Protein AF-0000000079969632 (afdb_homodimer)

Foldseek 3Di:
DDDPPDDPDDPPDPPDPPPPPPPPPPPPPCPPDDVPDDPVVVPVVVPPDPPPPPPLPCLLLFFDPVLAQLADALVRLCVLAVLLQVQLVVLLVVFFDADDDDDLQPAQKWKWKQDQLFTFTAGHHPDDDPQSLLQVLLQVVLLRSLSVSYPDRFDIDIAMAGADPDDDARHEYQKDFLPPPPVGSYHFAHGSCCQFDPDPLTTHLVVLLVLLVVLCVVAPLVRAAQAEEDEEAQCFAAPVQRRQLVLVCVQAPPDPRYHYDYWDPDDPDPDTPDDRLSCLLSHQEYEDHQGNARDPSVLSVLQHLHAYEYAQHRMQGSVSSLFAEAELLLVCCVPVPDPNDDDVVNVCLVVVPDRDGPDDHDRDLLQGQYYHYHSSCNCVVVSSVSCVVVVVSSSSSSSNSSSSNRSSSCSGSNNNSSSSSSNSNSSRVRYHYDCNVPDDNHHGPVVVVVCSVPDDSPPDPDD/DDDPPDPPDPDDDPDDPPPDPPPPPPPPPCPPDDVPDDDVVVPPVVPPDPPPPPPLPCLLLFFDPVLAQLADALVRLCVLAVLLQVQLVVLLVVFFDADDDDDQQPAQKWKWKQDQLFTFTAGHHPDDDPQSLLQVLLQVVLLRSLSVNYPDHFDIDIAMAGADPDDDARHEYQKDFLPPPPVGSYHFAHGSCCQFDPDPLTTHLVVLLVLLVVLCVVAPLVRAAQAEEDEEAQCFAAPVQRRQLVLVCVQAPPDPRYHYDYWDPDDDDPDTPDDRLSCLLSHQEYEDHQGNARDPSVLSVLQHLHAYEYAQHRMDGSVSSLFAEAELLLVCCVPVPDPNPCPPVVVCVVVVPDRDGPDDHDRDLLQGQYYHYHSSCNCVVVSSVSCVVVVVSSSSSSSNSSSSSRSSSCSGSNNNSSSSSSNSNSSRVRYHYDCNVPDDNHHGPVVVVVCSVPDDSPPDPDD

Radius of gyration: 34.25 Å; Cα contacts (8 Å, |Δi|>4): 1635; chains: 2; bounding box: 92×126×96 Å

Sequence (926 aa):
MAPISRALFRTSLLGCFALFLCGIALFYEDHGRGVFPSEKRLQNADEQHPLTNPTLDNSLLFPRPEHHLLTLNLHQCTALFPTLLSSIPHSIARGNFSLKKSNPDYQGLVQARVSNNNLYILSTAPDHTPDLLSDRTSILQQLHRALITSPTPLPDTCFSLVLNDAPKNNSWVFAQENKGQSAYRTWLMPHFAFWSWARPTLGAMDDILRKIATIERGTPFSQKEDRAVWRGTPWFNPLSAPTLRQDLIKVAGGKEWADVQALSSNGTDGGGNGLPIERFCAYKYVVYTEGVTYSGRLAYHQACASVLVMAPLTYLTTTGWLVRPIYAEDLIAQVEGGKVGRTKTTEKRENWKGPKPVVESVMDYQQANAVYVAKDFSNLEATIGFLRRWPEVAERIARNQRMMSIGAGNLSPAAEVCYWRALVRGWASVVEVDADWGDEMGERFETWILKEASRDRSPRRGSMAPISRALFRTSLLGCFALFLCGIALFYEDHGRGVFPSEKRLQNADEQHPLTNPTLDNSLLFPRPEHHLLTLNLHQCTALFPTLLSSIPHSIARGNFSLKKSNPDYQGLVQARVSNNNLYILSTAPDHTPDLLSDRTSILQQLHRALITSPTPLPDTCFSLVLNDAPKNNSWVFAQENKGQSAYRTWLMPHFAFWSWARPTLGAMDDILRKIATIERGTPFSQKEDRAVWRGTPWFNPLSAPTLRQDLIKVAGGKEWADVQALSSNGTDGGGNGLPIERFCAYKYVVYTEGVTYSGRLAYHQACASVLVMAPLTYLTTTGWLVRPIYAEDLIAQVEGGKVGRTKTTEKRENWKGPKPVVESVMDYQQANAVYVAKDFSNLEATIGFLRRWPEVAERIARNQRMMSIGAGNLSPAAEVCYWRALVRGWASVVEVDADWGDEMGERFETWILKEASRDRSPRRGS

Organism: NCBI:txid1448308

Solvent-accessible surface area (backbone atoms only — not comparable to full-atom values): 51362 Å² total; per-residue (Å²): 140,81,92,80,77,78,81,76,79,80,75,74,82,78,69,78,78,70,68,77,71,66,65,73,66,66,76,70,62,79,80,70,71,77,78,68,77,73,76,73,66,64,62,62,66,70,64,62,81,67,84,59,91,60,78,77,60,66,69,47,54,38,73,53,79,71,31,66,41,61,56,57,46,72,70,54,37,49,70,58,32,47,75,71,49,52,57,46,61,59,58,49,72,73,50,68,46,74,45,69,76,68,71,57,70,42,74,44,29,35,36,33,28,36,48,92,46,36,53,17,45,62,43,62,24,85,70,79,51,47,64,60,43,27,41,51,49,23,46,53,50,46,50,49,50,30,43,72,34,37,75,60,81,56,71,59,40,73,52,36,34,29,71,45,94,67,78,51,66,64,18,33,24,52,58,43,66,30,60,63,85,58,86,50,53,61,41,72,35,80,59,34,41,73,40,22,35,84,44,97,75,54,29,35,36,69,61,50,50,50,52,30,48,53,47,54,71,74,38,48,66,91,67,25,42,83,26,34,36,36,74,39,61,54,84,38,25,26,83,93,39,69,52,33,45,44,30,41,41,69,68,33,42,86,38,88,59,28,56,35,46,67,50,53,78,61,71,93,70,85,74,47,82,70,69,54,68,51,59,54,44,45,21,39,27,34,52,55,67,55,20,59,57,70,44,90,56,52,63,63,59,39,56,15,59,17,31,36,34,26,43,71,44,49,46,36,30,59,64,52,69,70,58,27,27,21,42,44,68,45,48,49,16,69,72,71,59,53,77,63,54,82,35,73,65,51,40,43,54,72,60,46,86,61,75,56,52,58,59,68,67,46,86,49,62,90,68,10,26,29,34,27,40,47,65,60,32,79,49,42,68,61,45,53,52,49,38,66,75,34,51,69,61,37,47,48,18,2,46,43,20,10,28,53,30,30,30,49,22,58,74,26,67,19,37,51,32,41,43,50,50,48,47,52,49,46,46,47,73,34,54,38,77,38,74,79,56,62,86,69,65,54,39,47,46,61,27,47,54,32,53,43,41,31,42,67,59,41,80,76,76,78,128,139,82,91,80,75,84,78,75,84,82,75,73,89,75,70,78,80,72,67,80,75,65,68,75,65,67,75,70,61,78,81,70,71,78,76,69,76,73,76,74,68,64,60,62,67,71,64,62,78,65,85,59,91,59,79,77,60,67,69,45,55,37,73,54,78,72,32,66,39,61,56,56,45,72,70,54,36,50,69,57,32,46,75,71,51,51,57,47,61,58,57,49,70,74,51,68,47,76,46,67,74,68,70,55,69,42,75,44,30,35,36,34,28,37,50,91,47,37,52,17,45,62,42,61,24,85,72,81,52,47,66,61,42,26,40,51,49,22,44,53,50,48,51,48,52,30,44,75,35,37,74,59,81,56,72,62,39,73,52,35,33,29,72,44,94,68,77,52,68,62,18,32,24,52,58,42,66,30,61,65,84,58,84,50,52,61,40,73,35,81,60,31,41,72,42,23,36,84,43,96,74,54,29,34,35,69,61,48,52,49,52,31,49,52,48,53,73,74,38,49,65,90,68,25,43,84,27,35,36,37,74,42,61,54,84,38,25,25,84,93,40,68,53,32,46,43,29,40,40,68,68,33,41,87,37,88,60,26,54,33,47,67,51,53,78,61,71,95,69,86,73,49,83,71,69,55,68,50,59,55,43,46,21,39,28,34,50,54,68,56,19,59,56,68,44,90,58,53,61,63,60,40,56,16,57,18,30,36,34,26,45,71,43,50,47,37,30,60,64,53,68,70,57,28,26,22,42,43,67,55,49,49,20,70,72,68,60,52,78,72,50,81,35,74,64,54,42,42,55,72,60,46,85,60,78,57,52,58,60,68,67,46,87,50,63,91,70,10,26,29,34,26,42,47,65,59,33,80,49,42,66,60,45,53,52,48,38,66,74,36,50,68,61,36,48,49,17,3,45,43,20,11,26,52,30,31,30,47,22,58,74,25,66,20,37,50,33,41,44,48,51,48,46,52,47,45,48,49,72,34,54,40,78,39,77,79,56,62,86,70,65,52,40,48,44,62,29,47,54,32,52,43,40,31,42,68,59,42,80,76,76,77,128

Secondary structure (DSSP, 8-state):
-----TT-GGGGGGGGGGGGGGGGGTT---TTS--S--GGGGTGGGTS----S----GGGGS--GGGG-TT--HHHHHHH-HHHHTHHHHHHTT--EEE----TTSTTEEEEEEETTEEEEEEE-----HHHHHHHHHHHHHHHHHHHT-SSPPPPEEEEEE-SSS--TTEEES-EE--TT----EEE---GGGTB--STT--BHHHHHHHHHHHHHH--GGGSEEEEEEEE-TT---TTSTTHHHHHHHHHTT-TTEEEEE-----SSS-SS---GGGGGGEEEEEE---SS--TTHHHHHTSSSEEEESPPSEE-TTGGG--EEEHHHHHHHHH-S--S--HHHHHHHS--SPPPSSPPPS-GGG-SEEE--TT-TTHHHHHHHHHH-HHHHHHHHHHHHIIIIIT-TTSHHHHHHHHHHHHHHHHHHEEE-GGG-S---EEHHHHHHHHHH---------/-----TT-----TT-GGGGGGGGGGTT---TTS--S--GGGGTGGGTS----S----GGGGS--GGGG-TT--HHHHHHH-HHHHTHHHHHHTT--EEE----TTSTTEEEEEEETTEEEEEEE-----HHHHHHHHHHHHHHHHHHHT-SSPPPPEEEEEE-SSS--TTEEES-EE--TT----EEE---GGGTB--STT--BHHHHHHHHHHHHHH--GGGSEEEEEEEE-TT---TTSTTHHHHHHHHHTT-TTEEEEE-----SSS-SS---GGGGGGEEEEEE---SS--TTHHHHHTSSSEEEESPPSEE-TTGGG--EEEHHHHHHHHH-------HHHHHHHS--SPPPSSPPPS-TTT-SEEE--TT-TTHHHHHHHHHH-HHHHHHHHHHHHIIIIIT-TTSHHHHHHHHHHHHHHHHHHEEE-GGG-S---EEHHHHHHHHHH---------

Structure (mmCIF, N/CA/C/O backbone):
data_AF-0000000079969632-model_v1
#
loop_
_entity.id
_entity.type
_entity.pdbx_description
1 polymer 'Glycosyl transferase CAP10 domain-containing protein'
#
loop_
_atom_site.group_PDB
_atom_site.id
_atom_site.type_symbol
_atom_site.label_atom_id
_atom_site.label_alt_id
_atom_site.label_comp_id
_atom_site.label_asym_id
_atom_site.label_entity_id
_atom_site.label_seq_id
_atom_site.pdbx_PDB_ins_code
_atom_site.Cartn_x
_atom_site.Cartn_y
_atom_site.Cartn_z
_atom_site.occupancy
_atom_site.B_iso_or_equiv
_atom_site.auth_seq_id
_atom_site.auth_comp_id
_atom_site.auth_asym_id
_atom_site.auth_atom_id
_atom_site.pdbx_PDB_model_num
ATOM 1 N N . MET A 1 1 ? -5.477 -81.312 43.844 1 19.42 1 MET A N 1
ATOM 2 C CA . MET A 1 1 ? -5.309 -80.188 44.75 1 19.42 1 MET A CA 1
ATOM 3 C C . MET A 1 1 ? -5.215 -78.875 44 1 19.42 1 MET A C 1
ATOM 5 O O . MET A 1 1 ? -5.668 -77.875 44.469 1 19.42 1 MET A O 1
ATOM 9 N N . ALA A 1 2 ? -4.523 -78.75 42.844 1 19 2 ALA A N 1
ATOM 10 C CA . ALA A 1 2 ? -3.453 -77.75 42.688 1 19 2 ALA A CA 1
ATOM 11 C C . ALA A 1 2 ? -4.008 -76.375 42.219 1 19 2 ALA A C 1
ATOM 13 O O . ALA A 1 2 ? -3.66 -75.375 42.781 1 19 2 ALA A O 1
ATOM 14 N N . PRO A 1 3 ? -4.477 -76.125 40.875 1 24.86 3 PRO A N 1
ATOM 15 C CA . PRO A 1 3 ? -4.016 -75.062 39.938 1 24.86 3 PRO A CA 1
ATOM 16 C C . PRO A 1 3 ? -4.855 -73.812 40 1 24.86 3 PRO A C 1
ATOM 18 O O . PRO A 1 3 ? -4.848 -73 39.062 1 24.86 3 PRO A O 1
ATOM 21 N N . ILE A 1 4 ? -5.359 -73.312 41.125 1 23.94 4 ILE A N 1
ATOM 22 C CA . ILE A 1 4 ? -6.461 -72.375 41.469 1 23.94 4 ILE A CA 1
ATOM 23 C C . ILE A 1 4 ? -6.168 -71 40.969 1 23.94 4 ILE A C 1
ATOM 25 O O . ILE A 1 4 ? -7.074 -70.188 40.875 1 23.94 4 ILE A O 1
ATOM 29 N N . SER A 1 5 ? -4.887 -70.562 40.844 1 23.2 5 SER A N 1
ATOM 30 C CA . SER A 1 5 ? -4.43 -69.25 41.406 1 23.2 5 SER A CA 1
ATOM 31 C C . SER A 1 5 ? -4.758 -68.125 40.5 1 23.2 5 SER A C 1
ATOM 33 O O . SER A 1 5 ? -4.391 -66.938 40.781 1 23.2 5 SER A O 1
ATOM 35 N N . ARG A 1 6 ? -5 -68.25 39.219 1 22.38 6 ARG A N 1
ATOM 36 C CA . ARG A 1 6 ? -4.48 -67.312 38.188 1 22.38 6 ARG A CA 1
ATOM 37 C C . ARG A 1 6 ? -5.289 -66 38.156 1 22.38 6 ARG A C 1
ATOM 39 O O . ARG A 1 6 ? -4.953 -65.125 37.406 1 22.38 6 ARG A O 1
ATOM 46 N N . ALA A 1 7 ? -6.578 -66 38.531 1 21.95 7 ALA A N 1
ATOM 47 C CA . ALA A 1 7 ? -7.621 -65.188 37.875 1 21.95 7 ALA A CA 1
ATOM 48 C C . ALA A 1 7 ? -7.539 -63.719 38.25 1 21.95 7 ALA A C 1
ATOM 50 O O . ALA A 1 7 ? -8.242 -62.875 37.688 1 21.95 7 ALA A O 1
ATOM 51 N N . LEU A 1 8 ? -6.91 -63.375 39.406 1 22.67 8 LEU A N 1
ATOM 52 C CA . LEU A 1 8 ? -7.375 -62.25 40.25 1 22.67 8 LEU A CA 1
ATOM 53 C C . LEU A 1 8 ? -7.062 -60.906 39.594 1 22.67 8 LEU A C 1
ATOM 55 O O . LEU A 1 8 ? -7.648 -59.906 39.969 1 22.67 8 LEU A O 1
ATOM 59 N N . PHE A 1 9 ? -5.926 -60.719 38.844 1 22.48 9 PHE A N 1
ATOM 60 C CA . PHE A 1 9 ? -5.121 -59.531 39.031 1 22.48 9 PHE A CA 1
ATOM 61 C C . PHE A 1 9 ? -5.738 -58.344 38.281 1 22.48 9 PHE A C 1
ATOM 63 O O . PHE A 1 9 ? -5.168 -57.25 38.25 1 22.48 9 PHE A O 1
ATOM 70 N N . ARG A 1 10 ? -6.742 -58.375 37.375 1 22.78 10 ARG A N 1
ATOM 71 C CA . ARG A 1 10 ? -6.859 -57.469 36.25 1 22.78 10 ARG A CA 1
ATOM 72 C C . ARG A 1 10 ? -7.379 -56.094 36.719 1 22.78 10 ARG A C 1
ATOM 74 O O . ARG A 1 10 ? -7.633 -55.219 35.875 1 22.78 10 ARG A O 1
ATOM 81 N N . THR A 1 11 ? -7.91 -55.875 37.906 1 22.88 11 THR A N 1
ATOM 82 C CA . THR A 1 11 ? -8.984 -54.906 38.125 1 22.88 11 THR A CA 1
ATOM 83 C C . THR A 1 11 ? -8.453 -53.469 38.031 1 22.88 11 THR A C 1
ATOM 85 O O . THR A 1 11 ? -9.211 -52.531 37.781 1 22.88 11 THR A O 1
ATOM 88 N N . SER A 1 12 ? -7.234 -53.156 38.562 1 23.08 12 SER A N 1
ATOM 89 C CA . SER A 1 12 ? -7.129 -51.938 39.375 1 23.08 12 SER A CA 1
ATOM 90 C C . SER A 1 12 ? -7.109 -50.688 38.5 1 23.08 12 SER A C 1
ATOM 92 O O . SER A 1 12 ? -7.27 -49.562 39 1 23.08 12 SER A O 1
ATOM 94 N N . LEU A 1 13 ? -6.5 -50.688 37.344 1 23.94 13 LEU A N 1
ATOM 95 C CA . LEU A 1 13 ? -5.715 -49.5 37 1 23.94 13 LEU A CA 1
ATOM 96 C C . LEU A 1 13 ? -6.621 -48.344 36.562 1 23.94 13 LEU A C 1
ATOM 98 O O . LEU A 1 13 ? -6.137 -47.312 36.062 1 23.94 13 LEU A O 1
ATOM 102 N N . LEU A 1 14 ? -7.938 -48.375 36.562 1 24.91 14 LEU A N 1
ATOM 103 C CA . LEU A 1 14 ? -8.805 -47.5 35.781 1 24.91 14 LEU A CA 1
ATOM 104 C C . LEU A 1 14 ? -8.805 -46.062 36.344 1 24.91 14 LEU A C 1
ATOM 106 O O . LEU A 1 14 ? -9.5 -45.188 35.812 1 24.91 14 LEU A O 1
ATOM 110 N N . GLY A 1 15 ? -8.375 -45.781 37.562 1 22.42 15 GLY A N 1
ATOM 111 C CA . GLY A 1 15 ? -8.961 -44.688 38.312 1 22.42 15 GLY A CA 1
ATOM 112 C C . GLY A 1 15 ? -8.586 -43.344 37.781 1 22.42 15 GLY A C 1
ATOM 113 O O . GLY A 1 15 ? -9.367 -42.375 37.875 1 22.42 15 GLY A O 1
ATOM 114 N N . CYS A 1 16 ? -7.324 -43.031 37.562 1 23.58 16 CYS A N 1
ATOM 115 C CA . CYS A 1 16 ? -6.777 -41.75 37.906 1 23.58 16 CYS A CA 1
ATOM 116 C C . CYS A 1 16 ? -7.125 -40.688 36.844 1 23.58 16 CYS A C 1
ATOM 118 O O . CYS A 1 16 ? -6.617 -39.562 36.875 1 23.58 16 CYS A O 1
ATOM 120 N N . PHE A 1 17 ? -7.668 -41.031 35.719 1 23.78 17 PHE A N 1
ATOM 121 C CA . PHE A 1 17 ? -7.586 -40.125 34.594 1 23.78 17 PHE A CA 1
ATOM 122 C C . PHE A 1 17 ? -8.445 -38.875 34.844 1 23.78 17 PHE A C 1
ATOM 124 O O . PHE A 1 17 ? -8.555 -38.031 33.969 1 23.78 17 PHE A O 1
ATOM 131 N N . ALA A 1 18 ? -9.352 -38.875 35.844 1 23.72 18 ALA A N 1
ATOM 132 C CA . ALA A 1 18 ? -10.461 -37.938 35.844 1 23.72 18 ALA A CA 1
ATOM 133 C C . ALA A 1 18 ? -9.961 -36.5 36.062 1 23.72 18 ALA A C 1
ATOM 135 O O . ALA A 1 18 ? -10.633 -35.531 35.688 1 23.72 18 ALA A O 1
ATOM 136 N N . LEU A 1 19 ? -8.938 -36.312 36.875 1 23.91 19 LEU A N 1
ATOM 137 C CA . LEU A 1 19 ? -8.82 -35.062 37.594 1 23.91 19 LEU A CA 1
ATOM 138 C C . LEU A 1 19 ? -8.406 -33.938 36.656 1 23.91 19 LEU A C 1
ATOM 140 O O . LEU A 1 19 ? -8.539 -32.75 36.969 1 23.91 19 LEU A O 1
ATOM 144 N N . PHE A 1 20 ? -7.621 -34.25 35.656 1 25.89 20 PHE A N 1
ATOM 145 C CA . PHE A 1 20 ? -6.828 -33.125 35.125 1 25.89 20 PHE A CA 1
ATOM 146 C C . PHE A 1 20 ? -7.703 -32.188 34.344 1 25.89 20 PHE A C 1
ATOM 148 O O . PHE A 1 20 ? -7.254 -31.094 33.938 1 25.89 20 PHE A O 1
ATOM 155 N N . LEU A 1 21 ? -8.898 -32.594 33.906 1 24.55 21 LEU A N 1
ATOM 156 C CA . LEU A 1 21 ? -9.648 -31.797 32.938 1 24.55 21 LEU A CA 1
ATOM 157 C C . LEU A 1 21 ? -10.164 -30.516 33.562 1 24.55 21 LEU A C 1
ATOM 159 O O . LEU A 1 21 ? -10.703 -29.656 32.875 1 24.55 21 LEU A O 1
ATOM 163 N N . CYS A 1 22 ? -10.359 -30.453 34.875 1 24.72 22 CYS A N 1
ATOM 164 C CA . CYS A 1 22 ? -11.203 -29.422 35.438 1 24.72 22 CYS A CA 1
ATOM 165 C C . CYS A 1 22 ? -10.555 -28.047 35.312 1 24.72 22 CYS A C 1
ATOM 167 O O . CYS A 1 22 ? -11.203 -27.016 35.531 1 24.72 22 CYS A O 1
ATOM 169 N N . GLY A 1 23 ? -9.242 -27.969 35.438 1 23.48 23 GLY A N 1
ATOM 170 C CA . GLY A 1 23 ? -8.703 -26.688 35.812 1 23.48 23 GLY A CA 1
ATOM 171 C C . GLY A 1 23 ? -8.828 -25.641 34.719 1 23.48 23 GLY A C 1
ATOM 172 O O . GLY A 1 23 ? -8.68 -24.438 35 1 23.48 23 GLY A O 1
ATOM 173 N N . ILE A 1 24 ? -8.734 -26.062 33.438 1 26.95 24 ILE A N 1
ATOM 174 C CA . ILE A 1 24 ? -8.438 -25.016 32.469 1 26.95 24 ILE A CA 1
ATOM 175 C C . ILE A 1 24 ? -9.664 -24.141 32.281 1 26.95 24 ILE A C 1
ATOM 177 O O . ILE A 1 24 ? -9.641 -23.188 31.5 1 26.95 24 ILE A O 1
ATOM 181 N N . ALA A 1 25 ? -10.82 -24.594 32.781 1 24.25 25 ALA A N 1
ATOM 182 C CA . ALA A 1 25 ? -12.055 -23.844 32.5 1 24.25 25 ALA A CA 1
ATOM 183 C C . ALA A 1 25 ? -11.984 -22.438 33.094 1 24.25 25 ALA A C 1
ATOM 185 O O . ALA A 1 25 ? -12.789 -21.578 32.719 1 24.25 25 ALA A O 1
ATOM 186 N N . LEU A 1 26 ? -11.328 -22.266 34.25 1 25.67 26 LEU A N 1
ATOM 187 C CA . LEU A 1 26 ? -11.617 -21.047 34.969 1 25.67 26 LEU A CA 1
ATOM 188 C C . LEU A 1 26 ? -11.156 -19.828 34.188 1 25.67 26 LEU A C 1
ATOM 190 O O . LEU A 1 26 ? -11.648 -18.719 34.406 1 25.67 26 LEU A O 1
ATOM 194 N N . PHE A 1 27 ? -10.008 -19.922 33.5 1 28.7 27 PHE A N 1
ATOM 195 C CA . PHE A 1 27 ? -9.461 -18.609 33.188 1 28.7 27 PHE A CA 1
ATOM 196 C C . PHE A 1 27 ? -10.219 -17.953 32.062 1 28.7 27 PHE A C 1
ATOM 198 O O . PHE A 1 27 ? -9.805 -16.906 31.531 1 28.7 27 PHE A O 1
ATOM 205 N N . TYR A 1 28 ? -11.141 -18.688 31.359 1 26.22 28 TYR A N 1
ATOM 206 C CA . TYR A 1 28 ? -11.734 -18 30.219 1 26.22 28 TYR A CA 1
ATOM 207 C C . TYR A 1 28 ? -12.633 -16.859 30.688 1 26.22 28 TYR A C 1
ATOM 209 O O . TYR A 1 28 ? -13.859 -16.984 30.672 1 26.22 28 TYR A O 1
ATOM 217 N N . GLU A 1 29 ? -12.391 -16.328 31.875 1 25.06 29 GLU A N 1
ATOM 218 C CA . GLU A 1 29 ? -13.359 -15.273 32.156 1 25.06 29 GLU A CA 1
ATOM 219 C C . GLU A 1 29 ? -13.508 -14.312 30.984 1 25.06 29 GLU A C 1
ATOM 221 O O . GLU A 1 29 ? -12.531 -14.047 30.281 1 25.06 29 GLU A O 1
ATOM 226 N N . ASP A 1 30 ? -14.75 -14.078 30.578 1 25.78 30 ASP A N 1
ATOM 227 C CA . ASP A 1 30 ? -15.414 -13.227 29.594 1 25.78 30 ASP A CA 1
ATOM 228 C C . ASP A 1 30 ? -14.906 -11.789 29.688 1 25.78 30 ASP A C 1
ATOM 230 O O . ASP A 1 30 ? -15.344 -11.023 30.547 1 25.78 30 ASP A O 1
ATOM 234 N N . HIS A 1 31 ? -13.625 -11.586 29.75 1 28.66 31 HIS A N 1
ATOM 235 C CA . HIS A 1 31 ? -13.258 -10.18 29.875 1 28.66 31 HIS A CA 1
ATOM 236 C C . HIS A 1 31 ? -13.859 -9.344 28.766 1 28.66 31 HIS A C 1
ATOM 238 O O . HIS A 1 31 ? -13.242 -9.172 27.703 1 28.66 31 HIS A O 1
ATOM 244 N N . GLY A 1 32 ? -15.086 -9.648 28.312 1 26.53 32 GLY A N 1
ATOM 245 C CA . GLY A 1 32 ? -15.789 -8.867 27.297 1 26.53 32 GLY A CA 1
ATOM 246 C C . GLY A 1 32 ? -15.641 -7.367 27.5 1 26.53 32 GLY A C 1
ATOM 247 O O . GLY A 1 32 ? -15.93 -6.582 26.594 1 26.53 32 GLY A O 1
ATOM 248 N N . ARG A 1 33 ? -16.047 -6.973 28.719 1 26.03 33 ARG A N 1
ATOM 249 C CA . ARG A 1 33 ? -16.766 -5.715 28.828 1 26.03 33 ARG A CA 1
ATOM 250 C C . ARG A 1 33 ? -15.906 -4.539 28.406 1 26.03 33 ARG A C 1
ATOM 252 O O . ARG A 1 33 ? -16.156 -3.912 27.375 1 26.03 33 ARG A O 1
ATOM 259 N N . GLY A 1 34 ? -15.867 -3.389 29.375 1 28.56 34 GLY A N 1
ATOM 260 C CA . GLY A 1 34 ? -15.711 -1.953 29.203 1 28.56 34 GLY A CA 1
ATOM 261 C C . GLY A 1 34 ? -14.289 -1.542 28.891 1 28.56 34 GLY A C 1
ATOM 262 O O . GLY A 1 34 ? -13.406 -1.639 29.75 1 28.56 34 GLY A O 1
ATOM 263 N N . VAL A 1 35 ? -13.867 -1.935 27.688 1 32.69 35 VAL A N 1
ATOM 264 C CA . VAL A 1 35 ? -12.484 -1.735 27.266 1 32.69 35 VAL A CA 1
ATOM 265 C C . VAL A 1 35 ? -12.039 -0.314 27.594 1 32.69 35 VAL A C 1
ATOM 267 O O . VAL A 1 35 ? -10.844 -0.012 27.578 1 32.69 35 VAL A O 1
ATOM 270 N N . PHE A 1 36 ? -12.945 0.575 27.188 1 30.47 36 PHE A N 1
ATOM 271 C CA . PHE A 1 36 ? -12.43 1.93 27.344 1 30.47 36 PHE A CA 1
ATOM 272 C C . PHE A 1 36 ? -12.562 2.385 28.797 1 30.47 36 PHE A C 1
ATOM 274 O O . PHE A 1 36 ? -13.609 2.195 29.422 1 30.47 36 PHE A O 1
ATOM 281 N N . PRO A 1 37 ? -11.633 2.361 29.672 1 30.03 37 PRO A N 1
ATOM 282 C CA . PRO A 1 37 ? -11.727 2.832 31.062 1 30.03 37 PRO A CA 1
ATOM 283 C C . PRO A 1 37 ? -12.609 4.07 31.203 1 30.03 37 PRO A C 1
ATOM 285 O O . PRO A 1 37 ? -12.742 4.852 30.25 1 30.03 37 PRO A O 1
ATOM 288 N N . SER A 1 38 ? -13.625 4.102 32.25 1 28.45 38 SER A N 1
ATOM 289 C CA . SER A 1 38 ? -14.508 5.199 32.625 1 28.45 38 SER A CA 1
ATOM 290 C C . SER A 1 38 ? -13.734 6.5 32.812 1 28.45 38 SER A C 1
ATOM 292 O O . SER A 1 38 ? -12.523 6.477 33.031 1 28.45 38 SER A O 1
ATOM 294 N N . GLU A 1 39 ? -14.578 7.758 32.844 1 27.75 39 GLU A N 1
ATOM 295 C CA . GLU A 1 39 ? -14.242 9.18 32.844 1 27.75 39 GLU A CA 1
ATOM 296 C C . GLU A 1 39 ? -13.383 9.555 34.031 1 27.75 39 GLU A C 1
ATOM 298 O O . GLU A 1 39 ? -12.867 10.664 34.125 1 27.75 39 GLU A O 1
ATOM 303 N N . LYS A 1 40 ? -13.508 8.82 35.188 1 28.44 40 LYS A N 1
ATOM 304 C CA . LYS A 1 40 ? -12.977 9.422 36.406 1 28.44 40 LYS A CA 1
ATOM 305 C C . LYS A 1 40 ? -11.461 9.57 36.344 1 28.44 40 LYS A C 1
ATOM 307 O O . LYS A 1 40 ? -10.883 10.414 37.031 1 28.44 40 LYS A O 1
ATOM 312 N N . ARG A 1 41 ? -10.883 8.578 35.688 1 28.5 41 ARG A N 1
ATOM 313 C CA . ARG A 1 41 ? -9.438 8.656 35.875 1 28.5 41 ARG A CA 1
ATOM 314 C C . ARG A 1 41 ? -8.812 9.68 34.938 1 28.5 41 ARG A C 1
ATOM 316 O O . ARG A 1 41 ? -7.598 9.875 34.938 1 28.5 41 ARG A O 1
ATOM 323 N N . LEU A 1 42 ? -9.672 10.234 34.031 1 28.39 42 LEU A N 1
ATOM 324 C CA . LEU A 1 42 ? -9.055 11.18 33.125 1 28.39 42 LEU A CA 1
ATOM 325 C C . LEU A 1 42 ? -8.812 12.523 33.781 1 28.39 42 LEU A C 1
ATOM 327 O O . LEU A 1 42 ? -8.156 13.406 33.219 1 28.39 42 LEU A O 1
ATOM 331 N N . GLN A 1 43 ? -9.594 12.781 34.906 1 28.2 43 GLN A N 1
ATOM 332 C CA . GLN A 1 43 ? -9.383 14.133 35.406 1 28.2 43 GLN A CA 1
ATOM 333 C C . GLN A 1 43 ? -7.984 14.297 35.969 1 28.2 43 GLN A C 1
ATOM 335 O O . GLN A 1 43 ? -7.387 15.375 35.875 1 28.2 43 GLN A O 1
ATOM 340 N N . ASN A 1 44 ? -7.641 13.281 36.844 1 28.06 44 ASN A N 1
ATOM 341 C CA . ASN A 1 44 ? -6.465 13.586 37.656 1 28.06 44 ASN A CA 1
ATOM 342 C C . ASN A 1 44 ? -5.176 13.438 36.875 1 28.06 44 ASN A C 1
ATOM 344 O O . ASN A 1 44 ? -4.082 13.523 37.406 1 28.06 44 ASN A O 1
ATOM 348 N N . ALA A 1 45 ? -5.355 12.766 35.719 1 31.3 45 ALA A N 1
ATOM 349 C CA . ALA A 1 45 ? -4.066 12.633 35.062 1 31.3 45 ALA A CA 1
ATOM 350 C C . ALA A 1 45 ? -3.521 14 34.656 1 31.3 45 ALA A C 1
ATOM 352 O O . ALA A 1 45 ? -2.41 14.094 34.125 1 31.3 45 ALA A O 1
ATOM 353 N N . ASP A 1 46 ? -4.395 15.023 34.75 1 28.89 46 ASP A N 1
ATOM 354 C CA . ASP A 1 46 ? -3.871 16.328 34.375 1 28.89 46 ASP A CA 1
ATOM 355 C C . ASP A 1 46 ? -2.865 16.844 35.406 1 28.89 46 ASP A C 1
ATOM 357 O O . ASP A 1 46 ? -2.236 17.875 35.219 1 28.89 46 ASP A O 1
ATOM 361 N N . GLU A 1 47 ? -3.027 16.406 36.719 1 31 47 GLU A N 1
ATOM 362 C CA . GLU A 1 47 ? -2.291 17.141 37.75 1 31 47 GLU A CA 1
ATOM 363 C C . GLU A 1 47 ? -0.791 16.891 37.625 1 31 47 GLU A C 1
ATOM 365 O O . GLU A 1 47 ? 0.012 17.609 38.219 1 31 47 GLU A O 1
ATOM 370 N N . GLN A 1 48 ? -0.352 15.641 37.344 1 32 48 GLN A N 1
ATOM 371 C CA . GLN A 1 48 ? 0.91 15.367 38.031 1 32 48 GLN A CA 1
ATOM 372 C C . GLN A 1 48 ? 2.064 16.125 37.375 1 32 48 GLN A C 1
ATOM 374 O O . GLN A 1 48 ? 3.098 16.359 38 1 32 48 GLN A O 1
ATOM 379 N N . HIS A 1 49 ? 2.328 15.812 36 1 31.38 49 HIS A N 1
ATOM 380 C CA . HIS A 1 49 ? 3.74 16.141 35.844 1 31.38 49 HIS A CA 1
ATOM 381 C C . HIS A 1 49 ? 3.973 17.641 35.875 1 31.38 49 HIS A C 1
ATOM 383 O O . HIS A 1 49 ? 3.451 18.391 35.062 1 31.38 49 HIS A O 1
ATOM 389 N N . PRO A 1 50 ? 4.039 18.172 37.062 1 31.42 50 PRO A N 1
ATOM 390 C CA . PRO A 1 50 ? 4.492 19.562 37.031 1 31.42 50 PRO A CA 1
ATOM 391 C C . PRO A 1 50 ? 5.559 19.812 35.969 1 31.42 50 PRO A C 1
ATOM 393 O O . PRO A 1 50 ? 6.461 18.984 35.781 1 31.42 50 PRO A O 1
ATOM 396 N N . LEU A 1 51 ? 5.309 20.547 34.906 1 34.28 51 LEU A N 1
ATOM 397 C CA . LEU A 1 51 ? 6.336 21.125 34.062 1 34.28 51 LEU A CA 1
ATOM 398 C C . LEU A 1 51 ? 7.422 21.812 34.875 1 34.28 51 LEU A C 1
ATOM 400 O O . LEU A 1 51 ? 7.266 22.953 35.312 1 34.28 51 LEU A O 1
ATOM 404 N N . THR A 1 52 ? 8.047 21.281 35.969 1 33.44 52 THR A N 1
ATOM 405 C CA . THR A 1 52 ? 9.18 21.938 36.625 1 33.44 52 THR A CA 1
ATOM 406 C C . THR A 1 52 ? 10.078 22.609 35.562 1 33.44 52 THR A C 1
ATOM 408 O O . THR A 1 52 ? 9.992 22.312 34.375 1 33.44 52 THR A O 1
ATOM 411 N N . ASN A 1 53 ? 11.18 23.484 36.062 1 37.62 53 ASN A N 1
ATOM 412 C CA . ASN A 1 53 ? 12.086 24.344 35.312 1 37.62 53 ASN A CA 1
ATOM 413 C C . ASN A 1 53 ? 12.766 23.594 34.188 1 37.62 53 ASN A C 1
ATOM 415 O O . ASN A 1 53 ? 13.789 22.938 34.375 1 37.62 53 ASN A O 1
ATOM 419 N N . PRO A 1 54 ? 12.172 22.781 33.344 1 40.22 54 PRO A N 1
ATOM 420 C CA . PRO A 1 54 ? 12.836 21.75 32.531 1 40.22 54 PRO A CA 1
ATOM 421 C C . PRO A 1 54 ? 13.992 22.297 31.703 1 40.22 54 PRO A C 1
ATOM 423 O O . PRO A 1 54 ? 13.859 23.344 31.062 1 40.22 54 PRO A O 1
ATOM 426 N N . THR A 1 55 ? 15.219 22.375 32.094 1 43.84 55 THR A N 1
ATOM 427 C CA . THR A 1 55 ? 16.266 22.344 31.078 1 43.84 55 THR A CA 1
ATOM 428 C C . THR A 1 55 ? 15.719 21.75 29.781 1 43.84 55 THR A C 1
ATOM 430 O O . THR A 1 55 ? 15.156 20.656 29.766 1 43.84 55 THR A O 1
ATOM 433 N N . LEU A 1 56 ? 15.156 22.625 28.906 1 58.72 56 LEU A N 1
ATOM 434 C CA . LEU A 1 56 ? 14.422 22.453 27.656 1 58.72 56 LEU A CA 1
ATOM 435 C C . LEU A 1 56 ? 15 21.297 26.844 1 58.72 56 LEU A C 1
ATOM 437 O O . LEU A 1 56 ? 16.047 21.453 26.203 1 58.72 56 LEU A O 1
ATOM 441 N N . ASP A 1 57 ? 14.938 20.156 27.281 1 74.62 57 ASP A N 1
ATOM 442 C CA . ASP A 1 57 ? 15.375 18.953 26.562 1 74.62 57 ASP A CA 1
ATOM 443 C C . ASP A 1 57 ? 14.875 18.984 25.109 1 74.62 57 ASP A C 1
ATOM 445 O O . ASP A 1 57 ? 13.703 18.734 24.844 1 74.62 57 ASP A O 1
ATOM 449 N N . ASN A 1 58 ? 15.719 19.531 24.234 1 84.25 58 ASN A N 1
ATOM 450 C CA . ASN A 1 58 ? 15.43 19.672 22.812 1 84.25 58 ASN A CA 1
ATOM 451 C C . ASN A 1 58 ? 15.078 18.328 22.172 1 84.25 58 ASN A C 1
ATOM 453 O O . ASN A 1 58 ? 14.508 18.281 21.078 1 84.25 58 ASN A O 1
ATOM 457 N N . SER A 1 59 ? 15.422 17.266 22.859 1 83.69 59 SER A N 1
ATOM 458 C CA . SER A 1 59 ? 15.117 15.953 22.297 1 83.69 59 SER A CA 1
ATOM 459 C C . SER A 1 59 ? 13.617 15.719 22.203 1 83.69 59 SER A C 1
ATOM 461 O O . SER A 1 59 ? 13.148 14.938 21.375 1 83.69 59 SER A O 1
ATOM 463 N N . LEU A 1 60 ? 12.883 16.484 22.984 1 86.5 60 LEU A N 1
ATOM 464 C CA . LEU A 1 60 ? 11.438 16.328 23.047 1 86.5 60 LEU A CA 1
ATOM 465 C C . LEU A 1 60 ? 10.766 17 21.859 1 86.5 60 LEU A C 1
ATOM 467 O O . LEU A 1 60 ? 9.562 16.859 21.656 1 86.5 60 LEU A O 1
ATOM 471 N N . LEU A 1 61 ? 11.531 17.688 21.062 1 94.38 61 LEU A N 1
ATOM 472 C CA . LEU A 1 61 ? 10.984 18.391 19.922 1 94.38 61 LEU A CA 1
ATOM 473 C C . LEU A 1 61 ? 11.148 17.578 18.641 1 94.38 61 LEU A C 1
ATOM 475 O O . LEU A 1 61 ? 10.773 18.016 17.562 1 94.38 61 LEU A O 1
ATOM 479 N N . PHE A 1 62 ? 11.695 16.406 18.75 1 95.56 62 PHE A N 1
ATOM 480 C CA . PHE A 1 62 ? 11.984 15.586 17.578 1 95.56 62 PHE A CA 1
ATOM 481 C C . PHE A 1 62 ? 11.367 14.203 17.719 1 95.56 62 PHE A C 1
ATOM 483 O O . PHE A 1 62 ? 11.047 13.766 18.828 1 95.56 62 PHE A O 1
ATOM 490 N N . PRO A 1 63 ? 11.18 13.547 16.594 1 95.25 63 PRO A N 1
ATOM 491 C CA . PRO A 1 63 ? 10.547 12.227 16.672 1 95.25 63 PRO A CA 1
ATOM 492 C C . PRO A 1 63 ? 11.445 11.18 17.312 1 95.25 63 PRO A C 1
ATOM 494 O O . PRO A 1 63 ? 12.68 11.305 17.281 1 95.25 63 PRO A O 1
ATOM 497 N N . ARG A 1 64 ? 10.797 10.203 17.859 1 95.38 64 ARG A N 1
ATOM 498 C CA . ARG A 1 64 ? 11.461 9.047 18.438 1 95.38 64 ARG A CA 1
ATOM 499 C C . ARG A 1 64 ? 11.297 7.816 17.562 1 95.38 64 ARG A C 1
ATOM 501 O O . ARG A 1 64 ? 10.391 7.766 16.719 1 95.38 64 ARG A O 1
ATOM 508 N N . PRO A 1 65 ? 12.125 6.816 17.75 1 93.19 65 PRO A N 1
ATOM 509 C CA . PRO A 1 65 ? 12.094 5.637 16.891 1 93.19 65 PRO A CA 1
ATOM 510 C C . PRO A 1 65 ? 10.734 4.945 16.891 1 93.19 65 PRO A C 1
ATOM 512 O O . PRO A 1 65 ? 10.289 4.438 15.852 1 93.19 65 PRO A O 1
ATOM 515 N N . GLU A 1 66 ? 10.031 4.914 18 1 95.44 66 GLU A N 1
ATOM 516 C CA . GLU A 1 66 ? 8.75 4.223 18.109 1 95.44 66 GLU A CA 1
ATOM 517 C C . GLU A 1 66 ? 7.688 4.887 17.234 1 95.44 66 GLU A C 1
ATOM 519 O O . GLU A 1 66 ? 6.664 4.277 16.922 1 95.44 66 GLU A O 1
ATOM 524 N N . HIS A 1 67 ? 7.945 6.16 16.875 1 96.69 67 HIS A N 1
ATOM 525 C CA . HIS A 1 67 ? 6.984 6.918 16.078 1 96.69 67 HIS A CA 1
ATOM 526 C C . HIS A 1 67 ? 6.957 6.43 14.633 1 96.69 67 HIS A C 1
ATOM 528 O O . HIS A 1 67 ? 6.109 6.859 13.852 1 96.69 67 HIS A O 1
ATOM 534 N N . HIS A 1 68 ? 7.82 5.465 14.312 1 94.12 68 HIS A N 1
ATOM 535 C CA . HIS A 1 68 ? 7.879 4.957 12.953 1 94.12 68 HIS A CA 1
ATOM 536 C C . HIS A 1 68 ? 7.41 3.508 12.883 1 94.12 68 HIS A C 1
ATOM 538 O O . HIS A 1 68 ? 7.391 2.906 11.805 1 94.12 68 HIS A O 1
ATOM 544 N N . LEU A 1 69 ? 6.961 2.992 13.969 1 96 69 LEU A N 1
ATOM 545 C CA . LEU A 1 69 ? 6.508 1.605 14.023 1 96 69 LEU A CA 1
ATOM 546 C C . LEU A 1 69 ? 5.062 1.49 13.547 1 96 69 LEU A C 1
ATOM 548 O O . LEU A 1 69 ? 4.152 2.043 14.18 1 96 69 LEU A O 1
ATOM 552 N N . LEU A 1 70 ? 4.867 0.732 12.523 1 97.94 70 LEU A N 1
ATOM 553 C CA . LEU A 1 70 ? 3.521 0.607 11.969 1 97.94 70 LEU A CA 1
ATOM 554 C C . LEU A 1 70 ? 2.785 -0.575 12.594 1 97.94 70 LEU A C 1
ATOM 556 O O . LEU A 1 70 ? 1.595 -0.771 12.344 1 97.94 70 LEU A O 1
ATOM 560 N N . THR A 1 71 ? 3.453 -1.326 13.484 1 97.06 71 THR A N 1
ATOM 561 C CA . THR A 1 71 ? 2.896 -2.594 13.945 1 97.06 71 THR A CA 1
ATOM 562 C C . THR A 1 71 ? 2.504 -2.508 15.422 1 97.06 71 THR A C 1
ATOM 564 O O . THR A 1 71 ? 2.545 -3.51 16.141 1 97.06 71 THR A O 1
ATOM 567 N N . LEU A 1 72 ? 2.213 -1.297 15.875 1 97.69 72 LEU A N 1
ATOM 568 C CA . LEU A 1 72 ? 1.813 -1.128 17.266 1 97.69 72 LEU A CA 1
ATOM 569 C C . LEU A 1 72 ? 0.448 -1.759 17.516 1 97.69 72 LEU A C 1
ATOM 571 O O . LEU A 1 72 ? -0.458 -1.643 16.688 1 97.69 72 LEU A O 1
ATOM 575 N N . ASN A 1 73 ? 0.337 -2.461 18.641 1 96.62 73 ASN A N 1
ATOM 576 C CA . ASN A 1 73 ? -0.975 -2.977 19.016 1 96.62 73 ASN A CA 1
ATOM 577 C C . ASN A 1 73 ? -1.821 -1.907 19.703 1 96.62 73 ASN A C 1
ATOM 579 O O . ASN A 1 73 ? -1.363 -0.781 19.891 1 96.62 73 ASN A O 1
ATOM 583 N N . LEU A 1 74 ? -3 -2.234 20.047 1 95.62 74 LEU A N 1
ATOM 584 C CA . LEU A 1 74 ? -3.967 -1.279 20.578 1 95.62 74 LEU A CA 1
ATOM 585 C C . LEU A 1 74 ? -3.457 -0.649 21.875 1 95.62 74 LEU A C 1
ATOM 587 O O . LEU A 1 74 ? -3.57 0.564 22.062 1 95.62 74 LEU A O 1
ATOM 591 N N . HIS A 1 75 ? -2.9 -1.426 22.75 1 97.19 75 HIS A N 1
ATOM 592 C CA . HIS A 1 75 ? -2.393 -0.934 24.016 1 97.19 75 HIS A CA 1
ATOM 593 C C . HIS A 1 75 ? -1.229 0.03 23.812 1 97.19 75 HIS A C 1
ATOM 595 O O . HIS A 1 75 ? -1.18 1.091 24.438 1 97.19 75 HIS A O 1
ATOM 601 N N . GLN A 1 76 ? -0.344 -0.322 22.922 1 98.25 76 GLN A N 1
ATOM 602 C CA . GLN A 1 76 ? 0.792 0.538 22.609 1 98.25 76 GLN A CA 1
ATOM 603 C C . GLN A 1 76 ? 0.332 1.85 21.984 1 98.25 76 GLN A C 1
ATOM 605 O O . GLN A 1 76 ? 0.853 2.918 22.312 1 98.25 76 GLN A O 1
ATOM 610 N N . CYS A 1 77 ? -0.643 1.812 21.078 1 98.5 77 CYS A N 1
ATOM 611 C CA . CYS A 1 77 ? -1.202 2.994 20.438 1 98.5 77 CYS A CA 1
ATOM 612 C C . CYS A 1 77 ? -1.785 3.955 21.469 1 98.5 77 CYS A C 1
ATOM 614 O O . CYS A 1 77 ? -1.508 5.156 21.438 1 98.5 77 CYS A O 1
ATOM 616 N N . THR A 1 78 ? -2.533 3.439 22.422 1 97.62 78 THR A N 1
ATOM 617 C CA . THR A 1 78 ? -3.184 4.266 23.438 1 97.62 78 THR A CA 1
ATOM 618 C C . THR A 1 78 ? -2.15 4.887 24.375 1 97.62 78 THR A C 1
ATOM 620 O O . THR A 1 78 ? -2.318 6.02 24.828 1 97.62 78 THR A O 1
ATOM 623 N N . ALA A 1 79 ? -1.133 4.133 24.641 1 98 79 ALA A N 1
ATOM 624 C CA . ALA A 1 79 ? -0.076 4.625 25.516 1 98 79 ALA A CA 1
ATOM 625 C C . ALA A 1 79 ? 0.744 5.715 24.828 1 98 79 ALA A C 1
ATOM 627 O O . ALA A 1 79 ? 1.13 6.703 25.469 1 98 79 ALA A O 1
ATOM 628 N N . LEU A 1 80 ? 1.013 5.57 23.547 1 98.06 80 LEU A N 1
ATOM 629 C CA . LEU A 1 80 ? 1.915 6.465 22.828 1 98.06 80 LEU A CA 1
ATOM 630 C C . LEU A 1 80 ? 1.173 7.699 22.328 1 98.06 80 LEU A C 1
ATOM 632 O O . LEU A 1 80 ? 1.754 8.781 22.25 1 98.06 80 LEU A O 1
ATOM 636 N N . PHE A 1 81 ? -0.139 7.496 22.016 1 98.44 81 PHE A N 1
ATOM 637 C CA . PHE A 1 81 ? -0.851 8.602 21.375 1 98.44 81 PHE A CA 1
ATOM 638 C C . PHE A 1 81 ? -2.184 8.852 22.062 1 98.44 81 PHE A C 1
ATOM 640 O O . PHE A 1 81 ? -3.225 8.938 21.406 1 98.44 81 PHE A O 1
ATOM 647 N N . PRO A 1 82 ? -2.213 9.086 23.328 1 97.81 82 PRO A N 1
ATOM 648 C CA . PRO A 1 82 ? -3.465 9.219 24.078 1 97.81 82 PRO A CA 1
ATOM 649 C C . PRO A 1 82 ? -4.285 10.438 23.656 1 97.81 82 PRO A C 1
ATOM 651 O O . PRO A 1 82 ? -5.512 10.352 23.562 1 97.81 82 PRO A O 1
ATOM 654 N N . THR A 1 83 ? -3.684 11.578 23.391 1 96.88 83 THR A N 1
ATOM 655 C CA . THR A 1 83 ? -4.41 12.797 23.062 1 96.88 83 THR A CA 1
ATOM 656 C C . THR A 1 83 ? -5.102 12.664 21.703 1 96.88 83 THR A C 1
ATOM 658 O O . THR A 1 83 ? -6.293 12.961 21.578 1 96.88 83 THR A O 1
ATOM 661 N N . LEU A 1 84 ? -4.359 12.195 20.719 1 97.19 84 LEU A N 1
ATOM 662 C CA . LEU A 1 84 ? -4.91 12.055 19.375 1 97.19 84 LEU A CA 1
ATOM 663 C C . LEU A 1 84 ? -6.082 11.078 19.375 1 97.19 84 LEU A C 1
ATOM 665 O O . LEU A 1 84 ? -7.113 11.344 18.75 1 97.19 84 LEU A O 1
ATOM 669 N N . LEU A 1 85 ? -5.953 9.969 20.078 1 97.75 85 LEU A N 1
ATOM 670 C CA . LEU A 1 85 ? -6.934 8.891 20.031 1 97.75 85 LEU A CA 1
ATOM 671 C C . LEU A 1 85 ? -8.133 9.195 20.906 1 97.75 85 LEU A C 1
ATOM 673 O O . LEU A 1 85 ? -9.172 8.531 20.812 1 97.75 85 LEU A O 1
ATOM 677 N N . SER A 1 86 ? -8.102 10.219 21.703 1 95.38 86 SER A N 1
ATOM 678 C CA . SER A 1 86 ? -9.18 10.539 22.641 1 95.38 86 SER A CA 1
ATOM 679 C C . SER A 1 86 ? -10.422 11.031 21.906 1 95.38 86 SER A C 1
ATOM 681 O O . SER A 1 86 ? -11.508 11.078 22.484 1 95.38 86 SER A O 1
ATOM 683 N N . SER A 1 87 ? -10.32 11.367 20.656 1 92.12 87 SER A N 1
ATOM 684 C CA . SER A 1 87 ? -11.469 11.82 19.875 1 92.12 87 SER A CA 1
ATOM 685 C C . SER A 1 87 ? -12.422 10.664 19.578 1 92.12 87 SER A C 1
ATOM 687 O O . SER A 1 87 ? -13.609 10.883 19.344 1 92.12 87 SER A O 1
ATOM 689 N N . ILE A 1 88 ? -11.93 9.484 19.547 1 96.62 88 ILE A N 1
ATOM 690 C CA . ILE A 1 88 ? -12.695 8.312 19.125 1 96.62 88 ILE A CA 1
ATOM 691 C C . ILE A 1 88 ? -13.742 7.977 20.188 1 96.62 88 ILE A C 1
ATOM 693 O O . ILE A 1 88 ? -14.93 7.836 19.875 1 96.62 88 ILE A O 1
ATOM 697 N N . PRO A 1 89 ? -13.367 7.895 21.469 1 94.94 89 PRO A N 1
ATOM 698 C CA . PRO A 1 89 ? -14.391 7.66 22.5 1 94.94 89 PRO A CA 1
ATOM 699 C C . PRO A 1 89 ? -15.484 8.727 22.5 1 94.94 89 PRO A C 1
ATOM 701 O O . PRO A 1 89 ? -16.641 8.438 22.812 1 94.94 89 PRO A O 1
ATOM 704 N N . HIS A 1 90 ? -15.094 9.906 22.188 1 89.81 90 HIS A N 1
ATOM 705 C CA . HIS A 1 90 ? -16.078 10.977 22.094 1 89.81 90 HIS A CA 1
ATOM 706 C C . HIS A 1 90 ? -17.125 10.68 21.016 1 89.81 90 HIS A C 1
ATOM 708 O O . HIS A 1 90 ? -18.312 10.914 21.219 1 89.81 90 HIS A O 1
ATOM 714 N N . SER A 1 91 ? -16.734 10.164 19.906 1 92 91 SER A N 1
ATOM 715 C CA . SER A 1 91 ? -17.625 9.805 18.812 1 92 91 SER A CA 1
ATOM 716 C C . SER A 1 91 ? -18.484 8.602 19.188 1 92 91 SER A C 1
ATOM 718 O O . SER A 1 91 ? -19.672 8.555 18.875 1 92 91 SER A O 1
ATOM 720 N N . ILE A 1 92 ? -17.922 7.66 19.875 1 95.69 92 ILE A N 1
ATOM 721 C CA . ILE A 1 92 ? -18.625 6.465 20.312 1 95.69 92 ILE A CA 1
ATOM 722 C C . ILE A 1 92 ? -19.766 6.855 21.25 1 95.69 92 ILE A C 1
ATOM 724 O O . ILE A 1 92 ? -20.859 6.297 21.188 1 95.69 92 ILE A O 1
ATOM 728 N N . ALA A 1 93 ? -19.5 7.812 22.078 1 93.75 93 ALA A N 1
ATOM 729 C CA . ALA A 1 93 ? -20.438 8.227 23.125 1 93.75 93 ALA A CA 1
ATOM 730 C C . ALA A 1 93 ? -21.719 8.812 22.531 1 93.75 93 ALA A C 1
ATOM 732 O O . ALA A 1 93 ? -22.734 8.914 23.203 1 93.75 93 ALA A O 1
ATOM 733 N N . ARG A 1 94 ? -21.703 9.125 21.297 1 91.69 94 ARG A N 1
ATOM 734 C CA . ARG A 1 94 ? -22.875 9.68 20.625 1 91.69 94 ARG A CA 1
ATOM 735 C C . ARG A 1 94 ? -23.906 8.594 20.344 1 91.69 94 ARG A C 1
ATOM 737 O O . ARG A 1 94 ? -25.031 8.891 19.922 1 91.69 94 ARG A O 1
ATOM 744 N N . GLY A 1 95 ? -23.531 7.293 20.422 1 93.06 95 GLY A N 1
ATOM 745 C CA . GLY A 1 95 ? -24.484 6.199 20.406 1 93.06 95 GLY A CA 1
ATOM 746 C C . GLY A 1 95 ? -24.531 5.457 19.094 1 93.06 95 GLY A C 1
ATOM 747 O O . GLY A 1 95 ? -23.828 5.832 18.141 1 93.06 95 GLY A O 1
ATOM 748 N N . ASN A 1 96 ? -25.375 4.457 19.094 1 95.69 96 ASN A N 1
ATOM 749 C CA . ASN A 1 96 ? -25.516 3.6 17.922 1 95.69 96 ASN A CA 1
ATOM 750 C C . ASN A 1 96 ? -26.281 4.301 16.797 1 95.69 96 ASN A C 1
ATOM 752 O O . ASN A 1 96 ? -27.094 5.191 17.062 1 95.69 96 ASN A O 1
ATOM 756 N N . PHE A 1 97 ? -26.031 3.889 15.617 1 95.31 97 PHE A N 1
ATOM 757 C CA . PHE A 1 97 ? -26.734 4.43 14.469 1 95.31 97 PHE A CA 1
ATOM 758 C C . PHE A 1 97 ? -26.812 3.402 13.344 1 95.31 97 PHE A C 1
ATOM 760 O O . PHE A 1 97 ? -26.031 2.445 13.32 1 95.31 97 PHE A O 1
ATOM 767 N N . SER A 1 98 ? -27.719 3.623 12.43 1 95.44 98 SER A N 1
ATOM 768 C CA . SER A 1 98 ? -27.875 2.752 11.273 1 95.44 98 SER A CA 1
ATOM 769 C C . SER A 1 98 ? -27.203 3.348 10.039 1 95.44 98 SER A C 1
ATOM 771 O O . SER A 1 98 ? -27.406 4.523 9.719 1 95.44 98 SER A O 1
ATOM 773 N N . LEU A 1 99 ? -26.406 2.568 9.438 1 96.31 99 LEU A N 1
ATOM 774 C CA . LEU A 1 99 ? -25.75 3 8.219 1 96.31 99 LEU A CA 1
ATOM 775 C C . LEU A 1 99 ? -26.469 2.475 6.98 1 96.31 99 LEU A C 1
ATOM 777 O O . LEU A 1 99 ? -26.484 1.268 6.73 1 96.31 99 LEU A O 1
ATOM 781 N N . LYS A 1 100 ? -26.984 3.375 6.281 1 95 100 LYS A N 1
ATOM 782 C CA . LYS A 1 100 ? -27.641 3.043 5.02 1 95 100 LYS A CA 1
ATOM 783 C C . LYS A 1 100 ? -26.719 3.348 3.832 1 95 100 LYS A C 1
ATOM 785 O O . LYS A 1 100 ? -25.875 4.242 3.902 1 95 100 LYS A O 1
ATOM 790 N N . LYS A 1 101 ? -26.922 2.559 2.777 1 93.19 101 LYS A N 1
ATOM 791 C CA . LYS A 1 101 ? -26.188 2.867 1.551 1 93.19 101 LYS A CA 1
ATOM 792 C C . LYS A 1 101 ? -26.609 4.215 0.98 1 93.19 101 LYS A C 1
ATOM 794 O O . LYS A 1 101 ? -27.797 4.57 1.033 1 93.19 101 LYS A O 1
ATOM 799 N N . SER A 1 102 ? -25.734 4.902 0.506 1 92.62 102 SER A N 1
ATOM 800 C CA . SER A 1 102 ? -26 6.219 -0.07 1 92.62 102 SER A CA 1
ATOM 801 C C . SER A 1 102 ? -25.891 6.188 -1.591 1 92.62 102 SER A C 1
ATOM 803 O O . SER A 1 102 ? -25.359 5.234 -2.162 1 92.62 102 SER A O 1
ATOM 805 N N . ASN A 1 103 ? -26.453 7.203 -2.15 1 93.88 103 ASN A N 1
ATOM 806 C CA . ASN A 1 103 ? -26.297 7.371 -3.592 1 93.88 103 ASN A CA 1
ATOM 807 C C . ASN A 1 103 ? -24.828 7.457 -3.982 1 93.88 103 ASN A C 1
ATOM 809 O O . ASN A 1 103 ? -24.125 8.391 -3.586 1 93.88 103 ASN A O 1
ATOM 813 N N . PRO A 1 104 ? -24.406 6.5 -4.781 1 93.62 104 PRO A N 1
ATOM 814 C CA . PRO A 1 104 ? -22.984 6.434 -5.102 1 93.62 104 PRO A CA 1
ATOM 815 C C . PRO A 1 104 ? -22.5 7.637 -5.914 1 93.62 104 PRO A C 1
ATOM 817 O O . PRO A 1 104 ? -21.297 7.84 -6.07 1 93.62 104 PRO A O 1
ATOM 820 N N . ASP A 1 105 ? -23.391 8.469 -6.355 1 94.31 105 ASP A N 1
ATOM 821 C CA . ASP A 1 105 ? -23 9.594 -7.203 1 94.31 105 ASP A CA 1
ATOM 822 C C . ASP A 1 105 ? -22.703 10.836 -6.367 1 94.31 105 ASP A C 1
ATOM 824 O O . ASP A 1 105 ? -22.266 11.859 -6.898 1 94.31 105 ASP A O 1
ATOM 828 N N . TYR A 1 106 ? -22.953 10.719 -5.098 1 94.19 106 TYR A N 1
ATOM 829 C CA . TYR A 1 106 ? -22.609 11.852 -4.242 1 94.19 106 TYR A CA 1
ATOM 830 C C . TYR A 1 106 ? -21.125 12.172 -4.32 1 94.19 106 TYR A C 1
ATOM 832 O O . TYR A 1 106 ? -20.281 11.305 -4.062 1 94.19 106 TYR A O 1
ATOM 840 N N . GLN A 1 107 ? -20.828 13.359 -4.582 1 93.75 107 GLN A N 1
ATOM 841 C CA . GLN A 1 107 ? -19.453 13.758 -4.848 1 93.75 107 GLN A CA 1
ATOM 842 C C . GLN A 1 107 ? -18.547 13.414 -3.67 1 93.75 107 GLN A C 1
ATOM 844 O O . GLN A 1 107 ? -18.859 13.742 -2.521 1 93.75 107 GLN A O 1
ATOM 849 N N . GLY A 1 108 ? -17.469 12.789 -3.973 1 96 108 GLY A N 1
ATOM 850 C CA . GLY A 1 108 ? -16.453 12.477 -2.98 1 96 108 GLY A CA 1
ATOM 851 C C . GLY A 1 108 ? -16.812 11.281 -2.115 1 96 108 GLY A C 1
ATOM 852 O O . GLY A 1 108 ? -16.062 10.938 -1.192 1 96 108 GLY A O 1
ATOM 853 N N . LEU A 1 109 ? -17.922 10.648 -2.391 1 97.31 109 LEU A N 1
ATOM 854 C CA . LEU A 1 109 ? -18.391 9.547 -1.555 1 97.31 109 LEU A CA 1
ATOM 855 C C . LEU A 1 109 ? -17.641 8.258 -1.876 1 97.31 109 LEU A C 1
ATOM 857 O O . LEU A 1 109 ? -17.422 7.938 -3.047 1 97.31 109 LEU A O 1
ATOM 861 N N . VAL A 1 110 ? -17.188 7.566 -0.918 1 98.25 110 VAL A N 1
ATOM 862 C CA . VAL A 1 110 ? -16.672 6.199 -0.996 1 98.25 110 VAL A CA 1
ATOM 863 C C . VAL A 1 110 ? -17.453 5.301 -0.044 1 98.25 110 VAL A C 1
ATOM 865 O O . VAL A 1 110 ? -17.656 5.648 1.121 1 98.25 110 VAL A O 1
ATOM 868 N N . GLN A 1 111 ? -18 4.277 -0.483 1 98.12 111 GLN A N 1
ATOM 869 C CA . GLN A 1 111 ? -18.609 3.234 0.329 1 98.12 111 GLN A CA 1
ATOM 870 C C . GLN A 1 111 ? -17.812 1.935 0.262 1 98.12 111 GLN A C 1
ATOM 872 O O . GLN A 1 111 ? -17.531 1.434 -0.827 1 98.12 111 GLN A O 1
ATOM 877 N N . ALA A 1 112 ? -17.422 1.458 1.425 1 98.38 112 ALA A N 1
ATOM 878 C CA . ALA A 1 112 ? -16.484 0.342 1.458 1 98.38 112 ALA A CA 1
ATOM 879 C C . ALA A 1 112 ? -16.719 -0.532 2.689 1 98.38 112 ALA A C 1
ATOM 881 O O . ALA A 1 112 ? -17.578 -0.239 3.512 1 98.38 112 ALA A O 1
ATOM 882 N N . ARG A 1 113 ? -15.984 -1.668 2.709 1 97.38 113 ARG A N 1
ATOM 883 C CA . ARG A 1 113 ? -16.078 -2.643 3.791 1 97.38 113 ARG A CA 1
ATOM 884 C C . ARG A 1 113 ? -14.703 -3.129 4.215 1 97.38 113 ARG A C 1
ATOM 886 O O . ARG A 1 113 ? -13.797 -3.238 3.387 1 97.38 113 ARG A O 1
ATOM 893 N N . VAL A 1 114 ? -14.523 -3.275 5.492 1 98.19 114 VAL A N 1
ATOM 894 C CA . VAL A 1 114 ? -13.453 -4.109 6.023 1 98.19 114 VAL A CA 1
ATOM 895 C C . VAL A 1 114 ? -13.984 -5.508 6.324 1 98.19 114 VAL A C 1
ATOM 897 O O . VAL A 1 114 ? -14.969 -5.664 7.055 1 98.19 114 VAL A O 1
ATOM 900 N N . SER A 1 115 ? -13.469 -6.488 5.684 1 96.88 115 SER A N 1
ATOM 901 C CA . SER A 1 115 ? -13.836 -7.879 5.918 1 96.88 115 SER A CA 1
ATOM 902 C C . SER A 1 115 ? -12.602 -8.781 5.961 1 96.88 115 SER A C 1
ATOM 904 O O . SER A 1 115 ? -11.773 -8.742 5.055 1 96.88 115 SER A O 1
ATOM 906 N N . ASN A 1 116 ? -12.492 -9.578 7.039 1 94.06 116 ASN A N 1
ATOM 907 C CA . ASN A 1 116 ? -11.328 -10.438 7.246 1 94.06 116 ASN A CA 1
ATOM 908 C C . ASN A 1 116 ? -10.023 -9.664 7.078 1 94.06 116 ASN A C 1
ATOM 910 O O . ASN A 1 116 ? -9.133 -10.086 6.348 1 94.06 116 ASN A O 1
ATOM 914 N N . ASN A 1 117 ? -10.023 -8.461 7.609 1 96.38 117 ASN A N 1
ATOM 915 C CA . ASN A 1 117 ? -8.867 -7.566 7.688 1 96.38 117 ASN A CA 1
ATOM 916 C C . ASN A 1 117 ? -8.461 -7.059 6.309 1 96.38 117 ASN A C 1
ATOM 918 O O . ASN A 1 117 ? -7.324 -6.625 6.113 1 96.38 117 ASN A O 1
ATOM 922 N N . ASN A 1 118 ? -9.344 -7.254 5.32 1 97.5 118 ASN A N 1
ATOM 923 C CA . ASN A 1 118 ? -9.102 -6.746 3.973 1 97.5 118 ASN A CA 1
ATOM 924 C C . ASN A 1 118 ? -10.055 -5.613 3.615 1 97.5 118 ASN A C 1
ATOM 926 O O . ASN A 1 118 ? -11.18 -5.555 4.121 1 97.5 118 ASN A O 1
ATOM 930 N N . LEU A 1 119 ? -9.594 -4.707 2.779 1 98.69 119 LEU A N 1
ATOM 931 C CA . LEU A 1 119 ? -10.375 -3.555 2.344 1 98.69 119 LEU A CA 1
ATOM 932 C C . LEU A 1 119 ? -11.078 -3.844 1.021 1 98.69 119 LEU A C 1
ATOM 934 O O . LEU A 1 119 ? -10.438 -4.246 0.047 1 98.69 119 LEU A O 1
ATOM 938 N N . TYR A 1 120 ? -12.359 -3.699 0.981 1 98.25 120 TYR A N 1
ATOM 939 C CA . TYR A 1 120 ? -13.188 -3.881 -0.21 1 98.25 120 TYR A CA 1
ATOM 940 C C . TYR A 1 120 ? -13.883 -2.584 -0.592 1 98.25 120 TYR A C 1
ATOM 942 O O . TYR A 1 120 ? -14.508 -1.933 0.252 1 98.25 120 TYR A O 1
ATOM 950 N N . ILE A 1 121 ? -13.797 -2.232 -1.832 1 98.38 121 ILE A N 1
ATOM 951 C CA . ILE A 1 121 ? -14.422 -1.014 -2.33 1 98.38 121 ILE A CA 1
ATOM 952 C C . ILE A 1 121 ? -15.75 -1.355 -2.998 1 98.38 121 ILE A C 1
ATOM 954 O O . ILE A 1 121 ? -15.789 -2.09 -3.988 1 98.38 121 ILE A O 1
ATOM 958 N N . LEU A 1 122 ? -16.812 -0.885 -2.463 1 97.44 122 LEU A N 1
ATOM 959 C CA . LEU A 1 122 ? -18.125 -1.137 -3.037 1 97.44 122 LEU A CA 1
ATOM 960 C C . LEU A 1 122 ? -18.453 -0.126 -4.133 1 97.44 122 LEU A C 1
ATOM 962 O O . LEU A 1 122 ? -18.906 -0.501 -5.215 1 97.44 122 LEU A O 1
ATOM 966 N N . SER A 1 123 ? -18.203 1.162 -3.793 1 96.81 123 SER A N 1
ATOM 967 C CA . SER A 1 123 ? -18.438 2.203 -4.789 1 96.81 123 SER A CA 1
ATOM 968 C C . SER A 1 123 ? -17.609 3.449 -4.492 1 96.81 123 SER A C 1
ATOM 970 O O . SER A 1 123 ? -17.297 3.73 -3.336 1 96.81 123 SER A O 1
ATOM 972 N N . THR A 1 124 ? -17.172 4.102 -5.492 1 96.81 124 THR A N 1
ATOM 973 C CA . THR A 1 124 ? -16.578 5.434 -5.438 1 96.81 124 THR A CA 1
ATOM 974 C C . THR A 1 124 ? -17.312 6.391 -6.363 1 96.81 124 THR A C 1
ATOM 976 O O . THR A 1 124 ? -17.719 6.012 -7.469 1 96.81 124 THR A O 1
ATOM 979 N N . ALA A 1 125 ? -17.547 7.527 -5.875 1 96 125 ALA A N 1
ATOM 980 C CA . ALA A 1 125 ? -18.219 8.516 -6.703 1 96 125 ALA A CA 1
ATOM 981 C C . ALA A 1 125 ? -17.484 8.734 -8.023 1 96 125 ALA A C 1
ATOM 983 O O . ALA A 1 125 ? -16.25 8.656 -8.07 1 96 125 ALA A O 1
ATOM 984 N N . PRO A 1 126 ? -18.219 8.984 -9.109 1 92.88 126 PRO A N 1
ATOM 985 C CA . PRO A 1 126 ? -17.578 9.203 -10.406 1 92.88 126 PRO A CA 1
ATOM 986 C C . PRO A 1 126 ? -16.938 10.586 -10.531 1 92.88 126 PRO A C 1
ATOM 988 O O . PRO A 1 126 ? -17.219 11.32 -11.469 1 92.88 126 PRO A O 1
ATOM 991 N N . ASP A 1 127 ? -16.047 10.836 -9.656 1 90.38 127 ASP A N 1
ATOM 992 C CA . ASP A 1 127 ? -15.32 12.109 -9.656 1 90.38 127 ASP A CA 1
ATOM 993 C C . ASP A 1 127 ? -14.32 12.172 -10.812 1 90.38 127 ASP A C 1
ATOM 995 O O . ASP A 1 127 ? -13.789 11.148 -11.234 1 90.38 127 ASP A O 1
ATOM 999 N N . HIS A 1 128 ? -14.047 13.398 -11.258 1 86.31 128 HIS A N 1
ATOM 1000 C CA . HIS A 1 128 ? -13.156 13.5 -12.406 1 86.31 128 HIS A CA 1
ATOM 1001 C C . HIS A 1 128 ? -12.039 14.508 -12.148 1 86.31 128 HIS A C 1
ATOM 1003 O O . HIS A 1 128 ? -11.102 14.617 -12.945 1 86.31 128 HIS A O 1
ATOM 1009 N N . THR A 1 129 ? -12.133 15.172 -11.062 1 88.62 129 THR A N 1
ATOM 1010 C CA . THR A 1 129 ? -11.062 16.125 -10.789 1 88.62 129 THR A CA 1
ATOM 1011 C C . THR A 1 129 ? -9.836 15.422 -10.211 1 88.62 129 THR A C 1
ATOM 1013 O O . THR A 1 129 ? -9.969 14.578 -9.32 1 88.62 129 THR A O 1
ATOM 1016 N N . PRO A 1 130 ? -8.672 15.734 -10.68 1 89.62 130 PRO A N 1
ATOM 1017 C CA . PRO A 1 130 ? -7.453 15.07 -10.211 1 89.62 130 PRO A CA 1
ATOM 1018 C C . PRO A 1 130 ? -7.273 15.164 -8.703 1 89.62 130 PRO A C 1
ATOM 1020 O O . PRO A 1 130 ? -6.789 14.211 -8.078 1 89.62 130 PRO A O 1
ATOM 1023 N N . ASP A 1 131 ? -7.688 16.25 -8.109 1 90.44 131 ASP A N 1
ATOM 1024 C CA . ASP A 1 131 ? -7.516 16.422 -6.668 1 90.44 131 ASP A CA 1
ATOM 1025 C C . ASP A 1 131 ? -8.352 15.414 -5.891 1 90.44 131 ASP A C 1
ATOM 1027 O O . ASP A 1 131 ? -7.859 14.773 -4.961 1 90.44 131 ASP A O 1
ATOM 1031 N N . LEU A 1 132 ? -9.602 15.312 -6.293 1 93.25 132 LEU A N 1
ATOM 1032 C CA . LEU A 1 132 ? -10.469 14.375 -5.59 1 93.25 132 LEU A CA 1
ATOM 1033 C C . LEU A 1 132 ? -10 12.938 -5.793 1 93.25 132 LEU A C 1
ATOM 1035 O O . LEU A 1 132 ? -10.102 12.117 -4.879 1 93.25 132 LEU A O 1
ATOM 1039 N N . LEU A 1 133 ? -9.531 12.648 -7.012 1 95.06 133 LEU A N 1
ATOM 1040 C CA . LEU A 1 133 ? -9.023 11.312 -7.293 1 95.06 133 LEU A CA 1
ATOM 1041 C C . LEU A 1 133 ? -7.781 11.016 -6.457 1 95.06 133 LEU A C 1
ATOM 1043 O O . LEU A 1 133 ? -7.633 9.922 -5.918 1 95.06 133 LEU A O 1
ATOM 1047 N N . SER A 1 134 ? -6.957 12.008 -6.352 1 95.5 134 SER A N 1
ATOM 1048 C CA . SER A 1 134 ? -5.75 11.883 -5.543 1 95.5 134 SER A CA 1
ATOM 1049 C C . SER A 1 134 ? -6.094 11.688 -4.066 1 95.5 134 SER A C 1
ATOM 1051 O O . SER A 1 134 ? -5.52 10.828 -3.4 1 95.5 134 SER A O 1
ATOM 1053 N N . ASP A 1 135 ? -7.047 12.492 -3.574 1 96.56 135 ASP A N 1
ATOM 1054 C CA . ASP A 1 135 ? -7.457 12.383 -2.178 1 96.56 135 ASP A CA 1
ATOM 1055 C C . ASP A 1 135 ? -8.039 11.008 -1.881 1 96.56 135 ASP A C 1
ATOM 1057 O O . ASP A 1 135 ? -7.723 10.398 -0.855 1 96.56 135 ASP A O 1
ATOM 1061 N N . ARG A 1 136 ? -8.867 10.555 -2.781 1 97.44 136 ARG A N 1
ATOM 1062 C CA . ARG A 1 136 ? -9.492 9.25 -2.635 1 97.44 136 ARG A CA 1
ATOM 1063 C C . ARG A 1 136 ? -8.438 8.148 -2.537 1 97.44 136 ARG A C 1
ATOM 1065 O O . ARG A 1 136 ? -8.5 7.305 -1.639 1 97.44 136 ARG A O 1
ATOM 1072 N N . THR A 1 137 ? -7.52 8.203 -3.467 1 98.06 137 THR A N 1
ATOM 1073 C CA . THR A 1 137 ? -6.461 7.203 -3.494 1 98.06 137 THR A CA 1
ATOM 1074 C C . THR A 1 137 ? -5.613 7.277 -2.227 1 98.06 137 THR A C 1
ATOM 1076 O O . THR A 1 137 ? -5.262 6.246 -1.646 1 98.06 137 THR A O 1
ATOM 1079 N N . SER A 1 138 ? -5.344 8.461 -1.763 1 98.44 138 SER A N 1
ATOM 1080 C CA . SER A 1 138 ? -4.543 8.656 -0.559 1 98.44 138 SER A CA 1
ATOM 1081 C C . SER A 1 138 ? -5.215 8.031 0.661 1 98.44 138 SER A C 1
ATOM 1083 O O . SER A 1 138 ? -4.57 7.324 1.435 1 98.44 138 SER A O 1
ATOM 1085 N N . ILE A 1 139 ? -6.434 8.273 0.81 1 98.69 139 ILE A N 1
ATOM 1086 C CA . ILE A 1 139 ? -7.16 7.812 1.987 1 98.69 139 ILE A CA 1
ATOM 1087 C C . ILE A 1 139 ? -7.254 6.289 1.97 1 98.69 139 ILE A C 1
ATOM 1089 O O . ILE A 1 139 ? -7.043 5.633 2.996 1 98.69 139 ILE A O 1
ATOM 1093 N N . LEU A 1 140 ? -7.543 5.77 0.826 1 98.81 140 LEU A N 1
ATOM 1094 C CA . LEU A 1 140 ? -7.688 4.32 0.739 1 98.81 140 LEU A CA 1
ATOM 1095 C C . LEU A 1 140 ? -6.336 3.633 0.905 1 98.81 140 LEU A C 1
ATOM 1097 O O . LEU A 1 140 ? -6.258 2.535 1.463 1 98.81 140 LEU A O 1
ATOM 1101 N N . GLN A 1 141 ? -5.25 4.281 0.424 1 98.75 141 GLN A N 1
ATOM 1102 C CA . GLN A 1 141 ? -3.9 3.787 0.683 1 98.75 141 GLN A CA 1
ATOM 1103 C C . GLN A 1 141 ? -3.59 3.793 2.178 1 98.75 141 GLN A C 1
ATOM 1105 O O . GLN A 1 141 ? -3.025 2.832 2.703 1 98.75 141 GLN A O 1
ATOM 1110 N N . GLN A 1 142 ? -3.945 4.836 2.869 1 98.81 142 GLN A N 1
ATOM 1111 C CA . GLN A 1 142 ? -3.721 4.934 4.309 1 98.81 142 GLN A CA 1
ATOM 1112 C C . GLN A 1 142 ? -4.445 3.82 5.055 1 98.81 142 GLN A C 1
ATOM 1114 O O . GLN A 1 142 ? -3.857 3.148 5.902 1 98.81 142 GLN A O 1
ATOM 1119 N N . LEU A 1 143 ? -5.652 3.689 4.727 1 98.88 143 LEU A N 1
ATOM 1120 C CA . LEU A 1 143 ? -6.465 2.676 5.395 1 98.88 143 LEU A CA 1
ATOM 1121 C C . LEU A 1 143 ? -5.918 1.278 5.125 1 98.88 143 LEU A C 1
ATOM 1123 O O . LEU A 1 143 ? -5.824 0.457 6.039 1 98.88 143 LEU A O 1
ATOM 1127 N N . HIS A 1 144 ? -5.574 1.01 3.879 1 98.81 144 HIS A N 1
ATOM 1128 C CA . HIS A 1 144 ? -4.977 -0.271 3.516 1 98.81 144 HIS A CA 1
ATOM 1129 C C . HIS A 1 144 ? -3.703 -0.53 4.312 1 98.81 144 HIS A C 1
ATOM 1131 O O . HIS A 1 144 ? -3.514 -1.624 4.852 1 98.81 144 HIS A O 1
ATOM 1137 N N . ARG A 1 145 ? -2.826 0.471 4.395 1 98.44 145 ARG A N 1
ATOM 1138 C CA . ARG A 1 145 ? -1.595 0.363 5.168 1 98.44 145 ARG A CA 1
ATOM 1139 C C . ARG A 1 145 ? -1.893 0.026 6.625 1 98.44 145 ARG A C 1
ATOM 1141 O O . ARG A 1 145 ? -1.218 -0.815 7.223 1 98.44 145 ARG A O 1
ATOM 1148 N N . ALA A 1 146 ? -2.898 0.667 7.199 1 98.75 146 ALA A N 1
ATOM 1149 C CA . ALA A 1 146 ? -3.262 0.419 8.594 1 98.75 146 ALA A CA 1
ATOM 1150 C C . ALA A 1 146 ? -3.729 -1.021 8.789 1 98.75 146 ALA A C 1
ATOM 1152 O O . ALA A 1 146 ? -3.443 -1.637 9.82 1 98.75 146 ALA A O 1
ATOM 1153 N N . LEU A 1 147 ? -4.402 -1.559 7.801 1 98.44 147 LEU A N 1
ATOM 1154 C CA . LEU A 1 147 ? -4.938 -2.912 7.895 1 98.44 147 LEU A CA 1
ATOM 1155 C C . LEU A 1 147 ? -3.822 -3.947 7.773 1 98.44 147 LEU A C 1
ATOM 1157 O O . LEU A 1 147 ? -3.703 -4.836 8.617 1 98.44 147 LEU A O 1
ATOM 1161 N N . ILE A 1 148 ? -2.924 -3.785 6.816 1 97.25 148 ILE A N 1
ATOM 1162 C CA . ILE A 1 148 ? -1.965 -4.848 6.539 1 97.25 148 ILE A CA 1
ATOM 1163 C C . ILE A 1 148 ? -0.868 -4.844 7.602 1 97.25 148 ILE A C 1
ATOM 1165 O O . ILE A 1 148 ? -0.184 -5.852 7.801 1 97.25 148 ILE A O 1
ATOM 1169 N N . THR A 1 149 ? -0.74 -3.736 8.297 1 97.81 149 THR A N 1
ATOM 1170 C CA . THR A 1 149 ? 0.317 -3.658 9.297 1 97.81 149 THR A CA 1
ATOM 1171 C C . THR A 1 149 ? -0.245 -3.9 10.695 1 97.81 149 THR A C 1
ATOM 1173 O O . THR A 1 149 ? 0.498 -3.891 11.68 1 97.81 149 THR A O 1
ATOM 1176 N N . SER A 1 150 ? -1.531 -4.109 10.789 1 97.44 150 SER A N 1
ATOM 1177 C CA . SER A 1 150 ? -2.131 -4.359 12.094 1 97.44 150 SER A CA 1
ATOM 1178 C C . SER A 1 150 ? -1.689 -5.707 12.656 1 97.44 150 SER A C 1
ATOM 1180 O O . SER A 1 150 ? -1.772 -6.73 11.977 1 97.44 150 SER A O 1
ATOM 1182 N N . PRO A 1 151 ? -1.268 -5.73 13.922 1 94.81 151 PRO A N 1
ATOM 1183 C CA . PRO A 1 151 ? -0.869 -7.008 14.508 1 94.81 151 PRO A CA 1
ATOM 1184 C C . PRO A 1 151 ? -2.061 -7.914 14.82 1 94.81 151 PRO A C 1
ATOM 1186 O O . PRO A 1 151 ? -1.891 -9.117 15.008 1 94.81 151 PRO A O 1
ATOM 1189 N N . THR A 1 152 ? -3.201 -7.277 14.945 1 95.25 152 THR A N 1
ATOM 1190 C CA . THR A 1 152 ? -4.438 -8.023 15.148 1 95.25 152 THR A CA 1
ATOM 1191 C C . THR A 1 152 ? -5.484 -7.637 14.109 1 95.25 152 THR A C 1
ATOM 1193 O O . THR A 1 152 ? -5.559 -6.477 13.703 1 95.25 152 THR A O 1
ATOM 1196 N N . PRO A 1 153 ? -6.27 -8.648 13.68 1 95.5 153 PRO A N 1
ATOM 1197 C CA . PRO A 1 153 ? -7.301 -8.297 12.703 1 95.5 153 PRO A CA 1
ATOM 1198 C C . PRO A 1 153 ? -8.297 -7.277 13.234 1 95.5 153 PRO A C 1
ATOM 1200 O O . PRO A 1 153 ? -8.641 -7.301 14.422 1 95.5 153 PRO A O 1
ATOM 1203 N N . LEU A 1 154 ? -8.766 -6.371 12.383 1 98.19 154 LEU A N 1
ATOM 1204 C CA . LEU A 1 154 ? -9.812 -5.418 12.727 1 98.19 154 LEU A CA 1
ATOM 1205 C C . LEU A 1 154 ? -11.195 -6.031 12.516 1 98.19 154 LEU A C 1
ATOM 1207 O O . LEU A 1 154 ? -11.344 -6.988 11.75 1 98.19 154 LEU A O 1
ATOM 1211 N N . PRO A 1 155 ? -12.172 -5.539 13.227 1 98.12 155 PRO A N 1
ATOM 1212 C CA . PRO A 1 155 ? -13.523 -6.086 13.047 1 98.12 155 PRO A CA 1
ATOM 1213 C C . PRO A 1 155 ? -14.094 -5.805 11.664 1 98.12 155 PRO A C 1
ATOM 1215 O O . PRO A 1 155 ? -13.797 -4.77 11.062 1 98.12 155 PRO A O 1
ATOM 1218 N N . ASP A 1 156 ? -14.914 -6.758 11.195 1 97.25 156 ASP A N 1
ATOM 1219 C CA . ASP A 1 156 ? -15.656 -6.531 9.953 1 97.25 156 ASP A CA 1
ATOM 1220 C C . ASP A 1 156 ? -16.656 -5.387 10.117 1 97.25 156 ASP A C 1
ATOM 1222 O O . ASP A 1 156 ? -17.297 -5.262 11.156 1 97.25 156 ASP A O 1
ATOM 1226 N N . THR A 1 157 ? -16.766 -4.578 9.148 1 97.62 157 THR A N 1
ATOM 1227 C CA . THR A 1 157 ? -17.719 -3.475 9.18 1 97.62 157 THR A CA 1
ATOM 1228 C C . THR A 1 157 ? -17.859 -2.854 7.793 1 97.62 157 THR A C 1
ATOM 1230 O O . THR A 1 157 ? -17.141 -3.213 6.863 1 97.62 157 THR A O 1
ATOM 1233 N N . CYS A 1 158 ? -18.891 -2.07 7.598 1 97.81 158 CYS A N 1
ATOM 1234 C CA . CYS A 1 158 ? -19.078 -1.208 6.438 1 97.81 158 CYS A CA 1
ATOM 1235 C C . CYS A 1 158 ? -18.938 0.26 6.82 1 97.81 158 CYS A C 1
ATOM 1237 O O . CYS A 1 158 ? -19.203 0.633 7.965 1 97.81 158 CYS A O 1
ATOM 1239 N N . PHE A 1 159 ? -18.531 1.047 5.941 1 98 159 PHE A N 1
ATOM 1240 C CA . PHE A 1 159 ? -18.391 2.465 6.258 1 98 159 PHE A CA 1
ATOM 1241 C C . PHE A 1 159 ? -18.562 3.316 5.008 1 98 159 PHE A C 1
ATOM 1243 O O . PHE A 1 159 ? -18.469 2.809 3.887 1 98 159 PHE A O 1
ATOM 1250 N N . SER A 1 160 ? -18.844 4.574 5.199 1 97.56 160 SER A N 1
ATOM 1251 C CA . SER A 1 160 ? -18.859 5.617 4.18 1 97.56 160 SER A CA 1
ATOM 1252 C C . SER A 1 160 ? -17.922 6.766 4.547 1 97.56 160 SER A C 1
ATOM 1254 O O . SER A 1 160 ? -17.812 7.125 5.719 1 97.56 160 SER A O 1
ATOM 1256 N N . LEU A 1 161 ? -17.219 7.242 3.598 1 98.19 161 LEU A N 1
ATOM 1257 C CA . LEU A 1 161 ? -16.453 8.461 3.811 1 98.19 161 LEU A CA 1
ATOM 1258 C C . LEU A 1 161 ? -16.688 9.461 2.689 1 98.19 161 LEU A C 1
ATOM 1260 O O . LEU A 1 161 ? -17.062 9.078 1.58 1 98.19 161 LEU A O 1
ATOM 1264 N N . VAL A 1 162 ? -16.516 10.688 2.998 1 96.75 162 VAL A N 1
ATOM 1265 C CA . VAL A 1 162 ? -16.719 11.766 2.035 1 96.75 162 VAL A CA 1
ATOM 1266 C C . VAL A 1 162 ? -15.492 12.656 1.992 1 96.75 162 VAL A C 1
ATOM 1268 O O . VAL A 1 162 ? -15.023 13.133 3.029 1 96.75 162 VAL A O 1
ATOM 1271 N N . LEU A 1 163 ? -15.047 12.914 0.777 1 95.5 163 LEU A N 1
ATOM 1272 C CA . LEU A 1 163 ? -13.789 13.625 0.59 1 95.5 163 LEU A CA 1
ATOM 1273 C C . LEU A 1 163 ? -14.031 15.117 0.376 1 95.5 163 LEU A C 1
ATOM 1275 O O . LEU A 1 163 ? -13.117 15.922 0.553 1 95.5 163 LEU A O 1
ATOM 1279 N N . ASN A 1 164 ? -15.18 15.406 -0.072 1 88.12 164 ASN A N 1
ATOM 1280 C CA . ASN A 1 164 ? -15.438 16.828 -0.322 1 88.12 164 ASN A CA 1
ATOM 1281 C C . ASN A 1 164 ? -15.789 17.562 0.964 1 88.12 164 ASN A C 1
ATOM 1283 O O . ASN A 1 164 ? -15.906 16.953 2.027 1 88.12 164 ASN A O 1
ATOM 1287 N N . ASP A 1 165 ? -15.891 18.828 0.922 1 82.19 165 ASP A N 1
ATOM 1288 C CA . ASP A 1 165 ? -16.016 19.672 2.102 1 82.19 165 ASP A CA 1
ATOM 1289 C C . ASP A 1 165 ? -17.469 19.672 2.615 1 82.19 165 ASP A C 1
ATOM 1291 O O . ASP A 1 165 ? -17.75 20.234 3.672 1 82.19 165 ASP A O 1
ATOM 1295 N N . ALA A 1 166 ? -18.359 19 1.923 1 79.56 166 ALA A N 1
ATOM 1296 C CA . ALA A 1 166 ? -19.734 18.875 2.373 1 79.56 166 ALA A CA 1
ATOM 1297 C C . ALA A 1 166 ? -19.984 17.516 2.998 1 79.56 166 ALA A C 1
ATOM 1299 O O . ALA A 1 166 ? -20.141 16.516 2.287 1 79.56 166 ALA A O 1
ATOM 1300 N N . PRO A 1 167 ? -20.078 17.516 4.223 1 80.94 167 PRO A N 1
ATOM 1301 C CA . PRO A 1 167 ? -20.203 16.219 4.887 1 80.94 167 PRO A CA 1
ATOM 1302 C C . PRO A 1 167 ? -21.547 15.539 4.602 1 80.94 167 PRO A C 1
ATOM 1304 O O . PRO A 1 167 ? -22.516 16.203 4.203 1 80.94 167 PRO A O 1
ATOM 1307 N N . LYS A 1 168 ? -21.516 14.289 4.676 1 87.94 168 LYS A N 1
ATOM 1308 C CA . LYS A 1 168 ? -22.719 13.469 4.676 1 87.94 168 LYS A CA 1
ATOM 1309 C C . LYS A 1 168 ? -22.922 12.805 6.031 1 87.94 168 LYS A C 1
ATOM 1311 O O . LYS A 1 168 ? -21.969 12.414 6.695 1 87.94 168 LYS A O 1
ATOM 1316 N N . ASN A 1 169 ? -24.188 12.68 6.34 1 91 169 ASN A N 1
ATOM 1317 C CA . ASN A 1 169 ? -24.5 12.008 7.602 1 91 169 ASN A CA 1
ATOM 1318 C C . ASN A 1 169 ? -23.953 10.586 7.617 1 91 169 ASN A C 1
ATOM 1320 O O . ASN A 1 169 ? -23.938 9.914 6.582 1 91 169 ASN A O 1
ATOM 1324 N N . ASN A 1 170 ? -23.5 10.164 8.805 1 94 170 ASN A N 1
ATOM 1325 C CA . ASN A 1 170 ? -23.016 8.812 9.031 1 94 170 ASN A CA 1
ATOM 1326 C C . ASN A 1 170 ? -21.844 8.477 8.125 1 94 170 ASN A C 1
ATOM 1328 O O . ASN A 1 170 ? -21.828 7.434 7.469 1 94 170 ASN A O 1
ATOM 1332 N N . SER A 1 171 ? -20.875 9.383 8.086 1 96.06 171 SER A N 1
ATOM 1333 C CA . SER A 1 171 ? -19.688 9.18 7.262 1 96.06 171 SER A CA 1
ATOM 1334 C C . SER A 1 171 ? -18.422 9.664 7.977 1 96.06 171 SER A C 1
ATOM 1336 O O . SER A 1 171 ? -18.5 10.391 8.969 1 96.06 171 SER A O 1
ATOM 1338 N N . TRP A 1 172 ? -17.297 9.172 7.543 1 97.69 172 TRP A N 1
ATOM 1339 C CA . TRP A 1 172 ? -16.016 9.734 7.934 1 97.69 172 TRP A CA 1
ATOM 1340 C C . TRP A 1 172 ? -15.68 10.969 7.105 1 97.69 172 TRP A C 1
ATOM 1342 O O . TRP A 1 172 ? -15.867 10.977 5.887 1 97.69 172 TRP A O 1
ATOM 1352 N N . VAL A 1 173 ? -15.195 12.031 7.781 1 96.62 173 VAL A N 1
ATOM 1353 C CA . VAL A 1 173 ? -14.953 13.305 7.098 1 96.62 173 VAL A CA 1
ATOM 1354 C C . VAL A 1 173 ? -13.617 13.883 7.547 1 96.62 173 VAL A C 1
ATOM 1356 O O . VAL A 1 173 ? -13.078 13.5 8.586 1 96.62 173 VAL A O 1
ATOM 1359 N N . PHE A 1 174 ? -13.102 14.852 6.805 1 96.75 174 PHE A N 1
ATOM 1360 C CA . PHE A 1 174 ? -11.836 15.492 7.148 1 96.75 174 PHE A CA 1
ATOM 1361 C C . PHE A 1 174 ? -12.031 16.516 8.258 1 96.75 174 PHE A C 1
ATOM 1363 O O . PHE A 1 174 ? -11.117 16.781 9.039 1 96.75 174 PHE A O 1
ATOM 1370 N N . ALA A 1 175 ? -13.219 17.141 8.234 1 94.75 175 ALA A N 1
ATOM 1371 C CA . ALA A 1 175 ? -13.445 18.234 9.164 1 94.75 175 ALA A CA 1
ATOM 1372 C C . ALA A 1 175 ? -14.914 18.312 9.586 1 94.75 175 ALA A C 1
ATOM 1374 O O . ALA A 1 175 ? -15.805 18 8.797 1 94.75 175 ALA A O 1
ATOM 1375 N N . GLN A 1 176 ? -15.094 18.703 10.805 1 91.44 176 GLN A N 1
ATOM 1376 C CA . GLN A 1 176 ? -16.422 18.906 11.375 1 91.44 176 GLN A CA 1
ATOM 1377 C C . GLN A 1 176 ? -16.688 20.375 11.664 1 91.44 176 GLN A C 1
ATOM 1379 O O . GLN A 1 176 ? -15.891 21.031 12.328 1 91.44 176 GLN A O 1
ATOM 1384 N N . GLU A 1 177 ? -17.719 20.828 11.172 1 87.12 177 GLU A N 1
ATOM 1385 C CA . GLU A 1 177 ? -18.078 22.219 11.398 1 87.12 177 GLU A CA 1
ATOM 1386 C C . GLU A 1 177 ? -18.641 22.422 12.805 1 87.12 177 GLU A C 1
ATOM 1388 O O . GLU A 1 177 ? -19.156 21.484 13.414 1 87.12 177 GLU A O 1
ATOM 1393 N N . ASN A 1 178 ? -18.359 23.688 13.367 1 73.19 178 ASN A N 1
ATOM 1394 C CA . ASN A 1 178 ? -18.828 24.047 14.695 1 73.19 178 ASN A CA 1
ATOM 1395 C C . ASN A 1 178 ? -20.344 24.188 14.734 1 73.19 178 ASN A C 1
ATOM 1397 O O . ASN A 1 178 ? -20.922 24.578 15.758 1 73.19 178 ASN A O 1
ATOM 1401 N N . LYS A 1 179 ? -20.938 24.078 13.617 1 60.12 179 LYS A N 1
ATOM 1402 C CA . LYS A 1 179 ? -22.359 24.344 13.664 1 60.12 179 LYS A CA 1
ATOM 1403 C C . LYS A 1 179 ? -23.047 23.469 14.711 1 60.12 179 LYS A C 1
ATOM 1405 O O . LYS A 1 179 ? -22.625 22.328 14.961 1 60.12 179 LYS A O 1
ATOM 1410 N N . GLY A 1 180 ? -23.391 24.172 15.75 1 50.38 180 GLY A N 1
ATOM 1411 C CA . GLY A 1 180 ? -24.219 23.5 16.734 1 50.38 180 GLY A CA 1
ATOM 1412 C C . GLY A 1 180 ? -24.656 22.125 16.297 1 50.38 180 GLY A C 1
ATOM 1413 O O . GLY A 1 180 ? -24.062 21.531 15.398 1 50.38 180 GLY A O 1
ATOM 1414 N N . GLN A 1 181 ? -25.938 21.906 16.297 1 46.5 181 GLN A N 1
ATOM 1415 C CA . GLN A 1 181 ? -26.734 20.688 16.141 1 46.5 181 GLN A CA 1
ATOM 1416 C C . GLN A 1 181 ? -26.406 19.969 14.836 1 46.5 181 GLN A C 1
ATOM 1418 O O . GLN A 1 181 ? -27.203 20.016 13.891 1 46.5 181 GLN A O 1
ATOM 1423 N N . SER A 1 182 ? -25.125 20.094 14.312 1 54.81 182 SER A N 1
ATOM 1424 C CA . SER A 1 182 ? -25.156 19.281 13.102 1 54.81 182 SER A CA 1
ATOM 1425 C C . SER A 1 182 ? -25.703 17.891 13.391 1 54.81 182 SER A C 1
ATOM 1427 O O . SER A 1 182 ? -25.25 17.203 14.312 1 54.81 182 SER A O 1
ATOM 1429 N N . ALA A 1 183 ? -26.781 17.797 13.078 1 64.38 183 ALA A N 1
ATOM 1430 C CA . ALA A 1 183 ? -27.578 16.562 13.133 1 64.38 183 ALA A CA 1
ATOM 1431 C C . ALA A 1 183 ? -26.844 15.406 12.477 1 64.38 183 ALA A C 1
ATOM 1433 O O . ALA A 1 183 ? -27.219 14.25 12.633 1 64.38 183 ALA A O 1
ATOM 1434 N N . TYR A 1 184 ? -25.484 15.883 12.07 1 84.38 184 TYR A N 1
ATOM 1435 C CA . TYR A 1 184 ? -24.859 14.781 11.344 1 84.38 184 TYR A CA 1
ATOM 1436 C C . TYR A 1 184 ? -23.938 13.977 12.266 1 84.38 184 TYR A C 1
ATOM 1438 O O . TYR A 1 184 ? -23.234 14.547 13.102 1 84.38 184 TYR A O 1
ATOM 1446 N N . ARG A 1 185 ? -24.047 12.82 12.125 1 89.5 185 ARG A N 1
ATOM 1447 C CA . ARG A 1 185 ? -23.109 11.914 12.781 1 89.5 185 ARG A CA 1
ATOM 1448 C C . ARG A 1 185 ? -21.891 11.648 11.906 1 89.5 185 ARG A C 1
ATOM 1450 O O . ARG A 1 185 ? -21.859 10.688 11.141 1 89.5 185 ARG A O 1
ATOM 1457 N N . THR A 1 186 ? -20.938 12.523 12.047 1 93.38 186 THR A N 1
ATOM 1458 C CA . THR A 1 186 ? -19.703 12.375 11.289 1 93.38 186 THR A CA 1
ATOM 1459 C C . THR A 1 186 ? -18.531 12.031 12.219 1 93.38 186 THR A C 1
ATOM 1461 O O . THR A 1 186 ? -18.547 12.391 13.398 1 93.38 186 THR A O 1
ATOM 1464 N N . TRP A 1 187 ? -17.641 11.281 11.734 1 96 187 TRP A N 1
ATOM 1465 C CA . TRP A 1 187 ? -16.406 10.953 12.43 1 96 187 TRP A CA 1
ATOM 1466 C C . TRP A 1 187 ? -15.188 11.492 11.672 1 96 187 TRP A C 1
ATOM 1468 O O . TRP A 1 187 ? -15.156 11.469 10.445 1 96 187 TRP A O 1
ATOM 1478 N N . LEU A 1 188 ? -14.234 11.945 12.367 1 96.56 188 LEU A N 1
ATOM 1479 C CA . LEU A 1 188 ? -13.047 12.5 11.734 1 96.56 188 LEU A CA 1
ATOM 1480 C C . LEU A 1 188 ? -12.133 11.391 11.227 1 96.56 188 LEU A C 1
ATOM 1482 O O . LEU A 1 188 ? -11.922 10.391 11.914 1 96.56 188 LEU A O 1
ATOM 1486 N N . MET A 1 189 ? -11.68 11.555 10.055 1 98.31 189 MET A N 1
ATOM 1487 C CA . MET A 1 189 ? -10.625 10.695 9.531 1 98.31 189 MET A CA 1
ATOM 1488 C C . MET A 1 189 ? -9.344 11.484 9.297 1 98.31 189 MET A C 1
ATOM 1490 O O . MET A 1 189 ? -9.375 12.711 9.18 1 98.31 189 MET A O 1
ATOM 1494 N N . PRO A 1 190 ? -8.156 10.797 9.242 1 98.38 190 PRO A N 1
ATOM 1495 C CA . PRO A 1 190 ? -6.91 11.508 8.953 1 98.38 190 PRO A CA 1
ATOM 1496 C C . PRO A 1 190 ? -6.926 12.195 7.594 1 98.38 190 PRO A C 1
ATOM 1498 O O . PRO A 1 190 ? -7.551 11.695 6.652 1 98.38 190 PRO A O 1
ATOM 1501 N N . HIS A 1 191 ? -6.289 13.273 7.484 1 98 191 HIS A N 1
ATOM 1502 C CA . HIS A 1 191 ? -6.152 14.031 6.246 1 98 191 HIS A CA 1
ATOM 1503 C C . HIS A 1 191 ? -5.367 13.242 5.203 1 98 191 HIS A C 1
ATOM 1505 O O . HIS A 1 191 ? -4.484 12.453 5.551 1 98 191 HIS A O 1
ATOM 1511 N N . PHE A 1 192 ? -5.617 13.398 3.928 1 97.88 192 PHE A N 1
ATOM 1512 C CA . PHE A 1 192 ? -4.984 12.656 2.84 1 97.88 192 PHE A CA 1
ATOM 1513 C C . PHE A 1 192 ? -3.488 12.938 2.789 1 97.88 192 PHE A C 1
ATOM 1515 O O . PHE A 1 192 ? -2.709 12.109 2.32 1 97.88 192 PHE A O 1
ATOM 1522 N N . ALA A 1 193 ? -3.016 14.039 3.316 1 97.75 193 ALA A N 1
ATOM 1523 C CA . ALA A 1 193 ? -1.609 14.43 3.283 1 97.75 193 ALA A CA 1
ATOM 1524 C C . ALA A 1 193 ? -0.748 13.453 4.07 1 97.75 193 ALA A C 1
ATOM 1526 O O . ALA A 1 193 ? 0.468 13.391 3.877 1 97.75 193 ALA A O 1
ATOM 1527 N N . PHE A 1 194 ? -1.354 12.703 4.98 1 98.38 194 PHE A N 1
ATOM 1528 C CA . PHE A 1 194 ? -0.59 11.742 5.77 1 98.38 194 PHE A CA 1
ATOM 1529 C C . PHE A 1 194 ? -0.053 10.625 4.883 1 98.38 194 PHE A C 1
ATOM 1531 O O . PHE A 1 194 ? 0.876 9.914 5.27 1 98.38 194 PHE A O 1
ATOM 1538 N N . TRP A 1 195 ? -0.682 10.461 3.711 1 98.44 195 TRP A N 1
ATOM 1539 C CA . TRP A 1 195 ? -0.07 9.672 2.645 1 98.44 195 TRP A CA 1
ATOM 1540 C C . TRP A 1 195 ? 0.828 10.547 1.773 1 98.44 195 TRP A C 1
ATOM 1542 O O . TRP A 1 195 ? 2.055 10.438 1.837 1 98.44 195 TRP A O 1
ATOM 1552 N N . SER A 1 196 ? 0.252 11.391 1.09 1 98.12 196 SER A N 1
ATOM 1553 C CA . SER A 1 196 ? 0.936 12.359 0.242 1 98.12 196 SER A CA 1
ATOM 1554 C C . SER A 1 196 ? -0.028 13.43 -0.264 1 98.12 196 SER A C 1
ATOM 1556 O O . SER A 1 196 ? -1.21 13.148 -0.48 1 98.12 196 SER A O 1
ATOM 1558 N N . TRP A 1 197 ? 0.375 14.547 -0.274 1 96.5 197 TRP A N 1
ATOM 1559 C CA . TRP A 1 197 ? -0.314 15.633 -0.967 1 96.5 197 TRP A CA 1
ATOM 1560 C C . TRP A 1 197 ? 0.411 16 -2.256 1 96.5 197 TRP A C 1
ATOM 1562 O O . TRP A 1 197 ? 1.384 16.766 -2.234 1 96.5 197 TRP A O 1
ATOM 1572 N N . ALA A 1 198 ? -0.131 15.531 -3.357 1 92.06 198 ALA A N 1
ATOM 1573 C CA . ALA A 1 198 ? 0.581 15.578 -4.633 1 92.06 198 ALA A CA 1
ATOM 1574 C C . ALA A 1 198 ? 0.533 16.984 -5.238 1 92.06 198 ALA A C 1
ATOM 1576 O O . ALA A 1 198 ? -0.115 17.203 -6.262 1 92.06 198 ALA A O 1
ATOM 1577 N N . ARG A 1 199 ? 1.299 17.844 -4.676 1 88 199 ARG A N 1
ATOM 1578 C CA . ARG A 1 199 ? 1.509 19.203 -5.152 1 88 199 ARG A CA 1
ATOM 1579 C C . ARG A 1 199 ? 2.996 19.5 -5.297 1 88 199 ARG A C 1
ATOM 1581 O O . ARG A 1 199 ? 3.832 18.859 -4.656 1 88 199 ARG A O 1
ATOM 1588 N N . PRO A 1 200 ? 3.451 20.266 -6.234 1 78.12 200 PRO A N 1
ATOM 1589 C CA . PRO A 1 200 ? 4.859 20.5 -6.551 1 78.12 200 PRO A CA 1
ATOM 1590 C C . PRO A 1 200 ? 5.711 20.75 -5.309 1 78.12 200 PRO A C 1
ATOM 159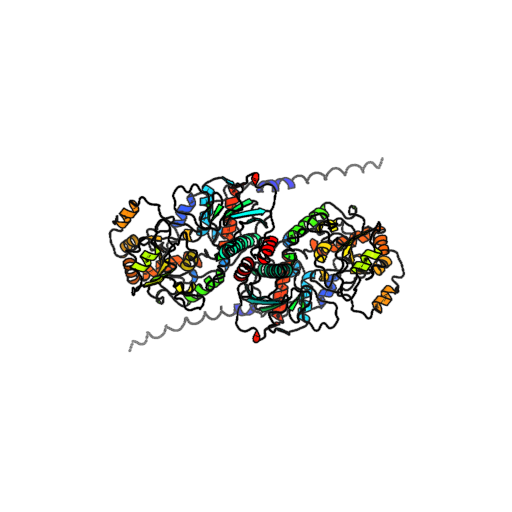2 O O . PRO A 1 200 ? 6.848 20.281 -5.23 1 78.12 200 PRO A O 1
ATOM 1595 N N . THR A 1 201 ? 5.211 21.438 -4.234 1 83.12 201 THR A N 1
ATOM 1596 C CA . THR A 1 201 ? 6.059 21.734 -3.086 1 83.12 201 THR A CA 1
ATOM 1597 C C . THR A 1 201 ? 5.68 20.859 -1.892 1 83.12 201 THR A C 1
ATOM 1599 O O . THR A 1 201 ? 6.164 21.078 -0.778 1 83.12 201 THR A O 1
ATOM 1602 N N . LEU A 1 202 ? 4.934 19.938 -2.195 1 92.94 202 LEU A N 1
ATOM 1603 C CA . LEU A 1 202 ? 4.559 19 -1.142 1 92.94 202 LEU A CA 1
ATOM 1604 C C . LEU A 1 202 ? 4.809 17.562 -1.578 1 92.94 202 LEU A C 1
ATOM 1606 O O . LEU A 1 202 ? 5.637 17.312 -2.457 1 92.94 202 LEU A O 1
ATOM 1610 N N . GLY A 1 203 ? 4.273 16.641 -0.997 1 95.06 203 GLY A N 1
ATOM 1611 C CA . GLY A 1 203 ? 4.492 15.219 -1.215 1 95.06 203 GLY A CA 1
ATOM 1612 C C . GLY A 1 203 ? 4.145 14.367 -0.005 1 95.06 203 GLY A C 1
ATOM 1613 O O . GLY A 1 203 ? 3.176 14.656 0.702 1 95.06 203 GLY A O 1
ATOM 1614 N N . ALA A 1 204 ? 4.945 13.359 0.151 1 97.06 204 ALA A N 1
ATOM 1615 C CA . ALA A 1 204 ? 4.703 12.461 1.277 1 97.06 204 ALA A CA 1
ATOM 1616 C C . ALA A 1 204 ? 4.91 13.18 2.607 1 97.06 204 ALA A C 1
ATOM 1618 O O . ALA A 1 204 ? 5.871 13.938 2.77 1 97.06 204 ALA A O 1
ATOM 1619 N N . MET A 1 205 ? 4.059 12.938 3.525 1 97.25 205 MET A N 1
ATOM 1620 C CA . MET A 1 205 ? 4.059 13.625 4.812 1 97.25 205 MET A CA 1
ATOM 1621 C C . MET A 1 205 ? 5.402 13.461 5.52 1 97.25 205 MET A C 1
ATOM 1623 O O . MET A 1 205 ? 5.969 14.438 6.016 1 97.25 205 MET A O 1
ATOM 1627 N N . ASP A 1 206 ? 5.891 12.234 5.566 1 95.62 206 ASP A N 1
ATOM 1628 C CA . ASP A 1 206 ? 7.105 11.977 6.336 1 95.62 206 ASP A CA 1
ATOM 1629 C C . ASP A 1 206 ? 8.312 12.68 5.707 1 95.62 206 ASP A C 1
ATOM 1631 O O . ASP A 1 206 ? 9.234 13.078 6.41 1 95.62 206 ASP A O 1
ATOM 1635 N N . ASP A 1 207 ? 8.32 12.883 4.383 1 95.25 207 ASP A N 1
ATOM 1636 C CA . ASP A 1 207 ? 9.383 13.633 3.725 1 95.25 207 ASP A CA 1
ATOM 1637 C C . ASP A 1 207 ? 9.352 15.102 4.145 1 95.25 207 ASP A C 1
ATOM 1639 O O . ASP A 1 207 ? 10.398 15.695 4.41 1 95.25 207 ASP A O 1
ATOM 1643 N N . ILE A 1 208 ? 8.195 15.648 4.168 1 97.12 208 ILE A N 1
ATOM 1644 C CA . ILE A 1 208 ? 8.047 17.047 4.539 1 97.12 208 ILE A CA 1
ATOM 1645 C C . ILE A 1 208 ? 8.43 17.234 6.004 1 97.12 208 ILE A C 1
ATOM 1647 O O . ILE A 1 208 ? 9.117 18.203 6.352 1 97.12 208 ILE A O 1
ATOM 1651 N N . LEU A 1 209 ? 8.031 16.312 6.844 1 97.81 209 LEU A N 1
ATOM 1652 C CA . LEU A 1 209 ? 8.367 16.406 8.258 1 97.81 209 LEU A CA 1
ATOM 1653 C C . LEU A 1 209 ? 9.875 16.312 8.469 1 97.81 209 LEU A C 1
ATOM 1655 O O . LEU A 1 209 ? 10.422 16.938 9.375 1 97.81 209 LEU A O 1
ATOM 1659 N N . ARG A 1 210 ? 10.523 15.531 7.641 1 96 210 ARG A N 1
ATOM 1660 C CA . ARG A 1 210 ? 11.977 15.461 7.719 1 96 210 ARG A CA 1
ATOM 1661 C C . ARG A 1 210 ? 12.609 16.797 7.344 1 96 210 ARG A C 1
ATOM 1663 O O . ARG A 1 210 ? 13.57 17.234 7.977 1 96 210 ARG A O 1
ATOM 1670 N N . LYS A 1 211 ? 12.102 17.406 6.32 1 96.75 211 LYS A N 1
ATOM 1671 C CA . LYS A 1 211 ? 12.602 18.719 5.934 1 96.75 211 LYS A CA 1
ATOM 1672 C C . LYS A 1 211 ? 12.391 19.75 7.051 1 96.75 211 LYS A C 1
ATOM 1674 O O . LYS A 1 211 ? 13.266 20.562 7.336 1 96.75 211 LYS A O 1
ATOM 1679 N N . ILE A 1 212 ? 11.234 19.719 7.656 1 98.19 212 ILE A N 1
ATOM 1680 C CA . ILE A 1 212 ? 10.93 20.609 8.766 1 98.19 212 ILE A CA 1
ATOM 1681 C C . ILE A 1 212 ? 11.891 20.344 9.922 1 98.19 212 ILE A C 1
ATOM 1683 O O . ILE A 1 212 ? 12.414 21.281 10.523 1 98.19 212 ILE A O 1
ATOM 1687 N N . ALA A 1 213 ? 12.133 19.062 10.211 1 97.69 213 ALA A N 1
ATOM 1688 C CA . ALA A 1 213 ? 13.062 18.719 11.281 1 97.69 213 ALA A CA 1
ATOM 1689 C C . ALA A 1 213 ? 14.445 19.297 11.023 1 97.69 213 ALA A C 1
ATOM 1691 O O . ALA A 1 213 ? 15.133 19.734 11.945 1 97.69 213 ALA A O 1
ATOM 1692 N N . THR A 1 214 ? 14.844 19.266 9.789 1 97.12 214 THR A N 1
ATOM 1693 C CA . THR A 1 214 ? 16.141 19.828 9.422 1 97.12 214 THR A CA 1
ATOM 1694 C C . THR A 1 214 ? 16.203 21.328 9.727 1 97.12 214 THR A C 1
ATOM 1696 O O . THR A 1 214 ? 17.188 21.812 10.289 1 97.12 214 THR A O 1
ATOM 1699 N N . ILE A 1 215 ? 15.148 22 9.367 1 98 215 ILE A N 1
ATOM 1700 C CA . ILE A 1 215 ? 15.078 23.438 9.656 1 98 215 ILE A CA 1
ATOM 1701 C C . ILE A 1 215 ? 15.086 23.656 11.164 1 98 215 ILE A C 1
ATOM 1703 O O . ILE A 1 215 ? 15.82 24.5 11.672 1 98 215 ILE A O 1
ATOM 1707 N N . GLU A 1 216 ? 14.312 22.891 11.898 1 98 216 GLU A N 1
ATOM 1708 C CA . GLU A 1 216 ? 14.156 23.047 13.344 1 98 216 GLU A CA 1
ATOM 1709 C C . GLU A 1 216 ? 15.461 22.734 14.07 1 98 216 GLU A C 1
ATOM 1711 O O . GLU A 1 216 ? 15.75 23.312 15.125 1 98 216 GLU A O 1
ATOM 1716 N N . ARG A 1 217 ? 16.219 21.828 13.516 1 95.94 217 ARG A N 1
ATOM 1717 C CA . ARG A 1 217 ? 17.531 21.531 14.102 1 95.94 217 ARG A CA 1
ATOM 1718 C C . ARG A 1 217 ? 18.516 22.672 13.875 1 95.94 217 ARG A C 1
ATOM 1720 O O . ARG A 1 217 ? 19.328 22.969 14.742 1 95.94 217 ARG A O 1
ATOM 1727 N N . GLY A 1 218 ? 18.406 23.312 12.789 1 96 218 GLY A N 1
ATOM 1728 C CA . GLY A 1 218 ? 19.391 24.312 12.391 1 96 218 GLY A CA 1
ATOM 1729 C C . GLY A 1 218 ? 19 25.719 12.805 1 96 218 GLY A C 1
ATOM 1730 O O . GLY A 1 218 ? 19.844 26.625 12.789 1 96 218 GLY A O 1
ATOM 1731 N N . THR A 1 219 ? 17.734 25.906 13.172 1 96.88 219 THR A N 1
ATOM 1732 C CA . THR A 1 219 ? 17.266 27.25 13.461 1 96.88 219 THR A CA 1
ATOM 1733 C C . THR A 1 219 ? 16.5 27.281 14.781 1 96.88 219 THR A C 1
ATOM 1735 O O . THR A 1 219 ? 15.266 27.281 14.797 1 96.88 219 THR A O 1
ATOM 1738 N N . PRO A 1 220 ? 17.219 27.453 15.859 1 94.69 220 PRO A N 1
ATOM 1739 C CA . PRO A 1 220 ? 16.516 27.609 17.141 1 94.69 220 PRO A CA 1
ATOM 1740 C C . PRO A 1 220 ? 15.594 28.828 17.156 1 94.69 220 PRO A C 1
ATOM 1742 O O . PRO A 1 220 ? 15.742 29.734 16.312 1 94.69 220 PRO A O 1
ATOM 1745 N N . PHE A 1 221 ? 14.727 28.875 18.094 1 97.44 221 PHE A N 1
ATOM 1746 C CA . PHE A 1 221 ? 13.68 29.891 18.109 1 97.44 221 PHE A CA 1
ATOM 1747 C C . PHE A 1 221 ? 14.281 31.297 18.031 1 97.44 221 PHE A C 1
ATOM 1749 O O . PHE A 1 221 ? 13.789 32.156 17.297 1 97.44 221 PHE A O 1
ATOM 1756 N N . SER A 1 222 ? 15.352 31.5 18.75 1 97.25 222 SER A N 1
ATOM 1757 C CA . SER A 1 222 ? 15.961 32.812 18.859 1 97.25 222 SER A CA 1
ATOM 1758 C C . SER A 1 222 ? 16.531 33.281 17.516 1 97.25 222 SER A C 1
ATOM 1760 O O . SER A 1 222 ? 16.734 34.469 17.281 1 97.25 222 SER A O 1
ATOM 1762 N N . GLN A 1 223 ? 16.766 32.312 16.594 1 97.88 223 GLN A N 1
ATOM 1763 C CA . GLN A 1 223 ? 17.391 32.625 15.32 1 97.88 223 GLN A CA 1
ATOM 1764 C C . GLN A 1 223 ? 16.359 32.656 14.188 1 97.88 223 GLN A C 1
ATOM 1766 O O . GLN A 1 223 ? 16.703 32.969 13.039 1 97.88 223 GLN A O 1
ATOM 1771 N N . LYS A 1 224 ? 15.172 32.344 14.492 1 98.69 224 LYS A N 1
ATOM 1772 C CA . LYS A 1 224 ? 14.117 32.406 13.484 1 98.69 224 LYS A CA 1
ATOM 1773 C C . LYS A 1 224 ? 13.812 33.844 13.078 1 98.69 224 LYS A C 1
ATOM 1775 O O . LYS A 1 224 ? 14.109 34.781 13.828 1 98.69 224 LYS A O 1
ATOM 1780 N N . GLU A 1 225 ? 13.266 33.969 11.844 1 98.5 225 GLU A N 1
ATOM 1781 C CA . GLU A 1 225 ? 12.805 35.281 11.398 1 98.5 225 GLU A CA 1
ATOM 1782 C C . GLU A 1 225 ? 11.734 35.812 12.336 1 98.5 225 GLU A C 1
ATOM 1784 O O . GLU A 1 225 ? 10.734 35.156 12.609 1 98.5 225 GLU A O 1
ATOM 1789 N N . ASP A 1 226 ? 11.93 37.062 12.766 1 98.5 226 ASP A N 1
ATOM 1790 C CA . ASP A 1 226 ? 11.062 37.688 13.758 1 98.5 226 ASP A CA 1
ATOM 1791 C C . ASP A 1 226 ? 9.883 38.375 13.094 1 98.5 226 ASP A C 1
ATOM 1793 O O . ASP A 1 226 ? 9.68 39.594 13.273 1 98.5 226 ASP A O 1
ATOM 1797 N N . ARG A 1 227 ? 9.07 37.688 12.352 1 98.69 227 ARG A N 1
ATOM 1798 C CA . ARG A 1 227 ? 7.898 38.188 11.625 1 98.69 227 ARG A CA 1
ATOM 1799 C C . ARG A 1 227 ? 6.801 37.125 11.578 1 98.69 227 ARG A C 1
ATOM 1801 O O . ARG A 1 227 ? 7.078 35.906 11.688 1 98.69 227 ARG A O 1
ATOM 1808 N N . ALA A 1 228 ? 5.586 37.562 11.516 1 98.81 228 ALA A N 1
ATOM 1809 C CA . ALA A 1 228 ? 4.461 36.688 11.211 1 98.81 228 ALA A CA 1
ATOM 1810 C C . ALA A 1 228 ? 4.414 36.344 9.727 1 98.81 228 ALA A C 1
ATOM 1812 O O . ALA A 1 228 ? 4.535 37.25 8.875 1 98.81 228 ALA A O 1
ATOM 1813 N N . VAL A 1 229 ? 4.266 35.062 9.43 1 98.69 229 VAL A N 1
ATOM 1814 C CA . VAL A 1 229 ? 4.293 34.656 8.023 1 98.69 229 VAL A CA 1
ATOM 1815 C C . VAL A 1 229 ? 2.949 34.031 7.641 1 98.69 229 VAL A C 1
ATOM 1817 O O . VAL A 1 229 ? 2.34 33.312 8.438 1 98.69 229 VAL A O 1
ATOM 1820 N N . TRP A 1 230 ? 2.471 34.312 6.441 1 98.12 230 TRP A N 1
ATOM 1821 C CA . TRP A 1 230 ? 1.279 33.719 5.852 1 98.12 230 TRP A CA 1
ATOM 1822 C C . TRP A 1 230 ? 1.292 33.844 4.332 1 98.12 230 TRP A C 1
ATOM 1824 O O . TRP A 1 230 ? 1.681 34.906 3.803 1 98.12 230 TRP A O 1
ATOM 1834 N N . ARG A 1 231 ? 0.962 32.812 3.658 1 95.81 231 ARG A N 1
ATOM 1835 C CA . ARG A 1 231 ? 0.678 32.781 2.227 1 95.81 231 ARG A CA 1
ATOM 1836 C C . ARG A 1 231 ? -0.662 32.125 1.948 1 95.81 231 ARG A C 1
ATOM 1838 O O . ARG A 1 231 ? -0.974 31.078 2.533 1 95.81 231 ARG A O 1
ATOM 1845 N N . GLY A 1 232 ? -1.506 32.656 1.129 1 94 232 GLY A N 1
ATOM 1846 C CA . GLY A 1 232 ? -2.758 31.984 0.821 1 94 232 GLY A CA 1
ATOM 1847 C C . GLY A 1 232 ? -3.592 32.719 -0.213 1 94 232 GLY A C 1
ATOM 1848 O O . GLY A 1 232 ? -3.197 33.781 -0.694 1 94 232 GLY A O 1
ATOM 1849 N N . THR A 1 233 ? -4.668 32.062 -0.585 1 92.5 233 THR A N 1
ATOM 1850 C CA . THR A 1 233 ? -5.633 32.656 -1.513 1 92.5 233 THR A CA 1
ATOM 1851 C C . THR A 1 233 ? -6.668 33.5 -0.765 1 92.5 233 THR A C 1
ATOM 1853 O O . THR A 1 233 ? -7.453 32.969 0.023 1 92.5 233 THR A O 1
ATOM 1856 N N . PRO A 1 234 ? -6.789 34.75 -1.12 1 93.88 234 PRO A N 1
ATOM 1857 C CA . PRO A 1 234 ? -7.609 35.656 -0.313 1 93.88 234 PRO A CA 1
ATOM 1858 C C . PRO A 1 234 ? -9.102 35.344 -0.386 1 93.88 234 PRO A C 1
ATOM 1860 O O . PRO A 1 234 ? -9.852 35.656 0.539 1 93.88 234 PRO A O 1
ATOM 1863 N N . TRP A 1 235 ? -9.539 34.656 -1.409 1 90.75 235 TRP A N 1
ATOM 18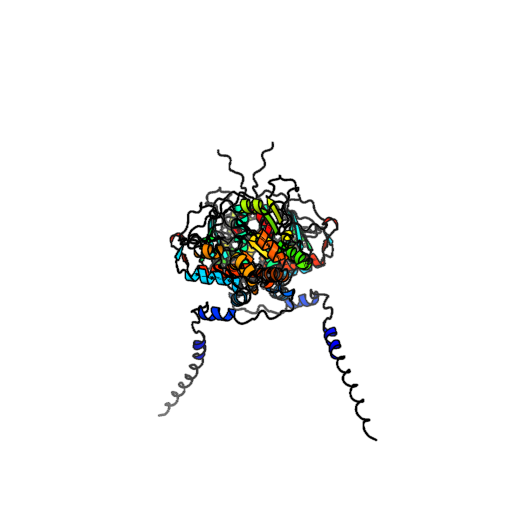64 C CA . TRP A 1 235 ? -10.977 34.531 -1.634 1 90.75 235 TRP A CA 1
ATOM 1865 C C . TRP A 1 235 ? -11.516 33.25 -1.054 1 90.75 235 TRP A C 1
ATOM 1867 O O . TRP A 1 235 ? -12.711 32.969 -1.121 1 90.75 235 TRP A O 1
ATOM 1877 N N . PHE A 1 236 ? -10.727 32.406 -0.517 1 90.69 236 PHE A N 1
ATOM 1878 C CA . PHE A 1 236 ? -11.18 31.234 0.208 1 90.69 236 PHE A CA 1
ATOM 1879 C C . PHE A 1 236 ? -11.367 31.547 1.688 1 90.69 236 PHE A C 1
ATOM 1881 O O . PHE A 1 236 ? -10.391 31.703 2.422 1 90.69 236 PHE A O 1
ATOM 1888 N N . ASN A 1 237 ? -12.633 31.672 2.104 1 92.19 237 ASN A N 1
ATOM 1889 C CA . ASN A 1 237 ? -12.969 32.031 3.48 1 92.19 237 ASN A CA 1
ATOM 1890 C C . ASN A 1 237 ? -14.125 31.188 4.004 1 92.19 237 ASN A C 1
ATOM 1892 O O . ASN A 1 237 ? -15 30.766 3.236 1 92.19 237 ASN A O 1
ATOM 1896 N N . PRO A 1 238 ? -14.062 30.922 5.289 1 88.19 238 PRO A N 1
ATOM 1897 C CA . PRO A 1 238 ? -15.211 30.219 5.848 1 88.19 238 PRO A CA 1
ATOM 1898 C C . PRO A 1 238 ? -16.469 31.078 5.93 1 88.19 238 PRO A C 1
ATOM 1900 O O . PRO A 1 238 ? -16.359 32.312 5.98 1 88.19 238 PRO A O 1
ATOM 1903 N N . LEU A 1 239 ? -17.641 30.516 6 1 83.06 239 LEU A N 1
ATOM 1904 C CA . LEU A 1 239 ? -18.906 31.234 6.047 1 83.06 239 LEU A CA 1
ATOM 1905 C C . LEU A 1 239 ? -18.984 32.125 7.285 1 83.06 239 LEU A C 1
ATOM 1907 O O . LEU A 1 239 ? -19.578 33.188 7.242 1 83.06 239 LEU A O 1
ATOM 1911 N N . SER A 1 240 ? -18.406 31.672 8.383 1 83.94 240 SER A N 1
ATOM 1912 C CA . SER A 1 240 ? -18.484 32.375 9.656 1 83.94 240 SER A CA 1
ATOM 1913 C C . SER A 1 240 ? -17.594 33.625 9.648 1 83.94 240 SER A C 1
ATOM 1915 O O . SER A 1 240 ? -17.75 34.5 10.5 1 83.94 240 SER A O 1
ATOM 1917 N N . ALA A 1 241 ? -16.688 33.688 8.805 1 88.81 241 ALA A N 1
ATOM 1918 C CA . ALA A 1 241 ? -15.789 34.844 8.625 1 88.81 241 ALA A CA 1
ATOM 1919 C C . ALA A 1 241 ? -15.477 35.031 7.145 1 88.81 241 ALA A C 1
ATOM 1921 O O . ALA A 1 241 ? -14.383 34.719 6.684 1 88.81 241 ALA A O 1
ATOM 1922 N N . PRO A 1 242 ? -16.391 35.625 6.438 1 91.94 242 PRO A N 1
ATOM 1923 C CA . PRO A 1 242 ? -16.344 35.625 4.973 1 91.94 242 PRO A CA 1
ATOM 1924 C C . PRO A 1 242 ? -15.211 36.469 4.414 1 91.94 242 PRO A C 1
ATOM 1926 O O . PRO A 1 242 ? -14.922 36.438 3.217 1 91.94 242 PRO A O 1
ATOM 1929 N N . THR A 1 243 ? -14.578 37.344 5.215 1 96.12 243 THR A N 1
ATOM 1930 C CA . THR A 1 243 ? -13.461 38.156 4.734 1 96.12 243 THR A CA 1
ATOM 1931 C C . THR A 1 243 ? -12.203 37.875 5.551 1 96.12 243 THR A C 1
ATOM 1933 O O . THR A 1 243 ? -11.328 38.75 5.656 1 96.12 243 THR A O 1
ATOM 1936 N N . LEU A 1 244 ? -12.094 36.719 6.137 1 96.31 244 LEU A N 1
ATOM 1937 C CA . LEU A 1 244 ? -11.039 36.375 7.078 1 96.31 244 LEU A CA 1
ATOM 1938 C C . LEU A 1 244 ? -9.664 36.625 6.484 1 96.31 244 LEU A C 1
ATOM 1940 O O . LEU A 1 244 ? -8.867 37.375 7.066 1 96.31 244 LEU A O 1
ATOM 1944 N N . ARG A 1 245 ? -9.336 36.062 5.34 1 97.5 245 ARG A N 1
ATOM 1945 C CA . ARG A 1 245 ? -8.008 36.188 4.75 1 97.5 245 ARG A CA 1
ATOM 1946 C C . ARG A 1 245 ? -7.762 37.562 4.191 1 97.5 245 ARG A C 1
ATOM 1948 O O . ARG A 1 245 ? -6.633 38.062 4.215 1 97.5 245 ARG A O 1
ATOM 1955 N N . GLN A 1 246 ? -8.805 38.219 3.707 1 97.31 246 GLN A N 1
ATOM 1956 C CA . GLN A 1 246 ? -8.688 39.594 3.262 1 97.31 246 GLN A CA 1
ATOM 1957 C C . GLN A 1 246 ? -8.391 40.531 4.434 1 97.31 246 GLN A C 1
ATOM 1959 O O . GLN A 1 246 ? -7.586 41.469 4.309 1 97.31 246 GLN A O 1
ATOM 1964 N N . ASP A 1 247 ? -9.094 40.281 5.508 1 97.81 247 ASP A N 1
ATOM 1965 C CA . ASP A 1 247 ? -8.844 41.094 6.703 1 97.81 247 ASP A CA 1
ATOM 1966 C C . ASP A 1 247 ? -7.406 40.906 7.188 1 97.81 247 ASP A C 1
ATOM 1968 O O . ASP A 1 247 ? -6.773 41.906 7.602 1 97.81 247 ASP A O 1
ATOM 1972 N N . LEU A 1 248 ? -6.891 39.719 7.121 1 98.44 248 LEU A N 1
ATOM 1973 C CA . LEU A 1 248 ? -5.504 39.469 7.5 1 98.44 248 LEU A CA 1
ATOM 1974 C C . LEU A 1 248 ? -4.547 40.281 6.637 1 98.44 248 LEU A C 1
ATOM 1976 O O . LEU A 1 248 ? -3.637 40.906 7.16 1 98.44 248 LEU A O 1
ATOM 1980 N N . ILE A 1 249 ? -4.777 40.219 5.352 1 97.88 249 ILE A N 1
ATOM 1981 C CA . ILE A 1 249 ? -3.912 40.938 4.422 1 97.88 249 ILE A CA 1
ATOM 1982 C C . ILE A 1 249 ? -4.012 42.438 4.68 1 97.88 249 ILE A C 1
ATOM 1984 O O . ILE A 1 249 ? -3.006 43.156 4.648 1 97.88 249 ILE A O 1
ATOM 1988 N N . LYS A 1 250 ? -5.172 42.906 4.891 1 97.81 250 LYS A N 1
ATOM 1989 C CA . LYS A 1 250 ? -5.395 44.344 5.156 1 97.81 250 LYS A CA 1
ATOM 1990 C C . LYS A 1 250 ? -4.617 44.781 6.387 1 97.81 250 LYS A C 1
ATOM 1992 O O . LYS A 1 250 ? -4.008 45.875 6.375 1 97.81 250 LYS A O 1
ATOM 1997 N N . VAL A 1 251 ? -4.629 44.031 7.426 1 98.12 251 VAL A N 1
ATOM 1998 C CA . VAL A 1 251 ? -4.055 44.406 8.711 1 98.12 251 VAL A CA 1
ATOM 1999 C C . VAL A 1 251 ? -2.539 44.219 8.68 1 98.12 251 VAL A C 1
ATOM 2001 O O . VAL A 1 251 ? -1.796 45.031 9.227 1 98.12 251 VAL A O 1
ATOM 2004 N N . ALA A 1 252 ? -2.066 43.188 8.023 1 98.31 252 ALA A N 1
ATOM 2005 C CA . ALA A 1 252 ? -0.683 42.781 8.219 1 98.31 252 ALA A CA 1
ATOM 2006 C C . ALA A 1 252 ? 0.136 42.969 6.945 1 98.31 252 ALA A C 1
ATOM 2008 O O . ALA A 1 252 ? 1.368 42.969 6.988 1 98.31 252 ALA A O 1
ATOM 2009 N N . GLY A 1 253 ? -0.515 43.125 5.816 1 97.25 253 GLY A N 1
ATOM 2010 C CA . GLY A 1 253 ? 0.196 43.281 4.555 1 97.25 253 GLY A CA 1
ATOM 2011 C C . GLY A 1 253 ? 1.132 44.469 4.543 1 97.25 253 GLY A C 1
ATOM 2012 O O . GLY A 1 253 ? 0.73 45.562 4.887 1 97.25 253 GLY A O 1
ATOM 2013 N N . GLY A 1 254 ? 2.465 44.219 4.156 1 96.44 254 GLY A N 1
ATOM 2014 C CA . GLY A 1 254 ? 3.428 45.312 4.004 1 96.44 254 GLY A CA 1
ATOM 2015 C C . GLY A 1 254 ? 4 45.781 5.324 1 96.44 254 GLY A C 1
ATOM 2016 O O . GLY A 1 254 ? 4.867 46.656 5.352 1 96.44 254 GLY A O 1
ATOM 2017 N N . LYS A 1 255 ? 3.551 45.281 6.418 1 98.19 255 LYS A N 1
ATOM 2018 C CA . LYS A 1 255 ? 4.051 45.688 7.723 1 98.19 255 LYS A CA 1
ATOM 2019 C C . LYS A 1 255 ? 5.418 45.062 8.016 1 98.19 255 LYS A C 1
ATOM 2021 O O . LYS A 1 255 ? 5.703 43.969 7.578 1 98.19 255 LYS A O 1
ATOM 2026 N N . GLU A 1 256 ? 6.23 45.75 8.789 1 98.12 256 GLU A N 1
ATOM 2027 C CA . GLU A 1 256 ? 7.574 45.312 9.133 1 98.12 256 GLU A CA 1
ATOM 2028 C C . GLU A 1 256 ? 7.523 44 9.938 1 98.12 256 GLU A C 1
ATOM 2030 O O . GLU A 1 256 ? 8.367 43.125 9.758 1 98.12 256 GLU A O 1
ATOM 2035 N N . TRP A 1 257 ? 6.566 43.812 10.75 1 98.44 257 TRP A N 1
ATOM 2036 C CA . TRP A 1 257 ? 6.469 42.688 11.688 1 98.44 257 TRP A CA 1
ATOM 2037 C C . TRP A 1 257 ? 5.82 41.5 11.023 1 98.44 257 TRP A C 1
ATOM 2039 O O . TRP A 1 257 ? 5.633 40.469 11.664 1 98.44 257 TRP A O 1
ATOM 2049 N N . ALA A 1 258 ? 5.539 41.625 9.688 1 98.56 258 ALA A N 1
ATOM 2050 C CA . ALA A 1 258 ? 4.766 40.562 9.039 1 98.56 258 ALA A CA 1
ATOM 2051 C C . ALA A 1 258 ? 5.27 40.281 7.625 1 98.56 258 ALA A C 1
ATOM 2053 O O . ALA A 1 258 ? 5.664 41.219 6.918 1 98.56 258 ALA A O 1
ATOM 2054 N N . ASP A 1 259 ? 5.355 39.094 7.242 1 98.12 259 ASP A N 1
ATOM 2055 C CA . ASP A 1 259 ? 5.52 38.594 5.875 1 98.12 259 ASP A CA 1
ATOM 2056 C C . ASP A 1 259 ? 4.254 37.906 5.379 1 98.12 259 ASP A C 1
ATOM 2058 O O . ASP A 1 259 ? 4.27 36.719 5.105 1 98.12 259 ASP A O 1
ATOM 2062 N N . VAL A 1 260 ? 3.197 38.625 5.297 1 98 260 VAL A N 1
ATOM 2063 C CA . VAL A 1 260 ? 1.866 38.188 4.906 1 98 260 VAL A CA 1
ATOM 2064 C C . VAL A 1 260 ? 1.569 38.625 3.477 1 98 260 VAL A C 1
ATOM 2066 O O . VAL A 1 260 ? 1.568 39.812 3.178 1 98 260 VAL A O 1
ATOM 2069 N N . GLN A 1 261 ? 1.327 37.688 2.605 1 95.94 261 GLN A N 1
ATOM 2070 C CA . GLN A 1 261 ? 1.098 38 1.201 1 95.94 261 GLN A CA 1
ATOM 2071 C C . GLN A 1 261 ? 0.074 37.062 0.581 1 95.94 261 GLN A C 1
ATOM 2073 O O . GLN A 1 261 ? 0.04 35.844 0.91 1 95.94 261 GLN A O 1
ATOM 2078 N N . ALA A 1 262 ? -0.754 37.594 -0.339 1 93.94 262 ALA A N 1
ATOM 2079 C CA . ALA A 1 262 ? -1.596 36.75 -1.191 1 93.94 262 ALA A CA 1
ATOM 2080 C C . ALA A 1 262 ? -0.752 35.938 -2.17 1 93.94 262 ALA A C 1
ATOM 2082 O O . ALA A 1 262 ? 0.23 36.438 -2.719 1 93.94 262 ALA A O 1
ATOM 2083 N N . LEU A 1 263 ? -1.156 34.688 -2.264 1 88.31 263 LEU A N 1
ATOM 2084 C CA . LEU A 1 263 ? -0.465 33.875 -3.26 1 88.31 263 LEU A CA 1
ATOM 2085 C C . LEU A 1 263 ? -0.732 34.375 -4.668 1 88.31 263 LEU A C 1
ATOM 2087 O O . LEU A 1 263 ? -1.876 34.688 -5.016 1 88.31 263 LEU A O 1
ATOM 2091 N N . SER A 1 264 ? 0.269 34.844 -5.289 1 74.56 264 SER A N 1
ATOM 2092 C CA . SER A 1 264 ? 0.137 35.344 -6.648 1 74.56 264 SER A CA 1
ATOM 2093 C C . SER A 1 264 ? -0.136 34.219 -7.641 1 74.56 264 SER A C 1
ATOM 2095 O O . SER A 1 264 ? 0.311 33.094 -7.445 1 74.56 264 SER A O 1
ATOM 2097 N N . SER A 1 265 ? -1.4 34.25 -8.234 1 56.12 265 SER A N 1
ATOM 2098 C CA . SER A 1 265 ? -1.707 33.312 -9.305 1 56.12 265 SER A CA 1
ATOM 2099 C C . SER A 1 265 ? -0.539 33.188 -10.273 1 56.12 265 SER A C 1
ATOM 2101 O O . SER A 1 265 ? -0.701 32.656 -11.383 1 56.12 265 SER A O 1
ATOM 2103 N N . ASN A 1 266 ? 0.5 33.844 -10.008 1 47.84 266 ASN A N 1
ATOM 2104 C CA . ASN A 1 266 ? 1.321 33.812 -11.211 1 47.84 266 ASN A CA 1
ATOM 2105 C C . ASN A 1 266 ? 1.444 32.406 -11.773 1 47.84 266 ASN A C 1
ATOM 2107 O O . ASN A 1 266 ? 1.439 31.422 -11.016 1 47.84 266 ASN A O 1
ATOM 2111 N N . GLY A 1 267 ? 1.342 32.156 -13.156 1 40.09 267 GLY A N 1
ATOM 2112 C CA . GLY A 1 267 ? 1.462 31.078 -14.125 1 40.09 267 GLY A CA 1
ATOM 2113 C C . GLY A 1 267 ? 2.426 29.984 -13.695 1 40.09 267 GLY A C 1
ATOM 2114 O O . GLY A 1 267 ? 3.094 30.109 -12.664 1 40.09 267 GLY A O 1
ATOM 2115 N N . THR A 1 268 ? 2.57 28.953 -14.625 1 38.19 268 THR A N 1
ATOM 2116 C CA . THR A 1 268 ? 3.373 27.75 -14.781 1 38.19 268 THR A CA 1
ATOM 2117 C C . THR A 1 268 ? 4.797 27.969 -14.281 1 38.19 268 THR A C 1
ATOM 2119 O O . THR A 1 268 ? 5.594 27.047 -14.211 1 38.19 268 THR A O 1
ATOM 2122 N N . ASP A 1 269 ? 5.344 29.156 -14.391 1 37.25 269 ASP A N 1
ATOM 2123 C CA . ASP A 1 269 ? 6.781 29.297 -14.594 1 37.25 269 ASP A CA 1
ATOM 2124 C C . ASP A 1 269 ? 7.496 29.609 -13.281 1 37.25 269 ASP A C 1
ATOM 2126 O O . ASP A 1 269 ? 7.973 30.734 -13.078 1 37.25 269 ASP A O 1
ATOM 2130 N N . GLY A 1 270 ? 7.41 28.969 -12.195 1 46.72 270 GLY A N 1
ATOM 2131 C CA . GLY A 1 270 ? 8.383 28.906 -11.117 1 46.72 270 GLY A CA 1
ATOM 2132 C C . GLY A 1 270 ? 8.445 30.188 -10.305 1 46.72 270 GLY A C 1
ATOM 2133 O O . GLY A 1 270 ? 9.234 30.297 -9.359 1 46.72 270 GLY A O 1
ATOM 2134 N N . GLY A 1 271 ? 7.992 31.328 -10.695 1 51.16 271 GLY A N 1
ATOM 2135 C CA . GLY A 1 271 ? 8.375 32.625 -10.18 1 51.16 271 GLY A CA 1
ATOM 2136 C C . GLY A 1 271 ? 7.445 33.156 -9.094 1 51.16 271 GLY A C 1
ATOM 2137 O O . GLY A 1 271 ? 7.391 34.344 -8.82 1 51.16 271 GLY A O 1
ATOM 2138 N N . GLY A 1 272 ? 6.566 32.406 -8.492 1 66.38 272 GLY A N 1
ATOM 2139 C CA . GLY A 1 272 ? 5.594 33 -7.59 1 66.38 272 GLY A CA 1
ATOM 2140 C C . GLY A 1 272 ? 6.109 33.156 -6.176 1 66.38 272 GLY A C 1
ATOM 2141 O O . GLY A 1 272 ? 7.27 32.844 -5.891 1 66.38 272 GLY A O 1
ATOM 2142 N N . ASN A 1 273 ? 5.523 34.094 -5.332 1 82.5 273 ASN A N 1
ATOM 2143 C CA . ASN A 1 273 ? 5.875 34.406 -3.953 1 82.5 273 ASN A CA 1
ATOM 2144 C C . ASN A 1 273 ? 5.566 33.25 -3.008 1 82.5 273 ASN A C 1
ATOM 2146 O O . ASN A 1 273 ? 5.539 33.438 -1.788 1 82.5 273 ASN A O 1
ATOM 2150 N N . GLY A 1 274 ? 5.309 32.125 -3.656 1 87.06 274 GLY A N 1
ATOM 2151 C CA . GLY A 1 274 ? 5.078 30.953 -2.848 1 87.06 274 GLY A CA 1
ATOM 2152 C C . GLY A 1 274 ? 6.27 30.562 -1.997 1 87.06 274 GLY A C 1
ATOM 2153 O O . GLY A 1 274 ? 7.418 30.812 -2.379 1 87.06 274 GLY A O 1
ATOM 2154 N N . LEU A 1 275 ? 5.961 30.047 -0.798 1 91.44 275 LEU A N 1
ATOM 2155 C CA . LEU A 1 275 ? 6.969 29.547 0.133 1 91.44 275 LEU A CA 1
ATOM 2156 C C . LEU A 1 275 ? 6.812 28.047 0.365 1 91.44 275 LEU A C 1
ATOM 2158 O O . LEU A 1 275 ? 5.711 27.578 0.648 1 91.44 275 LEU A O 1
ATOM 2162 N N . PRO A 1 276 ? 7.938 27.328 0.145 1 93.81 276 PRO A N 1
ATOM 2163 C CA . PRO A 1 276 ? 7.82 25.938 0.563 1 93.81 276 PRO A CA 1
ATOM 2164 C C . PRO A 1 276 ? 7.297 25.781 1.991 1 93.81 276 PRO A C 1
ATOM 2166 O O . PRO A 1 276 ? 7.652 26.578 2.865 1 93.81 276 PRO A O 1
ATOM 2169 N N . ILE A 1 277 ? 6.496 24.781 2.213 1 96.69 277 ILE A N 1
ATOM 2170 C CA . ILE A 1 277 ? 5.75 24.656 3.459 1 96.69 277 ILE A CA 1
ATOM 2171 C C . ILE A 1 277 ? 6.719 24.547 4.633 1 96.69 277 ILE A C 1
ATOM 2173 O O . ILE A 1 277 ? 6.453 25.062 5.719 1 96.69 277 ILE A O 1
ATOM 2177 N N . GLU A 1 278 ? 7.902 23.875 4.414 1 97.62 278 GLU A N 1
ATOM 2178 C CA . GLU A 1 278 ? 8.859 23.688 5.504 1 97.62 278 GLU A CA 1
ATOM 2179 C C . GLU A 1 278 ? 9.508 25.016 5.902 1 97.62 278 GLU A C 1
ATOM 2181 O O . GLU A 1 278 ? 9.953 25.172 7.039 1 97.62 278 GLU A O 1
ATOM 2186 N N . ARG A 1 279 ? 9.5 26 5.027 1 97.12 279 ARG A N 1
ATOM 2187 C CA . ARG A 1 279 ? 10.164 27.266 5.285 1 97.12 279 ARG A CA 1
ATOM 2188 C C . ARG A 1 279 ? 9.352 28.125 6.246 1 97.12 279 ARG A C 1
ATOM 2190 O O . ARG A 1 279 ? 9.883 29.062 6.852 1 97.12 279 ARG A O 1
ATOM 2197 N N . PHE A 1 280 ? 8.102 27.828 6.355 1 98.19 280 PHE A N 1
ATOM 2198 C CA . PHE A 1 280 ? 7.309 28.516 7.371 1 98.19 280 PHE A CA 1
ATOM 2199 C C . PHE A 1 280 ? 7.91 28.312 8.758 1 98.19 280 PHE A C 1
ATOM 2201 O O . PHE A 1 280 ? 7.801 29.188 9.625 1 98.19 280 PHE A O 1
ATOM 2208 N N . CYS A 1 281 ? 8.57 27.203 8.945 1 98.62 281 CYS A N 1
ATOM 2209 C CA . CYS A 1 281 ? 9.109 26.844 10.25 1 98.62 281 CYS A CA 1
ATOM 2210 C C . CYS A 1 281 ? 10.344 27.672 10.586 1 98.62 281 CYS A C 1
ATOM 2212 O O . CYS A 1 281 ? 10.852 27.609 11.711 1 98.62 281 CYS A O 1
ATOM 2214 N N . ALA A 1 282 ? 10.797 28.5 9.656 1 98.69 282 ALA A N 1
ATOM 2215 C CA . ALA A 1 282 ? 11.922 29.391 9.906 1 98.69 282 ALA A CA 1
ATOM 2216 C C . ALA A 1 282 ? 11.453 30.719 10.5 1 98.69 282 ALA A C 1
ATOM 2218 O O . ALA A 1 282 ? 12.273 31.578 10.836 1 98.69 282 ALA A O 1
ATOM 2219 N N . TYR A 1 283 ? 10.18 30.891 10.664 1 98.88 283 TYR A N 1
ATOM 2220 C CA . TYR A 1 283 ? 9.602 32.094 11.242 1 98.88 283 TYR A CA 1
ATOM 2221 C C . TYR A 1 283 ? 9.148 31.859 12.68 1 98.88 283 TYR A C 1
ATOM 2223 O O . TYR A 1 283 ? 8.773 30.734 13.039 1 98.88 283 TYR A O 1
ATOM 2231 N N . LYS A 1 284 ? 9.156 32.906 13.492 1 98.88 284 LYS A N 1
ATOM 2232 C CA . LYS A 1 284 ? 8.734 32.781 14.891 1 98.88 284 LYS A CA 1
ATOM 2233 C C . LYS A 1 284 ? 7.219 32.625 14.992 1 98.88 284 LYS A C 1
ATOM 2235 O O . LYS A 1 284 ? 6.723 31.953 15.883 1 98.88 284 LYS A O 1
ATOM 2240 N N . TYR A 1 285 ? 6.535 33.281 14.086 1 98.94 285 TYR A N 1
ATOM 2241 C CA . TYR A 1 285 ? 5.078 33.312 14.164 1 98.94 285 TYR A CA 1
ATOM 2242 C C . TYR A 1 285 ? 4.449 32.844 12.852 1 98.94 285 TYR A C 1
ATOM 2244 O O . TYR A 1 285 ? 4.684 33.469 11.805 1 98.94 285 TYR A O 1
ATOM 2252 N N . VAL A 1 286 ? 3.709 31.766 12.883 1 98.94 286 VAL A N 1
ATOM 2253 C CA . VAL A 1 286 ? 3.014 31.25 11.711 1 98.94 286 VAL A CA 1
ATOM 2254 C C . VAL A 1 286 ? 1.513 31.5 11.844 1 98.94 286 VAL A C 1
ATOM 2256 O O . VAL A 1 286 ? 0.889 31.047 12.812 1 98.94 286 VAL A O 1
ATOM 2259 N N . VAL A 1 287 ? 0.951 32.188 10.883 1 98.88 287 VAL A N 1
ATOM 2260 C CA . VAL A 1 287 ? -0.482 32.469 10.906 1 98.88 287 VAL A CA 1
ATOM 2261 C C . VAL A 1 287 ? -1.227 31.406 10.109 1 98.88 287 VAL A C 1
ATOM 2263 O O . VAL A 1 287 ? -0.904 31.141 8.953 1 98.88 287 VAL A O 1
ATOM 2266 N N . TYR A 1 288 ? -2.166 30.75 10.75 1 98.38 288 TYR A N 1
ATOM 2267 C CA . TYR A 1 288 ? -3.053 29.781 10.102 1 98.38 288 TYR A CA 1
ATOM 2268 C C . TYR A 1 288 ? -4.434 30.391 9.867 1 98.38 288 TYR A C 1
ATOM 2270 O O . TYR A 1 288 ? -4.992 31.031 10.758 1 98.38 288 TYR A O 1
ATOM 2278 N N . THR A 1 289 ? -4.941 30.219 8.695 1 97.69 289 THR A N 1
ATOM 2279 C CA . THR A 1 289 ? -6.32 30.578 8.383 1 97.69 289 THR A CA 1
ATOM 2280 C C . THR A 1 289 ? -7.062 29.391 7.777 1 97.69 289 THR A C 1
ATOM 2282 O O . THR A 1 289 ? -6.488 28.609 7.008 1 97.69 289 THR A O 1
ATOM 2285 N N . GLU A 1 290 ? -8.281 29.25 8.156 1 95.5 290 GLU A N 1
ATOM 2286 C CA . GLU A 1 290 ? -9.172 28.344 7.445 1 95.5 290 GLU A CA 1
ATOM 2287 C C . GLU A 1 290 ? -9.492 28.875 6.047 1 95.5 290 GLU A C 1
ATOM 2289 O O . GLU A 1 290 ? -9.211 30.031 5.734 1 95.5 290 GLU A O 1
ATOM 2294 N N . GLY A 1 291 ? -9.906 27.984 5.168 1 93.38 291 GLY A N 1
ATOM 2295 C CA . GLY A 1 291 ? -10.422 28.359 3.857 1 93.38 291 GLY A CA 1
ATOM 2296 C C . GLY A 1 291 ? -11.938 28.375 3.801 1 93.38 291 GLY A C 1
ATOM 2297 O O . GLY A 1 291 ? -12.586 28.891 4.715 1 93.38 291 GLY A O 1
ATOM 2298 N N . VAL A 1 292 ? -12.438 27.859 2.699 1 90.88 292 VAL A N 1
ATOM 2299 C CA . VAL A 1 292 ? -13.891 27.719 2.652 1 90.88 292 VAL A CA 1
ATOM 2300 C C . VAL A 1 292 ? -14.359 26.828 3.801 1 90.88 292 VAL A C 1
ATOM 2302 O O . VAL A 1 292 ? -15.406 27.078 4.402 1 90.88 292 VAL A O 1
ATOM 2305 N N . THR A 1 293 ? -13.594 25.828 4.043 1 92.81 293 THR A N 1
ATOM 2306 C CA . THR A 1 293 ? -13.711 25.016 5.242 1 92.81 293 THR A CA 1
ATOM 2307 C C . THR A 1 293 ? -12.398 24.984 6.012 1 92.81 293 THR A C 1
ATOM 2309 O O . THR A 1 293 ? -11.914 26.016 6.469 1 92.81 293 THR A O 1
ATOM 2312 N N . TYR A 1 294 ? -11.891 23.844 6.207 1 94 294 TYR A N 1
ATOM 2313 C CA . TYR A 1 294 ? -10.594 23.703 6.859 1 94 294 TYR A CA 1
ATOM 2314 C C . TYR A 1 294 ? -9.461 23.875 5.852 1 94 294 TYR A C 1
ATOM 2316 O O . TYR A 1 294 ? -9.688 23.828 4.641 1 94 294 TYR A O 1
ATOM 2324 N N . SER A 1 295 ? -8.297 24.234 6.32 1 94.44 295 SER A N 1
ATOM 2325 C CA . SER A 1 295 ? -7.098 24.203 5.488 1 94.44 295 SER A CA 1
ATOM 2326 C C . SER A 1 295 ? -6.223 23 5.824 1 94.44 295 SER A C 1
ATOM 2328 O O . SER A 1 295 ? -5.879 22.781 6.988 1 94.44 295 SER A O 1
ATOM 2330 N N . GLY A 1 296 ? -5.809 22.312 4.789 1 94.56 296 GLY A N 1
ATOM 2331 C CA . GLY A 1 296 ? -4.992 21.125 4.961 1 94.56 296 GLY A CA 1
ATOM 2332 C C . GLY A 1 296 ? -3.588 21.422 5.445 1 94.56 296 GLY A C 1
ATOM 2333 O O . GLY A 1 296 ? -2.826 20.516 5.77 1 94.56 296 GLY A O 1
ATOM 2334 N N . ARG A 1 297 ? -3.223 22.703 5.602 1 96.12 297 ARG A N 1
ATOM 2335 C CA . ARG A 1 297 ? -1.854 23.078 5.941 1 96.12 297 ARG A CA 1
ATOM 2336 C C . ARG A 1 297 ? -1.638 23.031 7.453 1 96.12 297 ARG A C 1
ATOM 2338 O O . ARG A 1 297 ? -0.503 23.141 7.926 1 96.12 297 ARG A O 1
ATOM 2345 N N . LEU A 1 298 ? -2.668 22.891 8.211 1 98.25 298 LEU A N 1
ATOM 2346 C CA . LEU A 1 298 ? -2.582 23.016 9.664 1 98.25 298 LEU A CA 1
ATOM 2347 C C . LEU A 1 298 ? -1.527 22.062 10.227 1 98.25 298 LEU A C 1
ATOM 2349 O O . LEU A 1 298 ? -0.684 22.469 11.023 1 98.25 298 LEU A O 1
ATOM 2353 N N . ALA A 1 299 ? -1.548 20.828 9.773 1 98.5 299 ALA A N 1
ATOM 2354 C CA . ALA A 1 299 ? -0.631 19.844 10.32 1 98.5 299 ALA A CA 1
ATOM 2355 C C . ALA A 1 299 ? 0.822 20.25 10.102 1 98.5 299 ALA A C 1
ATOM 2357 O O . ALA A 1 299 ? 1.671 20.031 10.969 1 98.5 299 ALA A O 1
ATOM 2358 N N . TYR A 1 300 ? 1.141 20.828 8.992 1 98.44 300 TYR A N 1
ATOM 2359 C CA . TYR A 1 300 ? 2.502 21.266 8.695 1 98.44 300 TYR A CA 1
ATOM 2360 C C . TYR A 1 300 ? 2.916 22.422 9.586 1 98.44 300 TYR A C 1
ATOM 2362 O O . TYR A 1 300 ? 4.047 22.469 10.078 1 98.44 300 TYR A O 1
ATOM 2370 N N . HIS A 1 301 ? 1.985 23.344 9.766 1 98.75 301 HIS A N 1
ATOM 2371 C CA . HIS A 1 301 ? 2.264 24.469 10.656 1 98.75 301 HIS A CA 1
ATOM 2372 C C . HIS A 1 301 ? 2.479 24 12.086 1 98.75 301 HIS A C 1
ATOM 2374 O O . HIS A 1 301 ? 3.332 24.531 12.797 1 98.75 301 HIS A O 1
ATOM 2380 N N . GLN A 1 302 ? 1.689 23.031 12.469 1 98.81 302 GLN A N 1
ATOM 2381 C CA . GLN A 1 302 ? 1.797 22.469 13.812 1 98.81 302 GLN A CA 1
ATOM 2382 C C . GLN A 1 302 ? 3.139 21.781 14.016 1 98.81 302 GLN A C 1
ATOM 2384 O O . GLN A 1 302 ? 3.584 21.594 15.148 1 98.81 302 GLN A O 1
ATOM 2389 N N . ALA A 1 303 ? 3.764 21.406 12.961 1 98.81 303 ALA A N 1
ATOM 2390 C CA . ALA A 1 303 ? 5.043 20.703 13.047 1 98.81 303 ALA A CA 1
ATOM 2391 C C . ALA A 1 303 ? 6.184 21.688 13.336 1 98.81 303 ALA A C 1
ATOM 2393 O O . ALA A 1 303 ? 7.305 21.266 13.633 1 98.81 303 ALA A O 1
ATOM 2394 N N . CYS A 1 304 ? 5.922 22.969 13.273 1 98.75 304 CYS A N 1
ATOM 2395 C CA . CYS A 1 304 ? 6.934 24 13.508 1 98.75 304 CYS A CA 1
ATOM 2396 C C . CYS A 1 304 ? 7.047 24.328 14.984 1 98.75 304 CYS A C 1
ATOM 2398 O O . CYS A 1 304 ? 6.039 24.375 15.695 1 98.75 304 CYS A O 1
ATOM 2400 N N . ALA A 1 305 ? 8.273 24.547 15.453 1 98.56 305 ALA A N 1
ATOM 2401 C CA . ALA A 1 305 ? 8.445 25.203 16.75 1 98.56 305 ALA A CA 1
ATOM 2402 C C . ALA A 1 305 ? 8.281 26.719 16.609 1 98.56 305 ALA A C 1
ATOM 2404 O O . ALA A 1 305 ? 9.203 27.469 16.906 1 98.56 305 ALA A O 1
ATOM 2405 N N . SER A 1 306 ? 7.148 27.109 16.188 1 98.88 306 SER A N 1
ATOM 2406 C CA . SER A 1 306 ? 6.707 28.5 16.016 1 98.88 306 SER A CA 1
ATOM 2407 C C . SER A 1 306 ? 5.402 28.75 16.766 1 98.88 306 SER A C 1
ATOM 2409 O O . SER A 1 306 ? 4.68 27.812 17.109 1 98.88 306 SER A O 1
ATOM 2411 N N . VAL A 1 307 ? 5.199 29.969 17.094 1 98.94 307 VAL A N 1
ATOM 2412 C CA . VAL A 1 307 ? 3.898 30.312 17.656 1 98.94 307 VAL A CA 1
ATOM 2413 C C . VAL A 1 307 ? 2.834 30.266 16.562 1 98.94 307 VAL A C 1
ATOM 2415 O O . VAL A 1 307 ? 2.936 30.984 15.57 1 98.94 307 VAL A O 1
ATOM 2418 N N . LEU A 1 308 ? 1.932 29.391 16.719 1 98.94 308 LEU A N 1
ATOM 2419 C CA . LEU A 1 308 ? 0.795 29.312 15.805 1 98.94 308 LEU A CA 1
ATOM 2420 C C . LEU A 1 308 ? -0.277 30.328 16.172 1 98.94 308 LEU A C 1
ATOM 2422 O O . LEU A 1 308 ? -0.815 30.297 17.281 1 98.94 308 LEU A O 1
ATOM 2426 N N . VAL A 1 309 ? -0.552 31.25 15.312 1 98.88 309 VAL A N 1
ATOM 2427 C CA . VAL A 1 309 ? -1.53 32.312 15.539 1 98.88 309 VAL A CA 1
ATOM 2428 C C . VAL A 1 309 ? -2.713 32.125 14.594 1 98.88 309 VAL A C 1
ATOM 2430 O O . VAL A 1 309 ? -2.529 31.938 13.391 1 98.88 309 VAL A O 1
ATOM 2433 N N . MET A 1 310 ? -3.893 32.188 15.164 1 98.19 310 MET A N 1
ATOM 2434 C CA . MET A 1 310 ? -5.051 31.969 14.305 1 98.19 310 MET A CA 1
ATOM 2435 C C . MET A 1 310 ? -6.312 32.562 14.922 1 98.19 310 MET A C 1
ATOM 2437 O O . MET A 1 310 ? -6.34 32.875 16.109 1 98.19 310 MET A O 1
ATOM 2441 N N . ALA A 1 311 ? -7.328 32.844 14.039 1 96 311 ALA A N 1
ATOM 2442 C CA . ALA A 1 311 ? -8.672 33.062 14.555 1 96 311 ALA A CA 1
ATOM 2443 C C . ALA A 1 311 ? -9.25 31.781 15.156 1 96 311 ALA A C 1
ATOM 2445 O O . ALA A 1 311 ? -8.797 30.688 14.836 1 96 311 ALA A O 1
ATOM 2446 N N . PRO A 1 312 ? -10.219 31.938 16.078 1 94.69 312 PRO A N 1
ATOM 2447 C CA . PRO A 1 312 ? -10.82 30.719 16.641 1 94.69 312 PRO A CA 1
ATOM 2448 C C . PRO A 1 312 ? -11.328 29.766 15.57 1 94.69 312 PRO A C 1
ATOM 2450 O O . PRO A 1 312 ? -12.039 30.172 14.648 1 94.69 312 PRO A O 1
ATOM 2453 N N . LEU A 1 313 ? -11.016 28.469 15.695 1 94.19 313 LEU A N 1
ATOM 2454 C CA . LEU A 1 313 ? -11.336 27.453 14.695 1 94.19 313 LEU A CA 1
ATOM 2455 C C . LEU A 1 313 ? -12.836 27.219 14.617 1 94.19 313 LEU A C 1
ATOM 2457 O O . LEU A 1 313 ? -13.508 27.125 15.648 1 94.19 313 LEU A O 1
ATOM 2461 N N . THR A 1 314 ? -13.336 27.125 13.422 1 92 314 THR A N 1
ATOM 2462 C CA . THR A 1 314 ? -14.742 26.812 13.219 1 92 314 THR A CA 1
ATOM 2463 C C . THR A 1 314 ? -14.898 25.406 12.633 1 92 314 THR A C 1
ATOM 2465 O O . THR A 1 314 ? -16 24.859 12.602 1 92 314 THR A O 1
ATOM 2468 N N . TYR A 1 315 ? -13.805 24.75 12.188 1 92.81 315 TYR A N 1
ATOM 2469 C CA . TYR A 1 315 ? -13.766 23.375 11.711 1 92.81 315 TYR A CA 1
ATOM 2470 C C . TYR A 1 315 ? -12.773 22.547 12.508 1 92.81 315 TYR A C 1
ATOM 2472 O O . TYR A 1 315 ? -11.609 22.922 12.664 1 92.81 315 TYR A O 1
ATOM 2480 N N . LEU A 1 316 ? -13.258 21.453 12.969 1 94.31 316 LEU A N 1
ATOM 2481 C CA . LEU A 1 316 ? -12.391 20.547 13.711 1 94.31 316 LEU A CA 1
ATOM 2482 C C . LEU A 1 316 ? -11.828 19.453 12.805 1 94.31 316 LEU A C 1
ATOM 2484 O O . LEU A 1 316 ? -12.578 18.797 12.078 1 94.31 316 LEU A O 1
ATOM 2488 N N . THR A 1 317 ? -10.555 19.281 12.742 1 96.56 317 THR A N 1
ATOM 2489 C CA . THR A 1 317 ? -9.867 18.172 12.086 1 96.56 317 THR A CA 1
ATOM 2490 C C . THR A 1 317 ? -9.18 17.281 13.109 1 96.56 317 THR A C 1
ATOM 2492 O O . THR A 1 317 ? -9.164 17.594 14.305 1 96.56 317 THR A O 1
ATOM 2495 N N . THR A 1 318 ? -8.586 16.156 12.688 1 97.56 318 THR A N 1
ATOM 2496 C CA . THR A 1 318 ? -7.883 15.273 13.609 1 97.56 318 THR A CA 1
ATOM 2497 C C . THR A 1 318 ? -6.711 16 14.266 1 97.56 318 THR A C 1
ATOM 2499 O O . THR A 1 318 ? -6.465 15.844 15.469 1 97.56 318 THR A O 1
ATOM 2502 N N . THR A 1 319 ? -6.031 16.859 13.539 1 98.06 319 THR A N 1
ATOM 2503 C CA . THR A 1 319 ? -4.898 17.562 14.125 1 98.06 319 THR A CA 1
ATOM 2504 C C . THR A 1 319 ? -5.367 18.812 14.859 1 98.06 319 THR A C 1
ATOM 2506 O O . THR A 1 319 ? -4.699 19.281 15.781 1 98.06 319 THR A O 1
ATOM 2509 N N . GLY A 1 320 ? -6.543 19.359 14.375 1 97.5 320 GLY A N 1
ATOM 2510 C CA . GLY A 1 320 ? -7.156 20.422 15.148 1 97.5 320 GLY A CA 1
ATOM 2511 C C . GLY A 1 320 ? -7.461 20.016 16.578 1 97.5 320 GLY A C 1
ATOM 2512 O O . GLY A 1 320 ? -7.426 20.859 17.484 1 97.5 320 GLY A O 1
ATOM 2513 N N . TRP A 1 321 ? -7.703 18.75 16.734 1 95.88 321 TRP A N 1
ATOM 2514 C CA . TRP A 1 321 ? -7.988 18.172 18.047 1 95.88 321 TRP A CA 1
ATOM 2515 C C . TRP A 1 321 ? -6.805 18.344 19 1 95.88 321 TRP A C 1
ATOM 2517 O O . TRP A 1 321 ? -6.969 18.312 20.219 1 95.88 321 TRP A O 1
ATOM 2527 N N . LEU A 1 322 ? -5.621 18.625 18.484 1 97.94 322 LEU A N 1
ATOM 2528 C CA . LEU A 1 322 ? -4.391 18.719 19.266 1 97.94 322 LEU A CA 1
ATOM 2529 C C . LEU A 1 322 ? -4.113 20.156 19.688 1 97.94 322 LEU A C 1
ATOM 2531 O O . LEU A 1 322 ? -3.191 20.406 20.469 1 97.94 322 LEU A O 1
ATOM 2535 N N . VAL A 1 323 ? -4.906 21.109 19.219 1 98.31 323 VAL A N 1
ATOM 2536 C CA . VAL A 1 323 ? -4.668 22.516 19.484 1 98.31 323 VAL A CA 1
ATOM 2537 C C . VAL A 1 323 ? -5.113 22.859 20.906 1 98.31 323 VAL A C 1
ATOM 2539 O O . VAL A 1 323 ? -6.172 22.422 21.359 1 98.31 323 VAL A O 1
ATOM 2542 N N . ARG A 1 324 ? -4.266 23.641 21.625 1 98.31 324 ARG A N 1
ATOM 2543 C CA . ARG A 1 324 ? -4.543 24.234 22.938 1 98.31 324 ARG A CA 1
ATOM 2544 C C . ARG A 1 324 ? -4.355 25.75 22.891 1 98.31 324 ARG A C 1
ATOM 2546 O O . ARG A 1 324 ? -3.361 26.266 23.406 1 98.31 324 ARG A O 1
ATOM 2553 N N . PRO A 1 325 ? -5.367 26.391 22.422 1 98.31 325 PRO A N 1
ATOM 2554 C CA . PRO A 1 325 ? -5.207 27.828 22.172 1 98.31 325 PRO A CA 1
ATOM 2555 C C . PRO A 1 325 ? -5.43 28.656 23.438 1 98.31 325 PRO A C 1
ATOM 2557 O O . PRO A 1 325 ? -6.191 28.266 24.312 1 98.31 325 PRO A O 1
ATOM 2560 N N . ILE A 1 326 ? -4.738 29.75 23.531 1 98 326 ILE A N 1
ATOM 2561 C CA . ILE A 1 326 ? -5.004 30.797 24.5 1 98 326 ILE A CA 1
ATOM 2562 C C . ILE A 1 326 ? -5.363 32.094 23.766 1 98 326 ILE A C 1
ATOM 2564 O O . ILE A 1 326 ? -4.746 32.438 22.766 1 98 326 ILE A O 1
ATOM 2568 N N . TYR A 1 327 ? -6.352 32.75 24.25 1 96.38 327 TYR A N 1
ATOM 2569 C CA . TYR A 1 327 ? -6.695 34.031 23.641 1 96.38 327 TYR A CA 1
ATOM 2570 C C . TYR A 1 327 ? -5.609 35.094 23.891 1 96.38 327 TYR A C 1
ATOM 2572 O O . TYR A 1 327 ? -5.074 35.156 25 1 96.38 327 TYR A O 1
ATOM 2580 N N . ALA A 1 328 ? -5.344 35.906 22.875 1 97.25 328 ALA A N 1
ATOM 2581 C CA . ALA A 1 328 ? -4.293 36.906 22.953 1 97.25 328 ALA A CA 1
ATOM 2582 C C . ALA A 1 328 ? -4.5 37.812 24.156 1 97.25 328 ALA A C 1
ATOM 2584 O O . ALA A 1 328 ? -3.553 38.125 24.891 1 97.25 328 ALA A O 1
ATOM 2585 N N . GLU A 1 329 ? -5.699 38.219 24.375 1 93.44 329 GLU A N 1
ATOM 2586 C CA . GLU A 1 329 ? -5.996 39.125 25.484 1 93.44 329 GLU A CA 1
ATOM 2587 C C . GLU A 1 329 ? -5.703 38.469 26.828 1 93.44 329 GLU A C 1
ATOM 2589 O O . GLU A 1 329 ? -5.168 39.125 27.734 1 93.44 329 GLU A O 1
ATOM 2594 N N . ASP A 1 330 ? -6.094 37.219 26.906 1 94 330 ASP A N 1
ATOM 2595 C CA . ASP A 1 330 ? -5.824 36.5 28.141 1 94 330 ASP A CA 1
ATOM 2596 C C . ASP A 1 330 ? -4.324 36.281 28.344 1 94 330 ASP A C 1
ATOM 2598 O O . ASP A 1 330 ? -3.83 36.406 29.469 1 94 330 ASP A O 1
ATOM 2602 N N . LEU A 1 331 ? -3.658 36.031 27.328 1 96.69 331 LEU A N 1
ATOM 2603 C CA . LEU A 1 331 ? -2.209 35.844 27.359 1 96.69 331 LEU A CA 1
ATOM 2604 C C . LEU A 1 331 ? -1.521 37.125 27.828 1 96.69 331 LEU A C 1
ATOM 2606 O O . LEU A 1 331 ? -0.695 37.094 28.75 1 96.69 331 LEU A O 1
ATOM 2610 N N . ILE A 1 332 ? -1.832 38.25 27.266 1 95.31 332 ILE A N 1
ATOM 2611 C CA . ILE A 1 332 ? -1.231 39.562 27.594 1 95.31 332 ILE A CA 1
ATOM 2612 C C . ILE A 1 332 ? -1.544 39.906 29.047 1 95.31 332 ILE A C 1
ATOM 2614 O O . ILE A 1 332 ? -0.658 40.312 29.797 1 95.31 332 ILE A O 1
ATOM 2618 N N . ALA A 1 333 ? -2.738 39.656 29.375 1 93 333 ALA A N 1
ATOM 2619 C CA . ALA A 1 333 ? -3.152 39.938 30.75 1 93 333 ALA A CA 1
ATOM 2620 C C . ALA A 1 333 ? -2.385 39.094 31.75 1 93 333 ALA A C 1
ATOM 2622 O O . ALA A 1 333 ? -2.025 39.562 32.844 1 93 333 ALA A O 1
ATOM 2623 N N . GLN A 1 334 ? -2.191 37.906 31.453 1 92.88 334 GLN A N 1
ATOM 2624 C CA . GLN A 1 334 ? -1.502 36.969 32.344 1 92.88 334 GLN A CA 1
ATOM 2625 C C . GLN A 1 334 ? -0.055 37.406 32.562 1 92.88 334 GLN A C 1
ATOM 2627 O O . GLN A 1 334 ? 0.469 37.281 33.688 1 92.88 334 GLN A O 1
ATOM 2632 N N . VAL A 1 335 ? 0.625 37.906 31.594 1 95 335 VAL A N 1
ATOM 2633 C CA . VAL A 1 335 ? 2.057 38.156 31.656 1 95 335 VAL A CA 1
ATOM 2634 C C . VAL A 1 335 ? 2.293 39.625 32.094 1 95 335 VAL A C 1
ATOM 2636 O O . VAL A 1 335 ? 3.145 39.875 32.938 1 95 335 VAL A O 1
ATOM 2639 N N . GLU A 1 336 ? 1.692 40.625 31.531 1 93.31 336 GLU A N 1
ATOM 2640 C CA . GLU A 1 336 ? 1.947 42.031 31.781 1 93.31 336 GLU A CA 1
ATOM 2641 C C . GLU A 1 336 ? 1.003 42.594 32.844 1 93.31 336 GLU A C 1
ATOM 2643 O O . GLU A 1 336 ? 1.132 43.75 33.25 1 93.31 336 GLU A O 1
ATOM 2648 N N . GLY A 1 337 ? 0.49 41.875 33.438 1 81.19 337 GLY A N 1
ATOM 2649 C CA . GLY A 1 337 ? -0.402 42.344 34.469 1 81.19 337 GLY A CA 1
ATOM 2650 C C . GLY A 1 337 ? -1.629 43.062 33.938 1 81.19 337 GLY A C 1
ATOM 2651 O O . GLY A 1 337 ? -1.596 43.625 32.844 1 81.19 337 GLY A O 1
ATOM 2652 N N . GLY A 1 338 ? -2.713 42.812 34.344 1 64.94 338 GLY A N 1
ATOM 2653 C CA . GLY A 1 338 ? -3.98 43.375 33.938 1 64.94 338 GLY A CA 1
ATOM 2654 C C . GLY A 1 338 ? -5.164 42.469 34.188 1 64.94 338 GLY A C 1
ATOM 2655 O O . GLY A 1 338 ? -4.988 41.312 34.531 1 64.94 338 GLY A O 1
ATOM 2656 N N . LYS A 1 339 ? -6.246 43 34.531 1 55.22 339 LYS A N 1
ATOM 2657 C CA . LYS A 1 339 ? -7.434 42.188 34.812 1 55.22 339 LYS A CA 1
ATOM 2658 C C . LYS A 1 339 ? -7.641 41.125 33.719 1 55.22 339 LYS A C 1
ATOM 2660 O O . LYS A 1 339 ? -7.652 41.469 32.531 1 55.22 339 LYS A O 1
ATOM 2665 N N . VAL A 1 340 ? -6.98 40.031 33.719 1 54.06 340 VAL A N 1
ATOM 2666 C CA . VAL A 1 340 ? -7.355 38.906 32.875 1 54.06 340 VAL A CA 1
ATOM 2667 C C . VAL A 1 340 ? -8.828 39 32.5 1 54.06 340 VAL A C 1
ATOM 2669 O O . VAL A 1 340 ? -9.414 38.062 31.984 1 54.06 340 VAL A O 1
ATOM 2672 N N . GLY A 1 341 ? -9.539 39.969 33.125 1 45.06 341 GLY A N 1
ATOM 2673 C CA . GLY A 1 341 ? -10.969 40.156 33.281 1 45.06 341 GLY A CA 1
ATOM 2674 C C . GLY A 1 341 ? -11.719 40.281 31.984 1 45.06 341 GLY A C 1
ATOM 2675 O O . GLY A 1 341 ? -11.109 40.344 30.906 1 45.06 341 GLY A O 1
ATOM 2676 N N . ARG A 1 342 ? -13.023 40.562 32.031 1 46.75 342 ARG A N 1
ATOM 2677 C CA . ARG A 1 342 ? -14.164 40.906 31.172 1 46.75 342 ARG A CA 1
ATOM 2678 C C . ARG A 1 342 ? -13.812 42 30.172 1 46.75 342 ARG A C 1
ATOM 2680 O O . ARG A 1 342 ? -13.867 43.188 30.5 1 46.75 342 ARG A O 1
ATOM 2687 N N . THR A 1 343 ? -12.734 41.75 29.453 1 48.38 343 THR A N 1
ATOM 2688 C CA . THR A 1 343 ? -12.578 42.781 28.422 1 48.38 343 THR A CA 1
ATOM 2689 C C . THR A 1 343 ? -13.742 42.719 27.438 1 48.38 343 THR A C 1
ATOM 2691 O O . THR A 1 343 ? -14.531 41.781 27.438 1 48.38 343 THR A O 1
ATOM 2694 N N . LYS A 1 344 ? -13.898 43.875 26.688 1 48.91 344 LYS A N 1
ATOM 2695 C CA . LYS A 1 344 ? -14.953 43.938 25.688 1 48.91 344 LYS A CA 1
ATOM 2696 C C . LYS A 1 344 ? -14.906 42.719 24.781 1 48.91 344 LYS A C 1
ATOM 2698 O O . LYS A 1 344 ? -15.953 42.219 24.328 1 48.91 344 LYS A O 1
ATOM 2703 N N . THR A 1 345 ? -13.609 42.219 24.594 1 49.97 345 THR A N 1
ATOM 2704 C CA . THR A 1 345 ? -13.453 41.062 23.734 1 49.97 345 THR A CA 1
ATOM 2705 C C . THR A 1 345 ? -13.961 39.812 24.453 1 49.97 345 THR A C 1
ATOM 2707 O O . THR A 1 345 ? -14.625 38.969 23.828 1 49.97 345 THR A O 1
ATOM 2710 N N . THR A 1 346 ? -13.516 39.719 25.781 1 52.5 346 THR A N 1
ATOM 2711 C CA . THR A 1 346 ? -14 38.594 26.562 1 52.5 346 THR A CA 1
ATOM 2712 C C . THR A 1 346 ? -15.523 38.656 26.703 1 52.5 346 THR A C 1
ATOM 2714 O O . THR A 1 346 ? -16.188 37.594 26.641 1 52.5 346 THR A O 1
ATOM 2717 N N . GLU A 1 347 ? -15.953 39.875 26.969 1 46.88 347 GLU A N 1
ATOM 2718 C CA . GLU A 1 347 ? -17.391 40.094 27.047 1 46.88 347 GLU A CA 1
ATOM 2719 C C . GLU A 1 347 ? -18.078 39.719 25.734 1 46.88 347 GLU A C 1
ATOM 2721 O O . GLU A 1 347 ? -19.156 39.094 25.75 1 46.88 347 GLU A O 1
ATOM 2726 N N . LYS A 1 348 ? -17.547 40.219 24.703 1 54.78 348 LYS A N 1
ATOM 2727 C CA . LYS A 1 348 ? -18.062 39.906 23.375 1 54.78 348 LYS A CA 1
ATOM 2728 C C . LYS A 1 348 ? -18 38.406 23.094 1 54.78 348 LYS A C 1
ATOM 2730 O O . LYS A 1 348 ? -18.906 37.844 22.469 1 54.78 348 LYS A O 1
ATOM 2735 N N . ARG A 1 349 ? -16.938 37.875 23.641 1 58.66 349 ARG A N 1
ATOM 2736 C CA . ARG A 1 349 ? -16.828 36.438 23.516 1 58.66 349 ARG A CA 1
ATOM 2737 C C . ARG A 1 349 ? -17.922 35.719 24.328 1 58.66 349 ARG A C 1
ATOM 2739 O O . ARG A 1 349 ? -18.516 34.781 23.859 1 58.66 349 ARG A O 1
ATOM 2746 N N . GLU A 1 350 ? -18.031 36.25 25.531 1 53 350 GLU A N 1
ATOM 2747 C CA . GLU A 1 350 ? -19.047 35.656 26.406 1 53 350 GLU A CA 1
ATOM 2748 C C . GLU A 1 350 ? -20.453 35.906 25.859 1 53 350 GLU A C 1
ATOM 2750 O O . GLU A 1 350 ? -21.344 35.094 26.047 1 53 350 GLU A O 1
ATOM 2755 N N . ASN A 1 351 ? -20.516 37.062 25.094 1 48.59 351 ASN A N 1
ATOM 2756 C CA . ASN A 1 351 ? -21.828 37.438 24.578 1 48.59 351 ASN A CA 1
ATOM 2757 C C . ASN A 1 351 ? -22.016 37 23.125 1 48.59 351 ASN A C 1
ATOM 2759 O O . ASN A 1 351 ? -23 37.344 22.484 1 48.59 351 ASN A O 1
ATOM 2763 N N . TRP A 1 352 ? -20.922 36.5 22.688 1 56.5 352 TRP A N 1
ATOM 2764 C CA . TRP A 1 352 ? -20.969 36.031 21.312 1 56.5 352 TRP A CA 1
ATOM 2765 C C . TRP A 1 352 ? -22.078 35 21.141 1 56.5 352 TRP A C 1
ATOM 2767 O O . TRP A 1 352 ? -22.125 34 21.844 1 56.5 352 TRP A O 1
ATOM 2777 N N . LYS A 1 353 ? -23.109 35.5 20.469 1 55.84 353 LYS A N 1
ATOM 2778 C CA . LYS A 1 353 ? -24.266 34.656 20.203 1 55.84 353 LYS A CA 1
ATOM 2779 C C . LYS A 1 353 ? -24 33.719 19.031 1 55.84 353 LYS A C 1
ATOM 2781 O O . LYS A 1 353 ? -24.844 32.875 18.688 1 55.84 353 LYS A O 1
ATOM 2786 N N . GLY A 1 354 ? -22.719 33.781 18.422 1 59.38 354 GLY A N 1
ATOM 2787 C CA . GLY A 1 354 ? -22.453 32.938 17.266 1 59.38 354 GLY A CA 1
ATOM 2788 C C . GLY A 1 354 ? -21.859 31.609 17.641 1 59.38 354 GLY A C 1
ATOM 2789 O O . GLY A 1 354 ? -21.797 31.25 18.812 1 59.38 354 GLY A O 1
ATOM 2790 N N . PRO A 1 355 ? -21.609 30.828 16.672 1 68.25 355 PRO A N 1
ATOM 2791 C CA . PRO A 1 355 ? -21.094 29.5 16.969 1 68.25 355 PRO A CA 1
ATOM 2792 C C . PRO A 1 355 ? -19.781 29.547 17.75 1 68.25 355 PRO A C 1
ATOM 2794 O O . PRO A 1 355 ? -18.938 30.406 17.484 1 68.25 355 PRO A O 1
ATOM 2797 N N . LYS A 1 356 ? -19.75 28.812 18.75 1 78.88 356 LYS A N 1
ATOM 2798 C CA . LYS A 1 356 ? -18.547 28.688 19.562 1 78.88 356 LYS A CA 1
ATOM 2799 C C . LYS A 1 356 ? -17.422 27.984 18.797 1 78.88 356 LYS A C 1
ATOM 2801 O O . LYS A 1 356 ? -17.703 27.172 17.906 1 78.88 356 LYS A O 1
ATOM 2806 N N . PRO A 1 357 ? -16.203 28.406 19.141 1 86.38 357 PRO A N 1
ATOM 2807 C CA . PRO A 1 357 ? -15.102 27.688 18.5 1 86.38 357 PRO A CA 1
ATOM 2808 C C . PRO A 1 357 ? -15.141 26.172 18.781 1 86.38 357 PRO A C 1
ATOM 2810 O O . PRO A 1 357 ? -15.648 25.75 19.812 1 86.38 357 PRO A O 1
ATOM 2813 N N . VAL A 1 358 ? -14.617 25.438 17.844 1 90.12 358 VAL A N 1
ATOM 2814 C CA . VAL A 1 358 ? -14.656 23.984 17.938 1 90.12 358 VAL A CA 1
ATOM 2815 C C . VAL A 1 358 ? -13.625 23.5 18.953 1 90.12 358 VAL A C 1
ATOM 2817 O O . VAL A 1 358 ? -13.695 22.375 19.438 1 90.12 358 VAL A O 1
ATOM 2820 N N . VAL A 1 359 ? -12.641 24.359 19.297 1 92.81 359 VAL A N 1
ATOM 2821 C CA . VAL A 1 359 ? -11.625 24.031 20.281 1 92.81 359 VAL A CA 1
ATOM 2822 C C . VAL A 1 359 ? -11.625 25.094 21.391 1 92.81 359 VAL A C 1
ATOM 2824 O O . VAL A 1 359 ? -11.453 26.281 21.125 1 92.81 359 VAL A O 1
ATOM 2827 N N . GLU A 1 360 ? -11.789 24.656 22.547 1 91.19 360 GLU A N 1
ATOM 2828 C CA . GLU A 1 360 ? -11.828 25.547 23.703 1 91.19 360 GLU A CA 1
ATOM 2829 C C . GLU A 1 360 ? -10.422 26.031 24.078 1 91.19 360 GLU A C 1
ATOM 2831 O O . GLU A 1 360 ? -9.445 25.297 23.922 1 91.19 360 GLU A O 1
ATOM 2836 N N . SER A 1 361 ? -10.375 27.234 24.656 1 94.81 361 SER A N 1
ATOM 2837 C CA . SER A 1 361 ? -9.086 27.844 25.016 1 94.81 361 SER A CA 1
ATOM 2838 C C . SER A 1 361 ? -8.609 27.344 26.375 1 94.81 361 SER A C 1
ATOM 2840 O O . SER A 1 361 ? -9.406 26.906 27.203 1 94.81 361 SER A O 1
ATOM 2842 N N . VAL A 1 362 ? -7.285 27.422 26.547 1 96.12 362 VAL A N 1
ATOM 2843 C CA . VAL A 1 362 ? -6.68 27.234 27.859 1 96.12 362 VAL A CA 1
ATOM 2844 C C . VAL A 1 362 ? -6.41 28.578 28.5 1 96.12 362 VAL A C 1
ATOM 2846 O O . VAL A 1 362 ? -6.414 29.609 27.828 1 96.12 362 VAL A O 1
ATOM 2849 N N . MET A 1 363 ? -6.094 28.547 29.828 1 91.94 363 MET A N 1
ATOM 2850 C CA . MET A 1 363 ? -5.949 29.797 30.562 1 91.94 363 MET A CA 1
ATOM 2851 C C . MET A 1 363 ? -4.484 30.078 30.875 1 91.94 363 MET A C 1
ATOM 2853 O O . MET A 1 363 ? -4.102 31.219 31.109 1 91.94 363 MET A O 1
ATOM 2857 N N . ASP A 1 364 ? -3.746 29.078 30.922 1 95.31 364 ASP A N 1
ATOM 2858 C CA . ASP A 1 364 ? -2.326 29.188 31.234 1 95.31 364 ASP A CA 1
ATOM 2859 C C . ASP A 1 364 ? -1.473 29.047 29.969 1 95.31 364 ASP A C 1
ATOM 2861 O O . ASP A 1 364 ? -1.514 28.016 29.312 1 95.31 364 ASP A O 1
ATOM 2865 N N . TYR A 1 365 ? -0.697 30.125 29.703 1 96 365 TYR A N 1
ATOM 2866 C CA . TYR A 1 365 ? 0.111 30.094 28.5 1 96 365 TYR A CA 1
ATOM 2867 C C . TYR A 1 365 ? 1.129 28.969 28.547 1 96 365 TYR A C 1
ATOM 2869 O O . TYR A 1 365 ? 1.623 28.516 27.5 1 96 365 TYR A O 1
ATOM 2877 N N . GLN A 1 366 ? 1.419 28.406 29.703 1 96.75 366 GLN A N 1
ATOM 2878 C CA . GLN A 1 366 ? 2.359 27.297 29.844 1 96.75 366 GLN A CA 1
ATOM 2879 C C . GLN A 1 366 ? 1.798 26.016 29.234 1 96.75 366 GLN A C 1
ATOM 2881 O O . GLN A 1 366 ? 2.551 25.109 28.891 1 96.75 366 GLN A O 1
ATOM 2886 N N . GLN A 1 367 ? 0.487 26.016 29.047 1 97.06 367 GLN A N 1
ATOM 2887 C CA . GLN A 1 367 ? -0.182 24.844 28.469 1 97.06 367 GLN A CA 1
ATOM 2888 C C . GLN A 1 367 ? -0.594 25.109 27.031 1 97.06 367 GLN A C 1
ATOM 2890 O O . GLN A 1 367 ? -1.028 24.188 26.328 1 97.06 367 GLN A O 1
ATOM 2895 N N . ALA A 1 368 ? -0.451 26.344 26.625 1 98.62 368 ALA A N 1
ATOM 2896 C CA . ALA A 1 368 ? -0.944 26.75 25.312 1 98.62 368 ALA A CA 1
ATOM 2897 C C . ALA A 1 368 ? 0.046 26.359 24.219 1 98.62 368 ALA A C 1
ATOM 2899 O O . ALA A 1 368 ? 1.261 26.406 24.422 1 98.62 368 ALA A O 1
ATOM 2900 N N . ASN A 1 369 ? -0.496 25.906 23.094 1 98.75 369 ASN A N 1
ATOM 2901 C CA . ASN A 1 369 ? 0.364 25.672 21.938 1 98.75 369 ASN A CA 1
ATOM 2902 C C . ASN A 1 369 ? -0.077 26.484 20.734 1 98.75 369 ASN A C 1
ATOM 2904 O O . ASN A 1 369 ? 0.357 26.219 19.609 1 98.75 369 ASN A O 1
ATOM 2908 N N . ALA A 1 370 ? -0.962 27.406 20.922 1 98.88 370 ALA A N 1
ATOM 2909 C CA . ALA A 1 370 ? -1.437 28.344 19.906 1 98.88 370 ALA A CA 1
ATOM 2910 C C . ALA A 1 370 ? -2.01 29.609 20.562 1 98.88 370 ALA A C 1
ATOM 2912 O O . ALA A 1 370 ? -2.291 29.625 21.766 1 98.88 370 ALA A O 1
ATOM 2913 N N . VAL A 1 371 ? -2.141 30.641 19.75 1 98.88 371 VAL A N 1
ATOM 2914 C CA . VAL A 1 371 ? -2.73 31.891 20.219 1 98.88 371 VAL A CA 1
ATOM 2915 C C . VAL A 1 371 ? -3.926 32.25 19.328 1 98.88 371 VAL A C 1
ATOM 2917 O O . VAL A 1 371 ? -3.797 32.375 18.109 1 98.88 371 VAL A O 1
ATOM 2920 N N . TYR A 1 372 ? -5.043 32.438 19.953 1 98 372 TYR A N 1
ATOM 2921 C CA . TYR A 1 372 ? -6.234 32.938 19.281 1 98 372 TYR A CA 1
ATOM 2922 C C . TYR A 1 372 ? -6.23 34.469 19.219 1 98 372 TYR A C 1
ATOM 2924 O O . TYR A 1 372 ? -6.059 35.125 20.25 1 98 372 TYR A O 1
ATOM 2932 N N . VAL A 1 373 ? -6.387 35 18.078 1 97.56 373 VAL A N 1
ATOM 2933 C CA . VAL A 1 373 ? -6.582 36.406 17.891 1 97.56 373 VAL A CA 1
ATOM 2934 C C . VAL A 1 373 ? -7.988 36.688 17.344 1 97.56 373 VAL A C 1
ATOM 2936 O O . VAL A 1 373 ? -8.734 35.75 17.062 1 97.56 373 VAL A O 1
ATOM 2939 N N . ALA A 1 374 ? -8.289 37.938 17.219 1 94.62 374 ALA A N 1
ATOM 2940 C CA . ALA A 1 374 ? -9.609 38.312 16.719 1 94.62 374 ALA A CA 1
ATOM 2941 C C . ALA A 1 374 ? -9.797 37.844 15.273 1 94.62 374 ALA A C 1
ATOM 2943 O O . ALA A 1 374 ? -8.852 37.844 14.484 1 94.62 374 ALA A O 1
ATOM 2944 N N . LYS A 1 375 ? -11.031 37.594 14.836 1 93.38 375 LYS A N 1
ATOM 2945 C CA . LYS A 1 375 ? -11.359 37.062 13.508 1 93.38 375 LYS A CA 1
ATOM 2946 C C . LYS A 1 375 ? -10.984 38.062 12.422 1 93.38 375 LYS A C 1
ATOM 2948 O O . LYS A 1 375 ? -10.688 37.688 11.289 1 93.38 375 LYS A O 1
ATOM 2953 N N . ASP A 1 376 ? -11.078 39.312 12.742 1 95.38 376 ASP A N 1
ATOM 2954 C CA . ASP A 1 376 ? -10.727 40.344 11.766 1 95.38 376 ASP A CA 1
ATOM 2955 C C . ASP A 1 376 ? -9.25 40.719 11.891 1 95.38 376 ASP A C 1
ATOM 2957 O O . ASP A 1 376 ? -8.797 41.688 11.242 1 95.38 376 ASP A O 1
ATOM 2961 N N . PHE A 1 377 ? -8.531 40.094 12.812 1 97.56 377 PHE A N 1
ATOM 2962 C CA . PHE A 1 377 ? -7.098 40.25 13.047 1 97.56 377 PHE A CA 1
ATOM 2963 C C . PHE A 1 377 ? -6.77 41.656 13.555 1 97.56 377 PHE A C 1
ATOM 2965 O O . PHE A 1 377 ? -5.633 42.094 13.43 1 97.56 377 PHE A O 1
ATOM 2972 N N . SER A 1 378 ? -7.711 42.312 14.117 1 96.62 378 SER A N 1
ATOM 2973 C CA . SER A 1 378 ? -7.512 43.688 14.594 1 96.62 378 SER A CA 1
ATOM 2974 C C . SER A 1 378 ? -6.477 43.75 15.711 1 96.62 378 SER A C 1
ATOM 2976 O O . SER A 1 378 ? -5.828 44.75 15.922 1 96.62 378 SER A O 1
ATOM 2978 N N . ASN A 1 379 ? -6.34 42.656 16.453 1 97.19 379 ASN A N 1
ATOM 2979 C CA . ASN A 1 379 ? -5.391 42.656 17.562 1 97.19 379 ASN A CA 1
ATOM 2980 C C . ASN A 1 379 ? -4.121 41.875 17.219 1 97.19 379 ASN A C 1
ATOM 2982 O O . ASN A 1 379 ? -3.354 41.5 18.109 1 97.19 379 ASN A O 1
ATOM 2986 N N . LEU A 1 380 ? -3.918 41.562 15.922 1 98.5 380 LEU A N 1
ATOM 2987 C CA . LEU A 1 380 ? -2.762 40.781 15.508 1 98.5 380 LEU A CA 1
ATOM 2988 C C . LEU A 1 380 ? -1.466 41.531 15.758 1 98.5 380 LEU A C 1
ATOM 2990 O O . LEU A 1 380 ? -0.505 41 16.297 1 98.5 380 LEU A O 1
ATOM 2994 N N . GLU A 1 381 ? -1.426 42.844 15.375 1 98.5 381 GLU A N 1
ATOM 2995 C CA . GLU A 1 381 ? -0.215 43.625 15.555 1 98.5 381 GLU A CA 1
ATOM 2996 C C . GLU A 1 381 ? 0.175 43.719 17.031 1 98.5 381 GLU A C 1
ATOM 2998 O O . GLU A 1 381 ? 1.344 43.531 17.375 1 98.5 381 GLU A O 1
ATOM 3003 N N . ALA A 1 382 ? -0.79 43.969 17.859 1 97.69 382 ALA A N 1
ATOM 3004 C CA . ALA A 1 382 ? -0.534 44.031 19.297 1 97.69 382 ALA A CA 1
ATOM 3005 C C . ALA A 1 382 ? -0.043 42.688 19.828 1 97.69 382 ALA A C 1
ATOM 3007 O O . ALA A 1 382 ? 0.821 42.656 20.719 1 97.69 382 ALA A O 1
ATOM 3008 N N . THR A 1 383 ? -0.627 41.656 19.359 1 98.44 383 THR A N 1
ATOM 3009 C CA . THR A 1 383 ? -0.254 40.312 19.797 1 98.44 383 THR A CA 1
ATOM 3010 C C . THR A 1 383 ? 1.188 40 19.406 1 98.44 383 THR A C 1
ATOM 3012 O O . THR A 1 383 ? 1.972 39.531 20.234 1 98.44 383 THR A O 1
ATOM 3015 N N . ILE A 1 384 ? 1.567 40.281 18.141 1 98.81 384 ILE A N 1
ATOM 3016 C CA . ILE A 1 384 ? 2.934 40.031 17.688 1 98.81 384 ILE A CA 1
ATOM 3017 C C . ILE A 1 384 ? 3.9 40.906 18.484 1 98.81 384 ILE A C 1
ATOM 3019 O O . ILE A 1 384 ? 4.965 40.438 18.906 1 98.81 384 ILE A O 1
ATOM 3023 N N . GLY A 1 385 ? 3.553 42.188 18.672 1 98.44 385 GLY A N 1
ATOM 3024 C CA . GLY A 1 385 ? 4.367 43.062 19.5 1 98.44 385 GLY A CA 1
ATOM 3025 C C . GLY A 1 385 ? 4.605 42.5 20.891 1 98.44 385 GLY A C 1
ATOM 3026 O O . GLY A 1 385 ? 5.73 42.562 21.406 1 98.44 385 GLY A O 1
ATOM 3027 N N . PHE A 1 386 ? 3.578 42.031 21.516 1 97.94 386 PHE A N 1
ATOM 3028 C CA . PHE A 1 386 ? 3.693 41.406 22.844 1 97.94 386 PHE A CA 1
ATOM 3029 C C . PHE A 1 386 ? 4.656 40.25 22.812 1 97.94 386 PHE A C 1
ATOM 3031 O O . PHE A 1 386 ? 5.539 40.125 23.672 1 97.94 386 PHE A O 1
ATOM 3038 N N . LEU A 1 387 ? 4.512 39.312 21.828 1 98.75 387 LEU A N 1
ATOM 3039 C CA . LEU A 1 387 ? 5.336 38.125 21.719 1 98.75 387 LEU A CA 1
ATOM 3040 C C . LEU A 1 387 ? 6.797 38.5 21.484 1 98.75 387 LEU A C 1
ATOM 3042 O O . LEU A 1 387 ? 7.703 37.781 21.953 1 98.75 387 LEU A O 1
ATOM 3046 N N . ARG A 1 388 ? 7.016 39.625 20.797 1 98.44 388 ARG A N 1
ATOM 3047 C CA . ARG A 1 388 ? 8.367 40.156 20.578 1 98.44 388 ARG A CA 1
ATOM 3048 C C . ARG A 1 388 ? 8.969 40.656 21.875 1 98.44 388 ARG A C 1
ATOM 3050 O O . ARG A 1 388 ? 10.164 40.5 22.125 1 98.44 388 ARG A O 1
ATOM 3057 N N . ARG A 1 389 ? 8.141 41.219 22.672 1 97.75 389 ARG A N 1
ATOM 3058 C CA . ARG A 1 389 ? 8.602 41.781 23.953 1 97.75 389 ARG A CA 1
ATOM 3059 C C . ARG A 1 389 ? 8.867 40.688 24.953 1 97.75 389 ARG A C 1
ATOM 3061 O O . ARG A 1 389 ? 9.703 40.844 25.859 1 97.75 389 ARG A O 1
ATOM 3068 N N . TRP A 1 390 ? 8.203 39.562 24.828 1 97.94 390 TRP A N 1
ATOM 3069 C CA . TRP A 1 390 ? 8.344 38.469 25.766 1 97.94 390 TRP A CA 1
ATOM 3070 C C . TRP A 1 390 ? 8.727 37.188 25.031 1 97.94 390 TRP A C 1
ATOM 3072 O O . TRP A 1 390 ? 7.961 36.219 25.016 1 97.94 390 TRP A O 1
ATOM 3082 N N . PRO A 1 391 ? 9.969 37.156 24.562 1 97.69 391 PRO A N 1
ATOM 3083 C CA . PRO A 1 391 ? 10.383 36.031 23.719 1 97.69 391 PRO A CA 1
ATOM 3084 C C . PRO A 1 391 ? 10.352 34.688 24.453 1 97.69 391 PRO A C 1
ATOM 3086 O O . PRO A 1 391 ? 10.141 33.656 23.828 1 97.69 391 PRO A O 1
ATOM 3089 N N . GLU A 1 392 ? 10.508 34.656 25.75 1 97.25 392 GLU A N 1
ATOM 3090 C CA . GLU A 1 392 ? 10.453 33.406 26.5 1 97.25 392 GLU A CA 1
ATOM 3091 C C . GLU A 1 392 ? 9.039 32.812 26.5 1 97.25 392 GLU A C 1
ATOM 3093 O O . GLU A 1 392 ? 8.867 31.609 26.453 1 97.25 392 GLU A O 1
ATOM 3098 N N . VAL A 1 393 ? 8.055 33.688 26.609 1 98.25 393 VAL A N 1
ATOM 3099 C CA . VAL A 1 393 ? 6.66 33.281 26.531 1 98.25 393 VAL A CA 1
ATOM 3100 C C . VAL A 1 393 ? 6.363 32.719 25.141 1 98.25 393 VAL A C 1
ATOM 3102 O O . VAL A 1 393 ? 5.754 31.672 25 1 98.25 393 VAL A O 1
ATOM 3105 N N . ALA A 1 394 ? 6.824 33.438 24.141 1 98.81 394 ALA A N 1
ATOM 3106 C CA . ALA A 1 394 ? 6.633 33 22.75 1 98.81 394 ALA A CA 1
ATOM 3107 C C . ALA A 1 394 ? 7.27 31.641 22.516 1 98.81 394 ALA A C 1
ATOM 3109 O O . ALA A 1 394 ? 6.641 30.766 21.922 1 98.81 394 ALA A O 1
ATOM 3110 N N . GLU A 1 395 ? 8.453 31.5 22.953 1 98.44 395 GLU A N 1
ATOM 3111 C CA . GLU A 1 395 ? 9.172 30.25 22.75 1 98.44 395 GLU A CA 1
ATOM 3112 C C . GLU A 1 395 ? 8.477 29.094 23.484 1 98.44 395 GLU A C 1
ATOM 3114 O O . GLU A 1 395 ? 8.445 27.969 22.969 1 98.44 395 GLU A O 1
ATOM 3119 N N . ARG A 1 396 ? 8.008 29.359 24.672 1 98.06 396 ARG A N 1
ATOM 3120 C CA . ARG A 1 396 ? 7.285 28.328 25.422 1 98.06 396 ARG A CA 1
ATOM 3121 C C . ARG A 1 396 ? 6.086 27.828 24.625 1 98.06 396 ARG A C 1
ATOM 3123 O O . ARG A 1 396 ? 5.887 26.625 24.5 1 98.06 396 ARG A O 1
ATOM 3130 N N . ILE A 1 397 ? 5.297 28.672 24.078 1 98.75 397 ILE A N 1
ATOM 3131 C CA . ILE A 1 397 ? 4.117 28.312 23.312 1 98.75 397 ILE A CA 1
ATOM 3132 C C . ILE A 1 397 ? 4.531 27.547 22.047 1 98.75 397 ILE A C 1
ATOM 3134 O O . ILE A 1 397 ? 3.926 26.547 21.703 1 98.75 397 ILE A O 1
ATOM 3138 N N . ALA A 1 398 ? 5.598 28.031 21.391 1 98.75 398 ALA A N 1
ATOM 3139 C CA . ALA A 1 398 ? 6.129 27.391 20.203 1 98.75 398 ALA A CA 1
ATOM 3140 C C . ALA A 1 398 ? 6.59 25.969 20.5 1 98.75 398 ALA A C 1
ATOM 3142 O O . ALA A 1 398 ? 6.293 25.031 19.75 1 98.75 398 ALA A O 1
ATOM 3143 N N . ARG A 1 399 ? 7.293 25.812 21.562 1 98.12 399 ARG A N 1
ATOM 3144 C CA . ARG A 1 399 ? 7.793 24.5 21.969 1 98.12 399 ARG A CA 1
ATOM 3145 C C . ARG A 1 399 ? 6.641 23.562 22.312 1 98.12 399 ARG A C 1
ATOM 3147 O O . ARG A 1 399 ? 6.672 22.375 21.969 1 98.12 399 ARG A O 1
ATOM 3154 N N . ASN A 1 400 ? 5.652 24.125 23.047 1 98.44 400 ASN A N 1
ATOM 3155 C CA . ASN A 1 400 ? 4.48 23.312 23.359 1 98.44 400 ASN A CA 1
ATOM 3156 C C . ASN A 1 400 ? 3.846 22.734 22.094 1 98.44 400 ASN A C 1
ATOM 3158 O O . ASN A 1 400 ? 3.416 21.578 22.078 1 98.44 400 ASN A O 1
ATOM 3162 N N . GLN A 1 401 ? 3.797 23.531 21.109 1 98.5 401 GLN A N 1
ATOM 3163 C CA . GLN A 1 401 ? 3.189 23.109 19.844 1 98.5 401 GLN A CA 1
ATOM 3164 C C . GLN A 1 401 ? 3.957 21.938 19.234 1 98.5 401 GLN A C 1
ATOM 3166 O O . GLN A 1 401 ? 3.363 20.906 18.891 1 98.5 401 GLN A O 1
ATOM 3171 N N . ARG A 1 402 ? 5.199 22.109 19.078 1 98.44 402 ARG A N 1
ATOM 3172 C CA . ARG A 1 402 ? 5.992 21.078 18.422 1 98.44 402 ARG A CA 1
ATOM 3173 C C . ARG A 1 402 ? 6.109 19.828 19.297 1 98.44 402 ARG A C 1
ATOM 3175 O O . ARG A 1 402 ? 6.156 18.719 18.781 1 98.44 402 ARG A O 1
ATOM 3182 N N . MET A 1 403 ? 6.172 19.984 20.625 1 98.06 403 MET A N 1
ATOM 3183 C CA . MET A 1 403 ? 6.176 18.828 21.516 1 98.06 403 MET A CA 1
ATOM 3184 C C . MET A 1 403 ? 4.91 18 21.344 1 98.06 403 MET A C 1
ATOM 3186 O O . MET A 1 403 ? 4.965 16.766 21.297 1 98.06 403 MET A O 1
ATOM 3190 N N . MET A 1 404 ? 3.812 18.656 21.188 1 98.12 404 MET A N 1
ATOM 3191 C CA . MET A 1 404 ? 2.525 18 21.031 1 98.12 404 MET A CA 1
ATOM 3192 C C . MET A 1 404 ? 2.455 17.281 19.672 1 98.12 404 MET A C 1
ATOM 3194 O O . MET A 1 404 ? 2.035 16.125 19.594 1 98.12 404 MET A O 1
ATOM 3198 N N . SER A 1 405 ? 2.865 17.891 18.641 1 98.31 405 SER A N 1
ATOM 3199 C CA . SER A 1 405 ? 2.666 17.406 17.281 1 98.31 405 SER A CA 1
ATOM 3200 C C . SER A 1 405 ? 3.742 16.391 16.891 1 98.31 405 SER A C 1
ATOM 3202 O O . SER A 1 405 ? 3.436 15.32 16.359 1 98.31 405 SER A O 1
ATOM 3204 N N . ILE A 1 406 ? 5.07 16.734 17.188 1 98.44 406 ILE A N 1
ATOM 3205 C CA . ILE A 1 406 ? 6.203 15.938 16.734 1 98.44 406 ILE A CA 1
ATOM 3206 C C . ILE A 1 406 ? 6.785 15.156 17.906 1 98.44 406 ILE A C 1
ATOM 3208 O O . ILE A 1 406 ? 7.004 13.953 17.812 1 98.44 406 ILE A O 1
ATOM 3212 N N . GLY A 1 407 ? 6.988 15.852 19.016 1 97.94 407 GLY A N 1
ATOM 3213 C CA . GLY A 1 407 ? 7.578 15.203 20.172 1 97.94 407 GLY A CA 1
ATOM 3214 C C . GLY A 1 407 ? 6.758 14.031 20.672 1 97.94 407 GLY A C 1
ATOM 3215 O O . GLY A 1 407 ? 7.309 12.969 20.984 1 97.94 407 GLY A O 1
ATOM 3216 N N . ALA A 1 408 ? 5.477 14.266 20.734 1 98.06 408 ALA A N 1
ATOM 3217 C CA . ALA A 1 408 ? 4.562 13.219 21.188 1 98.06 408 ALA A CA 1
ATOM 3218 C C . ALA A 1 408 ? 4.211 12.266 20.047 1 98.06 408 ALA A C 1
ATOM 3220 O O . ALA A 1 408 ? 3.535 11.258 20.266 1 98.06 408 ALA A O 1
ATOM 3221 N N . GLY A 1 409 ? 4.613 12.57 18.844 1 98.38 409 GLY A N 1
ATOM 3222 C CA . GLY A 1 409 ? 4.496 11.672 17.719 1 98.38 409 GLY A CA 1
ATOM 3223 C C . GLY A 1 409 ? 3.131 11.719 17.047 1 98.38 409 GLY A C 1
ATOM 3224 O O . GLY A 1 409 ? 2.791 10.852 16.25 1 98.38 409 GLY A O 1
ATOM 3225 N N . ASN A 1 410 ? 2.367 12.75 17.312 1 98.62 410 ASN A N 1
ATOM 3226 C CA . ASN A 1 410 ? 0.966 12.75 16.906 1 98.62 410 ASN A CA 1
ATOM 3227 C C . ASN A 1 410 ? 0.822 12.984 15.398 1 98.62 410 ASN A C 1
ATOM 3229 O O . ASN A 1 410 ? -0.258 12.789 14.836 1 98.62 410 ASN A O 1
ATOM 3233 N N . LEU A 1 411 ? 1.887 13.344 14.695 1 98.56 411 LEU A N 1
ATOM 3234 C CA . LEU A 1 411 ? 1.84 13.508 13.25 1 98.56 411 LEU A CA 1
ATOM 3235 C C . LEU A 1 411 ? 2.592 12.375 12.555 1 98.56 411 LEU A C 1
ATOM 3237 O O . LEU A 1 411 ? 2.789 12.414 11.336 1 98.56 411 LEU A O 1
ATOM 3241 N N . SER A 1 412 ? 3.008 11.352 13.305 1 98.38 412 SER A N 1
ATOM 3242 C CA . SER A 1 412 ? 3.863 10.289 12.805 1 98.38 412 SER A CA 1
ATOM 3243 C C . SER A 1 412 ? 3.053 9.242 12.039 1 98.38 412 SER A C 1
ATOM 3245 O O . SER A 1 412 ? 1.83 9.172 12.18 1 98.38 412 SER A O 1
ATOM 3247 N N . PRO A 1 413 ? 3.746 8.453 11.203 1 98 413 PRO A N 1
ATOM 3248 C CA . PRO A 1 413 ? 3.061 7.332 10.562 1 98 413 PRO A CA 1
ATOM 3249 C C . PRO A 1 413 ? 2.459 6.355 11.578 1 98 413 PRO A C 1
ATOM 3251 O O . PRO A 1 413 ? 1.39 5.793 11.328 1 98 413 PRO A O 1
ATOM 3254 N N . ALA A 1 414 ? 3.125 6.176 12.703 1 98.56 414 ALA A N 1
ATOM 3255 C CA . ALA A 1 414 ? 2.602 5.297 13.75 1 98.56 414 ALA A CA 1
ATOM 3256 C C . ALA A 1 414 ? 1.269 5.812 14.281 1 98.56 414 ALA A C 1
ATOM 3258 O O . ALA A 1 414 ? 0.313 5.047 14.422 1 98.56 414 ALA A O 1
ATOM 3259 N N . ALA A 1 415 ? 1.233 7.094 14.555 1 98.81 415 ALA A N 1
ATOM 3260 C CA . ALA A 1 415 ? 0.002 7.691 15.062 1 98.81 415 ALA A CA 1
ATOM 3261 C C . ALA A 1 415 ? -1.126 7.586 14.039 1 98.81 415 ALA A C 1
ATOM 3263 O O . ALA A 1 415 ? -2.277 7.332 14.406 1 98.81 415 ALA A O 1
ATOM 3264 N N . GLU A 1 416 ? -0.788 7.812 12.82 1 98.62 416 GLU A N 1
ATOM 3265 C CA . GLU A 1 416 ? -1.779 7.754 11.75 1 98.62 416 GLU A CA 1
ATOM 3266 C C . GLU A 1 416 ? -2.396 6.363 11.648 1 98.62 416 GLU A C 1
ATOM 3268 O O . GLU A 1 416 ? -3.619 6.223 11.586 1 98.62 416 GLU A O 1
ATOM 3273 N N . VAL A 1 417 ? -1.604 5.285 11.617 1 98.75 417 VAL A N 1
ATOM 3274 C CA . VAL A 1 417 ? -2.152 3.936 11.492 1 98.75 417 VAL A CA 1
ATOM 3275 C C . VAL A 1 417 ? -2.924 3.574 12.758 1 98.75 417 VAL A C 1
ATOM 3277 O O . VAL A 1 417 ? -3.949 2.893 12.695 1 98.75 417 VAL A O 1
ATOM 3280 N N . CYS A 1 418 ? -2.402 4.004 13.914 1 98.81 418 CYS A N 1
ATOM 3281 C CA . CYS A 1 418 ? -3.123 3.787 15.164 1 98.81 418 CYS A CA 1
ATOM 3282 C C . CYS A 1 418 ? -4.496 4.445 15.117 1 98.81 418 CYS A C 1
ATOM 3284 O O . CYS A 1 418 ? -5.484 3.854 15.555 1 98.81 418 CYS A O 1
ATOM 3286 N N . TYR A 1 419 ? -4.535 5.652 14.625 1 98.88 419 TYR A N 1
ATOM 3287 C CA . TYR A 1 419 ? -5.805 6.359 14.555 1 98.88 419 TYR A CA 1
ATOM 3288 C C . TYR A 1 419 ? -6.785 5.633 13.641 1 98.88 419 TYR A C 1
ATOM 3290 O O . TYR A 1 419 ? -7.953 5.457 13.984 1 98.88 419 TYR A O 1
ATOM 3298 N N . TRP A 1 420 ? -6.363 5.203 12.477 1 98.88 420 TRP A N 1
ATOM 3299 C CA . TRP A 1 420 ? -7.215 4.469 11.547 1 98.88 420 TRP A CA 1
ATOM 3300 C C . TRP A 1 420 ? -7.789 3.221 12.203 1 98.88 420 TRP A C 1
ATOM 3302 O O . TRP A 1 420 ? -8.984 2.938 12.078 1 98.88 420 TRP A O 1
ATOM 3312 N N . ARG A 1 421 ? -6.934 2.502 12.859 1 98.88 421 ARG A N 1
ATOM 3313 C CA . ARG A 1 421 ? -7.395 1.277 13.508 1 98.88 421 ARG A CA 1
ATOM 3314 C C . ARG A 1 421 ? -8.414 1.585 14.594 1 98.88 421 ARG A C 1
ATOM 3316 O O . ARG A 1 421 ? -9.43 0.898 14.719 1 98.88 421 ARG A O 1
ATOM 3323 N N . ALA A 1 422 ? -8.102 2.635 15.367 1 98.69 422 ALA A N 1
ATOM 3324 C CA . ALA A 1 422 ? -9.039 3.045 16.406 1 98.69 422 ALA A CA 1
ATOM 3325 C C . ALA A 1 422 ? -10.367 3.498 15.805 1 98.69 422 ALA A C 1
ATOM 3327 O O . ALA A 1 422 ? -11.438 3.207 16.344 1 98.69 422 ALA A O 1
ATOM 3328 N N . LEU A 1 423 ? -10.305 4.207 14.727 1 98.69 423 LEU A N 1
ATOM 3329 C CA . LEU A 1 423 ? -11.5 4.684 14.031 1 98.69 423 LEU A CA 1
ATOM 3330 C C . LEU A 1 423 ? -12.359 3.516 13.562 1 98.69 423 LEU A C 1
ATOM 3332 O O . LEU A 1 423 ? -13.57 3.498 13.797 1 98.69 423 LEU A O 1
ATOM 3336 N N . VAL A 1 424 ? -11.742 2.508 12.922 1 98.81 424 VAL A N 1
ATOM 3337 C CA . VAL A 1 424 ? -12.469 1.351 12.414 1 98.81 424 VAL A CA 1
ATOM 3338 C C . VAL A 1 424 ? -13.086 0.578 13.578 1 98.81 424 VAL A C 1
ATOM 3340 O O . VAL A 1 424 ? -14.266 0.2 13.516 1 98.81 424 VAL A O 1
ATOM 3343 N N . ARG A 1 425 ? -12.312 0.361 14.641 1 98.44 425 ARG A N 1
ATOM 3344 C CA . ARG A 1 425 ? -12.812 -0.365 15.797 1 98.44 425 ARG A CA 1
ATOM 3345 C C . ARG A 1 425 ? -13.969 0.382 16.453 1 98.44 425 ARG A C 1
ATOM 3347 O O . ARG A 1 425 ? -15 -0.215 16.766 1 98.44 425 ARG A O 1
ATOM 3354 N N . GLY A 1 426 ? -13.734 1.701 16.719 1 98.31 426 GLY A N 1
ATOM 3355 C CA . GLY A 1 426 ? -14.789 2.502 17.312 1 98.31 426 GLY A CA 1
ATOM 3356 C C . GLY A 1 426 ? -16.062 2.537 16.484 1 98.31 426 GLY A C 1
ATOM 3357 O O . GLY A 1 426 ? -17.156 2.348 17 1 98.31 426 GLY A O 1
ATOM 3358 N N . TRP A 1 427 ? -15.922 2.771 15.203 1 98.5 427 TRP A N 1
ATOM 3359 C CA . TRP A 1 427 ? -17.031 2.803 14.266 1 98.5 427 TRP A CA 1
ATOM 3360 C C . TRP A 1 427 ? -17.797 1.482 14.281 1 98.5 427 TRP A C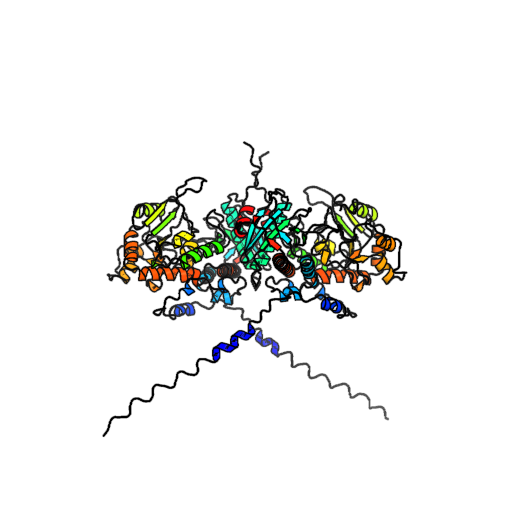 1
ATOM 3362 O O . TRP A 1 427 ? -19.016 1.467 14.406 1 98.5 427 TRP A O 1
ATOM 3372 N N . ALA A 1 428 ? -17.078 0.376 14.188 1 98.31 428 ALA A N 1
ATOM 3373 C CA . ALA A 1 428 ? -17.672 -0.956 14.125 1 98.31 428 ALA A CA 1
ATOM 3374 C C . ALA A 1 428 ? -18.453 -1.258 15.398 1 98.31 428 ALA A C 1
ATOM 3376 O O . ALA A 1 428 ? -19.406 -2.049 15.375 1 98.31 428 ALA A O 1
ATOM 3377 N N . SER A 1 429 ? -18.109 -0.64 16.484 1 98 429 SER A N 1
ATOM 3378 C CA . SER A 1 429 ? -18.734 -0.928 17.766 1 98 429 SER A CA 1
ATOM 3379 C C . SER A 1 429 ? -20.109 -0.274 17.859 1 98 429 SER A C 1
ATOM 3381 O O . SER A 1 429 ? -20.922 -0.648 18.719 1 98 429 SER A O 1
ATOM 3383 N N . VAL A 1 430 ? -20.406 0.682 16.984 1 97.75 430 VAL A N 1
ATOM 3384 C CA . VAL A 1 430 ? -21.641 1.414 17.203 1 97.75 430 VAL A CA 1
ATOM 3385 C C . VAL A 1 430 ? -22.469 1.408 15.922 1 97.75 430 VAL A C 1
ATOM 3387 O O . VAL A 1 430 ? -23.672 1.698 15.953 1 97.75 430 VAL A O 1
ATOM 3390 N N . VAL A 1 431 ? -21.906 1.027 14.781 1 97.31 431 VAL A N 1
ATOM 3391 C CA . VAL A 1 431 ? -22.625 1.096 13.516 1 97.31 431 VAL A CA 1
ATOM 3392 C C . VAL A 1 431 ? -23.484 -0.154 13.344 1 97.31 431 VAL A C 1
ATOM 3394 O O . VAL A 1 431 ? -23.031 -1.268 13.617 1 97.31 431 VAL A O 1
ATOM 3397 N N . GLU A 1 432 ? -24.703 0.015 13 1 96.38 432 GLU A N 1
ATOM 3398 C CA . GLU A 1 432 ? -25.594 -1.049 12.531 1 96.38 432 GLU A CA 1
ATOM 3399 C C . GLU A 1 432 ? -25.781 -0.983 11.016 1 96.38 432 GLU A C 1
ATOM 3401 O O . GLU A 1 432 ? -26.453 -0.08 10.516 1 96.38 432 GLU A O 1
ATOM 3406 N N . VAL A 1 433 ? -25.234 -1.932 10.375 1 95 433 VAL A N 1
ATOM 3407 C CA . VAL A 1 433 ? -25.266 -1.919 8.914 1 95 433 VAL A CA 1
ATOM 3408 C C . VAL A 1 433 ? -26.641 -2.342 8.422 1 95 433 VAL A C 1
ATOM 3410 O O . VAL A 1 433 ? -27.125 -3.428 8.758 1 95 433 VAL A O 1
ATOM 3413 N N . ASP A 1 434 ? -27.203 -1.553 7.645 1 94.38 434 ASP A N 1
ATOM 3414 C CA . ASP A 1 434 ? -28.547 -1.791 7.137 1 94.38 434 ASP A CA 1
ATOM 3415 C C . ASP A 1 434 ? -28.562 -2.922 6.109 1 94.38 434 ASP A C 1
ATOM 3417 O O . ASP A 1 434 ? -27.547 -3.162 5.438 1 94.38 434 ASP A O 1
ATOM 3421 N N . ALA A 1 435 ? -29.703 -3.469 5.859 1 91.75 435 ALA A N 1
ATOM 3422 C CA . ALA A 1 435 ? -29.875 -4.605 4.957 1 91.75 435 ALA A CA 1
ATOM 3423 C C . ALA A 1 435 ? -29.625 -4.199 3.508 1 91.75 435 ALA A C 1
ATOM 3425 O O . ALA A 1 435 ? -29.312 -5.043 2.664 1 91.75 435 ALA A O 1
ATOM 3426 N N . ASP A 1 436 ? -29.703 -2.969 3.291 1 90.81 436 ASP A N 1
ATOM 3427 C CA . ASP A 1 436 ? -29.547 -2.486 1.922 1 90.81 436 ASP A CA 1
ATOM 3428 C C . ASP A 1 436 ? -28.109 -2.666 1.442 1 90.81 436 ASP A C 1
ATOM 3430 O O . ASP A 1 436 ? -27.828 -2.574 0.244 1 90.81 436 ASP A O 1
ATOM 3434 N N . TRP A 1 437 ? -27.188 -2.809 2.299 1 91.25 437 TRP A N 1
ATOM 3435 C CA . TRP A 1 437 ? -25.797 -3.059 1.938 1 91.25 437 TRP A CA 1
ATOM 3436 C C . TRP A 1 437 ? -25.641 -4.426 1.279 1 91.25 437 TRP A C 1
ATOM 3438 O O . TRP A 1 437 ? -24.719 -4.637 0.488 1 91.25 437 TRP A O 1
ATOM 3448 N N . GLY A 1 438 ? -26.578 -5.312 1.571 1 86.44 438 GLY A N 1
ATOM 3449 C CA . GLY A 1 438 ? -26.594 -6.621 0.933 1 86.44 438 GLY A CA 1
ATOM 3450 C C . GLY A 1 438 ? -25.344 -7.434 1.218 1 86.44 438 GLY A C 1
ATOM 3451 O O . GLY A 1 438 ? -24.562 -7.094 2.115 1 86.44 438 GLY A O 1
ATOM 3452 N N . ASP A 1 439 ? -25.156 -8.492 0.319 1 86.56 439 ASP A N 1
ATOM 3453 C CA . ASP A 1 439 ? -24.078 -9.453 0.535 1 86.56 439 ASP A CA 1
ATOM 3454 C C . ASP A 1 439 ? -22.906 -9.195 -0.414 1 86.56 439 ASP A C 1
ATOM 3456 O O . ASP A 1 439 ? -21.891 -9.898 -0.367 1 86.56 439 ASP A O 1
ATOM 3460 N N . GLU A 1 440 ? -23.078 -8.164 -1.144 1 89.12 440 GLU A N 1
ATOM 3461 C CA . GLU A 1 440 ? -22 -7.859 -2.074 1 89.12 440 GLU A CA 1
ATOM 3462 C C . GLU A 1 440 ? -20.734 -7.445 -1.331 1 89.12 440 GLU A C 1
ATOM 3464 O O . GLU A 1 440 ? -20.75 -6.52 -0.517 1 89.12 440 GLU A O 1
ATOM 3469 N N . MET A 1 441 ? -19.672 -8.047 -1.591 1 91.06 441 MET A N 1
ATOM 3470 C CA . MET A 1 441 ? -18.438 -7.801 -0.864 1 91.06 441 MET A CA 1
ATOM 3471 C C . MET A 1 441 ? -17.719 -6.562 -1.407 1 91.06 441 MET A C 1
ATOM 3473 O O . MET A 1 441 ? -17.062 -5.84 -0.658 1 91.06 441 MET A O 1
ATOM 3477 N N . GLY A 1 442 ? -17.891 -6.258 -2.695 1 94.06 442 GLY A N 1
ATOM 3478 C CA . GLY A 1 442 ? -17.094 -5.23 -3.352 1 94.06 442 GLY A CA 1
ATOM 3479 C C . GLY A 1 442 ? -15.805 -5.758 -3.943 1 94.06 442 GLY A C 1
ATOM 3480 O O . GLY A 1 442 ? -15.625 -6.969 -4.082 1 94.06 442 GLY A O 1
ATOM 3481 N N . GLU A 1 443 ? -15.047 -4.848 -4.387 1 96.25 443 GLU A N 1
ATOM 3482 C CA . GLU A 1 443 ? -13.781 -5.191 -5.02 1 96.25 443 GLU A CA 1
ATOM 3483 C C . GLU A 1 443 ? -12.617 -5.016 -4.047 1 96.25 443 GLU A C 1
ATOM 3485 O O . GLU A 1 443 ? -12.539 -4.012 -3.336 1 96.25 443 GLU A O 1
ATOM 3490 N N . ARG A 1 444 ? -11.703 -6.035 -4.023 1 97.75 444 ARG A N 1
ATOM 3491 C CA . ARG A 1 444 ? -10.492 -5.906 -3.213 1 97.75 444 ARG A CA 1
ATOM 3492 C C . ARG A 1 444 ? -9.727 -4.633 -3.562 1 97.75 444 ARG A C 1
ATOM 3494 O O . ARG A 1 444 ? -9.602 -4.289 -4.738 1 97.75 444 ARG A O 1
ATOM 3501 N N . PHE A 1 445 ? -9.281 -3.936 -2.551 1 98.69 445 PHE A N 1
ATOM 3502 C CA . PHE A 1 445 ? -8.492 -2.73 -2.777 1 98.69 445 PHE A CA 1
ATOM 3503 C C . PHE A 1 445 ? -7.352 -3.004 -3.752 1 98.69 445 PHE A C 1
ATOM 3505 O O . PHE A 1 445 ? -7.062 -2.182 -4.625 1 98.69 445 PHE A O 1
ATOM 3512 N N . GLU A 1 446 ? -6.656 -4.137 -3.623 1 98.62 446 GLU A N 1
ATOM 3513 C CA . GLU A 1 446 ? -5.52 -4.52 -4.457 1 98.62 446 GLU A CA 1
ATOM 3514 C C . GLU A 1 446 ? -5.887 -4.496 -5.938 1 98.62 446 GLU A C 1
ATOM 3516 O O . GLU A 1 446 ? -5.105 -4.035 -6.773 1 98.62 446 GLU A O 1
ATOM 3521 N N . THR A 1 447 ? -7.047 -4.977 -6.219 1 98.06 447 THR A N 1
ATOM 3522 C CA . THR A 1 447 ? -7.516 -4.996 -7.598 1 98.06 447 THR A CA 1
ATOM 3523 C C . THR A 1 447 ? -8.016 -3.615 -8.016 1 98.06 447 THR A C 1
ATOM 3525 O O . THR A 1 447 ? -7.719 -3.148 -9.117 1 98.06 447 THR A O 1
ATOM 3528 N N . TRP A 1 448 ? -8.703 -2.953 -7.137 1 97.56 448 TRP A N 1
ATOM 3529 C CA . TRP A 1 448 ? -9.305 -1.647 -7.398 1 97.56 448 TRP A CA 1
ATOM 3530 C C . TRP A 1 448 ? -8.234 -0.634 -7.805 1 97.56 448 TRP A C 1
ATOM 3532 O O . TRP A 1 448 ? -8.406 0.104 -8.773 1 97.56 448 TRP A O 1
ATOM 3542 N N . ILE A 1 449 ? -7.129 -0.545 -7.078 1 98.12 449 ILE A N 1
ATOM 3543 C CA . ILE A 1 449 ? -6.094 0.459 -7.305 1 98.12 449 ILE A CA 1
ATOM 3544 C C . ILE A 1 449 ? -5.457 0.244 -8.672 1 98.12 449 ILE A C 1
ATOM 3546 O O . ILE A 1 449 ? -5.047 1.202 -9.336 1 98.12 449 ILE A O 1
ATOM 3550 N N . LEU A 1 450 ? -5.371 -1.028 -9.125 1 97.44 450 LEU A N 1
ATOM 3551 C CA . LEU A 1 450 ? -4.844 -1.307 -10.461 1 97.44 450 LEU A CA 1
ATOM 3552 C C . LEU A 1 450 ? -5.754 -0.731 -11.539 1 97.44 450 LEU A C 1
ATOM 3554 O O . LEU A 1 450 ? -5.277 -0.14 -12.508 1 97.44 450 LEU A O 1
ATOM 3558 N N . LYS A 1 451 ? -7.004 -0.937 -11.352 1 94.56 451 LYS A N 1
ATOM 3559 C CA . LYS A 1 451 ? -7.977 -0.409 -12.305 1 94.56 451 LYS A CA 1
ATOM 3560 C C . LYS A 1 451 ? -7.945 1.116 -12.336 1 94.56 451 LYS A C 1
ATOM 3562 O O . LYS A 1 451 ? -8.047 1.725 -13.406 1 94.56 451 LYS A O 1
ATOM 3567 N N . GLU A 1 452 ? -7.77 1.72 -11.148 1 94.19 452 GLU A N 1
ATOM 3568 C CA . GLU A 1 452 ? -7.68 3.174 -11.07 1 94.19 452 GLU A CA 1
ATOM 3569 C C . GLU A 1 452 ? -6.438 3.691 -11.789 1 94.19 452 GLU A C 1
ATOM 3571 O O . GLU A 1 452 ? -6.484 4.719 -12.469 1 94.19 452 GLU A O 1
ATOM 3576 N N . ALA A 1 453 ? -5.355 3.006 -11.633 1 93.94 453 ALA A N 1
ATOM 3577 C CA . ALA A 1 453 ? -4.07 3.443 -12.172 1 93.94 453 ALA A CA 1
ATOM 3578 C C . ALA A 1 453 ? -3.99 3.186 -13.68 1 93.94 453 ALA A C 1
ATOM 3580 O O . ALA A 1 453 ? -3.137 3.752 -14.367 1 93.94 453 ALA A O 1
ATOM 3581 N N . SER A 1 454 ? -4.844 2.316 -14.203 1 91 454 SER A N 1
ATOM 3582 C CA . SER A 1 454 ? -4.754 1.951 -15.617 1 91 454 SER A CA 1
ATOM 3583 C C . SER A 1 454 ? -5.922 2.527 -16.406 1 91 454 SER A C 1
ATOM 3585 O O . SER A 1 454 ? -6.043 2.285 -17.609 1 91 454 SER A O 1
ATOM 3587 N N . ARG A 1 455 ? -6.758 3.221 -15.742 1 82.94 455 ARG A N 1
ATOM 3588 C CA . ARG A 1 455 ? -7.988 3.73 -16.344 1 82.94 455 ARG A CA 1
ATOM 3589 C C . ARG A 1 455 ? -7.684 4.82 -17.359 1 82.94 455 ARG A C 1
ATOM 3591 O O . ARG A 1 455 ? -6.832 5.68 -17.125 1 82.94 455 ARG A O 1
ATOM 3598 N N . ASP A 1 456 ? -8.242 4.531 -18.531 1 71.69 456 ASP A N 1
ATOM 3599 C CA . ASP A 1 456 ? -8.242 5.621 -19.5 1 71.69 456 ASP A CA 1
ATOM 3600 C C . ASP A 1 456 ? -9.32 6.648 -19.172 1 71.69 456 ASP A C 1
ATOM 3602 O O . ASP A 1 456 ? -10.516 6.355 -19.266 1 71.69 456 ASP A O 1
ATOM 3606 N N . ARG A 1 457 ? -9.094 7.676 -18.656 1 59.38 457 ARG A N 1
ATOM 3607 C CA . ARG A 1 457 ? -10.078 8.656 -18.203 1 59.38 457 ARG A CA 1
ATOM 3608 C C . ARG A 1 457 ? -10.391 9.664 -19.312 1 59.38 457 ARG A C 1
ATOM 3610 O O . ARG A 1 457 ? -10.875 10.766 -19.031 1 59.38 457 ARG A O 1
ATOM 3617 N N . SER A 1 458 ? -10.109 9.281 -20.578 1 54.16 458 SER A N 1
ATOM 3618 C CA . SER A 1 458 ? -10.469 10.164 -21.688 1 54.16 458 SER A CA 1
ATOM 3619 C C . SER A 1 458 ? -11.977 10.281 -21.828 1 54.16 458 SER A C 1
ATOM 3621 O O . SER A 1 458 ? -12.703 9.289 -21.656 1 54.16 458 SER A O 1
ATOM 3623 N N . PRO A 1 459 ? -12.625 11.539 -21.766 1 45.81 459 PRO A N 1
ATOM 3624 C CA . PRO A 1 459 ? -14.055 11.688 -22.047 1 45.81 459 PRO A CA 1
ATOM 3625 C C . PRO A 1 459 ? -14.492 10.914 -23.297 1 45.81 459 PRO A C 1
ATOM 3627 O O . PRO A 1 459 ? -13.797 10.922 -24.312 1 45.81 459 PRO A O 1
ATOM 3630 N N . ARG A 1 460 ? -15.328 9.922 -23.234 1 39.25 460 ARG A N 1
ATOM 3631 C CA . ARG A 1 460 ? -15.922 9.266 -24.406 1 39.25 460 ARG A CA 1
ATOM 3632 C C . ARG A 1 460 ? -16.547 10.289 -25.344 1 39.25 460 ARG A C 1
ATOM 3634 O O . ARG A 1 460 ? -17.281 11.188 -24.891 1 39.25 460 ARG A O 1
ATOM 3641 N N . ARG A 1 461 ? -16.047 10.469 -26.641 1 29.61 461 ARG A N 1
ATOM 3642 C CA . ARG A 1 461 ? -16.812 11.164 -27.672 1 29.61 461 ARG A CA 1
ATOM 3643 C C . ARG A 1 461 ? -18.172 10.5 -27.875 1 29.61 461 ARG A C 1
ATOM 3645 O O . ARG A 1 461 ? -18.281 9.273 -27.828 1 29.61 461 ARG A O 1
ATOM 3652 N N . GLY A 1 462 ? -19.281 11.156 -27.484 1 23.52 462 GLY A N 1
ATOM 3653 C CA . GLY A 1 462 ? -20.594 10.852 -28.031 1 23.52 462 GLY A CA 1
ATOM 3654 C C . GLY A 1 462 ? -20.547 10.305 -29.438 1 23.52 462 GLY A C 1
ATOM 3655 O O . GLY A 1 462 ? -19.844 10.859 -30.297 1 23.52 462 GLY A O 1
ATOM 3656 N N . SER A 1 463 ? -20.75 8.938 -29.641 1 19.09 463 SER A N 1
ATOM 3657 C CA . SER A 1 463 ? -21.594 8.883 -30.828 1 19.09 463 SER A CA 1
ATOM 3658 C C . SER A 1 463 ? -22.906 9.633 -30.625 1 19.09 463 SER A C 1
ATOM 3660 O O . SER A 1 463 ? -23.438 9.656 -29.516 1 19.09 463 SER A O 1
ATOM 3662 N N . MET B 1 1 ? 61.75 31.703 64.25 1 18.62 1 MET B N 1
ATOM 3663 C CA . MET B 1 1 ? 61.781 30.266 64.062 1 18.62 1 MET B CA 1
ATOM 3664 C C . MET B 1 1 ? 60.688 29.797 63.125 1 18.62 1 MET B C 1
ATOM 3666 O O . MET B 1 1 ? 60.906 28.953 62.25 1 18.62 1 MET B O 1
ATOM 3670 N N . ALA B 1 2 ? 59.312 29.938 63.344 1 18.86 2 ALA B N 1
ATOM 3671 C CA . ALA B 1 2 ? 58.438 28.859 63.75 1 18.86 2 ALA B CA 1
ATOM 3672 C C . ALA B 1 2 ? 57.688 28.281 62.562 1 18.86 2 ALA B C 1
ATOM 3674 O O . ALA B 1 2 ? 57.406 27.078 62.5 1 18.86 2 ALA B O 1
ATOM 3675 N N . PRO B 1 3 ? 57.25 29.078 61.469 1 23.47 3 PRO B N 1
ATOM 3676 C CA . PRO B 1 3 ? 55.938 29.109 60.812 1 23.47 3 PRO B CA 1
ATOM 3677 C C . PRO B 1 3 ? 55.812 28.109 59.656 1 23.47 3 PRO B C 1
ATOM 3679 O O . PRO B 1 3 ? 54.938 28.25 58.781 1 23.47 3 PRO B O 1
ATOM 3682 N N . ILE B 1 4 ? 56.562 26.891 59.594 1 23.78 4 ILE B N 1
ATOM 3683 C CA . ILE B 1 4 ? 57.031 25.922 58.594 1 23.78 4 ILE B CA 1
ATOM 3684 C C . ILE B 1 4 ? 55.875 25.188 58 1 23.78 4 ILE B C 1
ATOM 3686 O O . ILE B 1 4 ? 56.031 24.469 57 1 23.78 4 ILE B O 1
ATOM 3690 N N . SER B 1 5 ? 54.625 25.062 58.625 1 21.75 5 SER B N 1
ATOM 3691 C CA . SER B 1 5 ? 53.875 23.812 58.781 1 21.75 5 SER B CA 1
ATOM 3692 C C . SER B 1 5 ? 53.062 23.484 57.531 1 21.75 5 SER B C 1
ATOM 3694 O O . SER B 1 5 ? 52.531 22.391 57.406 1 21.75 5 SER B O 1
ATOM 3696 N N . ARG B 1 6 ? 52.5 24.406 56.719 1 21.72 6 ARG B N 1
ATOM 3697 C CA . ARG B 1 6 ? 51.156 24.328 56.188 1 21.72 6 ARG B CA 1
ATOM 3698 C C . ARG B 1 6 ? 51.094 23.438 54.938 1 21.72 6 ARG B C 1
ATOM 3700 O O . ARG B 1 6 ? 50.062 23.359 54.281 1 21.72 6 ARG B O 1
ATOM 3707 N N . ALA B 1 7 ? 52.219 23.016 54.219 1 20.69 7 ALA B N 1
ATOM 3708 C CA . ALA B 1 7 ? 52.375 22.812 52.781 1 20.69 7 ALA B CA 1
ATOM 3709 C C . ALA B 1 7 ? 51.719 21.516 52.344 1 20.69 7 ALA B C 1
ATOM 3711 O O . ALA B 1 7 ? 51.594 21.266 51.156 1 20.69 7 ALA B O 1
ATOM 3712 N N . LEU B 1 8 ? 51.531 20.469 53.219 1 21.36 8 LEU B N 1
ATOM 3713 C CA . LEU B 1 8 ? 51.75 19.062 52.844 1 21.36 8 LEU B CA 1
ATOM 3714 C C . LEU B 1 8 ? 50.594 18.531 52.031 1 21.36 8 LEU B C 1
ATOM 3716 O O . LEU B 1 8 ? 50.781 17.578 51.25 1 21.36 8 LEU B O 1
ATOM 3720 N N . PHE B 1 9 ? 49.281 18.812 52.281 1 21.41 9 PHE B N 1
ATOM 3721 C CA . PHE B 1 9 ? 48.25 17.766 52.344 1 21.41 9 PHE B CA 1
ATOM 3722 C C . PHE B 1 9 ? 47.75 17.438 50.938 1 21.41 9 PHE B C 1
ATOM 3724 O O . PHE B 1 9 ? 46.781 16.688 50.781 1 21.41 9 PHE B O 1
ATOM 3731 N N . ARG B 1 10 ? 48.062 18.047 49.781 1 21.12 10 ARG B N 1
ATOM 3732 C CA . ARG B 1 10 ? 47.188 18.172 48.594 1 21.12 10 ARG B CA 1
ATOM 3733 C C . ARG B 1 10 ? 47.125 16.859 47.812 1 21.12 10 ARG B C 1
ATOM 3735 O O . ARG B 1 10 ? 46.5 16.781 46.781 1 21.12 10 ARG B O 1
ATOM 3742 N N . THR B 1 11 ? 47.938 15.789 47.938 1 21.39 11 THR B N 1
ATOM 3743 C CA . THR B 1 11 ? 48.438 14.953 46.875 1 21.39 11 THR B CA 1
ATOM 3744 C C . THR B 1 11 ? 47.406 13.938 46.438 1 21.39 11 THR B C 1
ATOM 3746 O O . THR B 1 11 ? 47.438 13.438 45.312 1 21.39 11 THR B O 1
ATOM 3749 N N . SER B 1 12 ? 46.562 13.281 47.281 1 21.75 12 SER B N 1
ATOM 3750 C CA . SER B 1 12 ? 46.406 11.844 47.156 1 21.75 12 SER B CA 1
ATOM 3751 C C . SER B 1 12 ? 45.406 11.492 46.062 1 21.75 12 SER B C 1
ATOM 3753 O O . SER B 1 12 ? 45.344 10.344 45.625 1 21.75 12 SER B O 1
ATOM 3755 N N . LEU B 1 13 ? 44.312 12.211 45.812 1 23.42 13 LEU B N 1
ATOM 3756 C CA . LEU B 1 13 ? 43.062 11.508 45.5 1 23.42 13 LEU B CA 1
ATOM 3757 C C . LEU B 1 13 ? 43.062 11.023 44.062 1 23.42 13 LEU B C 1
ATOM 3759 O O . LEU B 1 13 ? 42 10.719 43.5 1 23.42 13 LEU B O 1
ATOM 3763 N N . LEU B 1 14 ? 44.094 10.898 43.188 1 23.59 14 LEU B N 1
ATOM 3764 C CA . LEU B 1 14 ? 44.188 10.797 41.75 1 23.59 14 LEU B CA 1
ATOM 3765 C C . LEU B 1 14 ? 43.719 9.422 41.281 1 23.59 14 LEU B C 1
ATOM 3767 O O . LEU B 1 14 ? 43.656 9.164 40.062 1 23.59 14 LEU B O 1
ATOM 3771 N N . GLY B 1 15 ? 43.75 8.312 42 1 22 15 GLY B N 1
ATOM 3772 C CA . GLY B 1 15 ? 44.094 7.016 41.438 1 22 15 GLY B CA 1
ATOM 3773 C C . GLY B 1 15 ? 42.969 6.414 40.625 1 22 15 GLY B C 1
ATOM 3774 O O . GLY B 1 15 ? 43.219 5.762 39.594 1 22 15 GLY B O 1
ATOM 3775 N N . CYS B 1 16 ? 41.75 6.246 41.125 1 23.22 16 CYS B N 1
ATOM 3776 C CA . CYS B 1 16 ? 41 5.02 40.906 1 23.22 16 CYS B CA 1
ATOM 3777 C C . CYS B 1 16 ? 40.281 5.031 39.562 1 23.22 16 CYS B C 1
ATOM 3779 O O . CYS B 1 16 ? 39.5 4.145 39.25 1 23.22 16 CYS B O 1
ATOM 3781 N N . PHE B 1 17 ? 40.219 6.098 38.812 1 23.39 17 PHE B N 1
ATOM 3782 C CA . PHE B 1 17 ? 39.188 6.23 37.781 1 23.39 17 PHE B CA 1
ATOM 3783 C C . PHE B 1 17 ? 39.469 5.293 36.625 1 23.39 17 PHE B C 1
ATOM 3785 O O . PHE B 1 17 ? 38.75 5.316 35.625 1 23.39 17 PHE B O 1
ATOM 3792 N N . ALA B 1 18 ? 40.625 4.637 36.5 1 23.64 18 ALA B N 1
ATOM 3793 C CA . ALA B 1 18 ? 41.125 4.09 35.219 1 23.64 18 ALA B CA 1
ATOM 3794 C C . ALA B 1 18 ? 40.281 2.871 34.812 1 23.64 18 ALA B C 1
ATOM 3796 O O . ALA B 1 18 ? 40.281 2.486 33.656 1 23.64 18 ALA B O 1
ATOM 3797 N N . LEU B 1 19 ? 39.781 2.066 35.719 1 23.69 19 LEU B N 1
ATOM 3798 C CA . LEU B 1 19 ? 39.594 0.655 35.406 1 23.69 19 LEU B CA 1
ATOM 3799 C C . LEU B 1 19 ? 38.406 0.465 34.469 1 23.69 19 LEU B C 1
ATOM 3801 O O . LEU B 1 19 ? 38.375 -0.496 33.719 1 23.69 19 LEU B O 1
ATOM 3805 N N . PHE B 1 20 ? 37.344 1.2 34.656 1 25.7 20 PHE B N 1
ATOM 3806 C CA . PHE B 1 20 ? 36.062 0.636 34.219 1 25.7 20 PHE B CA 1
ATOM 3807 C C . PHE B 1 20 ? 35.969 0.652 32.719 1 25.7 20 PHE B C 1
ATOM 3809 O O . PHE B 1 20 ? 35.031 0.067 32.125 1 25.7 20 PHE B O 1
ATOM 3816 N N . LEU B 1 21 ? 36.781 1.442 31.984 1 24.09 21 LEU B N 1
ATOM 3817 C CA . LEU B 1 21 ? 36.531 1.7 30.562 1 24.09 21 LEU B CA 1
ATOM 3818 C C . LEU B 1 21 ? 36.844 0.464 29.734 1 24.09 21 LEU B C 1
ATOM 3820 O O . LEU B 1 21 ? 36.625 0.459 28.516 1 24.09 21 LEU B O 1
ATOM 3824 N N . CYS B 1 22 ? 37.625 -0.485 30.188 1 24.8 22 CYS B N 1
ATOM 3825 C CA . CYS B 1 22 ? 38.25 -1.44 29.297 1 24.8 22 CYS B CA 1
ATOM 3826 C C . CYS B 1 22 ? 37.25 -2.406 28.719 1 24.8 22 CYS B C 1
ATOM 3828 O O . CYS B 1 22 ? 37.531 -3.143 27.766 1 24.8 22 CYS B O 1
ATOM 3830 N N . GLY B 1 23 ? 36.219 -2.803 29.484 1 23.89 23 GLY B N 1
ATOM 3831 C CA . GLY B 1 23 ? 35.594 -4.074 29.141 1 23.89 23 GLY B CA 1
ATOM 3832 C C . GLY B 1 23 ? 34.812 -4.02 27.859 1 23.89 23 GLY B C 1
ATOM 3833 O O . GLY B 1 23 ? 34.469 -5.059 27.281 1 23.89 23 GLY B O 1
ATOM 3834 N N . ILE B 1 24 ? 34.188 -2.861 27.531 1 27.09 24 ILE B N 1
ATOM 3835 C CA . ILE B 1 24 ? 33.094 -2.975 26.562 1 27.09 24 ILE B CA 1
ATOM 3836 C C . ILE B 1 24 ? 33.688 -3.225 25.172 1 27.09 24 ILE B C 1
ATOM 3838 O O . ILE B 1 24 ? 32.938 -3.377 24.203 1 27.09 24 ILE B O 1
ATOM 3842 N N . ALA B 1 25 ? 35 -3.08 25.016 1 24.8 25 ALA B N 1
ATOM 3843 C CA . ALA B 1 25 ? 35.531 -3.127 23.656 1 24.8 25 ALA B CA 1
ATOM 3844 C C . ALA B 1 25 ? 35.312 -4.496 23.031 1 24.8 25 ALA B C 1
ATOM 3846 O O . ALA B 1 25 ? 35.5 -4.664 21.812 1 24.8 25 ALA B O 1
ATOM 3847 N N . LEU B 1 26 ? 35.375 -5.535 23.812 1 26.41 26 LEU B N 1
ATOM 3848 C CA . LEU B 1 26 ? 35.594 -6.812 23.156 1 26.41 26 LEU B CA 1
ATOM 3849 C C . LEU B 1 26 ? 34.438 -7.156 22.219 1 26.41 26 LEU B C 1
ATOM 3851 O O . LEU B 1 26 ? 34.594 -7.922 21.266 1 26.41 26 LEU B O 1
ATOM 3855 N N . PHE B 1 27 ? 33.188 -6.879 22.656 1 28.47 27 PHE B N 1
ATOM 3856 C CA . PHE B 1 27 ? 32.188 -7.695 21.984 1 28.47 27 PHE B CA 1
ATOM 3857 C C . PHE B 1 27 ? 31.922 -7.164 20.578 1 28.47 27 PHE B C 1
ATOM 3859 O O . PHE B 1 27 ? 31.016 -7.629 19.891 1 28.47 27 PHE B O 1
ATOM 3866 N N . TYR B 1 28 ? 32.469 -5.941 20.203 1 26.05 28 TYR B N 1
ATOM 3867 C CA . TYR B 1 28 ? 32.062 -5.465 18.891 1 26.05 28 TYR B CA 1
ATOM 3868 C C . TYR B 1 28 ? 32.688 -6.32 17.781 1 26.05 28 TYR B C 1
ATOM 3870 O O . TYR B 1 28 ? 33.656 -5.898 17.125 1 26.05 28 TYR B O 1
ATOM 3878 N N . GLU B 1 29 ? 33 -7.586 18.094 1 25.2 29 GLU B N 1
ATOM 3879 C CA . GLU B 1 29 ? 33.625 -8.227 16.922 1 25.2 29 GLU B CA 1
ATOM 3880 C C . GLU B 1 29 ? 32.75 -8.031 15.68 1 25.2 29 GLU B C 1
ATOM 3882 O O . GLU B 1 29 ? 31.531 -8.008 15.758 1 25.2 29 GLU B O 1
ATOM 3887 N N . ASP B 1 30 ? 33.375 -7.535 14.609 1 25.45 30 ASP B N 1
ATOM 3888 C CA . ASP B 1 30 ? 33.062 -7.242 13.219 1 25.45 30 ASP B CA 1
ATOM 3889 C C . ASP B 1 30 ? 32.344 -8.406 12.562 1 25.45 30 ASP B C 1
ATOM 3891 O O . ASP B 1 30 ? 32.969 -9.367 12.109 1 25.45 30 ASP B O 1
ATOM 3895 N N . HIS B 1 31 ? 31.328 -8.961 13.234 1 28.77 31 HIS B N 1
ATOM 3896 C CA . HIS B 1 31 ? 30.75 -10.117 12.562 1 28.77 31 HIS B CA 1
ATOM 3897 C C . HIS B 1 31 ? 30.281 -9.766 11.156 1 28.77 31 HIS B C 1
ATOM 3899 O O . HIS B 1 31 ? 29.078 -9.672 10.906 1 28.77 31 HIS B O 1
ATOM 3905 N N . GLY B 1 32 ? 30.953 -8.812 10.453 1 26.3 32 GLY B N 1
ATOM 3906 C CA . GLY B 1 32 ? 30.609 -8.43 9.094 1 26.3 32 GLY B CA 1
ATOM 3907 C C . GLY B 1 32 ? 30.297 -9.617 8.203 1 26.3 32 GLY B C 1
ATOM 3908 O O . GLY B 1 32 ? 29.859 -9.445 7.066 1 26.3 32 GLY B O 1
ATOM 3909 N N . ARG B 1 33 ? 31.234 -10.562 8.258 1 25.86 33 ARG B N 1
ATOM 3910 C CA . ARG B 1 33 ? 31.547 -11.273 7.02 1 25.86 33 ARG B CA 1
ATOM 3911 C C . ARG B 1 33 ? 30.328 -12.031 6.508 1 25.86 33 ARG B C 1
ATOM 3913 O O . ARG B 1 33 ? 29.781 -11.703 5.449 1 25.86 33 ARG B O 1
ATOM 3920 N N . GLY B 1 34 ? 30.562 -13.461 6.23 1 27.8 34 GLY B N 1
ATOM 3921 C CA . GLY B 1 34 ? 29.969 -14.375 5.27 1 27.8 34 GLY B CA 1
ATOM 3922 C C . GLY B 1 34 ? 28.562 -14.805 5.637 1 27.8 34 GLY B C 1
ATOM 3923 O O . GLY B 1 34 ? 28.375 -15.555 6.598 1 27.8 34 GLY B O 1
ATOM 3924 N N . VAL B 1 35 ? 27.656 -13.836 5.566 1 32.66 35 VAL B N 1
ATOM 3925 C CA . VAL B 1 35 ? 26.281 -14.055 6.016 1 32.66 35 VAL B CA 1
ATOM 3926 C C . VAL B 1 35 ? 25.766 -15.383 5.469 1 32.66 35 VAL B C 1
ATOM 3928 O O . VAL B 1 35 ? 24.766 -15.914 5.957 1 32.66 35 VAL B O 1
ATOM 3931 N N . PHE B 1 36 ? 25.922 -15.43 4.137 1 29.7 36 PHE B N 1
ATOM 3932 C CA . PHE B 1 36 ? 25.266 -16.609 3.602 1 29.7 36 PHE B CA 1
ATOM 3933 C C . PHE B 1 36 ? 26.109 -17.859 3.846 1 29.7 36 PHE B C 1
ATOM 3935 O O . PHE B 1 36 ? 27.312 -17.859 3.604 1 29.7 36 PHE B O 1
ATOM 3942 N N . PRO B 1 37 ? 25.938 -18.703 4.793 1 29.59 37 PRO B N 1
ATOM 3943 C CA . PRO B 1 37 ? 26.719 -19.922 5.02 1 29.59 37 PRO B CA 1
ATOM 3944 C C . PRO B 1 37 ? 27.125 -20.609 3.719 1 29.59 37 PRO B C 1
ATOM 3946 O O . PRO B 1 37 ? 26.453 -20.469 2.699 1 29.59 37 PRO B O 1
ATOM 3949 N N . SER B 1 38 ? 28.469 -21.016 3.547 1 28.42 38 SER B N 1
ATOM 3950 C CA . SER B 1 38 ? 29.094 -21.75 2.449 1 28.42 38 SER B CA 1
ATOM 3951 C C . SER B 1 38 ? 28.25 -22.953 2.045 1 28.42 38 SER B C 1
ATOM 3953 O O . SER B 1 38 ? 27.453 -23.453 2.846 1 28.42 38 SER B O 1
ATOM 3955 N N . GLU B 1 39 ? 28.484 -23.547 0.701 1 29.06 39 GLU B N 1
ATOM 3956 C CA . GLU B 1 39 ? 27.844 -24.547 -0.163 1 29.06 39 GLU B CA 1
ATOM 3957 C C . GLU B 1 39 ? 27.766 -25.906 0.519 1 29.06 39 GLU B C 1
ATOM 3959 O O . GLU B 1 39 ? 26.938 -26.75 0.141 1 29.06 39 GLU B O 1
ATOM 3964 N N . LYS B 1 40 ? 28.703 -26.375 1.414 1 30.7 40 LYS B N 1
ATOM 3965 C CA . LYS B 1 40 ? 28.812 -27.781 1.801 1 30.7 40 LYS B CA 1
ATOM 3966 C C . LYS B 1 40 ? 27.594 -28.219 2.621 1 30.7 40 LYS B C 1
ATOM 3968 O O . LYS B 1 40 ? 27.281 -29.406 2.689 1 30.7 40 LYS B O 1
ATOM 3973 N N . ARG B 1 41 ? 27.141 -27.234 3.434 1 29.19 41 ARG B N 1
ATOM 3974 C CA . ARG B 1 41 ? 26.156 -27.797 4.352 1 29.19 41 ARG B CA 1
ATOM 3975 C C . ARG B 1 41 ? 24.797 -27.953 3.672 1 29.19 41 ARG B C 1
ATOM 3977 O O . ARG B 1 41 ? 23.828 -28.406 4.297 1 29.19 41 ARG B O 1
ATOM 3984 N N . LEU B 1 42 ? 24.734 -27.484 2.414 1 28.34 42 LEU B N 1
ATOM 3985 C CA . LEU B 1 42 ? 23.453 -27.625 1.754 1 28.34 42 LEU B CA 1
ATOM 3986 C C . LEU B 1 42 ? 23.25 -29.047 1.234 1 28.34 42 LEU B C 1
ATOM 3988 O O . LEU B 1 42 ? 22.188 -29.375 0.715 1 28.34 42 LEU B O 1
ATOM 3992 N N . GLN B 1 43 ? 24.422 -29.812 1.101 1 27.3 43 GLN B N 1
ATOM 3993 C CA . GLN B 1 43 ? 24.141 -31.125 0.519 1 27.3 43 GLN B CA 1
ATOM 3994 C C . GLN B 1 43 ? 23.344 -32 1.478 1 27.3 43 GLN B C 1
ATOM 3996 O O . GLN B 1 43 ? 22.5 -32.781 1.046 1 27.3 43 GLN B O 1
ATOM 4001 N N . ASN B 1 44 ? 23.812 -32.031 2.777 1 28.02 44 ASN B N 1
ATOM 4002 C CA . ASN B 1 44 ? 23.281 -33.094 3.625 1 28.02 44 ASN B CA 1
ATOM 4003 C C . ASN B 1 44 ? 21.891 -32.781 4.133 1 28.02 44 ASN B C 1
ATOM 4005 O O . ASN B 1 44 ? 21.344 -33.5 4.965 1 28.02 44 ASN B O 1
ATOM 4009 N N . ALA B 1 45 ? 21.562 -31.5 4.008 1 31.61 45 ALA B N 1
ATOM 4010 C CA . ALA B 1 45 ? 20.234 -31.281 4.578 1 31.61 45 ALA B CA 1
ATOM 4011 C C . ALA B 1 45 ? 19.172 -32.031 3.785 1 31.61 45 ALA B C 1
ATOM 4013 O O . ALA B 1 45 ? 18 -32.031 4.16 1 31.61 45 ALA B O 1
ATOM 4014 N N . ASP B 1 46 ? 19.609 -32.531 2.592 1 28.86 46 ASP B N 1
ATOM 4015 C CA . ASP B 1 46 ? 18.609 -33.281 1.836 1 28.86 46 ASP B CA 1
ATOM 4016 C C . ASP B 1 46 ? 18.297 -34.625 2.502 1 28.86 46 ASP B C 1
ATOM 4018 O O . ASP B 1 46 ? 17.438 -35.375 2.043 1 28.86 46 ASP B O 1
ATOM 4022 N N . GLU B 1 47 ? 19.328 -35.188 3.291 1 30.91 47 GLU B N 1
ATOM 4023 C CA . GLU B 1 47 ? 19.156 -36.594 3.658 1 30.91 47 GLU B CA 1
ATOM 4024 C C . GLU B 1 47 ? 18.016 -36.75 4.668 1 30.91 47 GLU B C 1
ATOM 4026 O O . GLU B 1 47 ? 17.562 -37.875 4.91 1 30.91 47 GLU B O 1
ATOM 4031 N N . GLN B 1 48 ? 17.875 -35.875 5.641 1 32.38 48 GLN B N 1
ATOM 4032 C CA . GLN B 1 48 ? 17.375 -36.469 6.867 1 32.38 48 GLN B CA 1
ATOM 4033 C C . GLN B 1 48 ? 15.891 -36.812 6.738 1 32.38 48 GLN B C 1
ATOM 4035 O O . GLN B 1 48 ? 15.375 -37.656 7.492 1 32.38 48 GLN B O 1
ATOM 4040 N N . HIS B 1 49 ? 15.031 -35.75 6.43 1 31.31 49 HIS B N 1
ATOM 4041 C CA . HIS B 1 49 ? 13.734 -36.219 6.926 1 31.31 49 HIS B CA 1
ATOM 4042 C C . HIS B 1 49 ? 13.188 -37.344 6.062 1 31.31 49 HIS B C 1
ATOM 4044 O O . HIS B 1 49 ? 12.906 -37.156 4.879 1 31.31 49 HIS B O 1
ATOM 4050 N N . PRO B 1 50 ? 13.695 -38.531 6.285 1 31.38 50 PRO B N 1
ATOM 4051 C CA . PRO B 1 50 ? 12.953 -39.562 5.59 1 31.38 50 PRO B CA 1
ATOM 4052 C C . PRO B 1 50 ? 11.453 -39.312 5.566 1 31.38 50 PRO B C 1
ATOM 4054 O O . PRO B 1 50 ? 10.875 -38.906 6.578 1 31.38 50 PRO B O 1
ATOM 4057 N N . LEU B 1 51 ? 10.836 -39.031 4.445 1 34.41 51 LEU B N 1
ATOM 4058 C CA . LEU B 1 51 ? 9.391 -39.125 4.266 1 34.41 51 LEU B CA 1
ATOM 4059 C C . LEU B 1 51 ? 8.875 -40.469 4.797 1 34.41 51 LEU B C 1
ATOM 4061 O O . LEU B 1 51 ? 8.914 -41.469 4.094 1 34.41 51 LEU B O 1
ATOM 4065 N N . THR B 1 52 ? 9.18 -41 6.004 1 33.41 52 THR B N 1
ATOM 4066 C CA . THR B 1 52 ? 8.516 -42.219 6.5 1 33.41 52 THR B CA 1
ATOM 4067 C C . THR B 1 52 ? 7.043 -42.219 6.109 1 33.41 52 THR B C 1
ATOM 4069 O O . THR B 1 52 ? 6.484 -41.188 5.746 1 33.41 52 THR B O 1
ATOM 4072 N N . ASN B 1 53 ? 6.258 -43.438 6.375 1 37.66 53 ASN B N 1
ATOM 4073 C CA . ASN B 1 53 ? 4.895 -43.781 5.988 1 37.66 53 ASN B CA 1
ATOM 4074 C C . ASN B 1 53 ? 3.904 -42.719 6.41 1 37.66 53 ASN B C 1
ATOM 4076 O O . ASN B 1 53 ? 3.42 -42.719 7.547 1 37.66 53 ASN B O 1
ATOM 4080 N N . PRO B 1 54 ? 4.066 -41.406 6.27 1 40.09 54 PRO B N 1
ATOM 4081 C CA . PRO B 1 54 ? 3.346 -40.375 7.02 1 40.09 54 PRO B CA 1
ATOM 4082 C C . PRO B 1 54 ? 1.829 -40.531 6.934 1 40.09 54 PRO B C 1
ATOM 4084 O O . PRO B 1 54 ? 1.29 -40.75 5.848 1 40.09 54 PRO B O 1
ATOM 4087 N N . THR B 1 55 ? 1.13 -41.188 7.77 1 43.81 55 THR B N 1
ATOM 4088 C CA . THR B 1 55 ? -0.255 -40.75 7.93 1 43.81 55 THR B CA 1
ATOM 4089 C C . THR B 1 55 ? -0.439 -39.344 7.434 1 43.81 55 THR B C 1
ATOM 4091 O O . THR B 1 55 ? 0.278 -38.438 7.863 1 43.81 55 THR B O 1
ATOM 4094 N N . LEU B 1 56 ? -0.746 -39.156 6.121 1 58.72 56 LEU B N 1
ATOM 4095 C CA . LEU B 1 56 ? -0.841 -38 5.254 1 58.72 56 LEU B CA 1
ATOM 4096 C C . LEU B 1 56 ? -1.454 -36.812 6.004 1 58.72 56 LEU B C 1
ATOM 4098 O O . LEU B 1 56 ? -2.668 -36.781 6.211 1 58.72 56 LEU B O 1
ATOM 4102 N N . ASP B 1 57 ? -0.831 -36.312 6.941 1 74.5 57 ASP B N 1
ATOM 4103 C CA . ASP B 1 57 ? -1.262 -35.125 7.676 1 74.5 57 ASP B CA 1
ATOM 4104 C C . ASP B 1 57 ? -1.72 -34.031 6.723 1 74.5 57 ASP B C 1
ATOM 4106 O O . ASP B 1 57 ? -0.894 -33.344 6.098 1 74.5 57 ASP B O 1
ATOM 4110 N N . ASN B 1 58 ? -3.027 -34.031 6.449 1 84.31 58 ASN B N 1
ATOM 4111 C CA . ASN B 1 58 ? -3.662 -33.062 5.543 1 84.31 58 ASN B CA 1
ATOM 4112 C C . ASN B 1 58 ? -3.395 -31.625 5.965 1 84.31 58 ASN B C 1
ATOM 4114 O O . ASN B 1 58 ? -3.57 -30.703 5.176 1 84.31 58 ASN B O 1
ATOM 4118 N N . SER B 1 59 ? -2.963 -31.469 7.203 1 83.62 59 SER B N 1
ATOM 4119 C CA . SER B 1 59 ? -2.697 -30.109 7.672 1 83.62 59 SER B CA 1
ATOM 4120 C C . SER B 1 59 ? -1.523 -29.484 6.926 1 83.62 59 SER B C 1
ATOM 4122 O O . SER B 1 59 ? -1.429 -28.266 6.82 1 83.62 59 SER B O 1
ATOM 4124 N N . LEU B 1 60 ? -0.723 -30.344 6.34 1 86.56 60 LEU B N 1
ATOM 4125 C CA . LEU B 1 60 ? 0.473 -29.891 5.641 1 86.56 60 LEU B CA 1
ATOM 4126 C C . LEU B 1 60 ? 0.121 -29.344 4.254 1 86.56 60 LEU B C 1
ATOM 4128 O O . LEU B 1 60 ? 0.976 -28.797 3.564 1 86.56 60 LEU B O 1
ATOM 4132 N N . LEU B 1 61 ? -1.111 -29.469 3.877 1 94.38 61 LEU B N 1
ATOM 4133 C CA . LEU B 1 61 ? -1.552 -29.016 2.561 1 94.38 61 LEU B CA 1
ATOM 4134 C C . LEU B 1 61 ? -2.188 -27.641 2.641 1 94.38 61 LEU B C 1
ATOM 4136 O O . LEU B 1 61 ? -2.648 -27.109 1.629 1 94.38 61 LEU B O 1
ATOM 4140 N N . PHE B 1 62 ? -2.223 -27.062 3.805 1 95.56 62 PHE B N 1
ATOM 4141 C CA . PHE B 1 62 ? -2.9 -25.781 4.008 1 95.56 62 PHE B CA 1
ATOM 4142 C C . PHE B 1 62 ? -1.965 -24.781 4.664 1 95.56 62 PHE B C 1
ATOM 4144 O O . PHE B 1 62 ? -0.96 -25.156 5.27 1 95.56 62 PHE B O 1
ATOM 4151 N N . PRO B 1 63 ? -2.285 -23.516 4.488 1 95.44 63 PRO B N 1
ATOM 4152 C CA . PRO B 1 63 ? -1.402 -22.5 5.059 1 95.44 63 PRO B CA 1
ATOM 4153 C C . PRO B 1 63 ? -1.434 -22.469 6.586 1 95.44 63 PRO B C 1
ATOM 4155 O O . PRO B 1 63 ? -2.434 -22.875 7.191 1 95.44 63 PRO B O 1
ATOM 4158 N N . ARG B 1 64 ? -0.361 -22 7.117 1 95.44 64 ARG B N 1
ATOM 4159 C CA . ARG B 1 64 ? -0.222 -21.797 8.555 1 95.44 64 ARG B CA 1
ATOM 4160 C C . ARG B 1 64 ? -0.267 -20.328 8.906 1 95.44 64 ARG B C 1
ATOM 4162 O O . ARG B 1 64 ? -0.048 -19.469 8.047 1 95.44 64 ARG B O 1
ATOM 4169 N N . PRO B 1 65 ? -0.513 -20.016 10.156 1 93.31 65 PRO B N 1
ATOM 4170 C CA . PRO B 1 65 ? -0.665 -18.609 10.555 1 93.31 65 PRO B CA 1
ATOM 4171 C C . PRO B 1 65 ? 0.571 -17.766 10.242 1 93.31 65 PRO B C 1
ATOM 4173 O O . PRO B 1 65 ? 0.448 -16.594 9.875 1 93.31 65 PRO B O 1
ATOM 4176 N N . GLU B 1 66 ? 1.755 -18.312 10.359 1 95.56 66 GLU B N 1
ATOM 4177 C CA . GLU B 1 66 ? 2.992 -17.562 10.141 1 95.56 66 GLU B CA 1
ATOM 4178 C C . GLU B 1 66 ? 3.123 -17.125 8.68 1 95.56 66 GLU B C 1
ATOM 4180 O O . GLU B 1 66 ? 3.898 -16.234 8.367 1 95.56 66 GLU B O 1
ATOM 4185 N N . HIS B 1 67 ? 2.367 -17.812 7.801 1 96.75 67 HIS B N 1
ATOM 4186 C CA . HIS B 1 67 ? 2.443 -17.531 6.371 1 96.75 67 HIS B CA 1
ATOM 4187 C C . HIS B 1 67 ? 1.763 -16.203 6.035 1 96.75 67 HIS B C 1
ATOM 4189 O O . HIS B 1 67 ? 1.839 -15.734 4.902 1 96.75 67 HIS B O 1
ATOM 4195 N N . HIS B 1 68 ? 1.175 -15.57 7.059 1 94.19 68 HIS B N 1
ATOM 4196 C CA . HIS B 1 68 ? 0.479 -14.312 6.828 1 94.19 68 HIS B CA 1
ATOM 4197 C C . HIS B 1 68 ? 1.194 -13.148 7.512 1 94.19 68 HIS B C 1
ATOM 4199 O O . HIS B 1 68 ? 0.752 -12 7.426 1 94.19 68 HIS B O 1
ATOM 4205 N N . LEU B 1 69 ? 2.316 -13.422 8.094 1 96.06 69 LEU B N 1
ATOM 4206 C CA . LEU B 1 69 ? 3.072 -12.398 8.797 1 96.06 69 LEU B CA 1
ATOM 4207 C C . LEU B 1 69 ? 3.949 -11.609 7.828 1 96.06 69 LEU B C 1
ATOM 4209 O O . LEU B 1 69 ? 4.863 -12.164 7.219 1 96.06 69 LEU B O 1
ATOM 4213 N N . LEU B 1 70 ? 3.705 -10.336 7.77 1 97.94 70 LEU B N 1
ATOM 4214 C CA . LEU B 1 70 ? 4.457 -9.516 6.832 1 97.94 70 LEU B CA 1
ATOM 4215 C C . LEU B 1 70 ? 5.703 -8.938 7.492 1 97.94 70 LEU B C 1
ATOM 4217 O O . LEU B 1 70 ? 6.531 -8.312 6.824 1 97.94 70 LEU B O 1
ATOM 4221 N N . THR B 1 71 ? 5.91 -9.219 8.797 1 97.12 71 THR B N 1
ATOM 4222 C CA . THR B 1 71 ? 6.949 -8.523 9.547 1 97.12 71 THR B CA 1
ATOM 4223 C C . THR B 1 71 ? 8.07 -9.477 9.922 1 97.12 71 THR B C 1
ATOM 4225 O O . THR B 1 71 ? 8.734 -9.297 10.953 1 97.12 71 THR B O 1
ATOM 4228 N N . LEU B 1 72 ? 8.234 -10.539 9.133 1 97.69 72 LEU B N 1
ATOM 4229 C CA . LEU B 1 72 ? 9.297 -11.5 9.414 1 97.69 72 LEU B CA 1
ATOM 4230 C C . LEU B 1 72 ? 10.672 -10.875 9.164 1 97.69 72 LEU B C 1
ATOM 4232 O O . LEU B 1 72 ? 10.859 -10.148 8.195 1 97.69 72 LEU B O 1
ATOM 4236 N N . ASN B 1 73 ? 11.578 -11.125 10.078 1 96.69 73 ASN B N 1
ATOM 4237 C CA . ASN B 1 73 ? 12.953 -10.672 9.844 1 96.69 73 ASN B CA 1
ATOM 4238 C C . ASN B 1 73 ? 13.711 -11.641 8.938 1 96.69 73 ASN B C 1
ATOM 4240 O O . ASN B 1 73 ? 13.172 -12.664 8.523 1 96.69 73 ASN B O 1
ATOM 4244 N N . LEU B 1 74 ? 14.922 -11.344 8.648 1 95.75 74 LEU B N 1
ATOM 4245 C CA . LEU B 1 74 ? 15.711 -12.094 7.684 1 95.75 74 LEU B CA 1
ATOM 4246 C C . LEU B 1 74 ? 15.883 -13.539 8.125 1 95.75 74 LEU B C 1
ATOM 4248 O O . LEU B 1 74 ? 15.75 -14.461 7.316 1 95.75 74 LEU B O 1
ATOM 4252 N N . HIS B 1 75 ? 16.172 -13.758 9.375 1 97.25 75 HIS B N 1
ATOM 4253 C CA . HIS B 1 75 ? 16.375 -15.102 9.906 1 97.25 75 HIS B CA 1
ATOM 4254 C C . HIS B 1 75 ? 15.094 -15.93 9.82 1 97.25 75 HIS B C 1
ATOM 4256 O O . HIS B 1 75 ? 15.125 -17.094 9.406 1 97.25 75 HIS B O 1
ATOM 4262 N N . GLN B 1 76 ? 14 -15.312 10.172 1 98.31 76 GLN B N 1
ATOM 4263 C CA . GLN B 1 76 ? 12.703 -15.984 10.094 1 98.31 76 GLN B CA 1
ATOM 4264 C C . GLN B 1 76 ? 12.344 -16.328 8.656 1 98.31 76 GLN B C 1
ATOM 4266 O O . GLN B 1 76 ? 11.836 -17.422 8.375 1 98.31 76 GLN B O 1
ATOM 4271 N N . CYS B 1 77 ? 12.586 -15.43 7.715 1 98.5 77 CYS B N 1
ATOM 4272 C CA . CYS B 1 77 ? 12.32 -15.641 6.297 1 98.5 77 CYS B CA 1
ATOM 4273 C C . CYS B 1 77 ? 13.109 -16.844 5.77 1 98.5 77 CYS B C 1
ATOM 4275 O O . CYS B 1 77 ? 12.547 -17.703 5.094 1 98.5 77 CYS B O 1
ATOM 4277 N N . THR B 1 78 ? 14.383 -16.938 6.113 1 97.62 78 THR B N 1
ATOM 4278 C CA . THR B 1 78 ? 15.234 -18.016 5.629 1 97.62 78 THR B CA 1
ATOM 4279 C C . THR B 1 78 ? 14.812 -19.344 6.223 1 97.62 78 THR B C 1
ATOM 4281 O O . THR B 1 78 ? 14.898 -20.391 5.559 1 97.62 78 THR B O 1
ATOM 4284 N N . ALA B 1 79 ? 14.375 -19.281 7.445 1 98.06 79 ALA B N 1
ATOM 4285 C CA . ALA B 1 79 ? 13.93 -20.516 8.109 1 98.06 79 ALA B CA 1
ATOM 4286 C C . ALA B 1 79 ? 12.609 -21 7.527 1 98.06 79 ALA B C 1
ATOM 4288 O O . ALA B 1 79 ? 12.406 -22.203 7.359 1 98.06 79 ALA B O 1
ATOM 4289 N N . LEU B 1 80 ? 11.711 -20.094 7.199 1 98.12 80 LEU B N 1
ATOM 4290 C CA . LEU B 1 80 ? 10.359 -20.453 6.785 1 98.12 80 LEU B CA 1
ATOM 4291 C C . LEU B 1 80 ? 10.312 -20.766 5.289 1 98.12 80 LEU B C 1
ATOM 4293 O O . LEU B 1 80 ? 9.523 -21.594 4.844 1 98.12 80 LEU B O 1
ATOM 4297 N N . PHE B 1 81 ? 11.188 -20.047 4.527 1 98.5 81 PHE B N 1
ATOM 4298 C CA . PHE B 1 81 ? 11.07 -20.156 3.08 1 98.5 81 PHE B CA 1
ATOM 4299 C C . PHE B 1 81 ? 12.43 -20.453 2.449 1 98.5 81 PHE B C 1
ATOM 4301 O O . PHE B 1 81 ? 12.836 -19.766 1.499 1 98.5 81 PHE B O 1
ATOM 4308 N N . PRO B 1 82 ? 13.125 -21.453 2.842 1 97.81 82 PRO B N 1
ATOM 4309 C CA . PRO B 1 82 ? 14.484 -21.719 2.369 1 97.81 82 PRO B CA 1
ATOM 4310 C C . PRO B 1 82 ? 14.539 -22.031 0.876 1 97.81 82 PRO B C 1
ATOM 4312 O O . PRO B 1 82 ? 15.453 -21.578 0.182 1 97.81 82 PRO B O 1
ATOM 4315 N N . THR B 1 83 ? 13.617 -22.797 0.327 1 96.94 83 THR B N 1
ATOM 4316 C CA . THR B 1 83 ? 13.656 -23.203 -1.072 1 96.94 83 THR B CA 1
ATOM 4317 C C . THR B 1 83 ? 13.445 -22 -1.992 1 96.94 83 THR B C 1
ATOM 4319 O O . THR B 1 83 ? 14.211 -21.797 -2.938 1 96.94 83 THR B O 1
ATOM 4322 N N . LEU B 1 84 ? 12.43 -21.203 -1.679 1 97.31 84 LEU B N 1
ATOM 4323 C CA . LEU B 1 84 ? 12.117 -20.047 -2.506 1 97.31 84 LEU B CA 1
ATOM 4324 C C . LEU B 1 84 ? 13.281 -19.062 -2.516 1 97.31 84 LEU B C 1
ATOM 4326 O O . LEU B 1 84 ? 13.656 -18.547 -3.572 1 97.31 84 LEU B O 1
ATOM 4330 N N . LEU B 1 85 ? 13.898 -18.828 -1.367 1 97.75 85 LEU B N 1
ATOM 4331 C CA . LEU B 1 85 ? 14.914 -17.797 -1.217 1 97.75 85 LEU B CA 1
ATOM 4332 C C . LEU B 1 85 ? 16.266 -18.281 -1.722 1 97.75 85 LEU B C 1
ATOM 4334 O O . LEU B 1 85 ? 17.188 -17.484 -1.904 1 97.75 85 LEU B O 1
ATOM 4338 N N . SER B 1 86 ? 16.422 -19.531 -2.041 1 95.44 86 SER B N 1
ATOM 4339 C CA . SER B 1 86 ? 17.703 -20.094 -2.459 1 95.44 86 SER B CA 1
ATOM 4340 C C . SER B 1 86 ? 18.094 -19.594 -3.842 1 95.44 86 SER B C 1
ATOM 4342 O O . SER B 1 86 ? 19.25 -19.719 -4.246 1 95.44 86 SER B O 1
ATOM 4344 N N . SER B 1 87 ? 17.203 -18.984 -4.57 1 92.12 87 SER B N 1
ATOM 4345 C CA . SER B 1 87 ? 17.516 -18.453 -5.891 1 92.12 87 SER B CA 1
ATOM 4346 C C . SER B 1 87 ? 18.406 -17.203 -5.785 1 92.12 87 SER B C 1
ATOM 4348 O O . SER B 1 87 ? 19.125 -16.875 -6.727 1 92.12 87 SER B O 1
ATOM 4350 N N . ILE B 1 88 ? 18.328 -16.516 -4.711 1 96.62 88 ILE B N 1
ATOM 4351 C CA . ILE B 1 88 ? 18.984 -15.219 -4.547 1 96.62 88 ILE B CA 1
ATOM 4352 C C . ILE B 1 88 ? 20.5 -15.43 -4.441 1 96.62 88 ILE B C 1
ATOM 4354 O O . ILE B 1 88 ? 21.266 -14.797 -5.172 1 96.62 88 ILE B O 1
ATOM 4358 N N . PRO B 1 89 ? 20.969 -16.344 -3.604 1 94.88 89 PRO B N 1
ATOM 4359 C CA . PRO B 1 89 ? 22.422 -16.609 -3.572 1 94.88 89 PRO B CA 1
ATOM 4360 C C . PRO B 1 89 ? 22.969 -17.031 -4.926 1 94.88 89 PRO B C 1
ATOM 4362 O O . PRO B 1 89 ? 24.109 -16.734 -5.254 1 94.88 89 PRO B O 1
ATOM 4365 N N . HIS B 1 90 ? 22.172 -17.734 -5.652 1 89.81 90 HIS B N 1
ATOM 4366 C CA . HIS B 1 90 ? 22.578 -18.125 -6.992 1 89.81 90 HIS B CA 1
ATOM 4367 C C . HIS B 1 90 ? 22.844 -16.906 -7.871 1 89.81 90 HIS B C 1
ATOM 4369 O O . HIS B 1 90 ? 23.828 -16.891 -8.625 1 89.81 90 HIS B O 1
ATOM 4375 N N . SER B 1 91 ? 22.047 -15.914 -7.785 1 91.88 91 SER B N 1
ATOM 4376 C CA . SER B 1 91 ? 22.203 -14.68 -8.555 1 91.88 91 SER B CA 1
ATOM 4377 C C . SER B 1 91 ? 23.406 -13.883 -8.055 1 91.88 91 SER B C 1
ATOM 4379 O O . SER B 1 91 ? 24.156 -13.312 -8.859 1 91.88 91 SER B O 1
ATOM 4381 N N . ILE B 1 92 ? 23.625 -13.867 -6.785 1 95.62 92 ILE B N 1
ATOM 4382 C CA . ILE B 1 92 ? 24.734 -13.156 -6.184 1 95.62 92 ILE B CA 1
ATOM 4383 C C . ILE B 1 92 ? 26.062 -13.758 -6.672 1 95.62 92 ILE B C 1
ATOM 4385 O O . ILE B 1 92 ? 27.016 -13.031 -6.957 1 95.62 92 ILE B O 1
ATOM 4389 N N . ALA B 1 93 ? 26.078 -15.039 -6.801 1 93.75 93 ALA B N 1
ATOM 4390 C CA . ALA B 1 93 ? 27.281 -15.781 -7.148 1 93.75 93 ALA B CA 1
ATOM 4391 C C . ALA B 1 93 ? 27.766 -15.422 -8.547 1 93.75 93 ALA B C 1
ATOM 4393 O O . ALA B 1 93 ? 28.922 -15.68 -8.906 1 93.75 93 ALA B O 1
ATOM 4394 N N . ARG B 1 94 ? 26.969 -14.805 -9.32 1 91.56 94 ARG B N 1
ATOM 4395 C CA . ARG B 1 94 ? 27.344 -14.406 -10.672 1 91.56 94 ARG B CA 1
ATOM 4396 C C . ARG B 1 94 ? 28.266 -13.195 -10.656 1 91.56 94 ARG B C 1
ATOM 4398 O O . ARG B 1 94 ? 28.812 -12.812 -11.688 1 91.56 94 ARG B O 1
ATOM 4405 N N . GLY B 1 95 ? 28.375 -12.469 -9.5 1 93.06 95 GLY B N 1
ATOM 4406 C CA . GLY B 1 95 ? 29.406 -11.453 -9.312 1 93.06 95 GLY B CA 1
ATOM 4407 C C . GLY B 1 95 ? 28.875 -10.039 -9.422 1 93.06 95 GLY B C 1
ATOM 4408 O O . GLY B 1 95 ? 27.688 -9.836 -9.711 1 93.06 95 GLY B O 1
ATOM 4409 N N . ASN B 1 96 ? 29.797 -9.133 -9.219 1 95.69 96 ASN B N 1
ATOM 4410 C CA . ASN B 1 96 ? 29.453 -7.715 -9.25 1 95.69 96 ASN B CA 1
ATOM 4411 C C . ASN B 1 96 ? 29.219 -7.219 -10.672 1 95.69 96 ASN B C 1
ATOM 4413 O O . ASN B 1 96 ? 29.75 -7.785 -11.625 1 95.69 96 ASN B O 1
ATOM 4417 N N . PHE B 1 97 ? 28.453 -6.203 -10.781 1 95.38 97 PHE B N 1
ATOM 4418 C CA . PHE B 1 97 ? 28.203 -5.59 -12.078 1 95.38 97 PHE B CA 1
ATOM 4419 C C . PHE B 1 97 ? 27.875 -4.105 -11.922 1 95.38 97 PHE B C 1
ATOM 4421 O O . PHE B 1 97 ? 27.516 -3.654 -10.836 1 95.38 97 PHE B O 1
ATOM 4428 N N . SER B 1 98 ? 28 -3.387 -13.008 1 95.44 98 SER B N 1
ATOM 4429 C CA . SER B 1 98 ? 27.688 -1.96 -13.031 1 95.44 98 SER B CA 1
ATOM 4430 C C . SER B 1 98 ? 26.297 -1.703 -13.602 1 95.44 98 SER B C 1
ATOM 4432 O O . SER B 1 98 ? 25.953 -2.227 -14.664 1 95.44 98 SER B O 1
ATOM 4434 N N . LEU B 1 99 ? 25.547 -0.98 -12.875 1 96.31 99 LEU B N 1
ATOM 4435 C CA . LEU B 1 99 ? 24.219 -0.621 -13.336 1 96.31 99 LEU B CA 1
ATOM 4436 C C . LEU B 1 99 ? 24.203 0.776 -13.945 1 96.31 99 LEU B C 1
ATOM 4438 O O . LEU B 1 99 ? 24.391 1.769 -13.234 1 96.31 99 LEU B O 1
ATOM 4442 N N . LYS B 1 100 ? 23.953 0.792 -15.172 1 95 100 LYS B N 1
ATOM 4443 C CA . LYS B 1 100 ? 23.812 2.057 -15.891 1 95 100 LYS B CA 1
ATOM 4444 C C . LYS B 1 100 ? 22.344 2.41 -16.109 1 95 100 LYS B C 1
ATOM 4446 O O . LYS B 1 100 ? 21.484 1.522 -16.203 1 95 100 LYS B O 1
ATOM 4451 N N . LYS B 1 101 ? 22.094 3.709 -16.156 1 93.19 101 LYS B N 1
ATOM 4452 C CA . LYS B 1 101 ? 20.734 4.133 -16.5 1 93.19 101 LYS B CA 1
ATOM 4453 C C . LYS B 1 101 ? 20.391 3.717 -17.922 1 93.19 101 LYS B C 1
ATOM 4455 O O . LYS B 1 101 ? 21.234 3.748 -18.812 1 93.19 101 LYS B O 1
ATOM 4460 N N . SER B 1 102 ? 19.25 3.334 -18.094 1 92.69 102 SER B N 1
ATOM 4461 C CA . SER B 1 102 ? 18.766 2.904 -19.406 1 92.69 102 SER B CA 1
ATOM 4462 C C . SER B 1 102 ? 17.812 3.932 -20 1 92.69 102 SER B C 1
ATOM 4464 O O . SER B 1 102 ? 17.328 4.816 -19.312 1 92.69 102 SER B O 1
ATOM 4466 N N . ASN B 1 103 ? 17.656 3.777 -21.281 1 93.94 103 ASN B N 1
ATOM 4467 C CA . ASN B 1 103 ? 16.656 4.598 -21.953 1 93.94 103 ASN B CA 1
ATOM 4468 C C . ASN B 1 103 ? 15.273 4.406 -21.344 1 93.94 103 ASN B C 1
ATOM 4470 O O . ASN B 1 103 ? 14.711 3.311 -21.406 1 93.94 103 ASN B O 1
ATOM 4474 N N . PRO B 1 104 ? 14.75 5.484 -20.812 1 93.69 104 PRO B N 1
ATOM 4475 C CA . PRO B 1 104 ? 13.484 5.359 -20.094 1 93.69 104 PRO B CA 1
ATOM 4476 C C . PRO B 1 104 ? 12.32 4.969 -21 1 93.69 104 PRO B C 1
ATOM 4478 O O . PRO B 1 104 ? 11.25 4.609 -20.516 1 93.69 104 PRO B O 1
ATOM 4481 N N . ASP B 1 105 ? 12.516 4.953 -22.266 1 94.38 105 ASP B N 1
ATOM 4482 C CA . ASP B 1 105 ? 11.43 4.664 -23.188 1 94.38 105 ASP B CA 1
ATOM 4483 C C . ASP B 1 105 ? 11.352 3.168 -23.5 1 94.38 105 ASP B C 1
ATOM 4485 O O . ASP B 1 105 ? 10.438 2.717 -24.188 1 94.38 105 ASP B O 1
ATOM 4489 N N . TYR B 1 106 ? 12.305 2.453 -22.984 1 94.25 106 TYR B N 1
ATOM 4490 C CA . TYR B 1 106 ? 12.234 1.009 -23.188 1 94.25 106 TYR B CA 1
ATOM 4491 C C . TYR B 1 106 ? 10.953 0.442 -22.578 1 94.25 106 TYR B C 1
ATOM 4493 O O . TYR B 1 106 ? 10.688 0.619 -21.391 1 94.25 106 TYR B O 1
ATOM 4501 N N . GLN B 1 107 ? 10.25 -0.264 -23.344 1 93.81 107 GLN B N 1
ATOM 4502 C CA . GLN B 1 107 ? 8.922 -0.725 -22.938 1 93.81 107 GLN B CA 1
ATOM 4503 C C . GLN B 1 107 ? 8.992 -1.543 -21.656 1 93.81 107 GLN B C 1
ATOM 4505 O O . GLN B 1 107 ? 9.805 -2.461 -21.531 1 93.81 107 GLN B O 1
ATOM 4510 N N . GLY B 1 108 ? 8.156 -1.204 -20.734 1 96.06 108 GLY B N 1
ATOM 4511 C CA . GLY B 1 108 ? 8.023 -1.943 -19.484 1 96.06 108 GLY B CA 1
ATOM 4512 C C . GLY B 1 108 ? 9.125 -1.626 -18.5 1 96.06 108 GLY B C 1
ATOM 4513 O O . GLY B 1 108 ? 9.18 -2.215 -17.406 1 96.06 108 GLY B O 1
ATOM 4514 N N . LEU B 1 109 ? 10.008 -0.706 -18.828 1 97.38 109 LEU B N 1
ATOM 4515 C CA . LEU B 1 109 ? 11.148 -0.403 -17.969 1 97.38 109 LEU B CA 1
ATOM 4516 C C . LEU B 1 109 ? 10.734 0.49 -16.812 1 97.38 109 LEU B C 1
ATOM 4518 O O . LEU B 1 109 ? 9.984 1.448 -17 1 97.38 109 LEU B O 1
ATOM 4522 N N . VAL B 1 110 ? 11.109 0.178 -15.633 1 98.31 110 VAL B N 1
ATOM 4523 C CA . VAL B 1 110 ? 11.047 1.022 -14.445 1 98.31 110 VAL B CA 1
ATOM 4524 C C . VAL B 1 110 ? 12.438 1.195 -13.859 1 98.31 110 VAL B C 1
ATOM 4526 O O . VAL B 1 110 ? 13.172 0.219 -13.688 1 98.31 110 VAL B O 1
ATOM 4529 N N . GLN B 1 111 ? 12.891 2.34 -13.672 1 98.12 111 GLN B N 1
ATOM 4530 C CA . GLN B 1 111 ? 14.117 2.66 -12.953 1 98.12 111 GLN B CA 1
ATOM 4531 C C . GLN B 1 111 ? 13.812 3.371 -11.633 1 98.12 111 GLN B C 1
ATOM 4533 O O . GLN B 1 111 ? 13.102 4.379 -11.617 1 98.12 111 GLN B O 1
ATOM 4538 N N . ALA B 1 112 ? 14.297 2.791 -10.555 1 98.38 112 ALA B N 1
ATOM 4539 C CA . ALA B 1 112 ? 13.898 3.271 -9.234 1 98.38 112 ALA B CA 1
ATOM 4540 C C . ALA B 1 112 ? 15.016 3.088 -8.219 1 98.38 112 ALA B C 1
ATOM 4542 O O . ALA B 1 112 ? 16.078 2.562 -8.547 1 98.38 112 ALA B O 1
ATOM 4543 N N . ARG B 1 113 ? 14.781 3.656 -7.012 1 97.31 113 ARG B N 1
ATOM 4544 C CA . ARG B 1 113 ? 15.742 3.605 -5.914 1 97.31 113 ARG B CA 1
ATOM 4545 C C . ARG B 1 113 ? 15.055 3.27 -4.598 1 97.31 113 ARG B C 1
ATOM 4547 O O . ARG B 1 113 ? 13.906 3.66 -4.375 1 97.31 113 ARG B O 1
ATOM 4554 N N . VAL B 1 114 ? 15.695 2.441 -3.824 1 98.19 114 VAL B N 1
ATOM 4555 C CA . VAL B 1 114 ? 15.391 2.354 -2.398 1 98.19 114 VAL B CA 1
ATOM 4556 C C . VAL B 1 114 ? 16.359 3.242 -1.614 1 98.19 114 VAL B C 1
ATOM 4558 O O . VAL B 1 114 ? 17.578 3.117 -1.747 1 98.19 114 VAL B O 1
ATOM 4561 N N . SER B 1 115 ? 15.859 4.207 -0.937 1 96.88 115 SER B N 1
ATOM 4562 C CA . SER B 1 115 ? 16.656 5.094 -0.094 1 96.88 115 SER B CA 1
ATOM 4563 C C . SER B 1 115 ? 15.977 5.34 1.248 1 96.88 115 SER B C 1
ATOM 4565 O O . SER B 1 115 ? 14.805 5.711 1.296 1 96.88 115 SER B O 1
ATOM 4567 N N . ASN B 1 116 ? 16.734 5.113 2.352 1 94.12 116 ASN B N 1
ATOM 4568 C CA . ASN B 1 116 ? 16.188 5.242 3.697 1 94.12 116 ASN B CA 1
ATOM 4569 C C . ASN B 1 116 ? 14.867 4.477 3.844 1 94.12 116 ASN B C 1
ATOM 4571 O O . ASN B 1 116 ? 13.875 5.027 4.312 1 94.12 116 ASN B O 1
ATOM 4575 N N . ASN B 1 117 ? 14.844 3.297 3.262 1 96.38 117 ASN B N 1
ATOM 4576 C CA . ASN B 1 117 ? 13.758 2.328 3.352 1 96.38 117 ASN B CA 1
ATOM 4577 C C . ASN B 1 117 ? 12.516 2.816 2.619 1 96.38 117 ASN B C 1
ATOM 4579 O O . ASN B 1 117 ? 11.406 2.344 2.889 1 96.38 117 ASN B O 1
ATOM 4583 N N . ASN B 1 118 ? 12.68 3.863 1.795 1 97.5 118 ASN B N 1
ATOM 4584 C CA . ASN B 1 118 ? 11.578 4.367 0.983 1 97.5 118 ASN B CA 1
ATOM 4585 C C . ASN B 1 118 ? 11.805 4.098 -0.501 1 97.5 118 ASN B C 1
ATOM 4587 O O . ASN B 1 118 ? 12.945 4.016 -0.955 1 97.5 118 ASN B O 1
ATOM 4591 N N . LEU B 1 119 ? 10.719 3.932 -1.229 1 98.69 119 LEU B N 1
ATOM 4592 C CA . LEU B 1 119 ? 10.758 3.658 -2.662 1 98.69 119 LEU B CA 1
ATOM 4593 C C . LEU B 1 119 ? 10.609 4.945 -3.465 1 98.69 119 LEU B C 1
ATOM 4595 O O . LEU B 1 119 ? 9.664 5.711 -3.258 1 98.69 119 LEU B O 1
ATOM 4599 N N . TYR B 1 120 ? 11.539 5.23 -4.316 1 98.25 120 TYR B N 1
ATOM 4600 C CA . TYR B 1 120 ? 11.539 6.387 -5.203 1 98.25 120 TYR B CA 1
ATOM 4601 C C . TYR B 1 120 ? 11.508 5.957 -6.664 1 98.25 120 TYR B C 1
ATOM 4603 O O . TYR B 1 120 ? 12.297 5.109 -7.086 1 98.25 120 TYR B O 1
ATOM 4611 N N . ILE B 1 121 ? 10.625 6.535 -7.41 1 98.31 121 ILE B N 1
ATOM 4612 C CA . ILE B 1 121 ? 10.5 6.219 -8.828 1 98.31 121 ILE B CA 1
ATOM 4613 C C . ILE B 1 121 ? 11.242 7.27 -9.656 1 98.31 121 ILE B C 1
ATOM 4615 O O . ILE B 1 121 ? 10.898 8.453 -9.617 1 98.31 121 ILE B O 1
ATOM 4619 N N . LEU B 1 122 ? 12.234 6.871 -10.352 1 97.44 122 LEU B N 1
ATOM 4620 C CA . LEU B 1 122 ? 12.992 7.793 -11.195 1 97.44 122 LEU B CA 1
ATOM 4621 C C . LEU B 1 122 ? 12.328 7.945 -12.562 1 97.44 122 LEU B C 1
ATOM 4623 O O . LEU B 1 122 ? 12.156 9.062 -13.055 1 97.44 122 LEU B O 1
ATOM 4627 N N . SER B 1 123 ? 11.992 6.77 -13.156 1 96.81 123 SER B N 1
ATOM 4628 C CA . SER B 1 123 ? 11.312 6.809 -14.445 1 96.81 123 SER B CA 1
ATOM 4629 C C . SER B 1 123 ? 10.508 5.535 -14.688 1 96.81 123 SER B C 1
ATOM 4631 O O . SER B 1 123 ? 10.852 4.469 -14.172 1 96.81 123 SER B O 1
ATOM 4633 N N . THR B 1 124 ? 9.43 5.656 -15.336 1 96.81 124 THR B N 1
ATOM 4634 C CA . THR B 1 124 ? 8.641 4.555 -15.883 1 96.81 124 THR B CA 1
ATOM 4635 C C . THR B 1 124 ? 8.422 4.738 -17.375 1 96.81 124 THR B C 1
ATOM 4637 O O . THR B 1 124 ? 8.203 5.859 -17.844 1 96.81 124 THR B O 1
ATOM 4640 N N . ALA B 1 125 ? 8.562 3.693 -18.047 1 96.12 125 ALA B N 1
ATOM 4641 C CA . ALA B 1 125 ? 8.344 3.77 -19.5 1 96.12 125 ALA B CA 1
ATOM 4642 C C . ALA B 1 125 ? 6.953 4.324 -19.812 1 96.12 125 ALA B C 1
ATOM 4644 O O . ALA B 1 125 ? 5.996 4.074 -19.062 1 96.12 125 ALA B O 1
ATOM 4645 N N . PRO B 1 126 ? 6.824 5.09 -20.891 1 92.94 126 PRO B N 1
ATOM 4646 C CA . PRO B 1 126 ? 5.523 5.66 -21.266 1 92.94 126 PRO B CA 1
ATOM 4647 C C . PRO B 1 126 ? 4.582 4.629 -21.875 1 92.94 126 PRO B C 1
ATOM 4649 O O . PRO B 1 126 ? 4.066 4.844 -22.984 1 92.94 126 PRO B O 1
ATOM 4652 N N . ASP B 1 127 ? 4.324 3.619 -21.141 1 90.56 127 ASP B N 1
ATOM 4653 C CA . ASP B 1 127 ? 3.422 2.562 -21.594 1 90.56 127 ASP B CA 1
ATOM 4654 C C . ASP B 1 127 ? 1.971 3.039 -21.578 1 90.56 127 ASP B C 1
ATOM 4656 O O . ASP B 1 127 ? 1.597 3.879 -20.75 1 90.56 127 ASP B O 1
ATOM 4660 N N . HIS B 1 128 ? 1.166 2.438 -22.453 1 86.5 128 HIS B N 1
ATOM 4661 C CA . HIS B 1 128 ? -0.211 2.916 -22.531 1 86.5 128 HIS B CA 1
ATOM 4662 C C . HIS B 1 128 ? -1.2 1.758 -22.438 1 86.5 128 HIS B C 1
ATOM 4664 O O . HIS B 1 128 ? -2.408 1.975 -22.312 1 86.5 128 HIS B O 1
ATOM 4670 N N . THR B 1 129 ? -0.689 0.575 -22.484 1 88.81 129 THR B N 1
ATOM 4671 C CA . THR B 1 129 ? -1.62 -0.545 -22.391 1 88.81 129 THR B CA 1
ATOM 4672 C C . THR B 1 129 ? -2.039 -0.79 -20.953 1 88.81 129 THR B C 1
ATOM 4674 O O . THR B 1 129 ? -1.202 -0.784 -20.047 1 88.81 129 THR B O 1
ATOM 4677 N N . PRO B 1 130 ? -3.301 -1.005 -20.703 1 89.88 130 PRO B N 1
ATOM 4678 C CA . PRO B 1 130 ? -3.793 -1.206 -19.344 1 89.88 130 PRO B CA 1
ATOM 4679 C C . PRO B 1 130 ? -3.082 -2.35 -18.625 1 89.88 130 PRO B C 1
ATOM 4681 O O . PRO B 1 130 ? -2.836 -2.266 -17.422 1 89.88 130 PRO B O 1
ATOM 4684 N N . ASP B 1 131 ? -2.711 -3.379 -19.344 1 90.62 131 ASP B N 1
ATOM 4685 C CA . ASP B 1 131 ? -2.061 -4.523 -18.719 1 90.62 131 ASP B CA 1
ATOM 4686 C C . ASP B 1 131 ? -0.693 -4.141 -18.156 1 90.62 131 ASP B C 1
ATOM 4688 O O . ASP B 1 131 ? -0.369 -4.469 -17.016 1 90.62 131 ASP B O 1
ATOM 4692 N N . LEU B 1 132 ? 0.067 -3.453 -18.984 1 93.31 132 LEU B N 1
ATOM 4693 C CA . LEU B 1 132 ? 1.397 -3.062 -18.531 1 93.31 132 LEU B CA 1
ATOM 4694 C C . LEU B 1 132 ? 1.308 -2.076 -17.375 1 93.31 132 LEU B C 1
ATOM 4696 O O . LEU B 1 132 ? 2.131 -2.113 -16.453 1 93.31 132 LEU B O 1
ATOM 4700 N N . LEU B 1 133 ? 0.317 -1.175 -17.453 1 95.06 133 LEU B N 1
ATOM 4701 C CA . LEU B 1 133 ? 0.125 -0.216 -16.359 1 95.06 133 LEU B CA 1
ATOM 4702 C C . LEU B 1 133 ? -0.278 -0.925 -15.078 1 95.06 133 LEU B C 1
ATOM 4704 O O . LEU B 1 133 ? 0.215 -0.587 -14 1 95.06 133 LEU B O 1
ATOM 4708 N N . SER B 1 134 ? -1.114 -1.895 -15.234 1 95.5 134 SER B N 1
ATOM 4709 C CA . SER B 1 134 ? -1.546 -2.695 -14.094 1 95.5 134 SER B CA 1
ATOM 4710 C C . SER B 1 134 ? -0.38 -3.475 -13.492 1 95.5 134 SER B C 1
ATOM 4712 O O . SER B 1 134 ? -0.205 -3.494 -12.273 1 95.5 134 SER B O 1
ATOM 4714 N N . ASP B 1 135 ? 0.424 -4.098 -14.367 1 96.62 135 ASP B N 1
ATOM 4715 C CA . ASP B 1 135 ? 1.573 -4.867 -13.898 1 96.62 135 ASP B CA 1
ATOM 4716 C C . ASP B 1 135 ? 2.564 -3.973 -13.156 1 96.62 135 ASP B C 1
ATOM 4718 O O . ASP B 1 135 ? 3.076 -4.348 -12.102 1 96.62 135 ASP B O 1
ATOM 4722 N N . ARG B 1 136 ? 2.812 -2.832 -13.727 1 97.5 136 ARG B N 1
ATOM 4723 C CA . ARG B 1 136 ? 3.732 -1.87 -13.133 1 97.5 136 ARG B CA 1
ATOM 4724 C C . ARG B 1 136 ? 3.273 -1.473 -11.727 1 97.5 136 ARG B C 1
ATOM 4726 O O . ARG B 1 136 ? 4.062 -1.498 -10.781 1 97.5 136 ARG B O 1
ATOM 4733 N N . THR B 1 137 ? 2.006 -1.128 -11.664 1 98.06 137 THR B N 1
ATOM 4734 C CA . THR B 1 137 ? 1.443 -0.716 -10.383 1 98.06 137 THR B CA 1
ATOM 4735 C C . THR B 1 137 ? 1.5 -1.859 -9.367 1 98.06 137 THR B C 1
ATOM 4737 O O . THR B 1 137 ? 1.842 -1.65 -8.203 1 98.06 137 THR B O 1
ATOM 4740 N N . SER B 1 138 ? 1.245 -3.053 -9.812 1 98.5 138 SER B N 1
ATOM 4741 C CA . SER B 1 138 ? 1.266 -4.227 -8.945 1 98.5 138 SER B CA 1
ATOM 4742 C C . SER B 1 138 ? 2.654 -4.453 -8.359 1 98.5 138 SER B C 1
ATOM 4744 O O . SER B 1 138 ? 2.793 -4.672 -7.148 1 98.5 138 SER B O 1
ATOM 4746 N N . ILE B 1 139 ? 3.617 -4.383 -9.156 1 98.69 139 ILE B N 1
ATOM 4747 C CA . ILE B 1 139 ? 4.98 -4.68 -8.727 1 98.69 139 ILE B CA 1
ATOM 4748 C C . ILE B 1 139 ? 5.457 -3.607 -7.75 1 98.69 139 ILE B C 1
ATOM 4750 O O . ILE B 1 139 ? 6.062 -3.92 -6.723 1 98.69 139 ILE B O 1
ATOM 4754 N N . LEU B 1 140 ? 5.164 -2.396 -8.078 1 98.81 140 LEU B N 1
ATOM 4755 C CA . LEU B 1 140 ? 5.617 -1.314 -7.211 1 98.81 140 LEU B CA 1
ATOM 4756 C C . LEU B 1 140 ? 4.859 -1.325 -5.887 1 98.81 140 LEU B C 1
ATOM 4758 O O . LEU B 1 140 ? 5.418 -0.981 -4.844 1 98.81 140 LEU B O 1
ATOM 4762 N N . GLN B 1 141 ? 3.566 -1.74 -5.922 1 98.75 141 GLN B N 1
ATOM 4763 C CA . GLN B 1 141 ? 2.811 -1.945 -4.691 1 98.75 141 GLN B CA 1
ATOM 4764 C C . GLN B 1 141 ? 3.432 -3.055 -3.844 1 98.75 141 GLN B C 1
ATOM 4766 O O . GLN B 1 141 ? 3.557 -2.916 -2.625 1 98.75 141 GLN B O 1
ATOM 4771 N N . GLN B 1 142 ? 3.814 -4.137 -4.453 1 98.81 142 GLN B N 1
ATOM 4772 C CA . GLN B 1 142 ? 4.441 -5.246 -3.744 1 98.81 142 GLN B CA 1
ATOM 4773 C C . GLN B 1 142 ? 5.734 -4.809 -3.064 1 98.81 142 GLN B C 1
ATOM 4775 O O . GLN B 1 142 ? 5.945 -5.086 -1.882 1 98.81 142 GLN B O 1
ATOM 4780 N N . LEU B 1 143 ? 6.52 -4.168 -3.811 1 98.88 143 LEU B N 1
ATOM 4781 C CA . LEU B 1 143 ? 7.805 -3.721 -3.285 1 98.88 143 LEU B CA 1
ATOM 4782 C C . LEU B 1 143 ? 7.609 -2.736 -2.139 1 98.88 143 LEU B C 1
ATOM 4784 O O . LEU B 1 143 ? 8.281 -2.83 -1.111 1 98.88 143 LEU B O 1
ATOM 4788 N N . HIS B 1 144 ? 6.691 -1.798 -2.318 1 98.81 144 HIS B N 1
ATOM 4789 C CA . HIS B 1 144 ? 6.371 -0.843 -1.264 1 98.81 144 HIS B CA 1
ATOM 4790 C C . HIS B 1 144 ? 5.918 -1.557 0.006 1 98.81 144 HIS B C 1
ATOM 4792 O O . HIS B 1 144 ? 6.375 -1.231 1.104 1 98.81 144 HIS B O 1
ATOM 4798 N N . ARG B 1 145 ? 5.02 -2.527 -0.142 1 98.44 145 ARG B N 1
ATOM 4799 C CA . ARG B 1 145 ? 4.547 -3.318 0.99 1 98.44 145 ARG B CA 1
ATOM 4800 C C . ARG B 1 145 ? 5.707 -4 1.706 1 98.44 145 ARG B C 1
ATOM 4802 O O . ARG B 1 145 ? 5.762 -4.016 2.938 1 98.44 145 ARG B O 1
ATOM 4809 N N . ALA B 1 146 ? 6.641 -4.555 0.948 1 98.75 146 ALA B N 1
ATOM 4810 C CA . ALA B 1 146 ? 7.789 -5.238 1.536 1 98.75 146 ALA B CA 1
ATOM 4811 C C . ALA B 1 146 ? 8.656 -4.27 2.338 1 98.75 146 ALA B C 1
ATOM 4813 O O . ALA B 1 146 ? 9.195 -4.629 3.385 1 98.75 146 ALA B O 1
ATOM 4814 N N . LEU B 1 147 ? 8.75 -3.045 1.873 1 98.5 147 LEU B N 1
ATOM 4815 C CA . LEU B 1 147 ? 9.586 -2.043 2.531 1 98.5 147 LEU B CA 1
ATOM 4816 C C . LEU B 1 147 ? 8.938 -1.563 3.826 1 98.5 147 LEU B C 1
ATOM 4818 O O . LEU B 1 147 ? 9.57 -1.567 4.883 1 98.5 147 LEU B O 1
ATOM 4822 N N . ILE B 1 148 ? 7.645 -1.265 3.803 1 97.25 148 ILE B N 1
ATOM 4823 C CA . ILE B 1 148 ? 7.035 -0.614 4.957 1 97.25 148 ILE B CA 1
ATOM 4824 C C . ILE B 1 148 ? 6.801 -1.641 6.062 1 97.25 148 ILE B C 1
ATOM 4826 O O . ILE B 1 148 ? 6.66 -1.28 7.234 1 97.25 148 ILE B O 1
ATOM 4830 N N . THR B 1 149 ? 6.809 -2.896 5.691 1 97.81 149 THR B N 1
ATOM 4831 C CA . THR B 1 149 ? 6.547 -3.92 6.699 1 97.81 149 THR B CA 1
ATOM 4832 C C . THR B 1 149 ? 7.852 -4.559 7.172 1 97.81 149 THR B C 1
ATOM 4834 O O . THR B 1 149 ? 7.84 -5.434 8.039 1 97.81 149 THR B O 1
ATOM 4837 N N . SER B 1 150 ? 8.953 -4.145 6.609 1 97.5 150 SER B N 1
ATOM 4838 C CA . SER B 1 150 ? 10.234 -4.707 7.023 1 97.5 150 SER B CA 1
ATOM 4839 C C . SER B 1 150 ? 10.586 -4.301 8.453 1 97.5 150 SER B C 1
ATOM 4841 O O . SER B 1 150 ? 10.523 -3.117 8.797 1 97.5 150 SER B O 1
ATOM 4843 N N . PRO B 1 151 ? 10.992 -5.258 9.273 1 94.88 151 PRO B N 1
ATOM 4844 C CA . PRO B 1 151 ? 11.375 -4.902 10.641 1 94.88 151 PRO B CA 1
ATOM 4845 C C . PRO B 1 151 ? 12.711 -4.176 10.719 1 94.88 151 PRO B C 1
ATOM 4847 O O . PRO B 1 151 ? 13.023 -3.539 11.727 1 94.88 151 PRO B O 1
ATOM 4850 N N . THR B 1 152 ? 13.492 -4.375 9.672 1 95.31 152 THR B N 1
ATOM 4851 C CA . THR B 1 152 ? 14.758 -3.67 9.562 1 95.31 152 THR B CA 1
ATOM 4852 C C . THR B 1 152 ? 14.859 -2.939 8.227 1 95.31 152 THR B C 1
ATOM 4854 O O . THR B 1 152 ? 14.367 -3.424 7.211 1 95.31 152 THR B O 1
ATOM 4857 N N . PRO B 1 153 ? 15.5 -1.747 8.273 1 95.5 153 PRO B N 1
ATOM 4858 C CA . PRO B 1 153 ? 15.633 -1.038 6.996 1 95.5 153 PRO B CA 1
ATOM 4859 C C . PRO B 1 153 ? 16.438 -1.827 5.961 1 95.5 153 PRO B C 1
ATOM 4861 O O . PRO B 1 153 ? 17.375 -2.533 6.32 1 95.5 153 PRO B O 1
ATOM 4864 N N . LEU B 1 154 ? 16.062 -1.727 4.695 1 98.19 154 LEU B N 1
ATOM 4865 C CA . LEU B 1 154 ? 16.812 -2.324 3.598 1 98.19 154 LEU B CA 1
ATOM 4866 C C . LEU B 1 154 ? 17.922 -1.388 3.123 1 98.19 154 LEU B C 1
ATOM 4868 O O . LEU B 1 154 ? 17.844 -0.176 3.344 1 98.19 154 LEU B O 1
ATOM 4872 N N . PRO B 1 155 ? 18.953 -1.934 2.545 1 98.12 155 PRO B N 1
ATOM 4873 C CA . PRO B 1 155 ? 20.031 -1.076 2.062 1 98.12 155 PRO B CA 1
ATOM 4874 C C . PRO B 1 155 ? 19.594 -0.166 0.917 1 98.12 155 PRO B C 1
ATOM 4876 O O . PRO B 1 155 ? 18.75 -0.545 0.111 1 98.12 155 PRO B O 1
ATOM 4879 N N . ASP B 1 156 ? 20.219 1.023 0.896 1 97.25 156 ASP B N 1
ATOM 4880 C CA . ASP B 1 156 ? 20.016 1.913 -0.243 1 97.25 156 ASP B CA 1
ATOM 4881 C C . ASP B 1 156 ? 20.562 1.296 -1.527 1 97.25 156 ASP B C 1
ATOM 4883 O O . ASP B 1 156 ? 21.625 0.674 -1.517 1 97.25 156 ASP B O 1
ATOM 4887 N N . THR B 1 157 ? 19.875 1.436 -2.58 1 97.62 157 THR B N 1
ATOM 4888 C CA . THR B 1 157 ? 20.328 0.922 -3.871 1 97.62 157 THR B CA 1
ATOM 4889 C C . THR B 1 157 ? 19.469 1.487 -5.004 1 97.62 157 THR B C 1
ATOM 4891 O O . THR B 1 157 ? 18.484 2.17 -4.758 1 97.62 157 THR B O 1
ATOM 4894 N N . CYS B 1 158 ? 19.938 1.37 -6.211 1 97.81 158 CYS B N 1
ATOM 4895 C CA . CYS B 1 158 ? 19.172 1.627 -7.43 1 97.81 158 CYS B CA 1
ATOM 4896 C C . CYS B 1 158 ? 18.906 0.331 -8.18 1 97.81 158 CYS B C 1
ATOM 4898 O O . CYS B 1 158 ? 19.656 -0.632 -8.07 1 97.81 158 CYS B O 1
ATOM 4900 N N . PHE B 1 159 ? 17.859 0.287 -8.883 1 98 159 PHE B N 1
ATOM 4901 C CA . PHE B 1 159 ? 17.547 -0.926 -9.633 1 98 159 PHE B CA 1
ATOM 4902 C C . PHE B 1 159 ? 16.734 -0.604 -10.875 1 98 159 PHE B C 1
ATOM 4904 O O . PHE B 1 159 ? 16.156 0.479 -10.977 1 98 159 PHE B O 1
ATOM 4911 N N . SER B 1 160 ? 16.719 -1.518 -11.805 1 97.62 160 SER B N 1
ATOM 4912 C CA . SER B 1 160 ? 15.859 -1.523 -12.984 1 97.62 160 SER B CA 1
ATOM 4913 C C . SER B 1 160 ? 15.039 -2.807 -13.07 1 97.62 160 SER B C 1
ATOM 4915 O O . SER B 1 160 ? 15.531 -3.887 -12.727 1 97.62 160 SER B O 1
ATOM 4917 N N . LEU B 1 161 ? 13.828 -2.672 -13.406 1 98.19 161 LEU B N 1
ATOM 4918 C CA . LEU B 1 161 ? 13.023 -3.854 -13.695 1 98.19 161 LEU B CA 1
ATOM 4919 C C . LEU B 1 161 ? 12.289 -3.701 -15.023 1 98.19 161 LEU B C 1
ATOM 4921 O O . LEU B 1 161 ? 12.055 -2.58 -15.484 1 98.19 161 LEU B O 1
ATOM 4925 N N . VAL B 1 162 ? 12.008 -4.781 -15.625 1 96.75 162 VAL B N 1
ATOM 4926 C CA . VAL B 1 162 ? 11.32 -4.801 -16.922 1 96.75 162 VAL B CA 1
ATOM 4927 C C . VAL B 1 162 ? 10.102 -5.711 -16.828 1 96.75 162 VAL B C 1
ATOM 4929 O O . VAL B 1 162 ? 10.211 -6.871 -16.422 1 96.75 162 VAL B O 1
ATOM 4932 N N . LEU B 1 163 ? 8.992 -5.176 -17.297 1 95.56 163 LEU B N 1
ATOM 4933 C CA . LEU B 1 163 ? 7.719 -5.871 -17.141 1 95.56 163 LEU B CA 1
ATOM 4934 C C . LEU B 1 163 ? 7.379 -6.676 -18.391 1 95.56 163 LEU B C 1
ATOM 4936 O O . LEU B 1 163 ? 6.559 -7.594 -18.344 1 95.56 163 LEU B O 1
ATOM 4940 N N . ASN B 1 164 ? 7.922 -6.25 -19.453 1 88.19 164 ASN B N 1
ATOM 4941 C CA . ASN B 1 164 ? 7.598 -6.969 -20.672 1 88.19 164 ASN B CA 1
ATOM 4942 C C . ASN B 1 164 ? 8.414 -8.25 -20.812 1 88.19 164 ASN B C 1
ATOM 4944 O O . ASN B 1 164 ? 9.281 -8.531 -19.984 1 88.19 164 ASN B O 1
ATOM 4948 N N . ASP B 1 165 ? 8.133 -9.055 -21.75 1 82.06 165 ASP B N 1
ATOM 4949 C CA . ASP B 1 165 ? 8.688 -10.398 -21.875 1 82.06 165 ASP B CA 1
ATOM 4950 C C . ASP B 1 165 ? 10.094 -10.352 -22.469 1 82.06 165 ASP B C 1
ATOM 4952 O O . ASP B 1 165 ? 10.781 -11.375 -22.516 1 82.06 165 ASP B O 1
ATOM 4956 N N . ALA B 1 166 ? 10.555 -9.203 -22.859 1 79.25 166 ALA B N 1
ATOM 4957 C CA . ALA B 1 166 ? 11.914 -9.047 -23.359 1 79.25 166 ALA B CA 1
ATOM 4958 C C . ALA B 1 166 ? 12.836 -8.484 -22.281 1 79.25 166 ALA B C 1
ATOM 4960 O O . ALA B 1 166 ? 12.805 -7.281 -22 1 79.25 166 ALA B O 1
ATOM 4961 N N . PRO B 1 167 ? 13.617 -9.297 -21.797 1 81.06 167 PRO B N 1
ATOM 4962 C CA . PRO B 1 167 ? 14.445 -8.836 -20.688 1 81.06 167 PRO B CA 1
ATOM 4963 C C . PRO B 1 167 ? 15.5 -7.816 -21.109 1 81.06 167 PRO B C 1
ATOM 4965 O O . PRO B 1 167 ? 15.836 -7.73 -22.297 1 81.06 167 PRO B O 1
ATOM 4968 N N . LYS B 1 168 ? 15.859 -7.031 -20.203 1 87.94 168 LYS B N 1
ATOM 4969 C CA . LYS B 1 168 ? 17 -6.141 -20.328 1 87.94 168 LYS B CA 1
ATOM 4970 C C . LYS B 1 168 ? 18.125 -6.555 -19.391 1 87.94 168 LYS B C 1
ATOM 4972 O O . LYS B 1 168 ? 17.875 -7 -18.266 1 87.94 168 LYS B O 1
ATOM 4977 N N . ASN B 1 169 ? 19.312 -6.352 -19.891 1 90.88 169 ASN B N 1
ATOM 4978 C CA . ASN B 1 169 ? 20.453 -6.672 -19.031 1 90.88 169 ASN B CA 1
ATOM 4979 C C . ASN B 1 169 ? 20.438 -5.859 -17.75 1 90.88 169 ASN B C 1
ATOM 4981 O O . ASN B 1 169 ? 20 -4.707 -17.734 1 90.88 169 ASN B O 1
ATOM 4985 N N . ASN B 1 170 ? 20.875 -6.5 -16.656 1 93.94 170 ASN B N 1
ATOM 4986 C CA . ASN B 1 170 ? 21 -5.863 -15.359 1 93.94 170 ASN B CA 1
ATOM 4987 C C . ASN B 1 170 ? 19.656 -5.344 -14.859 1 93.94 170 ASN B C 1
ATOM 4989 O O . ASN B 1 170 ? 19.547 -4.191 -14.438 1 93.94 170 ASN B O 1
ATOM 4993 N N . SER B 1 171 ? 18.656 -6.199 -14.938 1 96.06 171 SER B N 1
ATOM 4994 C CA . SER B 1 171 ? 17.312 -5.82 -14.492 1 96.06 171 SER B CA 1
ATOM 4995 C C . SER B 1 171 ? 16.625 -6.98 -13.781 1 96.06 171 SER B C 1
ATOM 4997 O O . SER B 1 171 ? 17.062 -8.125 -13.875 1 96.06 171 SER B O 1
ATOM 4999 N N . TRP B 1 172 ? 15.633 -6.656 -13 1 97.69 172 TRP B N 1
ATOM 5000 C CA . TRP B 1 172 ? 14.711 -7.652 -12.469 1 97.69 172 TRP B CA 1
ATOM 5001 C C . TRP B 1 172 ? 13.648 -8.016 -13.492 1 97.69 172 TRP B C 1
ATOM 5003 O O . TRP B 1 172 ? 13.086 -7.137 -14.148 1 97.69 172 TRP B O 1
ATOM 5013 N N . VAL B 1 173 ? 13.375 -9.328 -13.633 1 96.62 173 VAL B N 1
ATOM 5014 C CA . VAL B 1 173 ? 12.461 -9.797 -14.672 1 96.62 173 VAL B CA 1
ATOM 5015 C C . VAL B 1 173 ? 11.523 -10.859 -14.102 1 96.62 173 VAL B C 1
ATOM 5017 O O . VAL B 1 173 ? 11.812 -11.453 -13.055 1 96.62 173 VAL B O 1
ATOM 5020 N N . PHE B 1 174 ? 10.43 -11.148 -14.797 1 96.75 174 PHE B N 1
ATOM 5021 C CA . PHE B 1 174 ? 9.484 -12.156 -14.352 1 96.75 174 PHE B CA 1
ATOM 5022 C C . PHE B 1 174 ? 9.992 -13.555 -14.672 1 96.75 174 PHE B C 1
ATOM 5024 O O . PHE B 1 174 ? 9.664 -14.516 -13.969 1 96.75 174 PHE B O 1
ATOM 5031 N N . ALA B 1 175 ? 10.742 -13.641 -15.773 1 94.75 175 ALA B N 1
ATOM 5032 C CA . ALA B 1 175 ? 11.148 -14.961 -16.25 1 94.75 175 ALA B CA 1
ATOM 5033 C C . ALA B 1 175 ? 12.5 -14.898 -16.938 1 94.75 175 ALA B C 1
ATOM 5035 O O . ALA B 1 175 ? 12.82 -13.914 -17.609 1 94.75 175 ALA B O 1
ATOM 503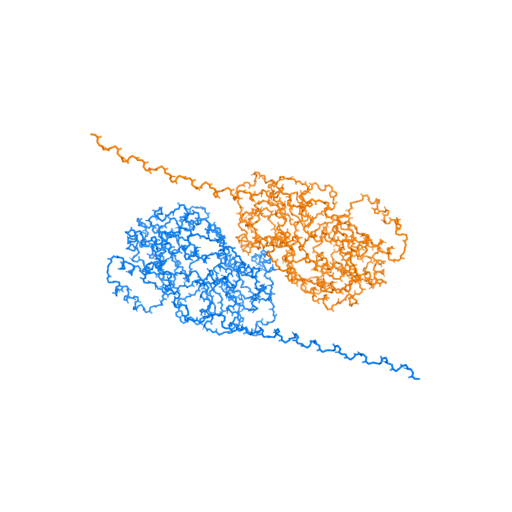6 N N . GLN B 1 176 ? 13.242 -15.953 -16.766 1 91.44 176 GLN B N 1
ATOM 5037 C CA . GLN B 1 176 ? 14.547 -16.109 -17.406 1 91.44 176 GLN B CA 1
ATOM 5038 C C . GLN B 1 176 ? 14.516 -17.25 -18.438 1 91.44 176 GLN B C 1
ATOM 5040 O O . GLN B 1 176 ? 14.102 -18.359 -18.125 1 91.44 176 GLN B O 1
ATOM 5045 N N . GLU B 1 177 ? 14.898 -16.938 -19.562 1 87.25 177 GLU B N 1
ATOM 5046 C CA . GLU B 1 177 ? 14.922 -17.938 -20.625 1 87.25 177 GLU B CA 1
ATOM 5047 C C . GLU B 1 177 ? 16.109 -18.875 -20.453 1 87.25 177 GLU B C 1
ATOM 5049 O O . GLU B 1 177 ? 17.109 -18.531 -19.828 1 87.25 177 GLU B O 1
ATOM 5054 N N . ASN B 1 178 ? 15.867 -20.203 -20.906 1 73.69 178 ASN B N 1
ATOM 5055 C CA . ASN B 1 178 ? 16.906 -21.219 -20.812 1 73.69 178 ASN B CA 1
ATOM 5056 C C . ASN B 1 178 ? 18.062 -20.938 -21.781 1 73.69 178 ASN B C 1
ATOM 5058 O O . ASN B 1 178 ? 18.969 -21.75 -21.922 1 73.69 178 ASN B O 1
ATOM 5062 N N . LYS B 1 179 ? 17.891 -19.922 -22.531 1 60.47 179 LYS B N 1
ATOM 5063 C CA . LYS B 1 179 ? 18.953 -19.734 -23.516 1 60.47 179 LYS B CA 1
ATOM 5064 C C . LYS B 1 179 ? 20.328 -19.688 -22.859 1 60.47 179 LYS B C 1
ATOM 5066 O O . LYS B 1 179 ? 20.469 -19.203 -21.734 1 60.47 179 LYS B O 1
ATOM 5071 N N . GLY B 1 180 ? 21.016 -20.797 -23.078 1 50.41 180 GLY B N 1
ATOM 5072 C CA . GLY B 1 180 ? 22.406 -20.781 -22.656 1 50.41 180 GLY B CA 1
ATOM 5073 C C . GLY B 1 180 ? 22.875 -19.422 -22.172 1 50.41 180 GLY B C 1
ATOM 5074 O O . GLY B 1 180 ? 22.062 -18.562 -21.812 1 50.41 180 GLY B O 1
ATOM 5075 N N . GLN B 1 181 ? 23.938 -18.953 -22.703 1 46.97 181 GLN B N 1
ATOM 5076 C CA . GLN B 1 181 ? 24.781 -17.812 -22.375 1 46.97 181 GLN B CA 1
ATOM 5077 C C . GLN B 1 181 ? 23.953 -16.531 -22.344 1 46.97 181 GLN B C 1
ATOM 5079 O O . GLN B 1 181 ? 24.016 -15.719 -23.266 1 46.97 181 GLN B O 1
ATOM 5084 N N . SER B 1 182 ? 22.641 -16.625 -21.891 1 55.16 182 SER B N 1
ATOM 5085 C CA . SER B 1 182 ? 22.172 -15.234 -21.891 1 55.16 182 SER B CA 1
ATOM 5086 C C . SER B 1 182 ? 23.156 -14.328 -21.156 1 55.16 182 SER B C 1
ATOM 5088 O O . SER B 1 182 ? 23.562 -14.625 -20.031 1 55.16 182 SER B O 1
ATOM 5090 N N . ALA B 1 183 ? 23.797 -13.719 -21.859 1 64.75 183 ALA B N 1
ATOM 5091 C CA . ALA B 1 183 ? 24.766 -12.703 -21.484 1 64.75 183 ALA B CA 1
ATOM 5092 C C . ALA B 1 183 ? 24.125 -11.664 -20.547 1 64.75 183 ALA B C 1
ATOM 5094 O O . ALA B 1 183 ? 24.844 -10.891 -19.906 1 64.75 183 ALA B O 1
ATOM 5095 N N . TYR B 1 184 ? 22.719 -12.086 -20.266 1 84.5 184 TYR B N 1
ATOM 5096 C CA . TYR B 1 184 ? 22.125 -11.008 -19.469 1 84.5 184 TYR B CA 1
ATOM 5097 C C . TYR B 1 184 ? 22.156 -11.344 -17.984 1 84.5 184 TYR B C 1
ATOM 5099 O O . TYR B 1 184 ? 21.953 -12.492 -17.594 1 84.5 184 TYR B O 1
ATOM 5107 N N . ARG B 1 185 ? 22.484 -10.438 -17.312 1 89.62 185 ARG B N 1
ATOM 5108 C CA . ARG B 1 185 ? 22.375 -10.516 -15.859 1 89.62 185 ARG B CA 1
ATOM 5109 C C . ARG B 1 185 ? 21 -10.078 -15.383 1 89.62 185 ARG B C 1
ATOM 5111 O O . ARG B 1 185 ? 20.797 -8.898 -15.094 1 89.62 185 ARG B O 1
ATOM 5118 N N . THR B 1 186 ? 20.125 -11.023 -15.344 1 93.31 186 THR B N 1
ATOM 5119 C CA . THR B 1 186 ? 18.766 -10.742 -14.875 1 93.31 186 THR B CA 1
ATOM 5120 C C . THR B 1 186 ? 18.5 -11.461 -13.555 1 93.31 186 THR B C 1
ATOM 5122 O O . THR B 1 186 ? 19.094 -12.5 -13.273 1 93.31 186 THR B O 1
ATOM 5125 N N . TRP B 1 187 ? 17.734 -10.859 -12.742 1 96 187 TRP B N 1
ATOM 5126 C CA . TRP B 1 187 ? 17.266 -11.438 -11.492 1 96 187 TRP B CA 1
ATOM 5127 C C . TRP B 1 187 ? 15.75 -11.625 -11.508 1 96 187 TRP B C 1
ATOM 5129 O O . TRP B 1 187 ? 15.023 -10.773 -12.031 1 96 187 TRP B O 1
ATOM 5139 N N . LEU B 1 188 ? 15.297 -12.664 -10.953 1 96.56 188 LEU B N 1
ATOM 5140 C CA . LEU B 1 188 ? 13.859 -12.93 -10.93 1 96.56 188 LEU B CA 1
ATOM 5141 C C . LEU B 1 188 ? 13.164 -12.07 -9.875 1 96.56 188 LEU B C 1
ATOM 5143 O O . LEU B 1 188 ? 13.672 -11.906 -8.766 1 96.56 188 LEU B O 1
ATOM 5147 N N . MET B 1 189 ? 12.102 -11.5 -10.258 1 98.31 189 MET B N 1
ATOM 5148 C CA . MET B 1 189 ? 11.219 -10.844 -9.305 1 98.31 189 MET B CA 1
ATOM 5149 C C . MET B 1 189 ? 9.883 -11.57 -9.211 1 98.31 189 MET B C 1
ATOM 5151 O O . MET B 1 189 ? 9.508 -12.312 -10.117 1 98.31 189 MET B O 1
ATOM 5155 N N . PRO B 1 190 ? 9.117 -11.391 -8.078 1 98.44 190 PRO B N 1
ATOM 5156 C CA . PRO B 1 190 ? 7.797 -12.016 -7.977 1 98.44 190 PRO B CA 1
ATOM 5157 C C . PRO B 1 190 ? 6.836 -11.547 -9.07 1 98.44 190 PRO B C 1
ATOM 5159 O O . PRO B 1 190 ? 6.91 -10.398 -9.508 1 98.44 190 PRO B O 1
ATOM 5162 N N . HIS B 1 191 ? 6 -12.375 -9.492 1 98 191 HIS B N 1
ATOM 5163 C CA . HIS B 1 191 ? 4.977 -12.078 -10.484 1 98 191 HIS B CA 1
ATOM 5164 C C . HIS B 1 191 ? 3.984 -11.047 -9.961 1 98 191 HIS B C 1
ATOM 5166 O O . HIS B 1 191 ? 3.727 -10.984 -8.758 1 98 191 HIS B O 1
ATOM 5172 N N . PHE B 1 192 ? 3.391 -10.219 -10.781 1 97.88 192 PHE B N 1
ATOM 5173 C CA . PHE B 1 192 ? 2.479 -9.148 -10.398 1 97.88 192 PHE B CA 1
ATOM 5174 C C . PHE B 1 192 ? 1.22 -9.711 -9.75 1 97.88 192 PHE B C 1
ATOM 5176 O O . PHE B 1 192 ? 0.575 -9.039 -8.945 1 97.88 192 PHE B O 1
ATOM 5183 N N . ALA B 1 193 ? 0.862 -10.945 -9.992 1 97.81 193 ALA B N 1
ATOM 5184 C CA . ALA B 1 193 ? -0.347 -11.57 -9.461 1 97.81 193 ALA B CA 1
ATOM 5185 C C . ALA B 1 193 ? -0.289 -11.672 -7.941 1 97.81 193 ALA B C 1
ATOM 5187 O O . ALA B 1 193 ? -1.321 -11.828 -7.285 1 97.81 193 ALA B O 1
ATOM 5188 N N . PHE B 1 194 ? 0.901 -11.625 -7.375 1 98.44 194 PHE B N 1
ATOM 5189 C CA . PHE B 1 194 ? 1.028 -11.711 -5.926 1 98.44 194 PHE B CA 1
ATOM 5190 C C . PHE B 1 194 ? 0.412 -10.492 -5.25 1 98.44 194 PHE B C 1
ATOM 5192 O O . PHE B 1 194 ? 0.117 -10.523 -4.051 1 98.44 194 PHE B O 1
ATOM 5199 N N . TRP B 1 195 ? 0.266 -9.414 -6.023 1 98.5 195 TRP B N 1
ATOM 5200 C CA . TRP B 1 195 ? -0.609 -8.32 -5.613 1 98.5 195 TRP B CA 1
ATOM 5201 C C . TRP B 1 195 ? -2.041 -8.562 -6.082 1 98.5 195 TRP B C 1
ATOM 5203 O O . TRP B 1 195 ? -2.92 -8.867 -5.273 1 98.5 195 TRP B O 1
ATOM 5213 N N . SER B 1 196 ? -2.215 -8.516 -7.297 1 98.19 196 SER B N 1
ATOM 5214 C CA . SER B 1 196 ? -3.494 -8.781 -7.945 1 98.19 196 SER B CA 1
ATOM 5215 C C . SER B 1 196 ? -3.334 -8.906 -9.453 1 98.19 196 SER B C 1
ATOM 5217 O O . SER B 1 196 ? -2.471 -8.25 -10.047 1 98.19 196 SER B O 1
ATOM 5219 N N . TRP B 1 197 ? -3.961 -9.766 -10 1 96.56 197 TRP B N 1
ATOM 5220 C CA . TRP B 1 197 ? -4.125 -9.844 -11.453 1 96.56 197 TRP B CA 1
ATOM 5221 C C . TRP B 1 197 ? -5.527 -9.414 -11.859 1 96.56 197 TRP B C 1
ATOM 5223 O O . TRP B 1 197 ? -6.473 -10.203 -11.805 1 96.56 197 TRP B O 1
ATOM 5233 N N . ALA B 1 198 ? -5.617 -8.188 -12.344 1 92.12 198 ALA B N 1
ATOM 5234 C CA . ALA B 1 198 ? -6.914 -7.547 -12.539 1 92.12 198 ALA B CA 1
ATOM 5235 C C . ALA B 1 198 ? -7.602 -8.07 -13.797 1 92.12 198 ALA B C 1
ATOM 5237 O O . ALA B 1 198 ? -7.754 -7.344 -14.781 1 92.12 198 ALA B O 1
ATOM 5238 N N . ARG B 1 199 ? -8.102 -9.242 -13.688 1 88.12 199 ARG B N 1
ATOM 5239 C CA . ARG B 1 199 ? -8.914 -9.898 -14.711 1 88.12 199 ARG B CA 1
ATOM 5240 C C . ARG B 1 199 ? -10.219 -10.414 -14.133 1 88.12 199 ARG B C 1
ATOM 5242 O O . ARG B 1 199 ? -10.328 -10.641 -12.922 1 88.12 199 ARG B O 1
ATOM 5249 N N . PRO B 1 200 ? -11.305 -10.406 -14.812 1 78.56 200 PRO B N 1
ATOM 5250 C CA . PRO B 1 200 ? -12.641 -10.734 -14.305 1 78.56 200 PRO B CA 1
ATOM 5251 C C . PRO B 1 200 ? -12.648 -11.992 -13.43 1 78.56 200 PRO B C 1
ATOM 5253 O O . PRO B 1 200 ? -13.352 -12.039 -12.422 1 78.56 200 PRO B O 1
ATOM 5256 N N . THR B 1 201 ? -11.836 -13.047 -13.719 1 83.25 201 THR B N 1
ATOM 5257 C CA . THR B 1 201 ? -11.906 -14.266 -12.914 1 83.25 201 THR B CA 1
ATOM 5258 C C . THR B 1 201 ? -10.695 -14.383 -12 1 83.25 201 THR B C 1
ATOM 5260 O O . THR B 1 201 ? -10.484 -15.422 -11.375 1 83.25 201 THR B O 1
ATOM 5263 N N . LEU B 1 202 ? -10.047 -13.344 -11.938 1 93.12 202 LEU B N 1
ATOM 5264 C CA . LEU B 1 202 ? -8.891 -13.32 -11.039 1 93.12 202 LEU B CA 1
ATOM 5265 C C . LEU B 1 202 ? -8.953 -12.117 -10.109 1 93.12 202 LEU B C 1
ATOM 5267 O O . LEU B 1 202 ? -10.023 -11.555 -9.883 1 93.12 202 LEU B O 1
ATOM 5271 N N . GLY B 1 203 ? -7.953 -11.75 -9.508 1 95.12 203 GLY B N 1
ATOM 5272 C CA . GLY B 1 203 ? -7.859 -10.695 -8.508 1 95.12 203 GLY B CA 1
ATOM 5273 C C . GLY B 1 203 ? -6.664 -10.852 -7.586 1 95.12 203 GLY B C 1
ATOM 5274 O O . GLY B 1 203 ? -5.59 -11.266 -8.023 1 95.12 203 GLY B O 1
ATOM 5275 N N . ALA B 1 204 ? -6.914 -10.484 -6.371 1 97.19 204 ALA B N 1
ATOM 5276 C CA . ALA B 1 204 ? -5.836 -10.578 -5.391 1 97.19 204 ALA B CA 1
ATOM 5277 C C . ALA B 1 204 ? -5.418 -12.023 -5.164 1 97.19 204 ALA B C 1
ATOM 5279 O O . ALA B 1 204 ? -6.27 -12.914 -5.055 1 97.19 204 ALA B O 1
ATOM 5280 N N . MET B 1 205 ? -4.164 -12.258 -5.074 1 97.38 205 MET B N 1
ATOM 5281 C CA . MET B 1 205 ? -3.609 -13.602 -4.965 1 97.38 205 MET B CA 1
ATOM 5282 C C . MET B 1 205 ? -4.195 -14.344 -3.764 1 97.38 205 MET B C 1
ATOM 5284 O O . MET B 1 205 ? -4.605 -15.492 -3.879 1 97.38 205 MET B O 1
ATOM 5288 N N . ASP B 1 206 ? -4.219 -13.672 -2.623 1 95.69 206 ASP B N 1
ATOM 5289 C CA . ASP B 1 206 ? -4.645 -14.352 -1.405 1 95.69 206 ASP B CA 1
ATOM 5290 C C . ASP B 1 206 ? -6.125 -14.727 -1.474 1 95.69 206 ASP B C 1
ATOM 5292 O O . ASP B 1 206 ? -6.543 -15.727 -0.897 1 95.69 206 ASP B O 1
ATOM 5296 N N . ASP B 1 207 ? -6.941 -13.953 -2.195 1 95.25 207 ASP B N 1
ATOM 5297 C CA . ASP B 1 207 ? -8.344 -14.305 -2.398 1 95.25 207 ASP B CA 1
ATOM 5298 C C . ASP B 1 207 ? -8.477 -15.578 -3.229 1 95.25 207 ASP B C 1
ATOM 5300 O O . ASP B 1 207 ? -9.289 -16.453 -2.914 1 95.25 207 ASP B O 1
ATOM 5304 N N . ILE B 1 208 ? -7.715 -15.648 -4.258 1 97.19 208 ILE B N 1
ATOM 5305 C CA . ILE B 1 208 ? -7.766 -16.812 -5.133 1 97.19 208 ILE B CA 1
ATOM 5306 C C . ILE B 1 208 ? -7.273 -18.047 -4.379 1 97.19 208 ILE B C 1
ATOM 5308 O O . ILE B 1 208 ? -7.863 -19.125 -4.488 1 97.19 208 ILE B O 1
ATOM 5312 N N . LEU B 1 209 ? -6.219 -17.891 -3.611 1 97.88 209 LEU B N 1
ATOM 5313 C CA . LEU B 1 209 ? -5.691 -19.016 -2.842 1 97.88 209 LEU B CA 1
ATOM 5314 C C . LEU B 1 209 ? -6.711 -19.5 -1.815 1 97.88 209 LEU B C 1
ATOM 5316 O O . LEU B 1 209 ? -6.781 -20.703 -1.522 1 97.88 209 LEU B O 1
ATOM 5320 N N . ARG B 1 210 ? -7.484 -18.578 -1.282 1 96 210 ARG B N 1
ATOM 5321 C CA . ARG B 1 210 ? -8.547 -18.984 -0.363 1 96 210 ARG B CA 1
ATOM 5322 C C . ARG B 1 210 ? -9.609 -19.797 -1.079 1 96 210 ARG B C 1
ATOM 5324 O O . ARG B 1 210 ? -10.102 -20.797 -0.54 1 96 210 ARG B O 1
ATOM 5331 N N . LYS B 1 211 ? -9.977 -19.391 -2.252 1 96.81 211 LYS B N 1
ATOM 5332 C CA . LYS B 1 211 ? -10.938 -20.156 -3.039 1 96.81 211 LYS B CA 1
ATOM 5333 C C . LYS B 1 211 ? -10.406 -21.547 -3.355 1 96.81 211 LYS B C 1
ATOM 5335 O O . LYS B 1 211 ? -11.141 -22.531 -3.271 1 96.81 211 LYS B O 1
ATOM 5340 N N . ILE B 1 212 ? -9.156 -21.625 -3.725 1 98.19 212 ILE B N 1
ATOM 5341 C CA . ILE B 1 212 ? -8.523 -22.906 -4.012 1 98.19 212 ILE B CA 1
ATOM 5342 C C . ILE B 1 212 ? -8.539 -23.781 -2.758 1 98.19 212 ILE B C 1
ATOM 5344 O O . ILE B 1 212 ? -8.852 -24.969 -2.828 1 98.19 212 ILE B O 1
ATOM 5348 N N . ALA B 1 213 ? -8.203 -23.172 -1.614 1 97.69 213 ALA B N 1
ATOM 5349 C CA . ALA B 1 213 ? -8.211 -23.922 -0.358 1 97.69 213 ALA B CA 1
ATOM 5350 C C . ALA B 1 213 ? -9.586 -24.5 -0.07 1 97.69 213 ALA B C 1
ATOM 5352 O O . ALA B 1 213 ? -9.695 -25.625 0.443 1 97.69 213 ALA B O 1
ATOM 5353 N N . THR B 1 214 ? -10.594 -23.75 -0.383 1 97.12 214 THR B N 1
ATOM 5354 C CA . THR B 1 214 ? -11.961 -24.234 -0.181 1 97.12 214 THR B CA 1
ATOM 5355 C C . THR B 1 214 ? -12.227 -25.469 -1.028 1 97.12 214 THR B C 1
ATOM 5357 O O . THR B 1 214 ? -12.789 -26.453 -0.538 1 97.12 214 THR B O 1
ATOM 5360 N N . ILE B 1 215 ? -11.805 -25.406 -2.26 1 98 215 ILE B N 1
ATOM 5361 C CA . ILE B 1 215 ? -11.977 -26.562 -3.143 1 98 215 ILE B CA 1
ATOM 5362 C C . ILE B 1 215 ? -11.164 -27.75 -2.609 1 98 215 ILE B C 1
ATOM 5364 O O . ILE B 1 215 ? -11.672 -28.859 -2.531 1 98 215 ILE B O 1
ATOM 5368 N N . GLU B 1 216 ? -9.945 -27.516 -2.205 1 98 216 GLU B N 1
ATOM 5369 C CA . GLU B 1 216 ? -9.039 -28.562 -1.747 1 98 216 GLU B CA 1
ATOM 5370 C C . GLU B 1 216 ? -9.539 -29.203 -0.453 1 98 216 GLU B C 1
ATOM 5372 O O . GLU B 1 216 ? -9.312 -30.391 -0.21 1 98 216 GLU B O 1
ATOM 5377 N N . ARG B 1 217 ? -10.203 -28.422 0.347 1 96 217 ARG B N 1
ATOM 5378 C CA . ARG B 1 217 ? -10.789 -28.953 1.568 1 96 217 ARG B CA 1
ATOM 5379 C C . ARG B 1 217 ? -11.984 -29.844 1.254 1 96 217 ARG B C 1
ATOM 5381 O O . ARG B 1 217 ? -12.195 -30.875 1.913 1 96 217 ARG B O 1
ATOM 5388 N N . GLY B 1 218 ? -12.695 -29.531 0.249 1 96.06 218 GLY B N 1
ATOM 5389 C CA . GLY B 1 218 ? -13.945 -30.203 -0.042 1 96.06 218 GLY B CA 1
ATOM 5390 C C . GLY B 1 218 ? -13.797 -31.328 -1.041 1 96.06 218 GLY B C 1
ATOM 5391 O O . GLY B 1 218 ? -14.703 -32.156 -1.188 1 96.06 218 GLY B O 1
ATOM 5392 N N . THR B 1 219 ? -12.656 -31.359 -1.733 1 96.94 219 THR B N 1
ATOM 5393 C CA . THR B 1 219 ? -12.484 -32.344 -2.803 1 96.94 219 THR B CA 1
ATOM 5394 C C . THR B 1 219 ? -11.141 -33.062 -2.672 1 96.94 219 THR B C 1
ATOM 5396 O O . THR B 1 219 ? -10.188 -32.719 -3.369 1 96.94 219 THR B O 1
ATOM 5399 N N . PRO B 1 220 ? -11.125 -34.094 -1.877 1 94.81 220 PRO B N 1
ATOM 5400 C CA . PRO B 1 220 ? -9.898 -34.875 -1.819 1 94.81 220 PRO B CA 1
ATOM 5401 C C . PRO B 1 220 ? -9.508 -35.469 -3.172 1 94.81 220 PRO B C 1
ATOM 5403 O O . PRO B 1 220 ? -10.344 -35.562 -4.074 1 94.81 220 PRO B O 1
ATOM 5406 N N . PHE B 1 221 ? -8.312 -35.906 -3.277 1 97.44 221 PHE B N 1
ATOM 5407 C CA . PHE B 1 221 ? -7.77 -36.344 -4.566 1 97.44 221 PHE B CA 1
ATOM 5408 C C . PHE B 1 221 ? -8.648 -37.406 -5.203 1 97.44 221 PHE B C 1
ATOM 5410 O O . PHE B 1 221 ? -8.93 -37.344 -6.406 1 97.44 221 PHE B O 1
ATOM 5417 N N . SER B 1 222 ? -9.125 -38.312 -4.418 1 97.25 222 SER B N 1
ATOM 5418 C CA . SER B 1 222 ? -9.906 -39.438 -4.922 1 97.25 222 SER B CA 1
ATOM 5419 C C . SER B 1 222 ? -11.234 -38.969 -5.512 1 97.25 222 SER B C 1
ATOM 5421 O O . SER B 1 222 ? -11.844 -39.688 -6.309 1 97.25 222 SER B O 1
ATOM 5423 N N . GLN B 1 223 ? -11.672 -37.781 -5.148 1 97.88 223 GLN B N 1
ATOM 5424 C CA . GLN B 1 223 ? -12.984 -37.281 -5.574 1 97.88 223 GLN B CA 1
ATOM 5425 C C . GLN B 1 223 ? -12.844 -36.25 -6.688 1 97.88 223 GLN B C 1
ATOM 5427 O O . GLN B 1 223 ? -13.844 -35.781 -7.227 1 97.88 223 GLN B O 1
ATOM 5432 N N . LYS B 1 224 ? -11.664 -35.938 -7.035 1 98.69 224 LYS B N 1
ATOM 5433 C CA . LYS B 1 224 ? -11.438 -35 -8.133 1 98.69 224 LYS B CA 1
ATOM 5434 C C . LYS B 1 224 ? -11.836 -35.625 -9.469 1 98.69 224 LYS B C 1
ATOM 5436 O O . LYS B 1 224 ? -11.883 -36.844 -9.609 1 98.69 224 LYS B O 1
ATOM 5441 N N . GLU B 1 225 ? -12.148 -34.688 -10.414 1 98.56 225 GLU B N 1
ATOM 5442 C CA . GLU B 1 225 ? -12.406 -35.156 -11.773 1 98.56 225 GLU B CA 1
ATOM 5443 C C . GLU B 1 225 ? -11.195 -35.875 -12.352 1 98.56 225 GLU B C 1
ATOM 5445 O O . GLU B 1 225 ? -10.086 -35.344 -12.344 1 98.56 225 GLU B O 1
ATOM 5450 N N . ASP B 1 226 ? -11.438 -37.062 -12.891 1 98.5 226 ASP B N 1
ATOM 5451 C CA . ASP B 1 226 ? -10.367 -37.938 -13.367 1 98.5 226 ASP B CA 1
ATOM 5452 C C . ASP B 1 226 ? -10.023 -37.656 -14.828 1 98.5 226 ASP B C 1
ATOM 5454 O O . ASP B 1 226 ? -10.086 -38.531 -15.68 1 98.5 226 ASP B O 1
ATOM 5458 N N . ARG B 1 227 ? -9.641 -36.438 -15.141 1 98.69 227 ARG B N 1
ATOM 5459 C CA . ARG B 1 227 ? -9.289 -35.938 -16.469 1 98.69 227 ARG B CA 1
ATOM 5460 C C . ARG B 1 227 ? -8.18 -34.906 -16.406 1 98.69 227 ARG B C 1
ATOM 5462 O O . ARG B 1 227 ? -8.016 -34.25 -15.375 1 98.69 227 ARG B O 1
ATOM 5469 N N . ALA B 1 228 ? -7.406 -34.844 -17.438 1 98.81 228 ALA B N 1
ATOM 5470 C CA . ALA B 1 228 ? -6.473 -33.719 -17.625 1 98.81 228 ALA B CA 1
ATOM 5471 C C . ALA B 1 228 ? -7.203 -32.469 -18.078 1 98.81 228 ALA B C 1
ATOM 5473 O O . ALA B 1 228 ? -8.031 -32.531 -18.984 1 98.81 228 ALA B O 1
ATOM 5474 N N . VAL B 1 229 ? -6.918 -31.344 -17.422 1 98.69 229 VAL B N 1
ATOM 5475 C CA . VAL B 1 229 ? -7.633 -30.125 -17.766 1 98.69 229 VAL B CA 1
ATOM 5476 C C . VAL B 1 229 ? -6.652 -29.078 -18.281 1 98.69 229 VAL B C 1
ATOM 5478 O O . VAL B 1 229 ? -5.527 -28.953 -17.781 1 98.69 229 VAL B O 1
ATOM 5481 N N . TRP B 1 230 ? -7.047 -28.312 -19.297 1 98.12 230 TRP B N 1
ATOM 5482 C CA . TRP B 1 230 ? -6.305 -27.172 -19.828 1 98.12 230 TRP B CA 1
ATOM 5483 C C . TRP B 1 230 ? -7.223 -26.234 -20.609 1 98.12 230 TRP B C 1
ATOM 5485 O O . TRP B 1 230 ? -8.109 -26.688 -21.328 1 98.12 230 TRP B O 1
ATOM 5495 N N . ARG B 1 231 ? -7.078 -24.984 -20.375 1 95.88 231 ARG B N 1
ATOM 5496 C CA . ARG B 1 231 ? -7.676 -23.906 -21.172 1 95.88 231 ARG B CA 1
ATOM 5497 C C . ARG B 1 231 ? -6.617 -22.891 -21.609 1 95.88 231 ARG B C 1
ATOM 5499 O O . ARG B 1 231 ? -5.762 -22.5 -20.812 1 95.88 231 ARG B O 1
ATOM 5506 N N . GLY B 1 232 ? -6.578 -22.484 -22.828 1 94.06 232 GLY B N 1
ATOM 5507 C CA . GLY B 1 232 ? -5.609 -21.484 -23.219 1 94.06 232 GLY B CA 1
ATOM 5508 C C . GLY B 1 232 ? -5.758 -21.047 -24.672 1 94.06 232 GLY B C 1
ATOM 5509 O O . GLY B 1 232 ? -6.625 -21.547 -25.391 1 94.06 232 GLY B O 1
ATOM 5510 N N . THR B 1 233 ? -4.977 -20.062 -25.016 1 92.56 233 THR B N 1
ATOM 5511 C CA . THR B 1 233 ? -4.922 -19.562 -26.391 1 92.56 233 THR B CA 1
ATOM 5512 C C . THR B 1 233 ? -3.922 -20.359 -27.219 1 92.56 233 THR B C 1
ATOM 5514 O O . THR B 1 233 ? -2.719 -20.328 -26.953 1 92.56 233 THR B O 1
ATOM 5517 N N . PRO B 1 234 ? -4.371 -20.938 -28.297 1 93.88 234 PRO B N 1
ATOM 5518 C CA . PRO B 1 234 ? -3.523 -21.891 -29.031 1 93.88 234 PRO B CA 1
ATOM 5519 C C . PRO B 1 234 ? -2.328 -21.203 -29.703 1 93.88 234 PRO B C 1
ATOM 5521 O O . PRO B 1 234 ? -1.301 -21.859 -29.938 1 93.88 234 PRO B O 1
ATOM 5524 N N . TRP B 1 235 ? -2.396 -19.922 -29.953 1 90.69 235 TRP B N 1
ATOM 5525 C CA . TRP B 1 235 ? -1.385 -19.297 -30.797 1 90.69 235 TRP B CA 1
ATOM 5526 C C . TRP B 1 235 ? -0.283 -18.672 -29.953 1 90.69 235 TRP B C 1
ATOM 5528 O O . TRP B 1 235 ? 0.682 -18.125 -30.484 1 90.69 235 TRP B O 1
ATOM 5538 N N . PHE B 1 236 ? -0.364 -18.703 -28.703 1 90.56 236 PHE B N 1
ATOM 5539 C CA . PHE B 1 236 ? 0.72 -18.266 -27.828 1 90.56 236 PHE B CA 1
ATOM 5540 C C . PHE B 1 236 ? 1.635 -19.438 -27.484 1 90.56 236 PHE B C 1
ATOM 5542 O O . PHE B 1 236 ? 1.262 -20.328 -26.703 1 90.56 236 PHE B O 1
ATOM 5549 N N . ASN B 1 237 ? 2.824 -19.469 -28.125 1 92.25 237 ASN B N 1
ATOM 5550 C CA . ASN B 1 237 ? 3.783 -20.562 -27.938 1 92.25 237 ASN B CA 1
ATOM 5551 C C . ASN B 1 237 ? 5.207 -20.031 -27.797 1 92.25 237 ASN B C 1
ATOM 5553 O O . ASN B 1 237 ? 5.547 -18.984 -28.359 1 92.25 237 ASN B O 1
ATOM 5557 N N . PRO B 1 238 ? 5.965 -20.734 -27 1 88.12 238 PRO B N 1
ATOM 5558 C CA . PRO B 1 238 ? 7.363 -20.312 -26.922 1 88.12 238 PRO B CA 1
ATOM 5559 C C . PRO B 1 238 ? 8.141 -20.625 -28.203 1 88.12 238 PRO B C 1
ATOM 5561 O O . PRO B 1 238 ? 7.754 -21.516 -28.969 1 88.12 238 PRO B O 1
ATOM 5564 N N . LEU B 1 239 ? 9.234 -19.969 -28.453 1 83 239 LEU B N 1
ATOM 5565 C CA . LEU B 1 239 ? 10.047 -20.141 -29.656 1 83 239 LEU B CA 1
ATOM 5566 C C . LEU B 1 239 ? 10.586 -21.562 -29.75 1 83 239 LEU B C 1
ATOM 5568 O O . LEU B 1 239 ? 10.719 -22.109 -30.844 1 83 239 LEU B O 1
ATOM 5572 N N . SER B 1 240 ? 10.891 -22.188 -28.609 1 83.75 240 SER B N 1
ATOM 5573 C CA . SER B 1 240 ? 11.492 -23.516 -28.578 1 83.75 240 SER B CA 1
ATOM 5574 C C . SER B 1 240 ? 10.469 -24.594 -28.922 1 83.75 240 SER B C 1
ATOM 5576 O O . SER B 1 240 ? 10.836 -25.734 -29.219 1 83.75 240 SER B O 1
ATOM 5578 N N . ALA B 1 241 ? 9.25 -24.312 -28.828 1 88.81 241 ALA B N 1
ATOM 5579 C CA . ALA B 1 241 ? 8.148 -25.203 -29.172 1 88.81 241 ALA B CA 1
ATOM 5580 C C . ALA B 1 241 ? 6.996 -24.422 -29.797 1 88.81 241 ALA B C 1
ATOM 5582 O O . ALA B 1 241 ? 5.969 -24.188 -29.156 1 88.81 241 ALA B O 1
ATOM 5583 N N . PRO B 1 242 ? 7.137 -24.078 -31.047 1 92 242 PRO B N 1
ATOM 5584 C CA . PRO B 1 242 ? 6.262 -23.094 -31.688 1 92 242 PRO B CA 1
ATOM 5585 C C . PRO B 1 242 ? 4.832 -23.609 -31.859 1 92 242 PRO B C 1
ATOM 5587 O O . PRO B 1 242 ? 3.934 -22.828 -32.188 1 92 242 PRO B O 1
ATOM 5590 N N . THR B 1 243 ? 4.562 -24.922 -31.719 1 96.06 243 THR B N 1
ATOM 5591 C CA . THR B 1 243 ? 3.205 -25.438 -31.844 1 96.06 243 THR B CA 1
ATOM 5592 C C . THR B 1 243 ? 2.779 -26.156 -30.562 1 96.06 243 THR B C 1
ATOM 5594 O O . THR B 1 243 ? 1.932 -27.047 -30.609 1 96.06 243 THR B O 1
ATOM 5597 N N . LEU B 1 244 ? 3.35 -25.797 -29.453 1 96.31 244 LEU B N 1
ATOM 5598 C CA . LEU B 1 244 ? 3.182 -26.469 -28.172 1 96.31 244 LEU B CA 1
ATOM 5599 C C . LEU B 1 244 ? 1.703 -26.625 -27.828 1 96.31 244 LEU B C 1
ATOM 5601 O O . LEU B 1 244 ? 1.227 -27.75 -27.625 1 96.31 244 LEU B O 1
ATOM 5605 N N . ARG B 1 245 ? 0.946 -25.562 -27.766 1 97.5 245 ARG B N 1
ATOM 5606 C CA . ARG B 1 245 ? -0.447 -25.578 -27.328 1 97.5 245 ARG B CA 1
ATOM 5607 C C . ARG B 1 245 ? -1.338 -26.219 -28.391 1 97.5 245 ARG B C 1
ATOM 5609 O O . ARG B 1 245 ? -2.328 -26.875 -28.062 1 97.5 245 ARG B O 1
ATOM 5616 N N . GLN B 1 246 ? -0.982 -26.047 -29.656 1 97.31 246 GLN B N 1
ATOM 5617 C CA . GLN B 1 246 ? -1.707 -26.703 -30.719 1 97.31 246 GLN B CA 1
ATOM 5618 C C . GLN B 1 246 ? -1.51 -28.219 -30.656 1 97.31 246 GLN B C 1
ATOM 5620 O O . GLN B 1 246 ? -2.449 -28.984 -30.891 1 97.31 246 GLN B O 1
ATOM 5625 N N . ASP B 1 247 ? -0.281 -28.609 -30.422 1 97.81 247 ASP B N 1
ATOM 5626 C CA . ASP B 1 247 ? 0.003 -30.031 -30.281 1 97.81 247 ASP B CA 1
ATOM 5627 C C . ASP B 1 247 ? -0.787 -30.641 -29.125 1 97.81 247 ASP B C 1
ATOM 5629 O O . ASP B 1 247 ? -1.302 -31.75 -29.25 1 97.81 247 ASP B O 1
ATOM 5633 N N . LEU B 1 248 ? -0.895 -29.906 -28.047 1 98.5 248 LEU B N 1
ATOM 5634 C CA . LEU B 1 248 ? -1.677 -30.359 -26.891 1 98.5 248 LEU B CA 1
ATOM 5635 C C . LEU B 1 248 ? -3.131 -30.594 -27.297 1 98.5 248 LEU B C 1
ATOM 5637 O O . LEU B 1 248 ? -3.707 -31.641 -26.984 1 98.5 248 LEU B O 1
ATOM 5641 N N . ILE B 1 249 ? -3.678 -29.625 -27.984 1 97.94 249 ILE B N 1
ATOM 5642 C CA . ILE B 1 249 ? -5.074 -29.703 -28.391 1 97.94 249 ILE B CA 1
ATOM 5643 C C . ILE B 1 249 ? -5.25 -30.875 -29.359 1 97.94 249 ILE B C 1
ATOM 5645 O O . ILE B 1 249 ? -6.234 -31.609 -29.281 1 97.94 249 ILE B O 1
ATOM 5649 N N . LYS B 1 250 ? -4.367 -31.031 -30.25 1 97.81 250 LYS B N 1
ATOM 5650 C CA . LYS B 1 250 ? -4.426 -32.094 -31.234 1 97.81 250 LYS B CA 1
ATOM 5651 C C . LYS B 1 250 ? -4.438 -33.469 -30.547 1 97.81 250 LYS B C 1
ATOM 5653 O O . LYS B 1 250 ? -5.203 -34.344 -30.938 1 97.81 250 LYS B O 1
ATOM 5658 N N . VAL B 1 251 ? -3.627 -33.656 -29.547 1 98.12 251 VAL B N 1
ATOM 5659 C CA . VAL B 1 251 ? -3.43 -34.938 -28.906 1 98.12 251 VAL B CA 1
ATOM 5660 C C . VAL B 1 251 ? -4.57 -35.219 -27.922 1 98.12 251 VAL B C 1
ATOM 5662 O O . VAL B 1 251 ? -5.051 -36.344 -27.812 1 98.12 251 VAL B O 1
ATOM 5665 N N . ALA B 1 252 ? -5.039 -34.188 -27.25 1 98.38 252 ALA B N 1
ATOM 5666 C CA . ALA B 1 252 ? -5.879 -34.406 -26.062 1 98.38 252 ALA B CA 1
ATOM 5667 C C . ALA B 1 252 ? -7.297 -33.906 -26.312 1 98.38 252 ALA B C 1
ATOM 5669 O O . ALA B 1 252 ? -8.227 -34.25 -25.578 1 98.38 252 ALA B O 1
ATOM 5670 N N . GLY B 1 253 ? -7.496 -33.031 -27.281 1 97.25 253 GLY B N 1
ATOM 5671 C CA . GLY B 1 253 ? -8.812 -32.5 -27.547 1 97.25 253 GLY B CA 1
ATOM 5672 C C . GLY B 1 253 ? -9.867 -33.531 -27.828 1 97.25 253 GLY B C 1
ATOM 5673 O O . GLY B 1 253 ? -9.656 -34.438 -28.672 1 97.25 253 GLY B O 1
ATOM 5674 N N . GLY B 1 254 ? -11.047 -33.469 -27.078 1 96.38 254 GLY B N 1
ATOM 5675 C CA . GLY B 1 254 ? -12.172 -34.375 -27.328 1 96.38 254 GLY B CA 1
ATOM 5676 C C . GLY B 1 254 ? -11.984 -35.75 -26.734 1 96.38 254 GLY B C 1
ATOM 5677 O O . GLY B 1 254 ? -12.867 -36.594 -26.828 1 96.38 254 GLY B O 1
ATOM 5678 N N . LYS B 1 255 ? -10.859 -36 -26.156 1 98.12 255 LYS B N 1
ATOM 5679 C CA . LYS B 1 255 ? -10.609 -37.312 -25.562 1 98.12 255 LYS B CA 1
ATOM 5680 C C . LYS B 1 255 ? -11.328 -37.469 -24.234 1 98.12 255 LYS B C 1
ATOM 5682 O O . LYS B 1 255 ? -11.5 -36.5 -23.5 1 98.12 255 LYS B O 1
ATOM 5687 N N . GLU B 1 256 ? -11.688 -38.719 -23.875 1 98.12 256 GLU B N 1
ATOM 5688 C CA . GLU B 1 256 ? -12.406 -39 -22.641 1 98.12 256 GLU B CA 1
ATOM 5689 C C . GLU B 1 256 ? -11.555 -38.656 -21.422 1 98.12 256 GLU B C 1
ATOM 5691 O O . GLU B 1 256 ? -12.078 -38.156 -20.422 1 98.12 256 GLU B O 1
ATOM 5696 N N . TRP B 1 257 ? -10.297 -38.812 -21.484 1 98.38 257 TRP B N 1
ATOM 5697 C CA . TRP B 1 257 ? -9.383 -38.656 -20.359 1 98.38 257 TRP B CA 1
ATOM 5698 C C . TRP B 1 257 ? -8.938 -37.219 -20.203 1 98.38 257 TRP B C 1
ATOM 5700 O O . TRP B 1 257 ? -8.133 -36.906 -19.328 1 98.38 257 TRP B O 1
ATOM 5710 N N . ALA B 1 258 ? -9.523 -36.312 -21.047 1 98.56 258 ALA B N 1
ATOM 5711 C CA . ALA B 1 258 ? -9.008 -34.938 -21.062 1 98.56 258 ALA B CA 1
ATOM 5712 C C . ALA B 1 258 ? -10.141 -33.938 -21.234 1 98.56 258 ALA B C 1
ATOM 5714 O O . ALA B 1 258 ? -11.109 -34.188 -21.953 1 98.56 258 ALA B O 1
ATOM 5715 N N . ASP B 1 259 ? -10.109 -32.875 -20.516 1 98.12 259 ASP B N 1
ATOM 5716 C CA . ASP B 1 259 ? -10.891 -31.656 -20.719 1 98.12 259 ASP B CA 1
ATOM 5717 C C . ASP B 1 259 ? -10.008 -30.5 -21.188 1 98.12 259 ASP B C 1
ATOM 5719 O O . ASP B 1 259 ? -9.859 -29.5 -20.484 1 98.12 259 ASP B O 1
ATOM 5723 N N . VAL B 1 260 ? -9.43 -30.672 -22.328 1 98.06 260 VAL B N 1
ATOM 5724 C CA . VAL B 1 260 ? -8.508 -29.734 -22.969 1 98.06 260 VAL B CA 1
ATOM 5725 C C . VAL B 1 260 ? -9.219 -28.969 -24.078 1 98.06 260 VAL B C 1
ATOM 5727 O O . VAL B 1 260 ? -9.703 -29.578 -25.031 1 98.06 260 VAL B O 1
ATOM 5730 N N . GLN B 1 261 ? -9.273 -27.656 -23.953 1 96 261 GLN B N 1
ATOM 5731 C CA . GLN B 1 261 ? -9.992 -26.859 -24.938 1 96 261 GLN B CA 1
ATOM 5732 C C . GLN B 1 261 ? -9.297 -25.516 -25.156 1 96 261 GLN B C 1
ATOM 5734 O O . GLN B 1 261 ? -8.758 -24.922 -24.219 1 96 261 GLN B O 1
ATOM 5739 N N . ALA B 1 262 ? -9.344 -25.031 -26.422 1 93.94 262 ALA B N 1
ATOM 5740 C CA . ALA B 1 262 ? -8.953 -23.656 -26.719 1 93.94 262 ALA B CA 1
ATOM 5741 C C . ALA B 1 262 ? -9.953 -22.656 -26.125 1 93.94 262 ALA B C 1
ATOM 5743 O O . ALA B 1 262 ? -11.164 -22.891 -26.156 1 93.94 262 ALA B O 1
ATOM 5744 N N . LEU B 1 263 ? -9.352 -21.641 -25.547 1 88.31 263 LEU B N 1
ATOM 5745 C CA . LEU B 1 263 ? -10.242 -20.594 -25.047 1 88.31 263 LEU B CA 1
ATOM 5746 C C . LEU B 1 263 ? -10.984 -19.906 -26.188 1 88.31 263 LEU B C 1
ATOM 5748 O O . LEU B 1 263 ? -10.383 -19.578 -27.219 1 88.31 263 LEU B O 1
ATOM 5752 N N . SER B 1 264 ? -12.219 -20.062 -26.234 1 74.62 264 SER B N 1
ATOM 5753 C CA . SER B 1 264 ? -13.039 -19.453 -27.266 1 74.62 264 SER B CA 1
ATOM 5754 C C . SER B 1 264 ? -13.094 -17.938 -27.094 1 74.62 264 SER B C 1
ATOM 5756 O O . SER B 1 264 ? -13.008 -17.422 -25.984 1 74.62 264 SER B O 1
ATOM 5758 N N . SER B 1 265 ? -12.445 -17.203 -28.125 1 55.97 265 SER B N 1
ATOM 5759 C CA . SER B 1 265 ? -12.547 -15.75 -28.125 1 55.97 265 SER B CA 1
ATOM 5760 C C . SER B 1 265 ? -13.961 -15.297 -27.766 1 55.97 265 SER B C 1
ATOM 5762 O O . SER B 1 265 ? -14.312 -14.133 -27.953 1 55.97 265 SER B O 1
ATOM 5764 N N . ASN B 1 266 ? -14.805 -16.219 -27.578 1 47.72 266 ASN B N 1
ATOM 5765 C CA . ASN B 1 266 ? -16.109 -15.57 -27.578 1 47.72 266 ASN B CA 1
ATOM 5766 C C . ASN B 1 266 ? -16.125 -14.32 -26.688 1 47.72 266 ASN B C 1
ATOM 5768 O O . ASN B 1 266 ? -15.414 -14.266 -25.688 1 47.72 266 ASN B O 1
ATOM 5772 N N . GLY B 1 267 ? -16.797 -13.141 -27.141 1 39.09 267 GLY B N 1
ATOM 5773 C CA . GLY B 1 267 ? -17.109 -11.766 -26.781 1 39.09 267 GLY B CA 1
ATOM 5774 C C . GLY B 1 267 ? -17.266 -11.562 -25.281 1 39.09 267 GLY B C 1
ATOM 5775 O O . GLY B 1 267 ? -17.234 -12.523 -24.516 1 39.09 267 GLY B O 1
ATOM 5776 N N . THR B 1 268 ? -17.688 -10.281 -24.906 1 38.16 268 THR B N 1
ATOM 5777 C CA . THR B 1 268 ? -18.094 -9.531 -23.719 1 38.16 268 THR B CA 1
ATOM 5778 C C . THR B 1 268 ? -18.922 -10.406 -22.797 1 38.16 268 THR B C 1
ATOM 5780 O O . THR B 1 268 ? -19.25 -10 -21.672 1 38.16 268 THR B O 1
ATOM 5783 N N . ASP B 1 269 ? -19.781 -11.312 -23.297 1 37.34 269 ASP B N 1
ATOM 5784 C CA . ASP B 1 269 ? -21.031 -11.633 -22.625 1 37.34 269 ASP B CA 1
ATOM 5785 C C . ASP B 1 269 ? -20.922 -12.938 -21.844 1 37.34 269 ASP B C 1
ATOM 5787 O O . ASP B 1 269 ? -21.516 -13.953 -22.234 1 37.34 269 ASP B O 1
ATOM 5791 N N . GLY B 1 270 ? -20.047 -13.266 -20.984 1 46.53 270 GLY B N 1
ATOM 5792 C CA . GLY B 1 270 ? -20.172 -14.25 -19.922 1 46.53 270 GLY B CA 1
ATOM 5793 C C . GLY B 1 270 ? -20.125 -15.68 -20.422 1 46.53 270 GLY B C 1
ATOM 5794 O O . GLY B 1 270 ? -20.234 -16.625 -19.641 1 46.53 270 GLY B O 1
ATOM 5795 N N . GLY B 1 271 ? -20.328 -16.031 -21.656 1 51.12 271 GLY B N 1
ATOM 5796 C CA . GLY B 1 271 ? -20.719 -17.359 -22.109 1 51.12 271 GLY B CA 1
ATOM 5797 C C . GLY B 1 271 ? -19.531 -18.219 -22.531 1 51.12 271 GLY B C 1
ATOM 5798 O O . GLY B 1 271 ? -19.703 -19.188 -23.281 1 51.12 271 GLY B O 1
ATOM 5799 N N . GLY B 1 272 ? -18.281 -17.906 -22.312 1 66.69 272 GLY B N 1
ATOM 5800 C CA . GLY B 1 272 ? -17.203 -18.688 -22.891 1 66.69 272 GLY B CA 1
ATOM 5801 C C . GLY B 1 272 ? -16.828 -19.906 -22.078 1 66.69 272 GLY B C 1
ATOM 5802 O O . GLY B 1 272 ? -17.484 -20.203 -21.062 1 66.69 272 GLY B O 1
ATOM 5803 N N . ASN B 1 273 ? -16.141 -20.953 -22.656 1 83 273 ASN B N 1
ATOM 5804 C CA . ASN B 1 273 ? -15.695 -22.219 -22.047 1 83 273 ASN B CA 1
ATOM 5805 C C . ASN B 1 273 ? -14.602 -21.984 -21.016 1 83 273 ASN B C 1
ATOM 5807 O O . ASN B 1 273 ? -13.922 -22.938 -20.609 1 83 273 ASN B O 1
ATOM 5811 N N . GLY B 1 274 ? -14.477 -20.734 -20.688 1 87.19 274 GLY B N 1
ATOM 5812 C CA . GLY B 1 274 ? -13.516 -20.422 -19.656 1 87.19 274 GLY B CA 1
ATOM 5813 C C . GLY B 1 274 ? -13.844 -21.062 -18.312 1 87.19 274 GLY B C 1
ATOM 5814 O O . GLY B 1 274 ? -15.016 -21.297 -18 1 87.19 274 GLY B O 1
ATOM 5815 N N . LEU B 1 275 ? -12.758 -21.438 -17.594 1 91.5 275 LEU B N 1
ATOM 5816 C CA . LEU B 1 275 ? -12.867 -22.016 -16.266 1 91.5 275 LEU B CA 1
ATOM 5817 C C . LEU B 1 275 ? -12.203 -21.109 -15.219 1 91.5 275 LEU B C 1
ATOM 5819 O O . LEU B 1 275 ? -11.062 -20.688 -15.406 1 91.5 275 LEU B O 1
ATOM 5823 N N . PRO B 1 276 ? -13.008 -20.781 -14.188 1 93.88 276 PRO B N 1
ATOM 5824 C CA . PRO B 1 276 ? -12.297 -20.078 -13.117 1 93.88 276 PRO B CA 1
ATOM 5825 C C . PRO B 1 276 ? -11.039 -20.812 -12.672 1 93.88 276 PRO B C 1
ATOM 5827 O O . PRO B 1 276 ? -11.023 -22.047 -12.609 1 93.88 276 PRO B O 1
ATOM 5830 N N . ILE B 1 277 ? -10.016 -20.078 -12.352 1 96.69 277 ILE B N 1
ATOM 5831 C CA . ILE B 1 277 ? -8.688 -20.641 -12.133 1 96.69 277 ILE B CA 1
ATOM 5832 C C . ILE B 1 277 ? -8.727 -21.625 -10.969 1 96.69 277 ILE B C 1
ATOM 5834 O O . ILE B 1 277 ? -8.039 -22.656 -10.992 1 96.69 277 ILE B O 1
ATOM 5838 N N . GLU B 1 278 ? -9.586 -21.344 -9.93 1 97.69 278 GLU B N 1
ATOM 5839 C CA . GLU B 1 278 ? -9.648 -22.234 -8.766 1 97.69 278 GLU B CA 1
ATOM 5840 C C . GLU B 1 278 ? -10.273 -23.578 -9.117 1 97.69 278 GLU B C 1
ATOM 5842 O O . GLU B 1 278 ? -10.008 -24.578 -8.461 1 97.69 278 GLU B O 1
ATOM 5847 N N . ARG B 1 279 ? -11.047 -23.641 -10.188 1 97.19 279 ARG B N 1
ATOM 5848 C CA . ARG B 1 279 ? -11.75 -24.859 -10.555 1 97.19 279 ARG B CA 1
ATOM 5849 C C . ARG B 1 279 ? -10.805 -25.875 -11.172 1 97.19 279 ARG B C 1
ATOM 5851 O O . ARG B 1 279 ? -11.117 -27.062 -11.242 1 97.19 279 ARG B O 1
ATOM 5858 N N . PHE B 1 280 ? -9.695 -25.422 -11.648 1 98.19 280 PHE B N 1
ATOM 5859 C CA . PHE B 1 280 ? -8.68 -26.359 -12.109 1 98.19 280 PHE B CA 1
ATOM 5860 C C . PHE B 1 280 ? -8.297 -27.328 -11 1 98.19 280 PHE B C 1
ATOM 5862 O O . PHE B 1 280 ? -7.945 -28.484 -11.273 1 98.19 280 PHE B O 1
ATOM 5869 N N . CYS B 1 281 ? -8.383 -26.875 -9.781 1 98.69 281 CYS B N 1
ATOM 5870 C CA . CYS B 1 281 ? -7.949 -27.656 -8.633 1 98.69 281 CYS B CA 1
ATOM 5871 C C . CYS B 1 281 ? -8.938 -28.781 -8.336 1 98.69 281 CYS B C 1
ATOM 5873 O O . CYS B 1 281 ? -8.664 -29.656 -7.5 1 98.69 281 CYS B O 1
ATOM 5875 N N . ALA B 1 282 ? -10.039 -28.828 -9.062 1 98.69 282 ALA B N 1
ATOM 5876 C CA . ALA B 1 282 ? -11.008 -29.906 -8.914 1 98.69 282 ALA B CA 1
ATOM 5877 C C . ALA B 1 282 ? -10.664 -31.094 -9.828 1 98.69 282 ALA B C 1
ATOM 5879 O O . ALA B 1 282 ? -11.336 -32.125 -9.805 1 98.69 282 ALA B O 1
ATOM 5880 N N . TYR B 1 283 ? -9.625 -30.984 -10.609 1 98.88 283 TYR B N 1
ATOM 5881 C CA . TYR B 1 283 ? -9.172 -32.031 -11.508 1 98.88 283 TYR B CA 1
ATOM 5882 C C . TYR B 1 283 ? -7.934 -32.719 -10.953 1 98.88 283 TYR B C 1
ATOM 5884 O O . TYR B 1 283 ? -7.133 -32.125 -10.25 1 98.88 283 TYR B O 1
ATOM 5892 N N . LYS B 1 284 ? -7.754 -34 -11.312 1 98.88 284 LYS B N 1
ATOM 5893 C CA . LYS B 1 284 ? -6.598 -34.75 -10.844 1 98.88 284 LYS B CA 1
ATOM 5894 C C . LYS B 1 284 ? -5.324 -34.312 -11.562 1 98.88 284 LYS B C 1
ATOM 5896 O O . LYS B 1 284 ? -4.238 -34.312 -10.977 1 98.88 284 LYS B O 1
ATOM 5901 N N . TYR B 1 285 ? -5.488 -33.938 -12.797 1 98.94 285 TYR B N 1
ATOM 5902 C CA . TYR B 1 285 ? -4.332 -33.625 -13.625 1 98.94 285 TYR B CA 1
ATOM 5903 C C . TYR B 1 285 ? -4.48 -32.25 -14.266 1 98.94 285 TYR B C 1
ATOM 5905 O O . TYR B 1 285 ? -5.43 -32 -15.008 1 98.94 285 TYR B O 1
ATOM 5913 N N . VAL B 1 286 ? -3.602 -31.328 -13.93 1 98.94 286 VAL B N 1
ATOM 5914 C CA . VAL B 1 286 ? -3.602 -29.984 -14.5 1 98.94 286 VAL B CA 1
ATOM 5915 C C . VAL B 1 286 ? -2.432 -29.844 -15.477 1 98.94 286 VAL B C 1
ATOM 5917 O O . VAL B 1 286 ? -1.274 -30.031 -15.094 1 98.94 286 VAL B O 1
ATOM 5920 N N . VAL B 1 287 ? -2.736 -29.5 -16.719 1 98.88 287 VAL B N 1
ATOM 5921 C CA . VAL B 1 287 ? -1.694 -29.312 -17.719 1 98.88 287 VAL B CA 1
ATOM 5922 C C . VAL B 1 287 ? -1.286 -27.844 -17.766 1 98.88 287 VAL B C 1
ATOM 5924 O O . VAL B 1 287 ? -2.135 -26.969 -17.938 1 98.88 287 VAL B O 1
ATOM 5927 N N . TYR B 1 288 ? -0.022 -27.578 -17.578 1 98.44 288 TYR B N 1
ATOM 5928 C CA . TYR B 1 288 ? 0.551 -26.25 -17.719 1 98.44 288 TYR B CA 1
ATOM 5929 C C . TYR B 1 288 ? 1.317 -26.125 -19.031 1 98.44 288 TYR B C 1
ATOM 5931 O O . TYR B 1 288 ? 2.096 -27 -19.391 1 98.44 288 TYR B O 1
ATOM 5939 N N . THR B 1 289 ? 1.073 -25.078 -19.734 1 97.69 289 THR B N 1
ATOM 5940 C CA . THR B 1 289 ? 1.864 -24.734 -20.906 1 97.69 289 THR B CA 1
ATOM 5941 C C . THR B 1 289 ? 2.41 -23.312 -20.797 1 97.69 289 THR B C 1
ATOM 5943 O O . THR B 1 289 ? 1.732 -22.422 -20.281 1 97.69 289 THR B O 1
ATOM 5946 N N . GLU B 1 290 ? 3.6 -23.156 -21.234 1 95.62 290 GLU B N 1
ATOM 5947 C CA . GLU B 1 290 ? 4.125 -21.812 -21.453 1 95.62 290 GLU B CA 1
ATOM 5948 C C . GLU B 1 290 ? 3.422 -21.109 -22.609 1 95.62 290 GLU B C 1
ATOM 5950 O O . GLU B 1 290 ? 2.711 -21.766 -23.391 1 95.62 290 GLU B O 1
ATOM 5955 N N . GLY B 1 291 ? 3.473 -19.797 -22.656 1 93.38 291 GLY B N 1
ATOM 5956 C CA . GLY B 1 291 ? 3.021 -19.016 -23.781 1 93.38 291 GLY B CA 1
ATOM 5957 C C . GLY B 1 291 ? 4.152 -18.578 -24.688 1 93.38 291 GLY B C 1
ATOM 5958 O O . GLY B 1 291 ? 5.051 -19.359 -25 1 93.38 291 GLY B O 1
ATOM 5959 N N . VAL B 1 292 ? 4.027 -17.344 -25.125 1 90.81 292 VAL B N 1
ATOM 5960 C CA . VAL B 1 292 ? 5.156 -16.812 -25.891 1 90.81 292 VAL B CA 1
ATOM 5961 C C . VAL B 1 292 ? 6.422 -16.859 -25.031 1 90.81 292 VAL B C 1
ATOM 5963 O O . VAL B 1 292 ? 7.504 -17.172 -25.531 1 90.81 292 VAL B O 1
ATOM 5966 N N . THR B 1 293 ? 6.25 -16.562 -23.797 1 92.75 293 THR B N 1
ATOM 5967 C CA . THR B 1 293 ? 7.258 -16.797 -22.766 1 92.75 293 THR B CA 1
ATOM 5968 C C . THR B 1 293 ? 6.695 -17.672 -21.641 1 92.75 293 THR B C 1
ATOM 5970 O O . THR B 1 293 ? 6.324 -18.828 -21.875 1 92.75 293 THR B O 1
ATOM 5973 N N . TYR B 1 294 ? 6.719 -17.172 -20.5 1 94.12 294 TYR B N 1
ATOM 5974 C CA . TYR B 1 294 ? 6.129 -17.875 -19.359 1 94.12 294 TYR B CA 1
ATOM 5975 C C . TYR B 1 294 ? 4.633 -17.594 -19.266 1 94.12 294 TYR B C 1
ATOM 5977 O O . TYR B 1 294 ? 4.121 -16.688 -19.922 1 94.12 294 TYR B O 1
ATOM 5985 N N . SER B 1 295 ? 3.9 -18.484 -18.641 1 94.5 295 SER B N 1
ATOM 5986 C CA . SER B 1 295 ? 2.506 -18.219 -18.312 1 94.5 295 SER B CA 1
ATOM 5987 C C . SER B 1 295 ? 2.35 -17.875 -16.828 1 94.5 295 SER B C 1
ATOM 5989 O O . SER B 1 295 ? 2.812 -18.609 -15.961 1 94.5 295 SER B O 1
ATOM 5991 N N . GLY B 1 296 ? 1.628 -16.812 -16.594 1 94.62 296 GLY B N 1
ATOM 5992 C CA . GLY B 1 296 ? 1.421 -16.344 -15.234 1 94.62 296 GLY B CA 1
ATOM 5993 C C . GLY B 1 296 ? 0.533 -17.25 -14.414 1 94.62 296 GLY B C 1
ATOM 5994 O O . GLY B 1 296 ? 0.385 -17.062 -13.203 1 94.62 296 GLY B O 1
ATOM 5995 N N . ARG B 1 297 ? 0 -18.328 -14.992 1 96.19 297 ARG B N 1
ATOM 5996 C CA . ARG B 1 297 ? -0.96 -19.188 -14.305 1 96.19 297 ARG B CA 1
ATOM 5997 C C . ARG B 1 297 ? -0.248 -20.25 -13.477 1 96.19 297 ARG B C 1
ATOM 5999 O O . ARG B 1 297 ? -0.878 -20.953 -12.68 1 96.19 297 ARG B O 1
ATOM 6006 N N . LEU B 1 298 ? 1.019 -20.391 -13.633 1 98.25 298 LEU B N 1
ATOM 6007 C CA . LEU B 1 298 ? 1.756 -21.484 -13.008 1 98.25 298 LEU B CA 1
ATOM 6008 C C . LEU B 1 298 ? 1.522 -21.5 -11.5 1 98.25 298 LEU B C 1
ATOM 6010 O O . LEU B 1 298 ? 1.225 -22.562 -10.938 1 98.25 298 LEU B O 1
ATOM 6014 N N . ALA B 1 299 ? 1.615 -20.359 -10.883 1 98.5 299 ALA B N 1
ATOM 6015 C CA . ALA B 1 299 ? 1.492 -20.312 -9.43 1 98.5 299 ALA B CA 1
ATOM 6016 C C . ALA B 1 299 ? 0.135 -20.828 -8.969 1 98.5 299 ALA B C 1
ATOM 6018 O O . ALA B 1 299 ? 0.04 -21.516 -7.945 1 98.5 299 ALA B O 1
ATOM 6019 N N . TYR B 1 300 ? -0.906 -20.547 -9.688 1 98.44 300 TYR B N 1
ATOM 6020 C CA . TYR B 1 300 ? -2.242 -21.016 -9.328 1 98.44 300 TYR B CA 1
ATOM 6021 C C . TYR B 1 300 ? -2.357 -22.516 -9.477 1 98.44 300 TYR B C 1
ATOM 6023 O O . TYR B 1 300 ? -2.959 -23.188 -8.633 1 98.44 300 TYR B O 1
ATOM 6031 N N . HIS B 1 301 ? -1.797 -23.031 -10.57 1 98.75 301 HIS B N 1
ATOM 6032 C CA . HIS B 1 301 ? -1.802 -24.469 -10.773 1 98.75 301 HIS B CA 1
ATOM 6033 C C . HIS B 1 301 ? -1.013 -25.188 -9.688 1 98.75 301 HIS B C 1
ATOM 6035 O O . HIS B 1 301 ? -1.405 -26.266 -9.234 1 98.75 301 HIS B O 1
ATOM 6041 N N . GLN B 1 302 ? 0.078 -24.578 -9.305 1 98.81 302 GLN B N 1
ATOM 6042 C CA . GLN B 1 302 ? 0.922 -25.141 -8.258 1 98.81 302 GLN B CA 1
ATOM 6043 C C . GLN B 1 302 ? 0.195 -25.172 -6.918 1 98.81 302 GLN B C 1
ATOM 6045 O O . GLN B 1 302 ? 0.552 -25.953 -6.031 1 98.81 302 GLN B O 1
ATOM 6050 N N . ALA B 1 303 ? -0.795 -24.375 -6.773 1 98.81 303 ALA B N 1
ATOM 6051 C CA . ALA B 1 303 ? -1.546 -24.297 -5.523 1 98.81 303 ALA B CA 1
ATOM 6052 C C . ALA B 1 303 ? -2.52 -25.469 -5.406 1 98.81 303 ALA B C 1
ATOM 6054 O O . ALA B 1 303 ? -3.1 -25.703 -4.34 1 98.81 303 ALA B O 1
ATOM 6055 N N . CYS B 1 304 ? -2.707 -26.234 -6.461 1 98.75 304 CYS B N 1
ATOM 6056 C CA . CYS B 1 304 ? -3.631 -27.359 -6.477 1 98.75 304 CYS B CA 1
ATOM 6057 C C . CYS B 1 304 ? -2.955 -28.625 -5.969 1 98.75 304 CYS B C 1
ATOM 6059 O O . CYS B 1 304 ? -1.781 -28.859 -6.262 1 98.75 304 CYS B O 1
ATOM 6061 N N . ALA B 1 305 ? -3.689 -29.422 -5.219 1 98.56 305 ALA B N 1
ATOM 6062 C CA . ALA B 1 305 ? -3.256 -30.797 -4.992 1 98.56 305 ALA B CA 1
ATOM 6063 C C . ALA B 1 305 ? -3.617 -31.688 -6.176 1 98.56 305 ALA B C 1
ATOM 6065 O O . ALA B 1 305 ? -4.363 -32.656 -6.027 1 98.56 305 ALA B O 1
ATOM 6066 N N . SER B 1 306 ? -3.102 -31.359 -7.297 1 98.88 306 SER B N 1
ATOM 6067 C CA . SER B 1 306 ? -3.232 -32.062 -8.57 1 98.88 306 SER B CA 1
ATOM 6068 C C . SER B 1 306 ? -1.866 -32.375 -9.164 1 98.88 306 SER B C 1
ATOM 6070 O O . SER B 1 306 ? -0.858 -31.797 -8.781 1 98.88 306 SER B O 1
ATOM 6072 N N . VAL B 1 307 ? -1.838 -33.375 -9.961 1 98.94 307 VAL B N 1
ATOM 6073 C CA . VAL B 1 307 ? -0.599 -33.656 -10.688 1 98.94 307 VAL B CA 1
ATOM 6074 C C . VAL B 1 307 ? -0.395 -32.594 -11.766 1 98.94 307 VAL B C 1
ATOM 6076 O O . VAL B 1 307 ? -1.242 -32.406 -12.641 1 98.94 307 VAL B O 1
ATOM 6079 N N . LEU B 1 308 ? 0.617 -31.844 -11.609 1 98.94 308 LEU B N 1
ATOM 6080 C CA . LEU B 1 308 ? 0.993 -30.859 -12.617 1 98.94 308 LEU B CA 1
ATOM 6081 C C . LEU B 1 308 ? 1.759 -31.516 -13.766 1 98.94 308 LEU B C 1
ATOM 6083 O O . LEU B 1 308 ? 2.826 -32.094 -13.547 1 98.94 308 LEU B O 1
ATOM 6087 N N . VAL B 1 309 ? 1.221 -31.469 -14.93 1 98.88 309 VAL B N 1
ATOM 6088 C CA . VAL B 1 309 ? 1.819 -32.094 -16.109 1 98.88 309 VAL B CA 1
ATOM 6089 C C . VAL B 1 309 ? 2.234 -31 -17.094 1 98.88 309 VAL B C 1
ATOM 6091 O O . VAL B 1 309 ? 1.448 -30.094 -17.406 1 98.88 309 VAL B O 1
ATOM 6094 N N . MET B 1 310 ? 3.453 -31.094 -17.562 1 98.25 310 MET B N 1
ATOM 6095 C CA . MET B 1 310 ? 3.918 -30.047 -18.453 1 98.25 310 MET B CA 1
ATOM 6096 C C . MET B 1 310 ? 5.082 -30.531 -19.312 1 98.25 310 MET B C 1
ATOM 6098 O O . MET B 1 310 ? 5.707 -31.547 -19.016 1 98.25 310 MET B O 1
ATOM 6102 N N . ALA B 1 311 ? 5.281 -29.859 -20.5 1 96.06 311 ALA B N 1
ATOM 6103 C CA . ALA B 1 311 ? 6.559 -29.984 -21.188 1 96.06 311 ALA B CA 1
ATOM 6104 C C . ALA B 1 311 ? 7.695 -29.375 -20.375 1 96.06 311 ALA B C 1
ATOM 6106 O O . ALA B 1 311 ? 7.457 -28.531 -19.516 1 96.06 311 ALA B O 1
ATOM 6107 N N . PRO B 1 312 ? 8.93 -29.844 -20.625 1 94.88 312 PRO B N 1
ATOM 6108 C CA . PRO B 1 312 ? 10.047 -29.25 -19.891 1 94.88 312 PRO B CA 1
ATOM 6109 C C . PRO B 1 312 ? 10.086 -27.719 -20 1 94.88 312 PRO B C 1
ATOM 6111 O O . PRO B 1 312 ? 9.992 -27.188 -21.109 1 94.88 312 PRO B O 1
ATOM 6114 N N . LEU B 1 313 ? 10.266 -27.016 -18.875 1 94.25 313 LEU B N 1
ATOM 6115 C CA . LEU B 1 313 ? 10.203 -25.562 -18.812 1 94.25 313 LEU B CA 1
ATOM 6116 C C . LEU B 1 313 ? 11.391 -24.938 -19.547 1 94.25 313 LEU B C 1
ATOM 6118 O O . LEU B 1 313 ? 12.523 -25.391 -19.406 1 94.25 313 LEU B O 1
ATOM 6122 N N . THR B 1 314 ? 11.109 -23.922 -20.328 1 92.06 314 THR B N 1
ATOM 6123 C CA . THR B 1 314 ? 12.172 -23.188 -21 1 92.06 314 THR B CA 1
ATOM 6124 C C . THR B 1 314 ? 12.328 -21.797 -20.406 1 92.06 314 THR B C 1
ATOM 6126 O O . THR B 1 314 ? 13.312 -21.094 -20.688 1 92.06 314 THR B O 1
ATOM 6129 N N . TYR B 1 315 ? 11.398 -21.344 -19.531 1 92.88 315 TYR B N 1
ATOM 6130 C CA . TYR B 1 315 ? 11.461 -20.094 -18.781 1 92.88 315 TYR B CA 1
ATOM 6131 C C . TYR B 1 315 ? 11.383 -20.344 -17.281 1 92.88 315 TYR B C 1
ATOM 6133 O O . TYR B 1 315 ? 10.469 -21.016 -16.812 1 92.88 315 TYR B O 1
ATOM 6141 N N . LEU B 1 316 ? 12.32 -19.781 -16.609 1 94.38 316 LEU B N 1
ATOM 6142 C CA . LEU B 1 316 ? 12.328 -19.906 -15.156 1 94.38 316 LEU B CA 1
ATOM 6143 C C . LEU B 1 316 ? 11.664 -18.703 -14.5 1 94.38 316 LEU B C 1
ATOM 6145 O O . LEU B 1 316 ? 12 -17.562 -14.812 1 94.38 316 LEU B O 1
ATOM 6149 N N . THR B 1 317 ? 10.688 -18.891 -13.68 1 96.62 317 THR B N 1
ATOM 6150 C CA . THR B 1 317 ? 10.078 -17.875 -12.828 1 96.62 317 THR B CA 1
ATOM 6151 C C . THR B 1 317 ? 10.383 -18.156 -11.359 1 96.62 317 THR B C 1
ATOM 6153 O O . THR B 1 317 ? 10.977 -19.172 -11.023 1 96.62 317 THR B O 1
ATOM 6156 N N . THR B 1 318 ? 9.992 -17.266 -10.438 1 97.56 318 THR B N 1
ATOM 6157 C CA . THR B 1 318 ? 10.219 -17.484 -9.016 1 97.56 318 THR B CA 1
ATOM 6158 C C . THR B 1 318 ? 9.5 -18.75 -8.547 1 97.56 318 THR B C 1
ATOM 6160 O O . THR B 1 318 ? 10.047 -19.516 -7.75 1 97.56 318 THR B O 1
ATOM 6163 N N . THR B 1 319 ? 8.32 -19.016 -9.062 1 98.12 319 THR B N 1
ATOM 6164 C CA . THR B 1 319 ? 7.594 -20.203 -8.625 1 98.12 319 THR B CA 1
ATOM 6165 C C . THR B 1 319 ? 8.039 -21.438 -9.414 1 98.12 319 THR B C 1
ATOM 6167 O O . THR B 1 319 ? 7.938 -22.562 -8.93 1 98.12 319 THR B O 1
ATOM 6170 N N . GLY B 1 320 ? 8.516 -21.156 -10.68 1 97.5 320 GLY B N 1
ATOM 6171 C CA . GLY B 1 320 ? 9.148 -22.234 -11.414 1 97.5 320 GLY B CA 1
ATOM 6172 C C . GLY B 1 320 ? 10.32 -22.859 -10.664 1 97.5 320 GLY B C 1
ATOM 6173 O O . GLY B 1 320 ? 10.594 -24.047 -10.805 1 97.5 320 GLY B O 1
ATOM 6174 N N . TRP B 1 321 ? 10.945 -22.047 -9.867 1 96 321 TRP B N 1
ATOM 6175 C CA . TRP B 1 321 ? 12.07 -22.453 -9.047 1 96 321 TRP B CA 1
ATOM 6176 C C . TRP B 1 321 ? 11.656 -23.547 -8.062 1 96 321 TRP B C 1
ATOM 6178 O O . TRP B 1 321 ? 12.5 -24.312 -7.578 1 96 321 TRP B O 1
ATOM 6188 N N . LEU B 1 322 ? 10.375 -23.703 -7.797 1 98 322 LEU B N 1
ATOM 6189 C CA . LEU B 1 322 ? 9.852 -24.641 -6.797 1 98 322 LEU B CA 1
ATOM 6190 C C . LEU B 1 322 ? 9.5 -25.984 -7.426 1 98 322 LEU B C 1
ATOM 6192 O O . LEU B 1 322 ? 9.172 -26.938 -6.719 1 98 322 LEU B O 1
ATOM 6196 N N . VAL B 1 323 ? 9.578 -26.078 -8.758 1 98.31 323 VAL B N 1
ATOM 6197 C CA . VAL B 1 323 ? 9.156 -27.297 -9.461 1 98.31 323 VAL B CA 1
ATOM 6198 C C . VAL B 1 323 ? 10.227 -28.375 -9.32 1 98.31 323 VAL B C 1
ATOM 6200 O O . VAL B 1 323 ? 11.422 -28.094 -9.43 1 98.31 323 VAL B O 1
ATOM 6203 N N . ARG B 1 324 ? 9.781 -29.625 -9.031 1 98.38 324 ARG B N 1
ATOM 6204 C CA . ARG B 1 324 ? 10.586 -30.844 -9.016 1 98.38 324 ARG B CA 1
ATOM 6205 C C . ARG B 1 324 ? 10.008 -31.891 -9.961 1 98.38 324 ARG B C 1
ATOM 6207 O O . ARG B 1 324 ? 9.383 -32.875 -9.516 1 98.38 324 ARG B O 1
ATOM 6214 N N . PRO B 1 325 ? 10.344 -31.719 -11.195 1 98.38 325 PRO B N 1
ATOM 6215 C CA . PRO B 1 325 ? 9.688 -32.562 -12.195 1 98.38 325 PRO B CA 1
ATOM 6216 C C . PRO B 1 325 ? 10.359 -33.938 -12.328 1 98.38 325 PRO B C 1
ATOM 6218 O O . PRO B 1 325 ? 11.562 -34.062 -12.109 1 98.38 325 PRO B O 1
ATOM 6221 N N . ILE B 1 326 ? 9.594 -34.938 -12.625 1 98.12 326 ILE B N 1
ATOM 6222 C CA . ILE B 1 326 ? 10.07 -36.25 -13.062 1 98.12 326 ILE B CA 1
ATOM 6223 C C . ILE B 1 326 ? 9.57 -36.531 -14.484 1 98.12 326 ILE B C 1
ATOM 6225 O O . ILE B 1 326 ? 8.422 -36.219 -14.812 1 98.12 326 ILE B O 1
ATOM 6229 N N . TYR B 1 327 ? 10.422 -37.031 -15.297 1 96.56 327 TYR B N 1
ATOM 6230 C CA . TYR B 1 327 ? 9.992 -37.375 -16.641 1 96.56 327 TYR B CA 1
ATOM 6231 C C . TYR B 1 327 ? 9.023 -38.562 -16.609 1 96.56 327 TYR B C 1
ATOM 6233 O O . TYR B 1 327 ? 9.227 -39.531 -15.859 1 96.56 327 TYR B O 1
ATOM 6241 N N . ALA B 1 328 ? 8.008 -38.5 -17.469 1 97.38 328 ALA B N 1
ATOM 6242 C CA . ALA B 1 328 ? 6.969 -39.531 -17.531 1 97.38 328 ALA B CA 1
ATOM 6243 C C . ALA B 1 328 ? 7.578 -40.906 -17.734 1 97.38 328 ALA B C 1
ATOM 6245 O O . ALA B 1 328 ? 7.184 -41.875 -17.062 1 97.38 328 ALA B O 1
ATOM 6246 N N . GLU B 1 329 ? 8.516 -41 -18.594 1 93.56 329 GLU B N 1
ATOM 6247 C CA . GLU B 1 329 ? 9.133 -42.281 -18.891 1 93.56 329 GLU B CA 1
ATOM 6248 C C . GLU B 1 329 ? 9.859 -42.844 -17.656 1 93.56 329 GLU B C 1
ATOM 6250 O O . GLU B 1 329 ? 9.797 -44.031 -17.391 1 93.56 329 GLU B O 1
ATOM 6255 N N . ASP B 1 330 ? 10.555 -41.938 -17 1 94.06 330 ASP B N 1
ATOM 6256 C CA . ASP B 1 330 ? 11.258 -42.344 -15.781 1 94.06 330 ASP B CA 1
ATOM 6257 C C . ASP B 1 330 ? 10.273 -42.781 -14.695 1 94.06 330 ASP B C 1
ATOM 6259 O O . ASP B 1 330 ? 10.508 -43.75 -13.977 1 94.06 330 ASP B O 1
ATOM 6263 N N . LEU B 1 331 ? 9.234 -42.062 -14.594 1 96.69 331 LEU B N 1
ATOM 6264 C CA . LEU B 1 331 ? 8.18 -42.375 -13.633 1 96.69 331 LEU B CA 1
ATOM 6265 C C . LEU B 1 331 ? 7.582 -43.75 -13.883 1 96.69 331 LEU B C 1
ATOM 6267 O O . LEU B 1 331 ? 7.48 -44.562 -12.969 1 96.69 331 LEU B O 1
ATOM 6271 N N . ILE B 1 332 ? 7.184 -44.062 -15.094 1 95.44 332 ILE B N 1
ATOM 6272 C CA . ILE B 1 332 ? 6.562 -45.312 -15.477 1 95.44 332 ILE B CA 1
ATOM 6273 C C . ILE B 1 332 ? 7.543 -46.469 -15.242 1 95.44 332 ILE B C 1
ATOM 6275 O O . ILE B 1 332 ? 7.176 -47.5 -14.688 1 95.44 332 ILE B O 1
ATOM 6279 N N . ALA B 1 333 ? 8.734 -46.188 -15.609 1 93 333 ALA B N 1
ATOM 6280 C CA . ALA B 1 333 ? 9.758 -47.219 -15.43 1 93 333 ALA B CA 1
ATOM 6281 C C . ALA B 1 333 ? 9.977 -47.531 -13.953 1 93 333 ALA B C 1
ATOM 6283 O O . ALA B 1 333 ? 10.188 -48.688 -13.578 1 93 333 ALA B O 1
ATOM 6284 N N . GLN B 1 334 ? 9.977 -46.562 -13.156 1 92.94 334 GLN B N 1
ATOM 6285 C CA . GLN B 1 334 ? 10.211 -46.75 -11.727 1 92.94 334 GLN B CA 1
ATOM 6286 C C . GLN B 1 334 ? 9.109 -47.594 -11.086 1 92.94 334 GLN B C 1
ATOM 6288 O O . GLN B 1 334 ? 9.375 -48.375 -10.195 1 92.94 334 GLN B O 1
ATOM 6293 N N . VAL B 1 335 ? 7.891 -47.469 -11.492 1 94.94 335 VAL B N 1
ATOM 6294 C CA . VAL B 1 335 ? 6.75 -48.062 -10.82 1 94.94 335 VAL B CA 1
ATOM 6295 C C . VAL B 1 335 ? 6.426 -49.406 -11.477 1 94.94 335 VAL B C 1
ATOM 6297 O O . VAL B 1 335 ? 6.184 -50.406 -10.789 1 94.94 335 VAL B O 1
ATOM 6300 N N . GLU B 1 336 ? 6.281 -49.562 -12.734 1 93 336 GLU B N 1
ATOM 6301 C CA . GLU B 1 336 ? 5.832 -50.75 -13.445 1 93 336 GLU B CA 1
ATOM 6302 C C . GLU B 1 336 ? 7.02 -51.625 -13.891 1 93 336 GLU B C 1
ATOM 6304 O O . GLU B 1 336 ? 6.836 -52.719 -14.391 1 93 336 GLU B O 1
ATOM 6309 N N . GLY B 1 337 ? 7.938 -51.438 -13.414 1 80.31 337 GLY B N 1
ATOM 6310 C CA . GLY B 1 337 ? 9.07 -52.281 -13.789 1 80.31 337 GLY B CA 1
ATOM 6311 C C . GLY B 1 337 ? 9.438 -52.156 -15.258 1 80.31 337 GLY B C 1
ATOM 6312 O O . GLY B 1 337 ? 8.586 -51.844 -16.094 1 80.31 337 GLY B O 1
ATOM 6313 N N . GLY B 1 338 ? 10.484 -51.938 -15.656 1 62.47 338 GLY B N 1
ATOM 6314 C CA . GLY B 1 338 ? 10.969 -51.812 -17.016 1 62.47 338 GLY B CA 1
ATOM 6315 C C . GLY B 1 338 ? 12.352 -51.188 -17.125 1 62.47 338 GLY B C 1
ATOM 6316 O O . GLY B 1 338 ? 12.898 -50.719 -16.125 1 62.47 338 GLY B O 1
ATOM 6317 N N . LYS B 1 339 ? 13.133 -51.719 -17.953 1 52.28 339 LYS B N 1
ATOM 6318 C CA . LYS B 1 339 ? 14.469 -51.156 -18.125 1 52.28 339 LYS B CA 1
ATOM 6319 C C . LYS B 1 339 ? 14.43 -49.625 -18.047 1 52.28 339 LYS B C 1
ATOM 6321 O O . LYS B 1 339 ? 13.672 -49 -18.781 1 52.28 339 LYS B O 1
ATOM 6326 N N . VAL B 1 340 ? 14.352 -49.094 -16.906 1 49.72 340 VAL B N 1
ATOM 6327 C CA . VAL B 1 340 ? 14.625 -47.656 -16.812 1 49.72 340 VAL B CA 1
ATOM 6328 C C . VAL B 1 340 ? 15.477 -47.219 -18 1 49.72 340 VAL B C 1
ATOM 6330 O O . VAL B 1 340 ? 16.703 -47.188 -17.906 1 49.72 340 VAL B O 1
ATOM 6333 N N . GLY B 1 341 ? 15.734 -48.188 -18.922 1 42.16 341 GLY B N 1
ATOM 6334 C CA . GLY B 1 341 ? 16.766 -48.125 -19.953 1 42.16 341 GLY B CA 1
ATOM 6335 C C . GLY B 1 341 ? 16.797 -46.781 -20.688 1 42.16 341 GLY B C 1
ATOM 6336 O O . GLY B 1 341 ? 15.844 -46 -20.594 1 42.16 341 GLY B O 1
ATOM 6337 N N . ARG B 1 342 ? 17.953 -46.438 -21.25 1 45.56 342 ARG B N 1
ATOM 6338 C CA . ARG B 1 342 ? 18.25 -45.438 -22.297 1 45.56 342 ARG B CA 1
ATOM 6339 C C . ARG B 1 342 ? 17.141 -45.406 -23.328 1 45.56 342 ARG B C 1
ATOM 6341 O O . ARG B 1 342 ? 17.078 -46.25 -24.219 1 45.56 342 ARG B O 1
ATOM 6348 N N . THR B 1 343 ? 15.953 -45.156 -22.859 1 46.31 343 THR B N 1
ATOM 6349 C CA . THR B 1 343 ? 14.953 -45.062 -23.922 1 46.31 343 THR B CA 1
ATOM 6350 C C . THR B 1 343 ? 15.344 -43.969 -24.938 1 46.31 343 THR B C 1
ATOM 6352 O O . THR B 1 343 ? 16.203 -43.156 -24.656 1 46.31 343 THR B O 1
ATOM 6355 N N . LYS B 1 344 ? 14.797 -44.219 -26.188 1 46.44 344 LYS B N 1
ATOM 6356 C CA . LYS B 1 344 ? 15.047 -43.219 -27.234 1 46.44 344 LYS B CA 1
ATOM 6357 C C . LYS B 1 344 ? 14.844 -41.812 -26.719 1 46.44 344 LYS B C 1
ATOM 6359 O O . LYS B 1 344 ? 15.492 -40.875 -27.203 1 46.44 344 LYS B O 1
ATOM 6364 N N . THR B 1 345 ? 13.883 -41.75 -25.734 1 47.22 345 THR B N 1
ATOM 6365 C CA . THR B 1 345 ? 13.594 -40.438 -25.203 1 47.22 345 THR B CA 1
ATOM 6366 C C . THR B 1 345 ? 14.727 -39.969 -24.297 1 47.22 345 THR B C 1
ATOM 6368 O O . THR B 1 345 ? 15.117 -38.781 -24.344 1 47.22 345 THR B O 1
ATOM 6371 N N . THR B 1 346 ? 15.195 -40.969 -23.344 1 49.56 346 THR B N 1
ATOM 6372 C CA . THR B 1 346 ? 16.328 -40.594 -22.5 1 49.56 346 THR B CA 1
ATOM 6373 C C . THR B 1 346 ? 17.562 -40.312 -23.344 1 49.56 346 THR B C 1
ATOM 6375 O O . THR B 1 346 ? 18.328 -39.406 -23.031 1 49.56 346 THR B O 1
ATOM 6378 N N . GLU B 1 347 ? 17.766 -41.25 -24.297 1 44.88 347 GLU B N 1
ATOM 6379 C CA . GLU B 1 347 ? 18.875 -41.031 -25.219 1 44.88 347 GLU B CA 1
ATOM 6380 C C . GLU B 1 347 ? 18.734 -39.688 -25.953 1 44.88 347 GLU B C 1
ATOM 6382 O O . GLU B 1 347 ? 19.719 -38.969 -26.141 1 44.88 347 GLU B O 1
ATOM 6387 N N . LYS B 1 348 ? 17.594 -39.469 -26.438 1 53.06 348 LYS B N 1
ATOM 6388 C CA . LYS B 1 348 ? 17.297 -38.219 -27.141 1 53.06 348 LYS B CA 1
ATOM 6389 C C . LYS B 1 348 ? 17.469 -37.031 -26.203 1 53.06 348 LYS B C 1
ATOM 6391 O O . LYS B 1 348 ? 17.938 -35.969 -26.625 1 53.06 348 LYS B O 1
ATOM 6396 N N . ARG B 1 349 ? 17.062 -37.312 -25 1 57.34 349 ARG B N 1
ATOM 6397 C CA . ARG B 1 349 ? 17.297 -36.281 -23.984 1 57.34 349 ARG B CA 1
ATOM 6398 C C . ARG B 1 349 ? 18.781 -36.031 -23.781 1 57.34 349 ARG B C 1
ATOM 6400 O O . ARG B 1 349 ? 19.219 -34.906 -23.688 1 57.34 349 ARG B O 1
ATOM 6407 N N . GLU B 1 350 ? 19.438 -37.219 -23.656 1 51.5 350 GLU B N 1
ATOM 6408 C CA . GLU B 1 350 ? 20.891 -37.094 -23.453 1 51.5 350 GLU B CA 1
ATOM 6409 C C . GLU B 1 350 ? 21.578 -36.5 -24.672 1 51.5 350 GLU B C 1
ATOM 6411 O O . GLU B 1 350 ? 22.594 -35.812 -24.547 1 51.5 350 GLU B O 1
ATOM 6416 N N . ASN B 1 351 ? 20.859 -36.812 -25.859 1 47.72 351 ASN B N 1
ATOM 6417 C CA . ASN B 1 351 ? 21.484 -36.344 -27.094 1 47.72 351 ASN B CA 1
ATOM 6418 C C . ASN B 1 351 ? 20.891 -35.031 -27.578 1 47.72 351 ASN B C 1
ATOM 6420 O O . ASN B 1 351 ? 21.188 -34.562 -28.672 1 47.72 351 ASN B O 1
ATOM 6424 N N . TRP B 1 352 ? 19.922 -34.656 -26.781 1 55.12 352 TRP B N 1
ATOM 6425 C CA . TRP B 1 352 ? 19.281 -33.406 -27.125 1 55.12 352 TRP B CA 1
ATOM 6426 C C . TRP B 1 352 ? 20.312 -32.281 -27.172 1 55.12 352 TRP B C 1
ATOM 6428 O O . TRP B 1 352 ? 21.031 -32.031 -26.203 1 55.12 352 TRP B O 1
ATOM 6438 N N . LYS B 1 353 ? 20.578 -31.859 -28.391 1 55.06 353 LYS B N 1
ATOM 6439 C CA . LYS B 1 353 ? 21.516 -30.766 -28.641 1 55.06 353 LYS B CA 1
ATOM 6440 C C . LYS B 1 353 ? 20.875 -29.406 -28.391 1 55.06 353 LYS B C 1
ATOM 6442 O O . LYS B 1 353 ? 21.531 -28.375 -28.453 1 55.06 353 LYS B O 1
ATOM 6447 N N . GLY B 1 354 ? 19.5 -29.469 -27.984 1 59.59 354 GLY B N 1
ATOM 6448 C CA . GLY B 1 354 ? 18.828 -28.188 -27.812 1 59.59 354 GLY B CA 1
ATOM 6449 C C . GLY B 1 354 ? 18.938 -27.656 -26.391 1 59.59 354 GLY B C 1
ATOM 6450 O O . GLY B 1 354 ? 19.672 -28.219 -25.562 1 59.59 354 GLY B O 1
ATOM 6451 N N . PRO B 1 355 ? 18.391 -26.531 -26.188 1 69.12 355 PRO B N 1
ATOM 6452 C CA . PRO B 1 355 ? 18.516 -25.938 -24.844 1 69.12 355 PRO B CA 1
ATOM 6453 C C . PRO B 1 355 ? 17.938 -26.844 -23.766 1 69.12 355 PRO B C 1
ATOM 6455 O O . PRO B 1 355 ? 16.906 -27.5 -23.969 1 69.12 355 PRO B O 1
ATOM 6458 N N . LYS B 1 356 ? 18.688 -26.984 -22.781 1 79.19 356 LYS B N 1
ATOM 6459 C CA . LYS B 1 356 ? 18.266 -27.766 -21.625 1 79.19 356 LYS B CA 1
ATOM 6460 C C . LYS B 1 356 ? 17.141 -27.078 -20.859 1 79.19 356 LYS B C 1
ATOM 6462 O O . LYS B 1 356 ? 17.062 -25.844 -20.859 1 79.19 356 LYS B O 1
ATOM 6467 N N . PRO B 1 357 ? 16.281 -27.906 -20.281 1 86.62 357 PRO B N 1
ATOM 6468 C CA . PRO B 1 357 ? 15.258 -27.297 -19.438 1 86.62 357 PRO B CA 1
ATOM 6469 C C . PRO B 1 357 ? 15.844 -26.453 -18.312 1 86.62 357 PRO B C 1
ATOM 6471 O O . PRO B 1 357 ? 16.953 -26.719 -17.859 1 86.62 357 PRO B O 1
ATOM 6474 N N . VAL B 1 358 ? 15.102 -25.453 -17.922 1 90.12 358 VAL B N 1
ATOM 6475 C CA . VAL B 1 358 ? 15.578 -24.516 -16.906 1 90.12 358 VAL B CA 1
ATOM 6476 C C . VAL B 1 358 ? 15.5 -25.172 -15.531 1 90.12 358 VAL B C 1
ATOM 6478 O O . VAL B 1 358 ? 16.125 -24.703 -14.586 1 90.12 358 VAL B O 1
ATOM 6481 N N . VAL B 1 359 ? 14.695 -26.25 -15.406 1 92.88 359 VAL B N 1
ATOM 6482 C CA . VAL B 1 359 ? 14.578 -26.984 -14.148 1 92.88 359 VAL B CA 1
ATOM 6483 C C . VAL B 1 359 ? 14.93 -28.453 -14.375 1 92.88 359 VAL B C 1
ATOM 6485 O O . VAL B 1 359 ? 14.32 -29.125 -15.211 1 92.88 359 VAL B O 1
ATOM 6488 N N . GLU B 1 360 ? 15.844 -28.906 -13.648 1 91.25 360 GLU B N 1
ATOM 6489 C CA . GLU B 1 360 ? 16.297 -30.281 -13.75 1 91.25 360 GLU B CA 1
ATOM 6490 C C . GLU B 1 360 ? 15.305 -31.25 -13.109 1 91.25 360 GLU B C 1
ATOM 6492 O O . GLU B 1 360 ? 14.641 -30.891 -12.125 1 91.25 360 GLU B O 1
ATOM 6497 N N . SER B 1 361 ? 15.258 -32.469 -13.641 1 95 361 SER B N 1
ATOM 6498 C CA . SER B 1 361 ? 14.312 -33.469 -13.156 1 95 361 SER B CA 1
ATOM 6499 C C . SER B 1 361 ? 14.852 -34.219 -11.938 1 95 361 SER B C 1
ATOM 6501 O O . SER B 1 361 ? 16.062 -34.25 -11.727 1 95 361 SER B O 1
ATOM 6503 N N . VAL B 1 362 ? 13.914 -34.719 -11.164 1 96.25 362 VAL B N 1
ATOM 6504 C CA . VAL B 1 362 ? 14.25 -35.656 -10.094 1 96.25 362 VAL B CA 1
ATOM 6505 C C . VAL B 1 362 ? 14.055 -37.094 -10.578 1 96.25 362 VAL B C 1
ATOM 6507 O O . VAL B 1 362 ? 13.391 -37.344 -11.586 1 96.25 362 VAL B O 1
ATOM 6510 N N . MET B 1 363 ? 14.594 -38.031 -9.773 1 92.44 363 MET B N 1
ATOM 6511 C CA . MET B 1 363 ? 14.562 -39.438 -10.219 1 92.44 363 MET B CA 1
ATOM 6512 C C . MET B 1 363 ? 13.531 -40.25 -9.422 1 92.44 363 MET B C 1
ATOM 6514 O O . MET B 1 363 ? 13.062 -41.281 -9.883 1 92.44 363 MET B O 1
ATOM 6518 N N . ASP B 1 364 ? 13.266 -39.781 -8.281 1 95.5 364 ASP B N 1
ATOM 6519 C CA . ASP B 1 364 ? 12.32 -40.469 -7.406 1 95.5 364 ASP B CA 1
ATOM 6520 C C . ASP B 1 364 ? 10.977 -39.75 -7.383 1 95.5 364 ASP B C 1
ATOM 6522 O O . ASP B 1 364 ? 10.906 -38.562 -7.004 1 95.5 364 ASP B O 1
ATOM 6526 N N . TYR B 1 365 ? 9.922 -40.5 -7.781 1 96.12 365 TYR B N 1
ATOM 6527 C CA . TYR B 1 365 ? 8.609 -39.875 -7.844 1 96.12 365 TYR B CA 1
ATOM 6528 C C . TYR B 1 365 ? 8.164 -39.406 -6.461 1 96.12 365 TYR B C 1
ATOM 6530 O O . TYR B 1 365 ? 7.305 -38.531 -6.34 1 96.12 365 TYR B O 1
ATOM 6538 N N . GLN B 1 366 ? 8.773 -39.906 -5.387 1 96.88 366 GLN B N 1
ATOM 6539 C CA . GLN B 1 366 ? 8.43 -39.5 -4.027 1 96.88 366 GLN B CA 1
ATOM 6540 C C . GLN B 1 366 ? 8.852 -38.062 -3.756 1 96.88 366 GLN B C 1
ATOM 6542 O O . GLN B 1 366 ? 8.32 -37.406 -2.852 1 96.88 366 GLN B O 1
ATOM 6547 N N . GLN B 1 367 ? 9.758 -37.562 -4.594 1 97.06 367 GLN B N 1
ATOM 6548 C CA . GLN B 1 367 ? 10.258 -36.219 -4.441 1 97.06 367 GLN B CA 1
ATOM 6549 C C . GLN B 1 367 ? 9.672 -35.281 -5.504 1 97.06 367 GLN B C 1
ATOM 6551 O O . GLN B 1 367 ? 9.859 -34.062 -5.449 1 97.06 367 GLN B O 1
ATOM 6556 N N . ALA B 1 368 ? 8.992 -35.906 -6.449 1 98.69 368 ALA B N 1
ATOM 6557 C CA . ALA B 1 368 ? 8.508 -35.125 -7.594 1 98.69 368 ALA B CA 1
ATOM 6558 C C . ALA B 1 368 ? 7.219 -34.406 -7.254 1 98.69 368 ALA B C 1
ATOM 6560 O O . ALA B 1 368 ? 6.387 -34.906 -6.5 1 98.69 368 ALA B O 1
ATOM 6561 N N . ASN B 1 369 ? 7.105 -33.156 -7.762 1 98.75 369 ASN B N 1
ATOM 6562 C CA . ASN B 1 369 ? 5.844 -32.438 -7.617 1 98.75 369 ASN B CA 1
ATOM 6563 C C . ASN B 1 369 ? 5.266 -32.062 -8.969 1 98.75 369 ASN B C 1
ATOM 6565 O O . ASN B 1 369 ? 4.359 -31.219 -9.047 1 98.75 369 ASN B O 1
ATOM 6569 N N . ALA B 1 370 ? 5.809 -32.594 -10.031 1 98.88 370 ALA B N 1
ATOM 6570 C CA . ALA B 1 370 ? 5.336 -32.406 -11.398 1 98.88 370 ALA B CA 1
ATOM 6571 C C . ALA B 1 370 ? 5.812 -33.531 -12.297 1 98.88 370 ALA B C 1
ATOM 6573 O O . ALA B 1 370 ? 6.715 -34.281 -11.93 1 98.88 370 ALA B O 1
ATOM 6574 N N . VAL B 1 371 ? 5.164 -33.656 -13.445 1 98.81 371 VAL B N 1
ATOM 6575 C CA . VAL B 1 371 ? 5.547 -34.656 -14.43 1 98.81 371 VAL B CA 1
ATOM 6576 C C . VAL B 1 371 ? 5.867 -34 -15.766 1 98.81 371 VAL B C 1
ATOM 6578 O O . VAL B 1 371 ? 5.039 -33.25 -16.312 1 98.81 371 VAL B O 1
ATOM 6581 N N . TYR B 1 372 ? 7.031 -34.25 -16.25 1 98.06 372 TYR B N 1
ATOM 6582 C CA . TYR B 1 372 ? 7.426 -33.781 -17.594 1 98.06 372 TYR B CA 1
ATOM 6583 C C . TYR B 1 372 ? 6.98 -34.781 -18.656 1 98.06 372 TYR B C 1
ATOM 6585 O O . TYR B 1 372 ? 7.262 -35.969 -18.547 1 98.06 372 TYR B O 1
ATOM 6593 N N . VAL B 1 373 ? 6.301 -34.312 -19.609 1 97.62 373 VAL B N 1
ATOM 6594 C CA . VAL B 1 373 ? 5.953 -35.094 -20.781 1 97.62 373 VAL B CA 1
ATOM 6595 C C . VAL B 1 373 ? 6.66 -34.531 -22.016 1 97.62 373 VAL B C 1
ATOM 6597 O O . VAL B 1 373 ? 7.332 -33.5 -21.922 1 97.62 373 VAL B O 1
ATOM 6600 N N . ALA B 1 374 ? 6.473 -35.219 -23.109 1 94.75 374 ALA B N 1
ATOM 6601 C CA . ALA B 1 374 ? 7.102 -34.75 -24.359 1 94.75 374 ALA B CA 1
ATOM 6602 C C . ALA B 1 374 ? 6.543 -33.406 -24.797 1 94.75 374 ALA B C 1
ATOM 6604 O O . ALA B 1 374 ? 5.359 -33.125 -24.609 1 94.75 374 ALA B O 1
ATOM 6605 N N . LYS B 1 375 ? 7.312 -32.594 -25.516 1 93.56 375 LYS B N 1
ATOM 6606 C CA . LYS B 1 375 ? 6.941 -31.25 -25.953 1 93.56 375 LYS B CA 1
ATOM 6607 C C . LYS B 1 375 ? 5.758 -31.297 -26.906 1 93.56 375 LYS B C 1
ATOM 6609 O O . LYS B 1 375 ? 4.977 -30.344 -26.984 1 93.56 375 LYS B O 1
ATOM 6614 N N . ASP B 1 376 ? 5.676 -32.344 -27.656 1 95.5 376 ASP B N 1
ATOM 6615 C CA . ASP B 1 376 ? 4.562 -32.469 -28.594 1 95.5 376 ASP B CA 1
ATOM 6616 C C . ASP B 1 376 ? 3.391 -33.219 -27.953 1 95.5 376 ASP B C 1
ATOM 6618 O O . ASP B 1 376 ? 2.412 -33.531 -28.625 1 95.5 376 ASP B O 1
ATOM 6622 N N . PHE B 1 377 ? 3.535 -33.594 -26.688 1 97.62 377 PHE B N 1
ATOM 6623 C CA . PHE B 1 377 ? 2.527 -34.25 -25.859 1 97.62 377 PHE B CA 1
ATOM 6624 C C . PHE B 1 377 ? 2.184 -35.625 -26.406 1 97.62 377 PHE B C 1
ATOM 6626 O O . PHE B 1 377 ? 1.113 -36.188 -26.109 1 97.62 377 PHE B O 1
ATOM 6633 N N . SER B 1 378 ? 3.057 -36.219 -27.156 1 96.75 378 SER B N 1
ATOM 6634 C CA . SER B 1 378 ? 2.805 -37.531 -27.766 1 96.75 378 SER B CA 1
ATOM 6635 C C . SER B 1 378 ? 2.639 -38.625 -26.703 1 96.75 378 SER B C 1
ATOM 6637 O O . SER B 1 378 ? 1.983 -39.625 -26.938 1 96.75 378 SER B O 1
ATOM 6639 N N . ASN B 1 379 ? 3.244 -38.438 -25.547 1 97.31 379 ASN B N 1
ATOM 6640 C CA . ASN B 1 379 ? 3.148 -39.438 -24.5 1 97.31 379 ASN B CA 1
ATOM 6641 C C . ASN B 1 379 ? 2.18 -39.031 -23.406 1 97.31 379 ASN B C 1
ATOM 6643 O O . ASN B 1 379 ? 2.201 -39.594 -22.297 1 97.31 379 ASN B O 1
ATOM 6647 N N . LEU B 1 380 ? 1.364 -37.969 -23.656 1 98.56 380 LEU B N 1
ATOM 6648 C CA . LEU B 1 380 ? 0.45 -37.469 -22.625 1 98.56 380 LEU B CA 1
ATOM 6649 C C . LEU B 1 380 ? -0.613 -38.5 -22.297 1 98.56 380 LEU B C 1
ATOM 6651 O O . LEU B 1 380 ? -0.896 -38.75 -21.125 1 98.56 380 LEU B O 1
ATOM 6655 N N . GLU B 1 381 ? -1.209 -39.156 -23.328 1 98.44 381 GLU B N 1
ATOM 6656 C CA . GLU B 1 381 ? -2.252 -40.125 -23.094 1 98.44 381 GLU B CA 1
ATOM 6657 C C . GLU B 1 381 ? -1.726 -41.312 -22.25 1 98.44 381 GLU B C 1
ATOM 6659 O O . GLU B 1 381 ? -2.377 -41.75 -21.297 1 98.44 381 GLU B O 1
ATOM 6664 N N . ALA B 1 382 ? -0.562 -41.781 -22.609 1 97.69 382 ALA B N 1
ATOM 6665 C CA . ALA B 1 382 ? 0.05 -42.875 -21.859 1 97.69 382 ALA B CA 1
ATOM 6666 C C . ALA B 1 382 ? 0.343 -42.469 -20.422 1 97.69 382 ALA B C 1
ATOM 6668 O O . ALA B 1 382 ? 0.191 -43.281 -19.5 1 97.69 382 ALA B O 1
ATOM 6669 N N . THR B 1 383 ? 0.782 -41.281 -20.266 1 98.44 383 THR B N 1
ATOM 6670 C CA . THR B 1 383 ? 1.108 -40.75 -18.938 1 98.44 383 THR B CA 1
ATOM 6671 C C . THR B 1 383 ? -0.143 -40.688 -18.078 1 98.44 383 THR B C 1
ATOM 6673 O O . THR B 1 383 ? -0.145 -41.156 -16.938 1 98.44 383 THR B O 1
ATOM 6676 N N . ILE B 1 384 ? -1.23 -40.125 -18.609 1 98.81 384 ILE B N 1
ATOM 6677 C CA . ILE B 1 384 ? -2.482 -40 -17.859 1 98.81 384 ILE B CA 1
ATOM 6678 C C . ILE B 1 384 ? -3.008 -41.406 -17.547 1 98.81 384 ILE B C 1
ATOM 6680 O O . ILE B 1 384 ? -3.467 -41.688 -16.438 1 98.81 384 ILE B O 1
ATOM 6684 N N . GLY B 1 385 ? -2.959 -42.312 -18.516 1 98.44 385 GLY B N 1
ATOM 6685 C CA . GLY B 1 385 ? -3.348 -43.688 -18.281 1 98.44 385 GLY B CA 1
ATOM 6686 C C . GLY B 1 385 ? -2.58 -44.344 -17.141 1 98.44 385 GLY B C 1
ATOM 6687 O O . GLY B 1 385 ? -3.168 -45.031 -16.297 1 98.44 385 GLY B O 1
ATOM 6688 N N . PHE B 1 386 ? -1.3 -44.156 -17.125 1 98 386 PHE B N 1
ATOM 6689 C CA . PHE B 1 386 ? -0.463 -44.656 -16.047 1 98 386 PHE B CA 1
ATOM 6690 C C . PHE B 1 386 ? -0.905 -44.094 -14.695 1 98 386 PHE B C 1
ATOM 6692 O O . PHE B 1 386 ? -1.066 -44.844 -13.734 1 98 386 PHE B O 1
ATOM 6699 N N . LEU B 1 387 ? -1.112 -42.75 -14.609 1 98.75 387 LEU B N 1
ATOM 6700 C CA . LEU B 1 387 ? -1.485 -42.094 -13.367 1 98.75 387 LEU B CA 1
ATOM 6701 C C . LEU B 1 387 ? -2.85 -42.594 -12.883 1 98.75 387 LEU B C 1
ATOM 6703 O O . LEU B 1 387 ? -3.088 -42.688 -11.672 1 98.75 387 LEU B O 1
ATOM 6707 N N . ARG B 1 388 ? -3.73 -42.969 -13.852 1 98.44 388 ARG B N 1
ATOM 6708 C CA . ARG B 1 388 ? -5.031 -43.531 -13.516 1 98.44 388 ARG B CA 1
ATOM 6709 C C . ARG B 1 388 ? -4.887 -44.938 -12.953 1 98.44 388 ARG B C 1
ATOM 6711 O O . ARG B 1 388 ? -5.625 -45.312 -12.039 1 98.44 388 ARG B O 1
ATOM 6718 N N . ARG B 1 389 ? -3.939 -45.656 -13.445 1 97.69 389 ARG B N 1
ATOM 6719 C CA . ARG B 1 389 ? -3.713 -47 -12.984 1 97.69 389 ARG B CA 1
ATOM 6720 C C . ARG B 1 389 ? -3.037 -47.031 -11.617 1 97.69 389 ARG B C 1
ATOM 6722 O O . ARG B 1 389 ? -3.211 -47.969 -10.844 1 97.69 389 ARG B O 1
ATOM 6729 N N . TRP B 1 390 ? -2.299 -46 -11.305 1 97.94 390 TRP B N 1
ATOM 6730 C CA . TRP B 1 390 ? -1.572 -45.906 -10.039 1 97.94 390 TRP B CA 1
ATOM 6731 C C . TRP B 1 390 ? -1.942 -44.656 -9.281 1 97.94 390 TRP B C 1
ATOM 6733 O O . TRP B 1 390 ? -1.098 -43.781 -9.07 1 97.94 390 TRP B O 1
ATOM 6743 N N . PRO B 1 391 ? -3.152 -44.625 -8.758 1 97.75 391 PRO B N 1
ATOM 6744 C CA . PRO B 1 391 ? -3.658 -43.406 -8.133 1 97.75 391 PRO B CA 1
ATOM 6745 C C . PRO B 1 391 ? -2.846 -43 -6.91 1 97.75 391 PRO B C 1
ATOM 6747 O O . PRO B 1 391 ? -2.764 -41.812 -6.594 1 97.75 391 PRO B O 1
ATOM 6750 N N . GLU B 1 392 ? -2.215 -43.906 -6.219 1 97.25 392 GLU B N 1
ATOM 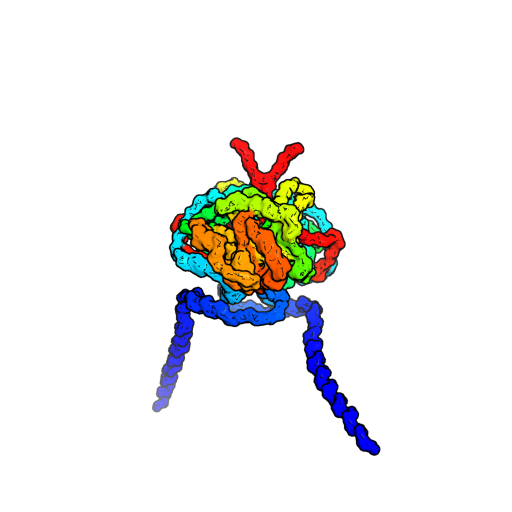6751 C CA . GLU B 1 392 ? -1.398 -43.562 -5.059 1 97.25 392 GLU B CA 1
ATOM 6752 C C . GLU B 1 392 ? -0.158 -42.781 -5.473 1 97.25 392 GLU B C 1
ATOM 6754 O O . GLU B 1 392 ? 0.277 -41.875 -4.754 1 97.25 392 GLU B O 1
ATOM 6759 N N . VAL B 1 393 ? 0.441 -43.188 -6.59 1 98.25 393 VAL B N 1
ATOM 6760 C CA . VAL B 1 393 ? 1.584 -42.438 -7.137 1 98.25 393 VAL B CA 1
ATOM 6761 C C . VAL B 1 393 ? 1.154 -41.062 -7.562 1 98.25 393 VAL B C 1
ATOM 6763 O O . VAL B 1 393 ? 1.828 -40.062 -7.25 1 98.25 393 VAL B O 1
ATOM 6766 N N . A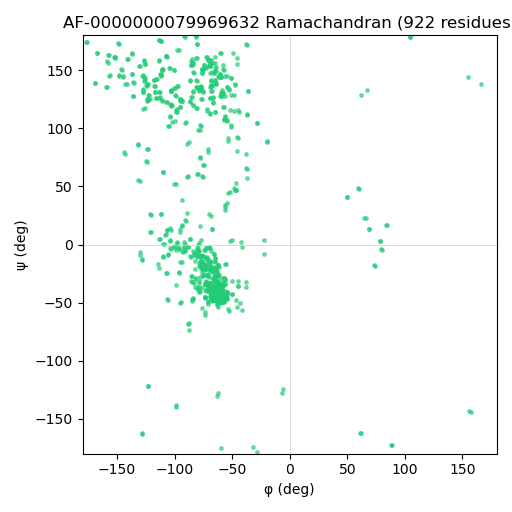LA B 1 394 ? 0.023 -40.969 -8.227 1 98.81 394 ALA B N 1
ATOM 6767 C CA . ALA B 1 394 ? -0.516 -39.688 -8.664 1 98.81 394 ALA B CA 1
ATOM 6768 C C . ALA B 1 394 ? -0.777 -38.781 -7.473 1 98.81 394 ALA B C 1
ATOM 6770 O O . ALA B 1 394 ? -0.39 -37.594 -7.488 1 98.81 394 ALA B O 1
ATOM 6771 N N . GLU B 1 395 ? -1.382 -39.312 -6.488 1 98.44 395 GLU B N 1
ATOM 6772 C CA . GLU B 1 395 ? -1.712 -38.531 -5.305 1 98.44 395 GLU B CA 1
ATOM 6773 C C . GLU B 1 395 ? -0.451 -38.031 -4.59 1 98.44 395 GLU B C 1
ATOM 6775 O O . GLU B 1 395 ? -0.41 -36.938 -4.074 1 98.44 395 GLU B O 1
ATOM 6780 N N . ARG B 1 396 ? 0.53 -38.906 -4.512 1 98.06 396 ARG B N 1
ATOM 6781 C CA . ARG B 1 396 ? 1.793 -38.531 -3.891 1 98.06 396 ARG B CA 1
ATOM 6782 C C . ARG B 1 396 ? 2.398 -37.312 -4.59 1 98.06 396 ARG B C 1
ATOM 6784 O O . ARG B 1 396 ? 2.807 -36.344 -3.936 1 98.06 396 ARG B O 1
ATOM 6791 N N . ILE B 1 397 ? 2.457 -37.281 -5.871 1 98.75 397 ILE B N 1
ATOM 6792 C CA . ILE B 1 397 ? 3.02 -36.188 -6.652 1 98.75 397 ILE B CA 1
ATOM 6793 C C . ILE B 1 397 ? 2.178 -34.938 -6.461 1 98.75 397 ILE B C 1
ATOM 6795 O O . ILE B 1 397 ? 2.717 -33.844 -6.277 1 98.75 397 ILE B O 1
ATOM 6799 N N . ALA B 1 398 ? 0.853 -35.125 -6.469 1 98.75 398 ALA B N 1
ATOM 6800 C CA . ALA B 1 398 ? -0.075 -34 -6.258 1 98.75 398 ALA B CA 1
ATOM 6801 C C . ALA B 1 398 ? 0.128 -33.375 -4.883 1 98.75 398 ALA B C 1
ATOM 6803 O O . ALA B 1 398 ? 0.179 -32.156 -4.762 1 98.75 398 ALA B O 1
ATOM 6804 N N . ARG B 1 399 ? 0.249 -34.188 -3.891 1 98.12 399 ARG B N 1
ATOM 6805 C CA . ARG B 1 399 ? 0.452 -33.688 -2.525 1 98.12 399 ARG B CA 1
ATOM 6806 C C . ARG B 1 399 ? 1.791 -33 -2.389 1 98.12 399 ARG B C 1
ATOM 6808 O O . ARG B 1 399 ? 1.881 -31.953 -1.726 1 98.12 399 ARG B O 1
ATOM 6815 N N . ASN B 1 400 ? 2.82 -33.594 -3.027 1 98.44 400 ASN B N 1
ATOM 6816 C CA . ASN B 1 400 ? 4.121 -32.938 -3.004 1 98.44 400 ASN B CA 1
ATOM 6817 C C . ASN B 1 400 ? 4.043 -31.516 -3.545 1 98.44 400 ASN B C 1
ATOM 6819 O O . ASN B 1 400 ? 4.676 -30.594 -3.006 1 98.44 400 ASN B O 1
ATOM 6823 N N . GLN B 1 401 ? 3.291 -31.359 -4.562 1 98.5 401 GLN B N 1
ATOM 6824 C CA . GLN B 1 401 ? 3.152 -30.047 -5.184 1 98.5 401 GLN B CA 1
ATOM 6825 C C . GLN B 1 401 ? 2.525 -29.047 -4.219 1 98.5 401 GLN B C 1
ATOM 6827 O O . GLN B 1 401 ? 3.059 -27.953 -4.016 1 98.5 401 GLN B O 1
ATOM 6832 N N . ARG B 1 402 ? 1.436 -29.406 -3.678 1 98.5 402 ARG B N 1
ATOM 6833 C CA . ARG B 1 402 ? 0.72 -28.469 -2.814 1 98.5 402 ARG B CA 1
ATOM 6834 C C . ARG B 1 402 ? 1.468 -28.25 -1.503 1 98.5 402 ARG B C 1
ATOM 6836 O O . ARG B 1 402 ? 1.442 -27.156 -0.942 1 98.5 402 ARG B O 1
ATOM 6843 N N . MET B 1 403 ? 2.141 -29.281 -0.976 1 98.06 403 MET B N 1
ATOM 6844 C CA . MET B 1 403 ? 2.965 -29.109 0.218 1 98.06 403 MET B CA 1
ATOM 6845 C C . MET B 1 403 ? 4.07 -28.094 -0.022 1 98.06 403 MET B C 1
ATOM 6847 O O . MET B 1 403 ? 4.328 -27.234 0.829 1 98.06 403 MET B O 1
ATOM 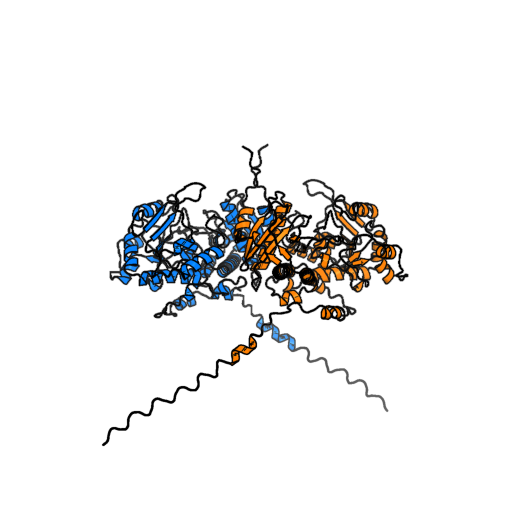6851 N N . MET B 1 404 ? 4.645 -28.141 -1.177 1 98.12 404 MET B N 1
ATOM 6852 C CA . MET B 1 404 ? 5.719 -27.219 -1.533 1 98.12 404 MET B CA 1
ATOM 6853 C C . MET B 1 404 ? 5.191 -25.797 -1.695 1 98.12 404 MET B C 1
ATOM 6855 O O . MET B 1 404 ? 5.781 -24.844 -1.175 1 98.12 404 MET B O 1
ATOM 6859 N N . SER B 1 405 ? 4.113 -25.609 -2.342 1 98.38 405 SER B N 1
ATOM 6860 C CA . SER B 1 405 ? 3.617 -24.297 -2.736 1 98.38 405 SER B CA 1
ATOM 6861 C C . SER B 1 405 ? 2.834 -23.641 -1.605 1 98.38 405 SER B C 1
ATOM 6863 O O . SER B 1 405 ? 3.062 -22.469 -1.281 1 98.38 405 SER B O 1
ATOM 6865 N N . ILE B 1 406 ? 1.899 -24.438 -0.945 1 98.5 406 ILE B N 1
ATOM 6866 C CA . ILE B 1 406 ? 0.98 -23.891 0.049 1 98.5 406 ILE B CA 1
ATOM 6867 C C . ILE B 1 406 ? 1.419 -24.328 1.447 1 98.5 406 ILE B C 1
ATOM 6869 O O . ILE B 1 406 ? 1.528 -23.5 2.354 1 98.5 406 ILE B O 1
ATOM 6873 N N . GLY B 1 407 ? 1.713 -25.594 1.593 1 98 407 GLY B N 1
ATOM 6874 C CA . GLY B 1 407 ? 2.104 -26.109 2.896 1 98 407 GLY B CA 1
ATOM 6875 C C . GLY B 1 407 ? 3.344 -25.438 3.455 1 98 407 GLY B C 1
ATOM 6876 O O . GLY B 1 407 ? 3.385 -25.078 4.633 1 98 407 GLY B O 1
ATOM 6877 N N . ALA B 1 408 ? 4.297 -25.297 2.576 1 98.06 408 ALA B N 1
ATOM 6878 C CA . ALA B 1 408 ? 5.547 -24.641 2.971 1 98.06 408 ALA B CA 1
ATOM 6879 C C . ALA B 1 408 ? 5.426 -23.125 2.916 1 98.06 408 ALA B C 1
ATOM 6881 O O . ALA B 1 408 ? 6.344 -22.406 3.316 1 98.06 408 ALA B O 1
ATOM 6882 N N . GLY B 1 409 ? 4.336 -22.625 2.393 1 98.38 409 GLY B N 1
ATOM 6883 C CA . GLY B 1 409 ? 4.016 -21.203 2.432 1 98.38 409 GLY B CA 1
ATOM 6884 C C . GLY B 1 409 ? 4.672 -20.422 1.313 1 98.38 409 GLY B C 1
ATOM 6885 O O . GLY B 1 409 ? 4.711 -19.188 1.358 1 98.38 409 GLY B O 1
ATOM 6886 N N . ASN B 1 410 ? 5.133 -21.078 0.286 1 98.69 410 ASN B N 1
ATOM 6887 C CA . ASN B 1 410 ? 5.977 -20.422 -0.704 1 98.69 410 ASN B CA 1
ATOM 6888 C C . ASN B 1 410 ? 5.16 -19.516 -1.622 1 98.69 410 ASN B C 1
ATOM 6890 O O . ASN B 1 410 ? 5.723 -18.703 -2.365 1 98.69 410 ASN B O 1
ATOM 6894 N N . LEU B 1 411 ? 3.83 -19.578 -1.573 1 98.62 411 LEU B N 1
ATOM 6895 C CA . LEU B 1 411 ? 2.988 -18.672 -2.361 1 98.62 411 LEU B CA 1
ATOM 6896 C C . LEU B 1 411 ? 2.314 -17.641 -1.47 1 98.62 411 LEU B C 1
ATOM 6898 O O . LEU B 1 411 ? 1.452 -16.891 -1.93 1 98.62 411 LEU B O 1
ATOM 6902 N N . SER B 1 412 ? 2.709 -17.578 -0.192 1 98.44 412 SER B N 1
ATOM 6903 C CA . SER B 1 412 ? 2.049 -16.734 0.802 1 98.44 412 SER B CA 1
ATOM 6904 C C . SER B 1 412 ? 2.514 -15.289 0.7 1 98.44 412 SER B C 1
ATOM 6906 O O . SER B 1 412 ? 3.557 -15.008 0.106 1 98.44 412 SER B O 1
ATOM 6908 N N . PRO B 1 413 ? 1.709 -14.375 1.269 1 98 413 PRO B N 1
ATOM 6909 C CA . PRO B 1 413 ? 2.174 -12.992 1.354 1 98 413 PRO B CA 1
ATOM 6910 C C . PRO B 1 413 ? 3.484 -12.852 2.125 1 98 413 PRO B C 1
ATOM 6912 O O . PRO B 1 413 ? 4.32 -12.008 1.785 1 98 413 PRO B O 1
ATOM 6915 N N . ALA B 1 414 ? 3.672 -13.688 3.141 1 98.62 414 ALA B N 1
ATOM 6916 C CA . ALA B 1 414 ? 4.914 -13.656 3.908 1 98.62 414 ALA B CA 1
ATOM 6917 C C . ALA B 1 414 ? 6.109 -14.008 3.027 1 98.62 414 ALA B C 1
ATOM 6919 O O . ALA B 1 414 ? 7.137 -13.328 3.068 1 98.62 414 ALA B O 1
ATOM 6920 N N . ALA B 1 415 ? 5.949 -15.047 2.252 1 98.81 415 ALA B N 1
ATOM 6921 C CA . ALA B 1 415 ? 7.035 -15.469 1.366 1 98.81 415 ALA B CA 1
ATOM 6922 C C . ALA B 1 415 ? 7.34 -14.391 0.329 1 98.81 415 ALA B C 1
ATOM 6924 O O . ALA B 1 415 ? 8.508 -14.148 -0.001 1 98.81 415 ALA B O 1
ATOM 6925 N N . GLU B 1 416 ? 6.312 -13.812 -0.183 1 98.69 416 GLU B N 1
ATOM 6926 C CA . GLU B 1 416 ? 6.477 -12.773 -1.196 1 98.69 416 GLU B CA 1
ATOM 6927 C C . GLU B 1 416 ? 7.266 -11.586 -0.65 1 98.69 416 GLU B C 1
ATOM 6929 O O . GLU B 1 416 ? 8.219 -11.125 -1.285 1 98.69 416 GLU B O 1
ATOM 6934 N N . VAL B 1 417 ? 6.93 -11.047 0.534 1 98.75 417 VAL B N 1
ATOM 6935 C CA . VAL B 1 417 ? 7.648 -9.898 1.083 1 98.75 417 VAL B CA 1
ATOM 6936 C C . VAL B 1 417 ? 9.07 -10.312 1.457 1 98.75 417 VAL B C 1
ATOM 6938 O O . VAL B 1 417 ? 10.008 -9.531 1.306 1 98.75 417 VAL B O 1
ATOM 6941 N N . CYS B 1 418 ? 9.211 -11.531 1.977 1 98.81 418 CYS B N 1
ATOM 6942 C CA . CYS B 1 418 ? 10.547 -12.039 2.273 1 98.81 418 CYS B CA 1
ATOM 6943 C C . CYS B 1 418 ? 11.406 -12.086 1.015 1 98.81 418 CYS B C 1
ATOM 6945 O O . CYS B 1 418 ? 12.578 -11.719 1.045 1 98.81 418 CYS B O 1
ATOM 6947 N N . TYR B 1 419 ? 10.828 -12.562 -0.056 1 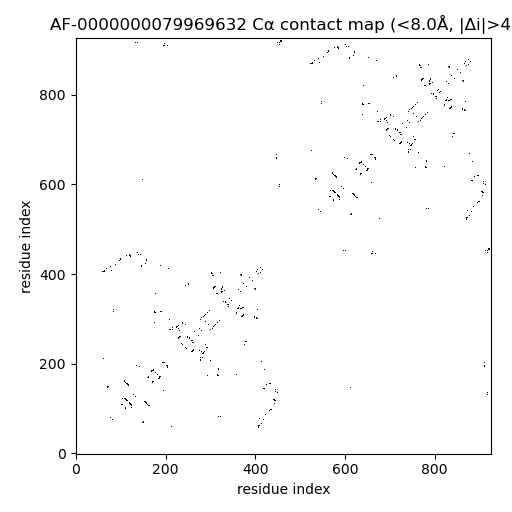98.88 419 TYR B N 1
ATOM 6948 C CA . TYR B 1 419 ? 11.578 -12.648 -1.306 1 98.88 419 TYR B CA 1
ATOM 6949 C C . TYR B 1 419 ? 12 -11.266 -1.784 1 98.88 419 TYR B C 1
ATOM 6951 O O . TYR B 1 419 ? 13.156 -11.062 -2.18 1 98.88 419 TYR B O 1
ATOM 6959 N N . TRP B 1 420 ? 11.117 -10.289 -1.763 1 98.88 420 TRP B N 1
ATOM 6960 C CA . TRP B 1 420 ? 11.438 -8.93 -2.172 1 98.88 420 TRP B CA 1
ATOM 6961 C C . TRP B 1 420 ? 12.594 -8.375 -1.354 1 98.88 420 TRP B C 1
ATOM 6963 O O . TRP B 1 420 ? 13.516 -7.766 -1.905 1 98.88 420 TRP B O 1
ATOM 6973 N N . ARG B 1 421 ? 12.516 -8.562 -0.077 1 98.88 421 ARG B N 1
ATOM 6974 C CA . ARG B 1 421 ? 13.578 -8.047 0.785 1 98.88 421 ARG B CA 1
ATOM 6975 C C . ARG B 1 421 ? 14.906 -8.727 0.48 1 98.88 421 ARG B C 1
ATOM 6977 O O . ARG B 1 421 ? 15.945 -8.062 0.416 1 98.88 421 ARG B O 1
ATOM 6984 N N . ALA B 1 422 ? 14.828 -10.047 0.28 1 98.69 422 ALA B N 1
ATOM 6985 C CA . ALA B 1 422 ? 16.047 -10.781 -0.074 1 98.69 422 ALA B CA 1
ATOM 6986 C C . ALA B 1 422 ? 16.594 -10.312 -1.419 1 98.69 422 ALA B C 1
ATOM 6988 O O . ALA B 1 422 ? 17.812 -10.195 -1.592 1 98.69 422 ALA B O 1
ATOM 6989 N N . LEU B 1 423 ? 15.727 -10.086 -2.35 1 98.69 423 LEU B N 1
ATOM 6990 C CA . LEU B 1 423 ? 16.125 -9.617 -3.674 1 98.69 423 LEU B CA 1
ATOM 6991 C C . LEU B 1 423 ? 16.828 -8.266 -3.584 1 98.69 423 LEU B C 1
ATOM 6993 O O . LEU B 1 423 ? 17.906 -8.086 -4.16 1 98.69 423 LEU B O 1
ATOM 6997 N N . VAL B 1 424 ? 16.25 -7.316 -2.824 1 98.81 424 VAL B N 1
ATOM 6998 C CA . VAL B 1 424 ? 16.828 -5.98 -2.682 1 98.81 424 VAL B CA 1
ATOM 6999 C C . VAL B 1 424 ? 18.188 -6.078 -1.992 1 98.81 424 VAL B C 1
ATOM 7001 O O . VAL B 1 424 ? 19.172 -5.461 -2.436 1 98.81 424 VAL B O 1
ATOM 7004 N N . ARG B 1 425 ? 18.266 -6.863 -0.917 1 98.5 425 ARG B N 1
ATOM 7005 C CA . ARG B 1 425 ? 19.516 -7.023 -0.188 1 98.5 425 ARG B CA 1
ATOM 7006 C C . ARG B 1 425 ? 20.578 -7.664 -1.07 1 98.5 425 ARG B C 1
ATOM 7008 O O . ARG B 1 425 ? 21.719 -7.191 -1.113 1 98.5 425 ARG B O 1
ATOM 7015 N N . GLY B 1 426 ? 20.203 -8.797 -1.719 1 98.38 426 GLY B N 1
ATOM 7016 C CA . GLY B 1 426 ? 21.141 -9.461 -2.604 1 98.38 426 GLY B CA 1
ATOM 7017 C C . GLY B 1 426 ? 21.625 -8.578 -3.734 1 98.38 426 GLY B C 1
ATOM 7018 O O . GLY B 1 426 ? 22.828 -8.5 -4.004 1 98.38 426 GLY B O 1
ATOM 7019 N N . TRP B 1 427 ? 20.719 -7.914 -4.379 1 98.5 427 TRP B N 1
ATOM 7020 C CA . TRP B 1 427 ? 21.031 -6.992 -5.469 1 98.5 427 TRP B CA 1
ATOM 7021 C C . TRP B 1 427 ? 21.984 -5.898 -5 1 98.5 427 TRP B C 1
ATOM 7023 O O . TRP B 1 427 ? 23.016 -5.641 -5.637 1 98.5 427 TRP B O 1
ATOM 7033 N N . ALA B 1 428 ? 21.672 -5.273 -3.877 1 98.31 428 ALA B N 1
ATOM 7034 C CA . ALA B 1 428 ? 22.453 -4.168 -3.336 1 98.31 428 ALA B CA 1
ATOM 7035 C C . ALA B 1 428 ? 23.891 -4.613 -3.012 1 98.31 428 ALA B C 1
ATOM 7037 O O . ALA B 1 428 ? 24.812 -3.803 -3.025 1 98.31 428 ALA B O 1
ATOM 7038 N N . SER B 1 429 ? 24.078 -5.867 -2.744 1 98 429 SER B N 1
ATOM 7039 C CA . SER B 1 429 ? 25.375 -6.375 -2.334 1 98 429 SER B CA 1
ATOM 7040 C C . SER B 1 429 ? 26.312 -6.516 -3.527 1 98 429 SER B C 1
ATOM 7042 O O . SER B 1 429 ? 27.531 -6.617 -3.357 1 98 429 SER B O 1
ATOM 7044 N N . VAL B 1 430 ? 25.766 -6.484 -4.742 1 97.75 430 VAL B N 1
ATOM 7045 C CA . VAL B 1 430 ? 26.656 -6.793 -5.859 1 97.75 430 VAL B CA 1
ATOM 7046 C C . VAL B 1 430 ? 26.547 -5.691 -6.914 1 97.75 430 VAL B C 1
ATOM 7048 O O . VAL B 1 430 ? 27.422 -5.586 -7.793 1 97.75 430 VAL B O 1
ATOM 7051 N N . VAL B 1 431 ? 25.562 -4.809 -6.828 1 97.31 431 VAL B N 1
ATOM 7052 C CA . VAL B 1 431 ? 25.359 -3.797 -7.859 1 97.31 431 VAL B CA 1
ATOM 7053 C C . VAL B 1 431 ? 26.266 -2.596 -7.582 1 97.31 431 VAL B C 1
ATOM 7055 O O . VAL B 1 431 ? 26.391 -2.15 -6.438 1 97.31 431 VAL B O 1
ATOM 7058 N N . GLU B 1 432 ? 26.969 -2.148 -8.555 1 96.44 432 GLU B N 1
ATOM 7059 C CA . GLU B 1 432 ? 27.688 -0.871 -8.547 1 96.44 432 GLU B CA 1
ATOM 7060 C C . GLU B 1 432 ? 26.938 0.172 -9.383 1 96.44 432 GLU B C 1
ATOM 7062 O O . GLU B 1 432 ? 26.922 0.09 -10.617 1 96.44 432 GLU B O 1
ATOM 7067 N N . VAL B 1 433 ? 26.391 1.104 -8.703 1 95.06 433 VAL B N 1
ATOM 7068 C CA . VAL B 1 433 ? 25.578 2.098 -9.383 1 95.06 433 VAL B CA 1
ATOM 7069 C C . VAL B 1 433 ? 26.469 3.102 -10.109 1 95.06 433 VAL B C 1
ATOM 7071 O O . VAL B 1 433 ? 27.328 3.738 -9.492 1 95.06 433 VAL B O 1
ATOM 7074 N N . ASP B 1 434 ? 26.25 3.248 -11.32 1 94.44 434 ASP B N 1
ATOM 7075 C CA . ASP B 1 434 ? 27.062 4.121 -12.164 1 94.44 434 ASP B CA 1
ATOM 7076 C C . ASP B 1 434 ? 26.781 5.59 -11.852 1 94.44 434 ASP B C 1
ATOM 7078 O O . ASP B 1 434 ? 25.688 5.945 -11.414 1 94.44 434 ASP B O 1
ATOM 7082 N N . ALA B 1 435 ? 27.672 6.449 -12.25 1 91.62 435 ALA B N 1
ATOM 7083 C CA . ALA B 1 435 ? 27.594 7.883 -11.977 1 91.62 435 ALA B CA 1
ATOM 7084 C C . ALA B 1 435 ? 26.453 8.531 -12.758 1 91.62 435 ALA B C 1
ATOM 7086 O O . ALA B 1 435 ? 25.953 9.594 -12.375 1 91.62 435 ALA B O 1
ATOM 7087 N N . ASP B 1 436 ? 26.047 7.871 -13.742 1 90.75 436 ASP B N 1
ATOM 7088 C CA . ASP B 1 436 ? 25.016 8.438 -14.594 1 90.75 436 ASP B CA 1
ATOM 7089 C C . ASP B 1 436 ? 23.672 8.5 -13.859 1 90.75 436 ASP B C 1
ATOM 7091 O O . ASP B 1 436 ? 22.75 9.188 -14.297 1 90.75 436 ASP B O 1
ATOM 7095 N N . TRP B 1 437 ? 23.5 7.754 -12.859 1 91.06 437 TRP B N 1
ATOM 7096 C CA . TRP B 1 437 ? 22.281 7.789 -12.047 1 91.06 437 TRP B CA 1
ATOM 7097 C C . TRP B 1 437 ? 22.156 9.117 -11.32 1 91.06 437 TRP B C 1
ATOM 7099 O O . TRP B 1 437 ? 21.047 9.555 -11 1 91.06 437 TRP B O 1
ATOM 7109 N N . GLY B 1 438 ? 23.297 9.781 -11.109 1 86.06 438 GLY B N 1
ATOM 7110 C CA . GLY B 1 438 ? 23.281 11.109 -10.508 1 86.06 438 GLY B CA 1
ATOM 7111 C C . GLY B 1 438 ? 22.703 11.125 -9.109 1 86.06 438 GLY B C 1
ATOM 7112 O O . GLY B 1 438 ? 22.516 10.07 -8.5 1 86.06 438 GLY B O 1
ATOM 7113 N N . ASP B 1 439 ? 22.328 12.406 -8.688 1 86.44 439 ASP B N 1
ATOM 7114 C CA . ASP B 1 439 ? 21.875 12.617 -7.316 1 86.44 439 ASP B CA 1
ATOM 7115 C C . ASP B 1 439 ? 20.359 12.773 -7.254 1 86.44 439 ASP B C 1
ATOM 7117 O O . ASP B 1 439 ? 19.797 12.945 -6.176 1 86.44 439 ASP B O 1
ATOM 7121 N N . GLU B 1 440 ? 19.797 12.617 -8.383 1 89.06 440 GLU B N 1
ATOM 7122 C CA . GLU B 1 440 ? 18.344 12.75 -8.398 1 89.06 440 GLU B CA 1
ATOM 7123 C C . GLU B 1 440 ? 17.672 11.617 -7.617 1 89.06 440 GLU B C 1
ATOM 7125 O O . GLU B 1 440 ? 17.906 10.445 -7.898 1 89.06 440 GLU B O 1
ATOM 7130 N N . MET B 1 441 ? 16.875 11.922 -6.711 1 91.06 441 MET B N 1
ATOM 7131 C CA . MET B 1 441 ? 16.266 10.922 -5.84 1 91.06 441 MET B CA 1
ATOM 7132 C C . MET B 1 441 ? 15.07 10.266 -6.52 1 91.06 441 MET B C 1
ATOM 7134 O O . MET B 1 441 ? 14.797 9.086 -6.297 1 91.06 441 MET B O 1
ATOM 7138 N N . GLY B 1 442 ? 14.391 10.984 -7.406 1 94 442 GLY B N 1
ATOM 7139 C CA . GLY B 1 442 ? 13.125 10.516 -7.949 1 94 442 GLY B CA 1
ATOM 7140 C C . GLY B 1 442 ? 11.922 10.922 -7.113 1 94 442 GLY B C 1
ATOM 7141 O O . GLY B 1 442 ? 12.031 11.797 -6.246 1 94 442 GLY B O 1
ATOM 7142 N N . GLU B 1 443 ? 10.844 10.398 -7.492 1 96.19 443 GLU B N 1
ATOM 7143 C CA . GLU B 1 443 ? 9.594 10.719 -6.812 1 96.19 443 GLU B CA 1
ATOM 7144 C C . GLU B 1 443 ? 9.203 9.617 -5.828 1 96.19 443 GLU B C 1
ATOM 7146 O O . GLU B 1 443 ? 9.281 8.43 -6.152 1 96.19 443 GLU B O 1
ATOM 7151 N N . ARG B 1 444 ? 8.789 10.039 -4.586 1 97.75 444 ARG B N 1
ATOM 7152 C CA . ARG B 1 444 ? 8.289 9.07 -3.615 1 97.75 444 ARG B CA 1
ATOM 7153 C C . ARG B 1 444 ? 7.152 8.242 -4.203 1 97.75 444 ARG B C 1
ATOM 7155 O O . ARG B 1 444 ? 6.281 8.781 -4.887 1 97.75 444 ARG B O 1
ATOM 7162 N N . PHE B 1 445 ? 7.195 6.957 -3.973 1 98.69 445 PHE B N 1
ATOM 7163 C CA . PHE B 1 445 ? 6.129 6.082 -4.441 1 98.69 445 PHE B CA 1
ATOM 7164 C C . PHE B 1 445 ? 4.762 6.625 -4.035 1 98.69 445 PHE B C 1
ATOM 7166 O O . PHE B 1 445 ? 3.814 6.59 -4.82 1 98.69 445 PHE B O 1
ATOM 7173 N N . GLU B 1 446 ? 4.617 7.109 -2.801 1 98.62 446 GLU B N 1
ATOM 7174 C CA . GLU B 1 446 ? 3.363 7.629 -2.26 1 98.62 446 GLU B CA 1
ATOM 7175 C C . GLU B 1 446 ? 2.789 8.727 -3.156 1 98.62 446 GLU B C 1
ATOM 7177 O O . GLU B 1 446 ? 1.581 8.766 -3.396 1 98.62 446 GLU B O 1
ATOM 7182 N N . THR B 1 447 ? 3.645 9.562 -3.619 1 98 447 THR B N 1
ATOM 7183 C CA . THR B 1 447 ? 3.209 10.648 -4.496 1 98 447 THR B CA 1
ATOM 7184 C C . THR B 1 447 ? 2.98 10.133 -5.914 1 98 447 THR B C 1
ATOM 7186 O O . THR B 1 447 ? 1.991 10.492 -6.559 1 98 447 THR B O 1
ATOM 7189 N N . TRP B 1 448 ? 3.842 9.266 -6.371 1 97.56 448 TRP B N 1
ATOM 7190 C CA . TRP B 1 448 ? 3.795 8.727 -7.727 1 97.56 448 TRP B CA 1
ATOM 7191 C C . TRP B 1 448 ? 2.467 8.023 -7.984 1 97.56 448 TRP B C 1
ATOM 7193 O O . TRP B 1 448 ? 1.841 8.227 -9.023 1 97.56 448 TRP B O 1
ATOM 7203 N N . ILE B 1 449 ? 2.008 7.168 -7.078 1 98.06 449 ILE B N 1
ATOM 7204 C CA . ILE B 1 449 ? 0.808 6.359 -7.27 1 98.06 449 ILE B CA 1
ATOM 7205 C C . ILE B 1 449 ? -0.415 7.27 -7.375 1 98.06 449 ILE B C 1
ATOM 7207 O O . ILE B 1 449 ? -1.37 6.953 -8.086 1 98.06 449 ILE B O 1
ATOM 7211 N N . LEU B 1 450 ? -0.396 8.414 -6.656 1 97.38 450 LEU B N 1
ATOM 7212 C CA . LEU B 1 450 ? -1.496 9.367 -6.762 1 97.38 450 LEU B CA 1
ATOM 7213 C C . LEU B 1 450 ? -1.571 9.961 -8.164 1 97.38 450 LEU B C 1
ATOM 7215 O O . LEU B 1 450 ? -2.658 10.094 -8.734 1 97.38 450 LEU B O 1
ATOM 7219 N N . LYS B 1 451 ? -0.442 10.312 -8.672 1 94.5 451 LYS B N 1
ATOM 7220 C CA . LYS B 1 451 ? -0.39 10.867 -10.016 1 94.5 451 LYS B CA 1
ATOM 7221 C C . LYS B 1 451 ? -0.843 9.844 -11.055 1 94.5 451 LYS B C 1
ATOM 7223 O O . LYS B 1 451 ? -1.549 10.18 -12.008 1 94.5 451 LYS B O 1
ATOM 7228 N N . GLU B 1 452 ? -0.456 8.578 -10.828 1 94.12 452 GLU B N 1
ATOM 7229 C CA . GLU B 1 452 ? -0.869 7.508 -11.734 1 94.12 452 GLU B CA 1
ATOM 7230 C C . GLU B 1 452 ? -2.381 7.301 -11.688 1 94.12 452 GLU B C 1
ATOM 7232 O O . GLU B 1 452 ? -3.012 7.074 -12.719 1 94.12 452 GLU B O 1
ATOM 7237 N N . ALA B 1 453 ? -2.945 7.387 -10.531 1 93.88 453 ALA B N 1
ATOM 7238 C CA . ALA B 1 453 ? -4.363 7.105 -10.328 1 93.88 453 ALA B CA 1
ATOM 7239 C C . ALA B 1 453 ? -5.227 8.281 -10.781 1 93.88 453 ALA B C 1
ATOM 7241 O O . ALA B 1 453 ? -6.434 8.141 -10.977 1 93.88 453 ALA B O 1
ATOM 7242 N N . SER B 1 454 ? -4.629 9.461 -10.922 1 90.94 454 SER B N 1
ATOM 7243 C CA . SER B 1 454 ? -5.414 10.641 -11.25 1 90.94 454 SER B CA 1
ATOM 7244 C C . SER B 1 454 ? -5.129 11.109 -12.672 1 90.94 454 SER B C 1
ATOM 7246 O O . SER B 1 454 ? -5.664 12.133 -13.117 1 90.94 454 SER B O 1
ATOM 7248 N N . ARG B 1 455 ? -4.289 10.414 -13.328 1 82.94 455 ARG B N 1
ATOM 7249 C CA . ARG B 1 455 ? -3.828 10.812 -14.656 1 82.94 455 ARG B CA 1
ATOM 7250 C C . ARG B 1 455 ? -4.945 10.688 -15.68 1 82.94 455 ARG B C 1
ATOM 7252 O O . ARG B 1 455 ? -5.699 9.711 -15.68 1 82.94 455 ARG B O 1
ATOM 7259 N N . ASP B 1 456 ? -5.105 11.844 -16.328 1 71.62 456 ASP B N 1
ATOM 7260 C CA . ASP B 1 456 ? -5.961 11.758 -17.5 1 71.62 456 ASP B CA 1
ATOM 7261 C C . ASP B 1 456 ? -5.215 11.141 -18.672 1 71.62 456 ASP B C 1
ATOM 7263 O O . ASP B 1 456 ? -4.273 11.734 -19.203 1 71.62 456 ASP B O 1
ATOM 7267 N N . ARG B 1 457 ? -5.363 10.031 -19.016 1 59.5 457 ARG B N 1
ATOM 7268 C CA . ARG B 1 457 ? -4.609 9.328 -20.047 1 59.5 457 ARG B CA 1
ATOM 7269 C C . ARG B 1 457 ? -5.273 9.492 -21.406 1 59.5 457 ARG B C 1
ATOM 7271 O O . ARG B 1 457 ? -5.039 8.688 -22.312 1 59.5 457 ARG B O 1
ATOM 7278 N N . SER B 1 458 ? -6.129 10.555 -21.531 1 53.84 458 SER B N 1
ATOM 7279 C CA . SER B 1 458 ? -6.727 10.812 -22.844 1 53.84 458 SER B CA 1
ATOM 7280 C C . SER B 1 458 ? -5.676 11.25 -23.859 1 53.84 458 SER B C 1
ATOM 7282 O O . SER B 1 458 ? -4.758 12.008 -23.516 1 53.84 458 SER B O 1
ATOM 7284 N N . PRO B 1 459 ? -5.469 10.547 -25.047 1 45.62 459 PRO B N 1
ATOM 7285 C CA . PRO B 1 459 ? -4.562 11.023 -26.094 1 45.62 459 PRO B CA 1
ATOM 7286 C C . PRO B 1 459 ? -4.715 12.516 -26.359 1 45.62 459 PRO B C 1
ATOM 7288 O O . PRO B 1 459 ? -5.836 13.031 -26.391 1 45.62 459 PRO B O 1
ATOM 7291 N N . ARG B 1 460 ? -3.775 13.383 -26.109 1 37.56 460 ARG B N 1
ATOM 7292 C CA . ARG B 1 460 ? -3.801 14.781 -26.531 1 37.56 460 ARG B CA 1
ATOM 7293 C C . ARG B 1 460 ? -4.164 14.898 -28.016 1 37.56 460 ARG B C 1
ATOM 7295 O O . ARG B 1 460 ? -3.613 14.188 -28.844 1 37.56 460 ARG B O 1
ATOM 7302 N N . ARG B 1 461 ? -5.344 15.508 -28.422 1 29.31 461 ARG B N 1
ATOM 7303 C CA . ARG B 1 461 ? -5.539 15.961 -29.797 1 29.31 461 ARG B CA 1
ATOM 7304 C C . ARG B 1 461 ? -4.434 16.922 -30.203 1 29.31 461 ARG B C 1
ATOM 7306 O O . ARG B 1 461 ? -3.986 17.75 -29.406 1 29.31 461 ARG B O 1
ATOM 7313 N N . GLY B 1 462 ? -3.525 16.5 -31.109 1 23.64 462 GLY B N 1
ATOM 7314 C CA . GLY B 1 462 ? -2.74 17.438 -31.906 1 23.64 462 GLY B CA 1
ATOM 7315 C C . GLY B 1 462 ? -3.457 18.766 -32.156 1 23.64 462 GLY B C 1
ATOM 7316 O O . GLY B 1 462 ? -4.629 18.766 -32.531 1 23.64 462 GLY B O 1
ATOM 7317 N N . SER B 1 463 ? -3.057 19.906 -31.438 1 19.03 463 SER B N 1
ATOM 7318 C CA . SER B 1 463 ? -3.098 21 -32.406 1 19.03 463 SER B CA 1
ATOM 7319 C C . SER B 1 463 ? -2.154 20.75 -33.562 1 19.03 463 SER B C 1
ATOM 7321 O O . SER B 1 463 ? -1.089 20.156 -33.375 1 19.03 463 SER B O 1
#

pLDDT: mean 83.42, std 24.83, range [18.62, 98.94]

Nearest PDB structures (foldseek):
  5ub5-assembly1_A  TM=7.012E-01  e=5.074E-13  Homo sapiens
  5f87-assembly3_C  TM=6.891E-01  e=5.161E-12  Drosophila melanogaster
  5ub5-assembly1_A  TM=7.145E-01  e=3.731E-13  Homo sapiens
  5f87-assembly3_C  TM=7.396E-01  e=4.315E-12  Drosophila melanogaster
  7scj-assembly1_B  TM=5.434E-01  e=8.978E-02  Homo sapiens

InterPro domains:
  IPR006598 Glycosyl transferase CAP10 domain [PF05686] (140-315)
  IPR006598 Glycosyl transferase CAP10 domain [SM00672] (153-374)
  IPR051091 Protein O-Glucosyltransferase/Glycosyltransferase 90 [PTHR12203] (111-431)